Protein AF-A0AAE1YGK5-F1 (afdb_monomer)

Structure (mmCIF, N/CA/C/O backbone):
data_AF-A0AAE1YGK5-F1
#
_entry.id   AF-A0AAE1YGK5-F1
#
loop_
_atom_site.group_PDB
_atom_site.id
_atom_site.type_symbol
_atom_site.label_atom_id
_atom_site.label_alt_id
_atom_site.label_comp_id
_atom_site.label_asym_id
_atom_site.label_entity_id
_atom_site.label_seq_id
_atom_site.pdbx_PDB_ins_code
_atom_site.Cartn_x
_atom_site.Cartn_y
_atom_site.Cartn_z
_atom_site.occupancy
_atom_site.B_iso_or_equiv
_atom_site.auth_seq_id
_atom_site.auth_comp_id
_atom_site.auth_asym_id
_atom_site.auth_atom_id
_atom_site.pdbx_PDB_model_num
ATOM 1 N N . MET A 1 1 ? 71.939 -12.068 -61.937 1.00 32.03 1 MET A N 1
ATOM 2 C CA . MET A 1 1 ? 71.192 -10.983 -62.598 1.00 32.03 1 MET A CA 1
ATOM 3 C C . MET A 1 1 ? 69.756 -11.101 -62.128 1.00 32.03 1 MET A C 1
ATOM 5 O O . MET A 1 1 ? 69.139 -12.120 -62.372 1.00 32.03 1 MET A O 1
ATOM 9 N N . ALA A 1 2 ? 69.332 -10.257 -61.192 1.00 26.00 2 ALA A N 1
ATOM 10 C CA . ALA A 1 2 ? 68.962 -8.877 -61.507 1.00 26.00 2 ALA A CA 1
ATOM 11 C C . ALA A 1 2 ? 67.732 -8.889 -62.416 1.00 26.00 2 ALA A C 1
ATOM 13 O O . ALA A 1 2 ? 67.749 -9.526 -63.454 1.00 26.00 2 ALA A O 1
ATOM 14 N N . LEU A 1 3 ? 66.653 -8.189 -62.151 1.00 26.00 3 LEU A N 1
ATOM 15 C CA . LEU A 1 3 ? 66.363 -7.088 -61.244 1.00 26.00 3 LEU A CA 1
ATOM 16 C C . LEU A 1 3 ? 64.865 -6.904 -61.600 1.00 26.00 3 LEU A C 1
ATOM 18 O O . LEU A 1 3 ? 64.509 -6.873 -62.772 1.00 26.00 3 LEU A O 1
ATOM 22 N N . CYS A 1 4 ? 63.918 -6.962 -60.667 1.00 36.00 4 CYS A N 1
ATOM 23 C CA . CYS A 1 4 ? 63.610 -5.790 -59.862 1.00 36.00 4 CYS A CA 1
ATOM 24 C C . CYS A 1 4 ? 63.723 -4.523 -60.718 1.00 36.00 4 CYS A C 1
ATOM 26 O O . CYS A 1 4 ? 64.832 -4.042 -60.907 1.00 36.00 4 CYS A O 1
ATOM 28 N N . ARG A 1 5 ? 62.599 -4.022 -61.243 1.00 36.03 5 ARG A N 1
ATOM 29 C CA . ARG A 1 5 ? 62.299 -2.596 -61.485 1.00 36.03 5 ARG A CA 1
ATOM 30 C C . ARG A 1 5 ? 61.210 -2.457 -62.544 1.00 36.03 5 ARG A C 1
ATOM 32 O O . ARG A 1 5 ? 61.258 -3.099 -63.582 1.00 36.03 5 ARG A O 1
ATOM 39 N N . ILE A 1 6 ? 60.306 -1.519 -62.267 1.00 34.38 6 ILE A N 1
ATOM 40 C CA . ILE A 1 6 ? 59.286 -0.985 -63.171 1.00 34.38 6 ILE A CA 1
ATOM 41 C C . ILE A 1 6 ? 58.084 -1.920 -63.299 1.00 34.38 6 ILE A C 1
ATOM 43 O O . ILE A 1 6 ? 57.940 -2.608 -64.288 1.00 34.38 6 ILE A O 1
ATOM 47 N N . TRP A 1 7 ? 57.241 -1.969 -62.271 1.00 28.27 7 TRP A N 1
ATOM 48 C CA . TRP A 1 7 ? 55.848 -1.482 -62.343 1.00 28.27 7 TRP A CA 1
ATOM 49 C C . TRP A 1 7 ? 55.506 -0.781 -61.003 1.00 28.27 7 TRP A C 1
ATOM 51 O O . TRP A 1 7 ? 54.402 -0.817 -60.479 1.00 28.27 7 TRP A O 1
ATOM 61 N N . THR A 1 8 ? 56.523 -0.121 -60.436 1.00 38.69 8 THR A N 1
ATOM 62 C CA . THR A 1 8 ? 56.428 0.970 -59.464 1.00 38.69 8 THR A CA 1
ATOM 63 C C . THR A 1 8 ? 56.586 2.253 -60.270 1.00 38.69 8 THR A C 1
ATOM 65 O O . THR A 1 8 ? 57.676 2.457 -60.803 1.00 38.69 8 THR A O 1
ATOM 68 N N . SER A 1 9 ? 55.501 3.017 -60.434 1.00 36.03 9 SER A N 1
ATOM 69 C CA . SER A 1 9 ? 55.451 4.469 -60.727 1.00 36.03 9 SER A CA 1
ATOM 70 C C . SER A 1 9 ? 54.132 4.852 -61.416 1.00 36.03 9 SER A C 1
ATOM 72 O O . SER A 1 9 ? 54.142 5.383 -62.518 1.00 36.03 9 SER A O 1
ATOM 74 N N . LEU A 1 10 ? 52.984 4.582 -60.782 1.00 32.31 10 LEU A N 1
ATOM 75 C CA . LEU A 1 10 ? 51.771 5.393 -60.999 1.00 32.31 10 LEU A CA 1
ATOM 76 C C . LEU A 1 10 ? 50.765 5.319 -59.830 1.00 32.31 10 LEU A C 1
ATOM 78 O O . LEU A 1 10 ? 49.567 5.477 -60.023 1.00 32.31 10 LEU A O 1
ATOM 82 N N . PHE A 1 11 ? 51.252 5.073 -58.608 1.00 32.03 11 PHE A N 1
ATOM 83 C CA . PHE A 1 11 ? 50.432 5.067 -57.383 1.00 32.03 11 PHE A CA 1
ATOM 84 C C . PHE A 1 11 ? 51.167 5.711 -56.188 1.00 32.03 11 PHE A C 1
ATOM 86 O O . PHE A 1 11 ? 50.959 5.347 -55.037 1.00 32.03 11 PHE A O 1
ATOM 93 N N . LEU A 1 12 ? 52.074 6.659 -56.473 1.00 37.41 12 LEU A N 1
ATOM 94 C CA . LEU A 1 12 ? 53.009 7.255 -55.505 1.00 37.41 12 LEU A CA 1
ATOM 95 C C . LEU A 1 12 ? 53.175 8.783 -55.684 1.00 37.41 12 LEU A C 1
ATOM 97 O O . LEU A 1 12 ? 54.292 9.287 -55.683 1.00 37.41 12 LEU A O 1
ATOM 101 N N . VAL A 1 13 ? 52.072 9.533 -55.849 1.00 36.44 13 VAL A N 1
ATOM 102 C CA . VAL A 1 13 ? 52.081 11.020 -55.747 1.00 36.44 13 VAL A CA 1
ATOM 103 C C . VAL A 1 13 ? 50.923 11.601 -54.906 1.00 36.44 13 VAL A C 1
ATOM 105 O O . VAL A 1 13 ? 50.877 12.800 -54.678 1.00 36.44 13 VAL A O 1
ATOM 108 N N . VAL A 1 14 ? 50.036 10.794 -54.311 1.00 32.38 14 VAL A N 1
ATOM 109 C CA . VAL A 1 14 ? 49.053 11.311 -53.324 1.00 32.38 14 VAL A CA 1
ATOM 110 C C . VAL A 1 14 ? 49.083 10.480 -52.038 1.00 32.38 14 VAL A C 1
ATOM 112 O O . VAL A 1 14 ? 48.070 10.047 -51.511 1.00 32.38 14 VAL A O 1
ATOM 115 N N . PHE A 1 15 ? 50.298 10.241 -51.543 1.00 31.20 15 PHE A N 1
ATOM 116 C CA . PHE A 1 15 ? 50.586 9.814 -50.171 1.00 31.20 15 PHE A CA 1
ATOM 117 C C . PHE A 1 15 ? 51.480 10.893 -49.539 1.00 31.20 15 PHE A C 1
ATOM 119 O O . PHE A 1 15 ? 52.673 10.697 -49.330 1.00 31.20 15 PHE A O 1
ATOM 126 N N . ALA A 1 16 ? 50.910 12.090 -49.354 1.00 37.28 16 ALA A N 1
ATOM 127 C CA . ALA A 1 16 ? 51.524 13.192 -48.600 1.00 37.28 16 ALA A CA 1
ATOM 128 C C . ALA A 1 16 ? 50.526 14.249 -48.072 1.00 37.28 16 ALA A C 1
ATOM 130 O O . ALA A 1 16 ? 50.969 15.288 -47.604 1.00 37.28 16 ALA A O 1
ATOM 131 N N . VAL A 1 17 ? 49.208 14.009 -48.111 1.00 39.97 17 VAL A N 1
ATOM 132 C CA . VAL A 1 17 ? 48.175 14.702 -47.311 1.00 39.97 17 VAL A CA 1
ATOM 133 C C . VAL A 1 17 ? 47.012 13.708 -47.170 1.00 39.97 17 VAL A C 1
ATOM 135 O O . VAL A 1 17 ? 46.732 12.993 -48.125 1.00 39.97 17 VAL A O 1
ATOM 138 N N . ILE A 1 18 ? 46.333 13.675 -46.021 1.00 34.50 18 ILE A N 1
ATOM 139 C CA . ILE A 1 18 ? 45.324 12.680 -45.586 1.00 34.50 18 ILE A CA 1
ATOM 140 C C . ILE A 1 18 ? 45.958 11.464 -44.881 1.00 34.50 18 ILE A C 1
ATOM 142 O O . ILE A 1 18 ? 45.783 10.304 -45.246 1.00 34.50 18 ILE A O 1
ATOM 146 N N . GLY A 1 19 ? 46.707 11.762 -43.818 1.00 28.78 19 GLY A N 1
ATOM 147 C CA . GLY A 1 19 ? 46.765 10.891 -42.649 1.00 28.78 19 GLY A CA 1
ATOM 148 C C . GLY A 1 19 ? 45.575 11.189 -41.729 1.00 28.78 19 GLY A C 1
ATOM 149 O O . GLY A 1 19 ? 45.172 12.344 -41.609 1.00 28.78 19 GLY A O 1
ATOM 150 N N . SER A 1 20 ? 45.062 10.142 -41.080 1.00 25.73 20 SER A N 1
ATOM 151 C CA . SER A 1 20 ? 44.160 10.188 -39.918 1.00 25.73 20 SER A CA 1
ATOM 152 C C . SER A 1 20 ? 42.697 10.580 -40.175 1.00 25.73 20 SER A C 1
ATOM 154 O 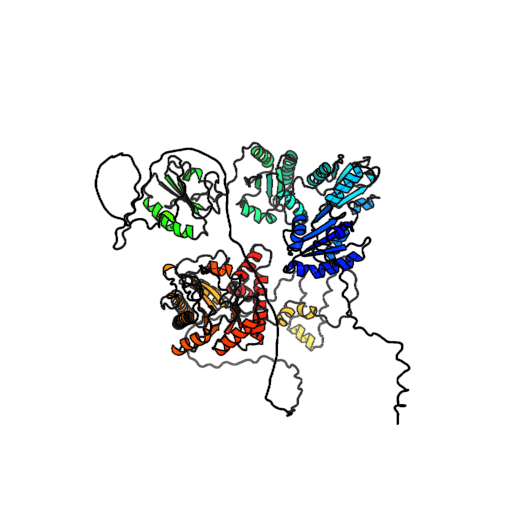O . SER A 1 20 ? 42.259 11.659 -39.795 1.00 25.73 20 SER A O 1
ATOM 156 N N . ILE A 1 21 ? 41.888 9.646 -40.689 1.00 30.45 21 ILE A N 1
ATOM 157 C CA . ILE A 1 21 ? 40.488 9.556 -40.237 1.00 30.45 21 ILE A CA 1
ATOM 158 C C . ILE A 1 21 ? 40.519 8.678 -38.986 1.00 30.45 21 ILE A C 1
ATOM 160 O O . ILE A 1 21 ? 40.498 7.451 -39.062 1.00 30.45 21 ILE A O 1
ATOM 164 N N . SER A 1 22 ? 40.691 9.335 -37.840 1.00 29.91 22 SER A N 1
ATOM 165 C CA . SER A 1 22 ? 40.343 8.761 -36.546 1.00 29.91 22 SER A CA 1
ATOM 166 C C . SER A 1 22 ? 38.824 8.639 -36.488 1.00 29.91 22 SER A C 1
ATOM 168 O O . SER A 1 22 ? 38.114 9.492 -37.020 1.00 29.91 22 SER A O 1
ATOM 170 N N . ALA A 1 23 ? 38.334 7.586 -35.843 1.00 30.28 23 ALA A N 1
ATOM 171 C CA . ALA A 1 23 ? 36.966 7.548 -35.365 1.00 30.28 23 ALA A CA 1
ATOM 172 C C . ALA A 1 23 ? 36.715 8.811 -34.523 1.00 30.28 23 ALA A C 1
ATOM 174 O O . ALA A 1 23 ? 37.420 9.046 -33.542 1.00 30.28 23 ALA A O 1
ATOM 175 N N . GLU A 1 24 ? 35.757 9.641 -34.930 1.00 28.05 24 GLU A N 1
ATOM 176 C CA . GLU A 1 24 ? 35.149 10.616 -34.032 1.00 28.05 24 GLU A CA 1
ATOM 177 C C . GLU A 1 24 ? 34.199 9.838 -33.118 1.00 28.05 24 GLU A C 1
ATOM 179 O O . GLU A 1 24 ? 33.051 9.558 -33.462 1.00 28.05 24 GLU A O 1
ATOM 184 N N . GLU A 1 25 ? 34.700 9.447 -31.948 1.00 31.98 25 GLU A N 1
ATOM 185 C CA . GLU A 1 25 ? 33.842 9.347 -30.774 1.00 31.98 25 GLU A CA 1
ATOM 186 C C . GLU A 1 25 ? 33.294 10.751 -30.508 1.00 31.98 25 GLU A C 1
ATOM 188 O O . GLU A 1 25 ? 34.039 11.686 -30.217 1.00 31.98 25 GLU A O 1
ATOM 193 N N . SER A 1 26 ? 31.982 10.927 -30.641 1.00 31.14 26 SER A N 1
ATOM 194 C CA . SER A 1 26 ? 31.321 12.122 -30.135 1.00 31.14 26 SER A CA 1
ATOM 195 C C . SER A 1 26 ? 31.376 12.081 -28.605 1.00 31.14 26 SER A C 1
ATOM 197 O O . SER A 1 26 ? 30.531 11.443 -27.973 1.00 31.14 26 SER A O 1
ATOM 199 N N . GLU A 1 27 ? 32.371 12.731 -28.003 1.00 34.53 27 GLU A N 1
ATOM 200 C CA . GLU A 1 27 ? 32.398 12.990 -26.562 1.00 34.53 27 GLU A CA 1
ATOM 201 C C . GLU A 1 27 ? 31.129 13.765 -26.167 1.00 34.53 27 GLU A C 1
ATOM 203 O O . GLU A 1 27 ? 30.924 14.924 -26.543 1.00 34.53 27 GLU A O 1
ATOM 208 N N . SER A 1 28 ? 30.241 13.129 -25.402 1.00 42.53 28 SER A N 1
ATOM 209 C CA . SER A 1 28 ? 29.151 13.823 -24.724 1.00 42.53 28 SER A CA 1
ATOM 210 C C . SER A 1 28 ? 29.752 14.719 -23.644 1.00 42.53 28 SER A C 1
ATOM 212 O O . SER A 1 28 ? 30.251 14.228 -22.634 1.00 42.53 28 SER A O 1
ATOM 214 N N . LYS A 1 29 ? 29.725 16.035 -23.857 1.00 60.34 29 LYS A N 1
ATOM 215 C CA . LYS A 1 29 ? 30.213 17.024 -22.892 1.00 60.34 29 LYS A CA 1
ATOM 216 C C . LYS A 1 29 ? 29.360 16.979 -21.614 1.00 60.34 29 LYS A C 1
ATOM 218 O O . LYS A 1 29 ? 28.217 17.428 -21.640 1.00 60.34 29 LYS A O 1
ATOM 223 N N . GLU A 1 30 ? 29.907 16.431 -20.530 1.00 78.81 30 GLU A N 1
ATOM 224 C CA . GLU A 1 30 ? 29.294 16.433 -19.193 1.00 78.81 30 GLU A CA 1
ATOM 225 C C . GLU A 1 30 ? 29.451 17.836 -18.569 1.00 78.81 30 GLU A C 1
ATOM 227 O O . GLU A 1 30 ? 30.546 18.402 -18.530 1.00 78.81 30 GLU A O 1
ATOM 232 N N . PHE A 1 31 ? 28.341 18.442 -18.154 1.00 89.88 31 PHE A N 1
ATOM 233 C CA . PHE A 1 31 ? 28.240 19.765 -17.535 1.00 89.88 31 PHE A CA 1
ATOM 234 C C . PHE A 1 31 ? 28.247 19.700 -16.002 1.00 89.88 31 PHE A C 1
ATOM 236 O O . PHE A 1 31 ? 28.553 20.711 -15.366 1.00 89.88 31 PHE A O 1
ATOM 243 N N . VAL A 1 32 ? 27.911 18.551 -15.403 1.00 94.06 32 VAL A N 1
ATOM 244 C CA . VAL A 1 32 ? 27.984 18.342 -13.948 1.00 94.06 32 VAL A CA 1
ATOM 245 C C . VAL A 1 32 ? 29.369 17.842 -13.551 1.00 94.06 32 VAL A C 1
ATOM 247 O O . VAL A 1 32 ? 29.863 16.839 -14.058 1.00 94.06 32 VAL A O 1
ATOM 250 N N . VAL A 1 33 ? 29.991 18.514 -12.584 1.00 94.38 33 VAL A N 1
ATOM 251 C CA . VAL A 1 33 ? 31.331 18.150 -12.107 1.00 94.38 33 VAL A CA 1
ATOM 252 C C . VAL A 1 33 ? 31.256 17.023 -11.077 1.00 94.38 33 VAL A C 1
ATOM 254 O O . VAL A 1 33 ? 30.498 17.104 -10.113 1.00 94.38 33 VAL A O 1
ATOM 257 N N . THR A 1 34 ? 32.070 15.981 -11.237 1.00 94.56 34 THR A N 1
ATOM 258 C CA . THR A 1 34 ? 32.160 14.892 -10.252 1.00 94.56 34 THR A CA 1
ATOM 259 C C . THR A 1 34 ? 33.226 15.198 -9.200 1.00 94.56 34 THR A C 1
ATOM 261 O O . THR A 1 34 ? 34.386 15.439 -9.535 1.00 94.56 34 THR A O 1
ATOM 264 N N . LEU A 1 35 ? 32.828 15.171 -7.928 1.00 94.81 35 LEU A N 1
ATOM 265 C CA . LEU A 1 35 ? 33.687 15.412 -6.771 1.00 94.81 35 LEU A CA 1
ATOM 266 C C . LEU A 1 35 ? 33.909 14.137 -5.954 1.00 94.81 35 LEU A C 1
ATOM 268 O O . LEU A 1 35 ? 33.071 13.232 -5.932 1.00 94.81 35 LEU A O 1
ATOM 272 N N . ASP A 1 36 ? 35.024 14.104 -5.232 1.00 92.44 36 ASP A N 1
ATOM 273 C CA . ASP A 1 36 ? 35.371 13.081 -4.253 1.00 92.44 36 ASP A CA 1
ATOM 274 C C . ASP A 1 36 ? 36.240 13.655 -3.118 1.00 92.44 36 ASP A C 1
ATOM 276 O O . ASP A 1 36 ? 36.628 14.823 -3.125 1.00 92.44 36 ASP A O 1
ATOM 280 N N . HIS A 1 37 ? 36.571 12.814 -2.137 1.00 90.31 37 HIS A N 1
ATOM 281 C CA . HIS A 1 37 ? 37.439 13.158 -1.006 1.00 90.31 37 HIS A CA 1
ATOM 282 C C . HIS A 1 37 ? 38.803 13.779 -1.352 1.00 90.31 37 HIS A C 1
ATOM 284 O O . HIS A 1 37 ? 39.411 14.386 -0.475 1.00 90.31 37 HIS A O 1
ATOM 290 N N . THR A 1 38 ? 39.309 13.632 -2.580 1.00 91.88 38 THR A N 1
ATOM 291 C CA . THR A 1 38 ? 40.608 14.189 -2.989 1.00 91.88 38 THR A CA 1
ATOM 292 C C . THR A 1 38 ? 40.505 15.596 -3.561 1.00 91.88 38 THR A C 1
ATOM 294 O O . THR A 1 38 ? 41.481 16.336 -3.497 1.00 91.88 38 THR A O 1
ATOM 297 N N . ASN A 1 39 ? 39.348 15.976 -4.116 1.00 92.88 39 ASN A N 1
ATOM 298 C CA . ASN A 1 39 ? 39.193 17.239 -4.841 1.00 92.88 39 ASN A CA 1
ATOM 299 C C . ASN A 1 39 ? 38.105 18.169 -4.280 1.00 92.88 39 ASN A C 1
ATOM 301 O O . ASN A 1 39 ? 38.047 19.327 -4.690 1.00 92.88 39 ASN A O 1
ATOM 305 N N . PHE A 1 40 ? 37.261 17.698 -3.355 1.00 92.75 40 PHE A N 1
ATOM 306 C CA . PHE A 1 40 ? 36.076 18.425 -2.896 1.00 92.75 40 PHE A CA 1
ATOM 307 C C . PHE A 1 40 ? 36.406 19.821 -2.349 1.00 92.75 40 PHE A C 1
ATOM 309 O O . PHE A 1 40 ? 35.892 20.818 -2.858 1.00 92.75 40 PHE A O 1
ATOM 316 N N . THR A 1 41 ? 37.300 19.913 -1.361 1.00 88.06 41 THR A N 1
ATOM 317 C CA . THR A 1 41 ? 37.640 21.177 -0.684 1.00 88.06 41 THR A CA 1
ATOM 318 C C . THR A 1 41 ? 38.279 22.183 -1.641 1.00 88.06 41 THR A C 1
ATOM 320 O O . THR A 1 41 ? 37.840 23.331 -1.736 1.00 88.06 41 THR A O 1
ATOM 323 N N . ASP A 1 42 ? 39.266 21.742 -2.421 1.00 88.94 42 ASP A N 1
ATOM 324 C CA . ASP A 1 42 ? 39.965 22.585 -3.397 1.00 88.94 42 ASP A CA 1
ATOM 325 C C . ASP A 1 42 ? 39.054 23.033 -4.545 1.00 88.94 42 ASP A C 1
ATOM 327 O O . ASP A 1 42 ? 39.300 24.059 -5.180 1.00 88.94 42 ASP A O 1
ATOM 331 N N . PHE A 1 43 ? 38.015 22.257 -4.862 1.00 91.88 43 PHE A N 1
ATOM 332 C CA . PHE A 1 43 ? 37.060 22.609 -5.903 1.00 91.88 43 PHE A CA 1
ATOM 333 C C . PHE A 1 43 ? 36.015 23.600 -5.396 1.00 91.88 43 PHE A C 1
ATOM 335 O O . PHE A 1 43 ? 35.819 24.645 -6.012 1.00 91.88 43 PHE A O 1
ATOM 342 N N . VAL A 1 44 ? 35.370 23.309 -4.263 1.00 89.75 44 VAL A N 1
ATOM 343 C CA . VAL A 1 44 ? 34.307 24.152 -3.696 1.00 89.75 44 VAL A CA 1
ATOM 344 C C . VAL A 1 44 ? 34.834 25.553 -3.365 1.00 89.75 44 VAL A C 1
ATOM 346 O O . VAL A 1 44 ? 34.162 26.538 -3.666 1.00 89.75 44 VAL A O 1
ATOM 349 N N . THR A 1 45 ? 36.062 25.671 -2.847 1.00 88.75 45 THR A N 1
ATOM 350 C CA . THR A 1 45 ? 36.703 26.960 -2.503 1.00 88.75 45 THR A CA 1
ATOM 351 C C . THR A 1 45 ? 36.943 27.896 -3.691 1.00 88.75 45 THR A C 1
ATOM 353 O O . THR A 1 45 ? 37.036 29.109 -3.499 1.00 88.75 45 THR A O 1
ATOM 356 N N . LYS A 1 46 ? 36.972 27.383 -4.928 1.00 89.56 46 LYS A N 1
ATOM 357 C CA . LYS A 1 46 ? 37.133 28.199 -6.148 1.00 89.56 46 LYS A CA 1
ATOM 358 C C . LYS A 1 46 ? 35.869 28.963 -6.535 1.00 89.56 46 LYS A C 1
ATOM 360 O O . LYS A 1 46 ? 35.953 29.919 -7.306 1.00 89.56 46 LYS A O 1
ATOM 365 N N . TYR A 1 47 ? 34.708 28.552 -6.028 1.00 86.62 47 TYR A N 1
ATOM 366 C CA . TYR A 1 47 ? 33.419 29.106 -6.425 1.00 86.62 47 TYR A CA 1
ATOM 367 C C . TYR A 1 47 ? 32.749 29.838 -5.263 1.00 86.62 47 TYR A C 1
ATOM 369 O O . TYR A 1 47 ? 32.609 29.329 -4.152 1.00 86.62 47 TYR A O 1
ATOM 377 N N . LYS A 1 48 ? 32.262 31.052 -5.542 1.00 85.50 48 LYS A N 1
ATOM 378 C CA . LYS A 1 48 ? 31.435 31.807 -4.588 1.00 85.50 48 LYS A CA 1
ATOM 379 C C . LYS A 1 48 ? 30.044 31.195 -4.407 1.00 85.50 48 LYS A C 1
ATOM 381 O O . LYS A 1 48 ? 29.417 31.449 -3.386 1.00 85.50 48 LYS A O 1
ATOM 386 N N . PHE A 1 49 ? 29.574 30.419 -5.383 1.00 89.94 49 PHE A N 1
ATOM 387 C CA . PHE A 1 49 ? 28.274 29.755 -5.387 1.00 89.94 49 PHE A CA 1
ATOM 388 C C . PHE A 1 49 ? 28.364 28.454 -6.198 1.00 89.94 49 PHE A C 1
ATOM 390 O O . PHE A 1 49 ? 28.723 28.489 -7.376 1.00 89.94 49 PHE A O 1
ATOM 397 N N . ILE A 1 50 ? 28.035 27.321 -5.581 1.00 93.75 50 ILE A N 1
ATOM 398 C CA . ILE A 1 50 ? 28.010 25.994 -6.214 1.00 93.75 50 ILE A CA 1
ATOM 399 C C . ILE A 1 50 ? 26.874 25.156 -5.620 1.00 93.75 50 ILE A C 1
ATOM 401 O O . ILE A 1 50 ? 26.566 25.268 -4.436 1.00 93.75 50 ILE A O 1
ATOM 405 N N . VAL A 1 51 ? 26.240 24.313 -6.434 1.00 95.56 51 VAL A N 1
ATOM 406 C CA . VAL A 1 51 ? 25.230 23.349 -5.965 1.00 95.56 51 VAL A CA 1
ATOM 407 C C . VAL A 1 51 ? 25.814 21.944 -6.042 1.00 95.56 51 VAL A C 1
ATOM 409 O O . VAL A 1 51 ? 26.354 21.566 -7.078 1.00 95.56 51 VAL A O 1
ATOM 412 N N . VAL A 1 52 ? 25.727 21.178 -4.956 1.00 96.81 52 VAL A N 1
ATOM 413 C CA . VAL A 1 52 ? 26.298 19.833 -4.837 1.00 96.81 52 VAL A CA 1
ATOM 414 C C . VAL A 1 52 ? 25.198 18.809 -4.563 1.00 96.81 52 VAL A C 1
ATOM 416 O O . VAL A 1 52 ? 24.445 18.933 -3.597 1.00 96.81 52 VAL A O 1
ATOM 419 N N . GLU A 1 53 ? 25.127 17.776 -5.401 1.00 97.62 53 GLU A N 1
ATOM 420 C CA . GLU A 1 53 ? 24.298 16.589 -5.200 1.00 97.62 53 GLU A CA 1
ATOM 421 C C . GLU A 1 53 ? 25.078 15.509 -4.443 1.00 97.62 53 GLU A C 1
ATOM 423 O O . GLU A 1 53 ? 26.065 14.972 -4.942 1.00 97.62 53 GLU A O 1
ATOM 428 N N . PHE A 1 54 ? 24.597 15.138 -3.261 1.00 97.38 54 PHE A N 1
ATOM 429 C CA . PHE A 1 54 ? 25.032 13.951 -2.537 1.00 97.38 54 PHE A CA 1
ATOM 430 C C . PHE A 1 54 ? 24.124 12.787 -2.926 1.00 97.38 54 PHE A C 1
ATOM 432 O O . PHE A 1 54 ? 22.931 12.772 -2.592 1.00 97.38 54 PHE A O 1
ATOM 439 N N . TYR A 1 55 ? 24.682 11.820 -3.648 1.00 96.50 55 TYR A N 1
ATOM 440 C CA . TYR A 1 55 ? 23.924 10.720 -4.236 1.00 96.50 55 TYR A CA 1
ATOM 441 C C . TYR A 1 55 ? 24.491 9.353 -3.850 1.00 96.50 55 TYR A C 1
ATOM 443 O O . TYR A 1 55 ? 25.594 9.243 -3.317 1.00 96.50 55 TYR A O 1
ATOM 451 N N . ALA A 1 56 ? 23.717 8.309 -4.149 1.00 92.25 56 ALA A N 1
ATOM 452 C CA . ALA A 1 56 ? 24.166 6.924 -4.106 1.00 92.25 56 ALA A CA 1
ATOM 453 C C . ALA A 1 56 ? 23.829 6.231 -5.442 1.00 92.25 56 ALA A C 1
ATOM 455 O O . ALA A 1 56 ? 22.694 6.373 -5.914 1.00 92.25 56 ALA A O 1
ATOM 456 N N . PRO A 1 57 ? 24.740 5.441 -6.046 1.00 87.69 57 PRO A N 1
ATOM 457 C CA . PRO A 1 57 ? 24.521 4.819 -7.358 1.00 87.69 57 PRO A CA 1
ATOM 458 C C . PRO A 1 57 ? 23.317 3.870 -7.419 1.00 87.69 57 PRO A C 1
ATOM 460 O O . PRO A 1 57 ? 22.744 3.644 -8.484 1.00 87.69 57 PRO A O 1
ATOM 463 N N . TRP A 1 58 ? 22.917 3.303 -6.280 1.00 85.50 58 TRP A N 1
ATOM 464 C CA . TRP A 1 58 ? 21.770 2.402 -6.160 1.00 85.50 58 TRP A CA 1
ATOM 465 C C . TRP A 1 58 ? 20.436 3.134 -5.933 1.00 85.50 58 TRP A C 1
ATOM 467 O O . TRP A 1 58 ? 19.381 2.521 -6.084 1.00 85.50 58 TRP A O 1
ATOM 477 N N . CYS A 1 59 ? 20.442 4.434 -5.616 1.00 89.38 59 CYS A N 1
ATOM 478 C CA . CYS A 1 59 ? 19.225 5.173 -5.281 1.00 89.38 59 CYS A CA 1
ATOM 479 C C . CYS A 1 59 ? 18.400 5.526 -6.530 1.00 89.38 59 CYS A C 1
ATOM 481 O O . CYS A 1 59 ? 18.853 6.242 -7.427 1.00 89.38 59 CYS A O 1
ATOM 483 N N . GLY A 1 60 ? 17.143 5.070 -6.569 1.00 74.69 60 GLY A N 1
ATOM 484 C CA . GLY A 1 60 ? 16.219 5.344 -7.675 1.00 74.69 60 GLY A CA 1
ATOM 485 C C . GLY A 1 60 ? 15.908 6.834 -7.867 1.00 74.69 60 GLY A C 1
ATOM 486 O O . GLY A 1 60 ? 15.829 7.303 -9.002 1.00 74.69 60 GLY A O 1
ATOM 487 N N . HIS A 1 61 ? 15.802 7.607 -6.780 1.00 84.31 61 HIS A N 1
ATOM 488 C CA . HIS A 1 61 ? 15.574 9.053 -6.858 1.00 84.31 61 HIS A CA 1
ATOM 489 C C . HIS A 1 61 ? 16.779 9.804 -7.447 1.00 84.31 61 HIS A C 1
ATOM 491 O O . HIS A 1 61 ? 16.573 10.730 -8.227 1.00 84.31 61 HIS A O 1
ATOM 497 N N . CYS A 1 62 ? 18.012 9.375 -7.148 1.00 91.69 62 CYS A N 1
ATOM 498 C CA . CYS A 1 62 ? 19.235 9.919 -7.754 1.00 91.69 62 CYS A CA 1
ATOM 499 C C . CYS A 1 62 ? 19.283 9.629 -9.259 1.00 91.69 62 CYS A C 1
ATOM 501 O O . CYS A 1 62 ? 19.518 10.528 -10.060 1.00 91.69 62 CYS A O 1
ATOM 503 N N . LYS A 1 63 ? 18.963 8.392 -9.668 1.00 92.19 63 LYS A N 1
ATOM 504 C CA . LYS A 1 63 ? 18.909 8.013 -11.093 1.00 92.19 63 LYS A CA 1
ATOM 505 C C . LYS A 1 63 ? 17.881 8.827 -11.878 1.00 92.19 63 LYS A C 1
ATOM 507 O O . LYS A 1 63 ? 18.129 9.175 -13.027 1.00 92.19 63 LYS A O 1
ATOM 512 N N . LYS A 1 64 ? 16.733 9.134 -11.263 1.00 89.44 64 LYS A N 1
ATOM 513 C CA . LYS A 1 64 ? 15.691 9.972 -11.874 1.00 89.44 64 LYS A CA 1
ATOM 514 C C . LYS A 1 64 ? 16.098 11.449 -11.948 1.00 89.44 64 LYS A C 1
ATOM 516 O O . LYS A 1 64 ? 15.732 12.113 -12.911 1.00 89.44 64 LYS A O 1
ATOM 521 N N . LEU A 1 65 ? 16.832 11.948 -10.952 1.00 93.75 65 LEU A N 1
ATOM 522 C CA . LEU A 1 65 ? 17.305 13.334 -10.896 1.00 93.75 65 LEU A CA 1
ATOM 523 C C . LEU A 1 65 ? 18.461 13.597 -11.871 1.00 93.75 65 LEU A C 1
ATOM 525 O O . LEU A 1 65 ? 18.485 14.656 -12.487 1.00 93.75 65 LEU A O 1
ATOM 529 N N . ALA A 1 66 ? 19.373 12.639 -12.056 1.00 93.50 66 ALA A N 1
ATOM 530 C CA . ALA A 1 66 ? 20.570 12.785 -12.886 1.00 93.50 66 ALA A CA 1
ATOM 531 C C . ALA A 1 66 ? 20.342 13.458 -14.264 1.00 93.50 66 ALA A C 1
ATOM 533 O O . ALA A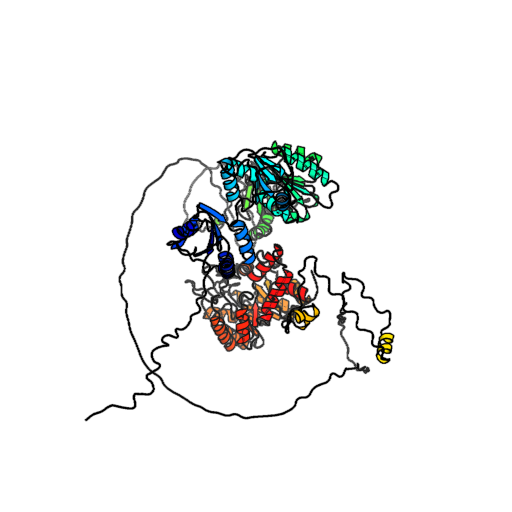 1 66 ? 21.034 14.437 -14.544 1.00 93.50 66 ALA A O 1
ATOM 534 N N . PRO A 1 67 ? 19.378 13.036 -15.117 1.00 94.31 67 PRO A N 1
ATOM 535 C CA . PRO A 1 67 ? 19.153 13.695 -16.410 1.00 94.31 67 PRO A CA 1
ATOM 536 C C . PRO A 1 67 ? 18.615 15.132 -16.287 1.00 94.31 67 PRO A C 1
ATOM 538 O O . PRO A 1 67 ? 18.963 15.990 -17.098 1.00 94.31 67 PRO A O 1
ATOM 541 N N . GLU A 1 68 ? 17.790 15.420 -15.277 1.00 95.94 68 GLU A N 1
ATOM 542 C CA . GLU A 1 68 ? 17.269 16.771 -15.022 1.00 95.94 68 GLU A CA 1
ATOM 543 C C . GLU A 1 68 ? 18.363 17.693 -14.465 1.00 95.94 68 GLU A C 1
ATOM 545 O O . GLU A 1 68 ? 18.454 18.859 -14.855 1.00 95.94 68 GLU A O 1
ATOM 550 N N . TYR A 1 69 ? 19.235 17.157 -13.609 1.00 96.56 69 TYR A N 1
ATOM 551 C CA . TYR A 1 69 ? 20.369 17.866 -13.020 1.00 96.56 69 TYR A CA 1
ATOM 552 C C . TYR A 1 69 ? 21.416 18.235 -14.077 1.00 96.56 69 TYR A C 1
ATOM 554 O O . TYR A 1 69 ? 21.875 19.376 -14.129 1.00 96.56 69 TYR A O 1
ATOM 562 N N . GLU A 1 70 ? 21.706 17.311 -14.994 1.00 95.44 70 GLU A N 1
ATOM 563 C CA . GLU A 1 70 ? 22.585 17.533 -16.146 1.00 95.44 70 GLU A CA 1
ATOM 564 C C . GLU A 1 70 ? 22.030 18.617 -17.082 1.00 95.44 70 GLU A C 1
ATOM 566 O O . GLU A 1 70 ? 22.725 19.560 -17.481 1.00 95.44 70 GLU A O 1
ATOM 571 N N . LYS A 1 71 ? 20.726 18.542 -17.380 1.00 94.06 71 LYS A N 1
ATOM 572 C CA . LYS A 1 71 ? 20.031 19.554 -18.178 1.00 94.06 71 LYS A CA 1
ATOM 573 C C . LYS A 1 71 ? 20.085 20.926 -17.500 1.00 94.06 71 LYS A C 1
ATOM 575 O O . LYS A 1 71 ? 20.398 21.912 -18.173 1.00 94.06 71 LYS A O 1
ATOM 580 N N . ALA A 1 72 ? 19.835 21.003 -16.193 1.00 94.12 72 ALA A N 1
ATOM 581 C CA . ALA A 1 72 ? 19.930 22.244 -15.427 1.00 94.12 72 ALA A CA 1
ATOM 582 C C . ALA A 1 72 ? 21.355 22.824 -15.451 1.00 94.12 72 ALA A C 1
ATOM 584 O O . ALA A 1 72 ? 21.514 24.019 -15.712 1.00 94.12 72 ALA A O 1
ATOM 585 N N . ALA A 1 73 ? 22.385 21.990 -15.272 1.00 95.00 73 ALA A N 1
ATOM 586 C CA . ALA A 1 73 ? 23.791 22.396 -15.333 1.00 95.00 73 ALA A CA 1
ATOM 587 C C . ALA A 1 73 ? 24.155 22.997 -16.700 1.00 95.00 73 ALA A C 1
ATOM 589 O O . ALA A 1 73 ? 24.775 24.060 -16.774 1.00 95.00 73 ALA A O 1
ATOM 590 N N . SER A 1 74 ? 23.680 22.388 -17.792 1.00 94.25 74 SER A N 1
ATOM 591 C CA . SER A 1 74 ? 23.911 22.904 -19.148 1.00 94.25 74 SER A CA 1
ATOM 592 C C . SER A 1 74 ? 23.338 24.313 -19.362 1.00 94.25 74 SER A C 1
ATOM 594 O O . SER A 1 74 ? 23.955 25.146 -20.032 1.00 94.25 74 SER A O 1
ATOM 596 N N . ILE A 1 75 ? 22.182 24.615 -18.760 1.00 92.00 75 ILE A N 1
ATOM 597 C CA . ILE A 1 75 ? 21.519 25.921 -18.857 1.00 92.00 75 ILE A CA 1
ATOM 598 C C . ILE A 1 75 ? 22.218 26.943 -17.952 1.00 92.00 75 ILE A C 1
ATOM 600 O O . ILE A 1 75 ? 22.459 28.076 -18.368 1.00 92.00 75 ILE A O 1
ATOM 604 N N . LEU A 1 76 ? 22.560 26.543 -16.727 1.00 91.31 76 LEU A N 1
ATOM 605 C CA . LEU A 1 76 ? 23.177 27.392 -15.704 1.00 91.31 76 LEU A CA 1
ATOM 606 C C . LEU A 1 76 ? 24.639 27.746 -16.003 1.00 91.31 76 LEU A C 1
ATOM 608 O O . LEU A 1 76 ? 25.086 28.832 -15.635 1.00 91.31 76 LEU A O 1
ATOM 612 N N . SER A 1 77 ? 25.349 26.906 -16.760 1.00 89.81 77 SER A N 1
ATOM 613 C CA . SER A 1 77 ? 26.704 27.204 -17.247 1.00 89.81 77 SER A CA 1
ATOM 614 C C . SER A 1 77 ? 26.775 28.444 -18.152 1.00 89.81 77 SER A C 1
ATOM 616 O O . SER A 1 77 ? 27.838 29.041 -18.299 1.00 89.81 77 SER A O 1
ATOM 618 N N . LYS A 1 78 ? 25.642 28.853 -18.743 1.00 88.44 78 LYS A N 1
ATOM 619 C CA . LYS A 1 78 ? 25.510 30.046 -19.598 1.00 88.44 78 LYS A CA 1
ATOM 620 C C . LYS A 1 78 ? 25.030 31.287 -18.834 1.00 88.44 78 LYS A C 1
ATOM 622 O O . LYS A 1 78 ? 24.768 32.311 -19.458 1.00 88.44 78 LYS A O 1
ATOM 627 N N . ASN A 1 79 ? 24.824 31.181 -17.519 1.00 85.62 79 ASN A N 1
ATOM 628 C CA . ASN A 1 79 ? 24.436 32.310 -16.678 1.00 85.62 79 ASN A CA 1
ATOM 629 C C . ASN A 1 79 ? 25.596 33.311 -16.539 1.00 85.62 79 ASN A C 1
ATOM 631 O O . ASN A 1 79 ? 26.750 32.937 -16.731 1.00 85.62 79 ASN A O 1
ATOM 635 N N . ASP A 1 80 ? 25.296 34.559 -16.182 1.00 77.62 80 ASP A N 1
ATOM 636 C CA . ASP A 1 80 ? 26.305 35.572 -15.863 1.00 77.62 80 ASP A CA 1
ATOM 637 C C . ASP A 1 80 ? 26.138 36.035 -14.402 1.00 77.62 80 ASP A C 1
ATOM 639 O O . ASP A 1 80 ? 25.117 36.652 -14.081 1.00 77.62 80 ASP A O 1
ATOM 643 N N . PRO A 1 81 ? 27.066 35.693 -13.484 1.00 82.19 81 PRO A N 1
ATOM 644 C CA . PRO A 1 81 ? 28.196 34.778 -13.672 1.00 82.19 81 PRO A CA 1
ATOM 645 C C . PRO A 1 81 ? 27.747 33.304 -13.834 1.00 82.19 81 PRO A C 1
ATOM 647 O O . PRO A 1 81 ? 26.652 32.943 -13.376 1.00 82.19 81 PRO A O 1
ATOM 650 N N . PRO A 1 82 ? 28.571 32.428 -14.448 1.00 86.38 82 PRO A N 1
ATOM 651 C CA . PRO A 1 82 ? 28.245 31.010 -14.619 1.00 86.38 82 PRO A CA 1
ATOM 652 C C . PRO A 1 82 ? 28.022 30.296 -13.284 1.00 86.38 82 PRO A C 1
ATOM 654 O O . PRO A 1 82 ? 28.823 30.436 -12.359 1.00 86.38 82 PRO A O 1
ATOM 657 N N . VAL A 1 83 ? 26.958 29.495 -13.195 1.00 90.69 83 VAL A N 1
ATOM 658 C CA . VAL A 1 83 ? 26.652 28.698 -11.999 1.00 90.69 83 VAL A CA 1
ATOM 659 C C . VAL A 1 83 ? 27.052 27.243 -12.229 1.00 90.69 83 VAL A C 1
ATOM 661 O O . VAL A 1 83 ? 26.634 26.629 -13.211 1.00 90.69 83 VAL A O 1
ATOM 664 N N . VAL A 1 84 ? 27.849 26.694 -11.309 1.00 93.75 84 VAL A N 1
ATOM 665 C CA . VAL A 1 84 ? 28.377 25.325 -11.384 1.00 93.75 84 VAL A CA 1
ATOM 666 C C . VAL A 1 84 ? 27.531 24.369 -10.545 1.00 93.75 84 VAL A C 1
ATOM 668 O O . VAL A 1 84 ? 27.193 24.662 -9.396 1.00 93.75 84 VAL A O 1
ATOM 671 N N . LEU A 1 85 ? 27.212 23.214 -11.131 1.00 96.50 85 LEU A N 1
ATOM 672 C CA . LEU A 1 85 ? 26.582 22.077 -10.463 1.00 96.50 85 LEU A CA 1
ATOM 673 C C . LEU A 1 85 ? 27.600 20.938 -10.363 1.00 96.50 85 LEU A C 1
ATOM 675 O O . LEU A 1 85 ? 28.316 20.644 -11.321 1.00 96.50 85 LEU A O 1
ATOM 679 N N . ALA A 1 86 ? 27.647 20.295 -9.205 1.00 96.94 86 ALA A N 1
ATOM 680 C CA . ALA A 1 86 ? 28.524 19.174 -8.916 1.00 96.94 86 ALA A CA 1
ATOM 681 C C . ALA A 1 86 ? 27.764 18.015 -8.259 1.00 96.94 86 ALA A C 1
ATOM 683 O O . ALA A 1 86 ? 26.660 18.205 -7.742 1.00 96.94 86 ALA A O 1
ATOM 684 N N . LYS A 1 87 ? 28.361 16.822 -8.270 1.00 96.81 87 LYS A N 1
ATOM 685 C CA . LYS A 1 87 ? 27.842 15.602 -7.636 1.00 96.81 87 LYS A CA 1
ATOM 686 C C . LYS A 1 87 ? 28.949 14.839 -6.911 1.00 96.81 87 LYS A C 1
ATOM 688 O O . LYS A 1 87 ? 30.083 14.809 -7.382 1.00 96.81 87 LYS A O 1
ATOM 693 N N . ILE A 1 88 ? 28.618 14.188 -5.802 1.00 96.62 88 ILE A N 1
ATOM 694 C CA . ILE A 1 88 ? 29.516 13.329 -5.023 1.00 96.62 88 ILE A CA 1
ATOM 695 C C . ILE A 1 88 ? 28.797 12.040 -4.615 1.00 96.62 88 ILE A C 1
ATOM 697 O O . ILE A 1 88 ? 27.681 12.070 -4.089 1.00 96.62 88 ILE A O 1
ATOM 701 N N . ASP A 1 89 ? 29.447 10.897 -4.853 1.00 95.25 89 ASP A N 1
ATOM 702 C CA . ASP A 1 89 ? 28.960 9.599 -4.380 1.00 95.25 89 ASP A CA 1
ATOM 703 C C . ASP A 1 89 ? 29.217 9.481 -2.874 1.00 95.25 89 ASP A C 1
ATOM 705 O O . ASP A 1 89 ? 30.320 9.143 -2.426 1.00 95.25 89 ASP A O 1
ATOM 709 N N . ALA A 1 90 ? 28.180 9.778 -2.100 1.00 91.44 90 ALA A N 1
ATOM 710 C CA . ALA A 1 90 ? 28.191 9.791 -0.646 1.00 91.44 90 ALA A CA 1
ATOM 711 C C . ALA A 1 90 ? 28.030 8.390 -0.026 1.00 91.44 90 ALA A C 1
ATOM 713 O O . ALA A 1 90 ? 28.068 8.257 1.195 1.00 91.44 90 ALA A O 1
ATOM 714 N N . ASN A 1 91 ? 27.854 7.345 -0.844 1.00 89.88 91 ASN A N 1
ATOM 715 C CA . ASN A 1 91 ? 27.752 5.959 -0.388 1.00 89.88 91 ASN A CA 1
ATOM 716 C C . ASN A 1 91 ? 29.128 5.276 -0.259 1.00 89.88 91 ASN A C 1
ATOM 718 O O . ASN A 1 91 ? 29.251 4.243 0.400 1.00 89.88 91 ASN A O 1
ATOM 722 N N . THR A 1 92 ? 30.178 5.827 -0.872 1.00 89.81 92 THR A N 1
ATOM 723 C CA . THR A 1 92 ? 31.536 5.268 -0.766 1.00 89.81 92 THR A CA 1
ATOM 724 C C . THR A 1 92 ? 32.171 5.552 0.598 1.00 89.81 92 THR A C 1
ATOM 726 O O . THR A 1 92 ? 32.093 6.667 1.109 1.00 89.81 92 THR A O 1
ATOM 729 N N . GLU A 1 93 ? 32.882 4.569 1.169 1.00 87.62 93 GLU A N 1
ATOM 730 C CA . GLU A 1 93 ? 33.572 4.718 2.469 1.00 87.62 93 GLU A CA 1
ATOM 731 C C . GLU A 1 93 ? 34.506 5.934 2.517 1.00 87.62 93 GLU A C 1
ATOM 733 O O . GLU A 1 93 ? 34.593 6.617 3.533 1.00 87.62 93 GLU A O 1
ATOM 738 N N . LYS A 1 94 ? 35.171 6.245 1.398 1.00 91.50 94 LYS A N 1
ATOM 739 C CA . LYS A 1 94 ? 36.113 7.367 1.305 1.00 91.50 94 LYS A CA 1
ATOM 740 C C . LYS A 1 94 ? 35.428 8.735 1.397 1.00 91.50 94 LYS A C 1
ATOM 742 O O . LYS A 1 94 ? 36.040 9.674 1.891 1.00 91.50 94 LYS A O 1
ATOM 747 N N . ASN A 1 95 ? 34.168 8.841 0.970 1.00 90.94 95 ASN A N 1
ATOM 748 C CA . ASN A 1 95 ? 33.411 10.095 0.969 1.00 90.94 95 ASN A CA 1
ATOM 749 C C . ASN A 1 95 ? 32.473 10.238 2.185 1.00 90.94 95 ASN A C 1
ATOM 751 O O . ASN A 1 95 ? 31.868 11.296 2.357 1.00 90.94 95 ASN A O 1
ATOM 755 N N . LYS A 1 96 ? 32.360 9.221 3.057 1.00 87.31 96 LYS A N 1
ATOM 756 C CA . LYS A 1 96 ? 31.486 9.270 4.247 1.00 87.31 96 LYS A CA 1
ATOM 757 C C . LYS A 1 96 ? 31.817 10.413 5.203 1.00 87.31 96 LYS A C 1
ATOM 759 O O . LYS A 1 96 ? 30.905 10.972 5.800 1.00 87.31 96 LYS A O 1
ATOM 764 N N . ALA A 1 97 ? 33.095 10.765 5.345 1.00 89.94 97 ALA A N 1
ATOM 765 C CA . ALA A 1 97 ? 33.505 11.888 6.188 1.00 89.94 97 ALA A CA 1
ATOM 766 C C . ALA A 1 97 ? 32.858 13.203 5.720 1.00 89.94 97 ALA A C 1
ATOM 768 O O . ALA A 1 97 ? 32.267 13.907 6.530 1.00 89.94 97 ALA A O 1
ATOM 769 N N . ILE A 1 98 ? 32.868 13.455 4.407 1.00 91.62 98 ILE A N 1
ATOM 770 C CA . ILE A 1 98 ? 32.223 14.621 3.791 1.00 91.62 98 ILE A CA 1
ATOM 771 C C . ILE A 1 98 ? 30.698 14.513 3.930 1.00 91.62 98 ILE A C 1
ATOM 773 O O . ILE A 1 98 ? 30.037 15.466 4.320 1.00 91.62 98 ILE A O 1
ATOM 777 N N . ALA A 1 99 ? 30.106 13.343 3.671 1.00 90.31 99 ALA A N 1
ATOM 778 C CA . ALA A 1 99 ? 28.661 13.161 3.832 1.00 90.31 99 ALA A CA 1
ATOM 779 C C . ALA A 1 99 ? 28.183 13.466 5.268 1.00 90.31 99 ALA A C 1
ATOM 781 O O . ALA A 1 99 ? 27.138 14.088 5.446 1.00 90.31 99 ALA A O 1
ATOM 782 N N . ASN A 1 100 ? 28.965 13.073 6.279 1.00 89.81 100 ASN A N 1
ATOM 783 C CA . ASN A 1 100 ? 28.684 13.369 7.682 1.00 89.81 100 ASN A CA 1
ATOM 784 C C . ASN A 1 100 ? 28.873 14.856 8.012 1.00 89.81 100 ASN A C 1
ATOM 786 O O . ASN A 1 100 ? 28.038 15.416 8.714 1.00 89.81 100 ASN A O 1
ATOM 790 N N . GLU A 1 101 ? 29.927 15.493 7.490 1.00 90.69 101 GLU A N 1
ATOM 791 C CA . GLU A 1 101 ? 30.187 16.932 7.651 1.00 90.69 101 GLU A CA 1
ATOM 792 C C . GLU A 1 101 ? 29.012 17.787 7.152 1.00 90.69 101 GLU A C 1
ATOM 794 O O . GLU A 1 101 ? 28.618 18.744 7.810 1.00 90.69 101 GLU A O 1
ATOM 799 N N . PHE A 1 102 ? 28.398 17.399 6.030 1.00 89.75 102 PHE A N 1
ATOM 800 C CA . PHE A 1 102 ? 27.235 18.084 5.451 1.00 89.75 102 PHE A CA 1
ATOM 801 C C . PHE A 1 102 ? 25.877 17.510 5.907 1.00 89.75 102 PHE A C 1
ATOM 803 O O . PHE A 1 102 ? 24.840 17.816 5.306 1.00 89.75 102 PHE A O 1
ATOM 810 N N . GLU A 1 103 ? 25.877 16.683 6.959 1.00 90.88 103 GLU A N 1
ATOM 811 C CA . GLU A 1 103 ? 24.696 16.081 7.594 1.00 90.88 103 GLU A CA 1
ATOM 812 C C . GLU A 1 103 ? 23.754 15.339 6.625 1.00 90.88 103 GLU A C 1
ATOM 814 O O . GLU A 1 103 ? 22.525 15.426 6.703 1.00 90.88 103 GLU A O 1
ATOM 819 N N . VAL A 1 104 ? 24.316 14.586 5.680 1.00 90.75 104 VAL A N 1
ATOM 820 C CA . VAL A 1 104 ? 23.540 13.833 4.689 1.00 90.75 104 VAL A CA 1
ATOM 821 C C . VAL A 1 104 ? 22.930 12.583 5.329 1.00 90.75 104 VAL A C 1
ATOM 823 O O . VAL A 1 104 ? 23.632 11.626 5.643 1.00 90.75 104 VAL A O 1
ATOM 826 N N . ARG A 1 105 ? 21.598 12.567 5.487 1.00 88.31 105 ARG A N 1
ATOM 827 C CA . ARG A 1 105 ? 20.840 11.444 6.089 1.00 88.31 105 ARG A CA 1
ATOM 828 C C . ARG A 1 105 ? 20.037 10.605 5.085 1.00 88.31 105 ARG A C 1
ATOM 830 O O . ARG A 1 105 ? 19.429 9.610 5.465 1.00 88.31 105 ARG A O 1
ATOM 837 N N . GLY A 1 106 ? 20.021 10.998 3.813 1.00 84.75 106 GLY A N 1
ATOM 838 C CA . GLY A 1 106 ? 19.277 10.326 2.746 1.00 84.75 106 GLY A CA 1
ATOM 839 C C . GLY A 1 106 ? 19.696 10.805 1.355 1.00 84.75 106 GLY A C 1
ATOM 840 O O . GLY A 1 106 ? 20.454 11.766 1.225 1.00 84.75 106 GLY A O 1
ATOM 841 N N . TYR A 1 107 ? 19.215 10.134 0.305 1.00 90.69 107 TYR A N 1
ATOM 842 C CA . TYR A 1 107 ? 19.638 10.398 -1.077 1.00 90.69 107 TYR A CA 1
ATOM 843 C C . TYR A 1 107 ? 18.445 10.573 -2.040 1.00 90.69 107 TYR A C 1
ATOM 845 O O . TYR A 1 107 ? 17.483 9.807 -1.946 1.00 90.69 107 TYR A O 1
ATOM 853 N N . PRO A 1 108 ? 18.512 11.496 -3.024 1.00 91.81 108 PRO A N 1
ATOM 854 C CA . PRO A 1 108 ? 19.524 12.539 -3.172 1.00 91.81 108 PRO A CA 1
ATOM 855 C C . PRO A 1 108 ? 19.307 13.659 -2.150 1.00 91.81 108 PRO A C 1
ATOM 857 O O . PRO A 1 108 ? 18.166 14.067 -1.902 1.00 91.81 108 PRO A O 1
ATOM 860 N N . THR A 1 109 ? 20.411 14.185 -1.626 1.00 95.75 109 THR A N 1
ATOM 861 C CA . THR A 1 109 ? 20.440 15.431 -0.850 1.00 95.75 109 THR A CA 1
ATOM 862 C C . THR A 1 109 ? 21.179 16.484 -1.666 1.00 95.75 109 THR A C 1
ATOM 864 O O . THR A 1 109 ? 22.314 16.268 -2.075 1.00 95.75 109 THR A O 1
ATOM 867 N N . LEU A 1 110 ? 20.538 17.621 -1.923 1.00 96.31 110 LEU A N 1
ATOM 868 C CA . LEU A 1 110 ? 21.109 18.735 -2.679 1.00 96.31 110 LEU A CA 1
ATOM 869 C C . LEU A 1 110 ? 21.462 19.863 -1.704 1.00 96.31 110 LEU A C 1
ATOM 871 O O . LEU A 1 110 ? 20.606 20.311 -0.936 1.00 96.31 110 LEU A O 1
ATOM 875 N N . LYS A 1 111 ? 22.707 20.337 -1.739 1.00 94.06 111 LYS A N 1
ATOM 876 C CA . LYS A 1 111 ? 23.178 21.460 -0.918 1.00 94.06 111 LYS A CA 1
ATOM 877 C C . LYS A 1 111 ? 23.691 22.583 -1.816 1.00 94.06 111 LYS A C 1
ATOM 879 O O . LYS A 1 111 ? 24.368 22.335 -2.807 1.00 94.06 111 LYS A O 1
ATOM 884 N N . ILE A 1 112 ? 23.374 23.820 -1.464 1.00 92.75 112 ILE A N 1
ATOM 885 C CA . ILE A 1 112 ? 23.945 25.030 -2.050 1.00 92.75 112 ILE A CA 1
ATOM 886 C C . ILE A 1 112 ? 25.074 25.478 -1.125 1.00 92.75 112 ILE A C 1
ATOM 888 O O . ILE A 1 112 ? 24.843 25.718 0.059 1.00 92.75 112 ILE A O 1
ATOM 892 N N . LEU A 1 113 ? 26.283 25.583 -1.664 1.00 91.06 113 LEU A N 1
ATOM 893 C CA . LEU A 1 113 ? 27.472 26.022 -0.945 1.00 91.06 113 LEU A CA 1
ATOM 894 C C . LEU A 1 113 ? 27.868 27.411 -1.443 1.00 91.06 113 LEU A C 1
ATOM 896 O O . LEU A 1 113 ? 27.956 27.645 -2.654 1.00 91.06 113 LEU A O 1
ATOM 900 N N . ARG A 1 114 ? 28.116 28.335 -0.514 1.00 86.38 114 ARG A N 1
ATOM 901 C CA . ARG A 1 114 ? 28.580 29.694 -0.828 1.00 86.38 114 ARG A CA 1
ATOM 902 C C . ARG A 1 114 ? 29.941 29.962 -0.210 1.00 86.38 114 ARG A C 1
ATOM 904 O O . ARG A 1 114 ? 30.293 29.355 0.798 1.00 86.38 114 ARG A O 1
ATOM 911 N N . TYR A 1 115 ? 30.691 30.870 -0.832 1.00 84.56 115 TYR A N 1
ATOM 912 C CA . TYR A 1 115 ? 31.986 31.359 -0.343 1.00 84.56 115 TYR A CA 1
ATOM 913 C C . TYR A 1 115 ? 32.948 30.229 0.061 1.00 84.56 115 TYR A C 1
ATOM 915 O O . TYR A 1 115 ? 33.556 30.261 1.127 1.00 84.56 115 TYR A O 1
ATOM 923 N N . GLY A 1 116 ? 33.055 29.199 -0.782 1.00 77.94 116 GLY A N 1
ATOM 924 C CA . GLY A 1 116 ? 33.918 28.055 -0.504 1.00 77.94 116 GLY A CA 1
ATOM 925 C C . GLY A 1 116 ? 33.404 27.069 0.543 1.00 77.94 116 GLY A C 1
ATOM 926 O O . GLY A 1 116 ? 34.196 26.288 1.056 1.00 77.94 116 GLY A O 1
ATOM 927 N N . GLY A 1 117 ? 32.099 27.068 0.830 1.00 78.56 117 GLY A N 1
ATOM 928 C CA . GLY A 1 117 ? 31.463 26.112 1.743 1.00 78.56 117 GLY A CA 1
ATOM 929 C C . GLY A 1 117 ? 31.266 26.629 3.166 1.00 78.56 117 GLY A C 1
ATOM 930 O O . GLY A 1 117 ? 30.741 25.894 3.993 1.00 78.56 117 GLY A O 1
ATOM 931 N N . SER A 1 118 ? 31.618 27.888 3.450 1.00 77.19 118 SER A N 1
ATOM 932 C CA . SER A 1 118 ? 31.392 28.508 4.765 1.00 77.19 118 SER A CA 1
ATOM 933 C C . SER A 1 118 ? 29.911 28.729 5.083 1.00 77.19 118 SER A C 1
ATOM 935 O O . SER A 1 118 ? 29.538 28.801 6.250 1.00 77.19 118 SER A O 1
ATOM 937 N N . VAL A 1 119 ? 29.059 28.804 4.055 1.00 78.62 119 VAL A N 1
ATOM 938 C CA . VAL A 1 119 ? 27.601 28.827 4.199 1.00 78.62 119 VAL A CA 1
ATOM 939 C C . VAL A 1 119 ? 27.010 27.662 3.418 1.00 78.62 119 VAL A C 1
ATOM 941 O O . VAL A 1 119 ? 27.188 27.560 2.199 1.00 78.62 119 VAL A O 1
ATOM 944 N N . VAL A 1 120 ? 26.286 26.802 4.134 1.00 85.88 120 VAL A N 1
ATOM 945 C CA . VAL A 1 120 ? 25.616 25.616 3.598 1.00 85.88 120 VAL A CA 1
ATOM 946 C C . VAL A 1 120 ? 24.112 25.818 3.697 1.00 85.88 120 VAL A C 1
ATOM 948 O O . VAL A 1 120 ? 23.570 26.026 4.778 1.00 85.88 120 VAL A O 1
ATOM 951 N N . GLN A 1 121 ? 23.426 25.724 2.565 1.00 86.44 121 GLN A N 1
ATOM 952 C CA . GLN A 1 121 ? 21.976 25.845 2.476 1.00 86.44 121 GLN A CA 1
ATOM 953 C C . GLN A 1 121 ? 21.396 24.573 1.858 1.00 86.44 121 GLN A C 1
ATOM 955 O O . GLN A 1 121 ? 21.911 24.055 0.869 1.00 86.44 121 GLN A O 1
ATOM 960 N N . GLU A 1 122 ? 20.297 24.065 2.408 1.00 85.88 122 GLU A N 1
ATOM 961 C CA . GLU A 1 122 ? 19.576 22.956 1.786 1.00 85.88 122 GLU A CA 1
ATOM 962 C C . GLU A 1 122 ? 18.755 23.434 0.585 1.00 85.88 122 GLU A C 1
ATOM 964 O O . GLU A 1 122 ? 18.087 24.470 0.622 1.00 85.88 122 GLU A O 1
ATOM 969 N N . TYR A 1 123 ? 18.809 22.675 -0.505 1.00 89.31 123 TYR A N 1
ATOM 970 C CA . TYR A 1 123 ? 18.025 22.960 -1.695 1.00 89.31 123 TYR A CA 1
ATOM 971 C C . TYR A 1 123 ? 16.556 22.567 -1.474 1.00 89.31 123 TYR A C 1
ATOM 973 O O . TYR A 1 123 ? 16.234 21.385 -1.358 1.00 89.31 123 TYR A O 1
ATOM 981 N N . LYS A 1 124 ? 15.656 23.558 -1.472 1.00 83.44 124 LYS A N 1
ATOM 982 C CA . LYS A 1 124 ? 14.204 23.365 -1.278 1.00 83.44 124 LYS A CA 1
ATOM 983 C C . LYS A 1 124 ? 13.378 23.533 -2.568 1.00 83.44 124 LYS A C 1
ATOM 985 O O . LYS A 1 124 ? 12.166 23.715 -2.504 1.00 83.44 124 LYS A O 1
ATOM 990 N N . GLY A 1 125 ? 14.025 23.556 -3.735 1.00 84.44 125 GLY A N 1
ATOM 991 C CA . GLY A 1 125 ? 13.352 23.789 -5.017 1.00 84.44 125 GLY A CA 1
ATOM 992 C C . GLY A 1 125 ? 12.781 22.519 -5.680 1.00 84.44 125 GLY A C 1
ATOM 993 O O . GLY A 1 125 ? 13.002 21.406 -5.195 1.00 84.44 125 GLY A O 1
ATOM 994 N N . PRO A 1 126 ? 12.049 22.667 -6.802 1.00 84.88 126 PRO A N 1
ATOM 995 C CA . PRO A 1 126 ? 11.555 21.543 -7.604 1.00 84.88 126 PRO A CA 1
ATOM 996 C C . PRO A 1 126 ? 12.695 20.745 -8.250 1.00 84.88 126 PRO A C 1
ATOM 998 O O . PRO A 1 126 ? 13.737 21.302 -8.567 1.00 84.88 126 PRO A O 1
ATOM 1001 N N . ARG A 1 127 ? 12.507 19.444 -8.489 1.00 90.62 127 ARG A N 1
ATOM 1002 C CA . ARG A 1 127 ? 13.572 18.550 -8.999 1.00 90.62 127 ARG A CA 1
ATOM 1003 C C . ARG A 1 127 ? 13.557 18.371 -10.523 1.00 90.62 127 ARG A C 1
ATOM 1005 O O . ARG A 1 127 ? 14.333 17.587 -11.058 1.00 90.62 127 ARG A O 1
ATOM 1012 N N . GLU A 1 128 ? 12.684 19.092 -11.215 1.00 89.56 128 GLU A N 1
ATOM 1013 C CA . GLU A 1 128 ? 12.639 19.217 -12.669 1.00 89.56 128 GLU A CA 1
ATOM 1014 C C . GLU A 1 128 ? 13.577 20.340 -13.135 1.00 89.56 128 GLU A C 1
ATOM 1016 O O . GLU A 1 128 ? 13.637 21.398 -12.505 1.00 89.56 128 GLU A O 1
ATOM 1021 N N . ALA A 1 129 ? 14.262 20.168 -14.269 1.00 89.62 129 ALA A N 1
ATOM 1022 C CA . ALA A 1 129 ? 15.322 21.076 -14.716 1.00 89.62 129 ALA A CA 1
ATOM 1023 C C . ALA A 1 129 ? 14.892 22.554 -14.771 1.00 89.62 129 ALA A C 1
ATOM 1025 O O . ALA A 1 129 ? 15.623 23.428 -14.308 1.00 89.62 129 ALA A O 1
ATOM 1026 N N . ASP A 1 130 ? 13.697 22.852 -15.289 1.00 87.31 130 ASP A N 1
ATOM 1027 C CA . ASP A 1 130 ? 13.206 24.232 -15.427 1.00 87.31 130 ASP A CA 1
ATOM 1028 C C . ASP A 1 130 ? 12.906 24.872 -14.054 1.00 87.31 130 ASP A C 1
ATOM 1030 O O . ASP A 1 130 ? 13.167 26.063 -13.834 1.00 87.31 130 ASP A O 1
ATOM 1034 N N . GLY A 1 131 ? 12.422 24.066 -13.101 1.00 85.94 131 GLY A N 1
ATOM 1035 C CA . GLY A 1 131 ? 12.221 24.470 -11.710 1.00 85.94 131 GLY A CA 1
ATOM 1036 C C . GLY A 1 131 ? 13.548 24.689 -10.984 1.00 85.94 131 GLY A C 1
ATOM 1037 O O . GLY A 1 131 ? 13.714 25.700 -10.297 1.00 85.94 131 GLY A O 1
ATOM 1038 N N . MET A 1 132 ? 14.530 23.810 -11.219 1.00 91.75 132 MET A N 1
ATOM 1039 C CA . MET A 1 132 ? 15.888 23.953 -10.692 1.00 91.75 132 MET A CA 1
ATOM 1040 C C . MET A 1 132 ? 16.563 25.224 -11.191 1.00 91.75 132 MET A C 1
ATOM 1042 O O . MET A 1 132 ? 17.071 25.994 -10.380 1.00 91.75 132 MET A O 1
ATOM 1046 N N . VAL A 1 133 ? 16.526 25.485 -12.499 1.00 90.06 133 VAL A N 1
ATOM 1047 C CA . VAL A 1 133 ? 17.116 26.691 -13.099 1.00 90.06 133 VAL A CA 1
ATOM 1048 C C . VAL A 1 133 ? 16.495 27.950 -12.499 1.00 90.06 133 VAL A C 1
ATOM 1050 O O . VAL A 1 133 ? 17.222 28.861 -12.109 1.00 90.06 133 VAL A O 1
ATOM 1053 N N . THR A 1 134 ? 15.165 27.998 -12.392 1.00 86.81 134 THR A N 1
ATOM 1054 C CA . THR A 1 134 ? 14.449 29.147 -11.820 1.00 86.81 134 THR A CA 1
ATOM 1055 C C . THR A 1 134 ? 14.854 29.391 -10.366 1.00 86.81 134 THR A C 1
ATOM 1057 O O . THR A 1 134 ? 15.217 30.510 -10.000 1.00 86.81 134 THR A O 1
ATOM 1060 N N . TYR A 1 135 ? 14.849 28.337 -9.544 1.00 87.25 135 TYR A N 1
ATOM 1061 C CA . TYR A 1 135 ? 15.222 28.427 -8.133 1.00 87.25 135 TYR A CA 1
ATOM 1062 C C . TYR A 1 135 ? 16.689 28.837 -7.958 1.00 87.25 135 TYR A C 1
ATOM 1064 O O . TYR A 1 135 ? 16.990 29.758 -7.203 1.00 87.25 135 TYR A O 1
ATOM 1072 N N . ILE A 1 136 ? 17.607 28.200 -8.688 1.00 90.25 136 ILE A N 1
ATOM 1073 C CA . ILE A 1 136 ? 19.045 28.451 -8.569 1.00 90.25 136 ILE A CA 1
ATOM 1074 C C . ILE A 1 136 ? 19.396 29.865 -9.039 1.00 90.25 136 ILE A C 1
ATOM 1076 O O . ILE A 1 136 ? 20.159 30.532 -8.351 1.00 90.25 136 ILE A O 1
ATOM 1080 N N . LYS A 1 137 ? 18.788 30.374 -10.119 1.00 86.50 137 LYS A N 1
ATOM 1081 C CA . LYS A 1 137 ? 18.977 31.772 -10.552 1.00 86.50 137 LYS A CA 1
ATOM 1082 C C . LYS A 1 137 ? 18.516 32.781 -9.499 1.00 86.50 137 LYS A C 1
ATOM 1084 O O . LYS A 1 137 ? 19.201 33.773 -9.258 1.00 86.50 137 LYS A O 1
ATOM 1089 N N . LYS A 1 138 ? 17.386 32.514 -8.833 1.00 83.50 138 LYS A N 1
ATOM 1090 C CA . LYS A 1 138 ? 16.920 33.333 -7.700 1.00 83.50 138 LYS A CA 1
ATOM 1091 C C . LYS A 1 138 ? 17.927 33.302 -6.543 1.00 83.50 138 LYS A C 1
ATOM 1093 O O . LYS A 1 138 ? 18.198 34.326 -5.920 1.00 83.50 138 LYS A O 1
ATOM 1098 N N . GLN A 1 139 ? 18.513 32.138 -6.269 1.00 84.56 139 GLN A N 1
ATOM 1099 C CA . GLN A 1 139 ? 19.487 31.955 -5.190 1.00 84.56 139 GLN A CA 1
ATOM 1100 C C . GLN A 1 139 ? 20.903 32.451 -5.533 1.00 84.56 139 GLN A C 1
ATOM 1102 O O . GLN A 1 139 ? 21.657 32.760 -4.612 1.00 84.56 139 GLN A O 1
ATOM 1107 N N . SER A 1 140 ? 21.275 32.556 -6.810 1.00 82.81 140 SER A N 1
ATOM 1108 C CA . SER A 1 140 ? 22.573 33.083 -7.252 1.00 82.81 140 SER A CA 1
ATOM 1109 C C . SER A 1 140 ? 22.591 34.608 -7.410 1.00 82.81 140 SER A C 1
ATOM 1111 O O . SER A 1 140 ? 23.666 35.191 -7.502 1.00 82.81 140 SER A O 1
ATOM 1113 N N . GLY A 1 141 ? 21.420 35.256 -7.465 1.00 78.19 141 GLY A N 1
ATOM 1114 C CA . GLY A 1 141 ? 21.291 36.718 -7.488 1.00 78.19 141 GLY A CA 1
ATOM 1115 C C . GLY A 1 141 ? 21.724 37.390 -6.174 1.00 78.19 141 GLY A C 1
ATOM 1116 O O . GLY A 1 141 ? 22.068 36.695 -5.209 1.00 78.19 141 GLY A O 1
ATOM 1117 N N . PRO A 1 142 ? 21.691 38.733 -6.091 1.00 81.88 142 PRO A N 1
ATOM 1118 C CA . PRO A 1 142 ? 22.022 39.440 -4.856 1.00 81.88 142 PRO A CA 1
ATOM 1119 C C . PRO A 1 142 ? 21.084 39.011 -3.721 1.00 81.88 142 PRO A C 1
ATOM 1121 O O . PRO A 1 142 ? 19.910 38.725 -3.954 1.00 81.88 142 PRO A O 1
ATOM 1124 N N . ALA A 1 143 ? 21.607 38.946 -2.494 1.00 83.94 143 ALA A N 1
ATOM 1125 C CA . ALA A 1 143 ? 20.820 38.564 -1.320 1.00 83.94 143 ALA A CA 1
ATOM 1126 C C . ALA A 1 143 ? 19.663 39.529 -1.048 1.00 83.94 143 ALA A C 1
ATOM 1128 O O . ALA A 1 143 ? 18.635 39.116 -0.529 1.00 83.94 143 ALA A O 1
ATOM 1129 N N . SER A 1 144 ? 19.836 40.796 -1.436 1.00 89.31 144 SER A N 1
ATOM 1130 C CA . SER A 1 144 ? 18.865 41.870 -1.287 1.00 89.31 144 SER A CA 1
ATOM 1131 C C . SER A 1 144 ? 18.804 42.722 -2.561 1.00 89.31 144 SER A C 1
ATOM 1133 O O . SER A 1 144 ? 19.841 43.048 -3.142 1.00 89.31 144 SER A O 1
ATOM 1135 N N . ILE A 1 145 ? 17.598 43.076 -3.009 1.00 90.62 145 ILE A N 1
ATOM 1136 C CA . ILE A 1 145 ? 17.355 43.871 -4.226 1.00 90.62 145 ILE A CA 1
ATOM 1137 C C . ILE A 1 145 ? 17.283 45.366 -3.880 1.00 90.62 145 ILE A C 1
ATOM 1139 O O . ILE A 1 145 ? 16.572 45.758 -2.960 1.00 90.62 145 ILE A O 1
ATOM 1143 N N . GLN A 1 146 ? 17.980 46.223 -4.628 1.00 92.06 146 GLN A N 1
ATOM 1144 C CA . GLN A 1 146 ? 17.911 47.671 -4.410 1.00 92.06 146 GLN A CA 1
ATOM 1145 C C . GLN A 1 146 ? 16.602 48.261 -4.969 1.00 92.06 146 GLN A C 1
ATOM 1147 O O . GLN A 1 146 ? 16.347 48.162 -6.168 1.00 92.06 146 GLN A O 1
ATOM 1152 N N . ILE A 1 147 ? 15.830 48.950 -4.129 1.00 91.12 147 ILE A N 1
ATOM 1153 C CA . ILE A 1 147 ? 14.659 49.753 -4.513 1.00 91.12 147 ILE A CA 1
ATOM 1154 C C . ILE A 1 147 ? 15.127 51.179 -4.817 1.00 91.12 147 ILE A C 1
ATOM 1156 O O . ILE A 1 147 ? 15.702 51.839 -3.944 1.00 91.12 147 ILE A O 1
ATOM 1160 N N . LYS A 1 148 ? 14.885 51.659 -6.043 1.00 90.12 148 LYS A N 1
ATOM 1161 C CA . LYS A 1 148 ? 15.310 52.993 -6.507 1.00 90.12 148 LYS A CA 1
ATOM 1162 C C . LYS A 1 148 ? 14.143 53.961 -6.695 1.00 90.12 148 LYS A C 1
ATOM 1164 O O . LYS A 1 148 ? 14.370 55.164 -6.782 1.00 90.12 148 LYS A O 1
ATOM 1169 N N . SER A 1 149 ? 12.923 53.439 -6.775 1.00 88.50 149 SER A N 1
ATOM 1170 C CA . SER A 1 149 ? 11.701 54.196 -7.035 1.00 88.50 149 SER A CA 1
ATOM 1171 C C . SER A 1 149 ? 10.487 53.589 -6.310 1.00 88.50 149 SER A C 1
ATOM 1173 O O . SER A 1 149 ? 10.524 52.410 -5.936 1.00 88.50 149 SER A O 1
ATOM 1175 N N . PRO A 1 150 ? 9.395 54.353 -6.112 1.00 84.75 150 PRO A N 1
ATOM 1176 C CA . PRO A 1 150 ? 8.133 53.819 -5.590 1.00 84.75 150 PRO A CA 1
ATOM 1177 C C . PRO A 1 150 ? 7.524 52.711 -6.466 1.00 84.75 150 PRO A C 1
ATOM 1179 O O . PRO A 1 150 ? 6.858 51.803 -5.960 1.00 84.75 150 PRO A O 1
ATOM 1182 N N . GLU A 1 151 ? 7.764 52.751 -7.778 1.00 83.31 151 GLU A N 1
ATOM 1183 C CA . GLU A 1 151 ? 7.329 51.720 -8.721 1.00 83.31 151 GLU A CA 1
ATOM 1184 C C . GLU A 1 151 ? 8.059 50.392 -8.469 1.00 83.31 151 GLU A C 1
ATOM 1186 O O . GLU A 1 151 ? 7.419 49.337 -8.434 1.00 83.31 151 GLU A O 1
ATOM 1191 N N . ASP A 1 152 ? 9.372 50.440 -8.202 1.00 83.81 152 ASP A N 1
ATOM 1192 C CA . ASP A 1 152 ? 10.152 49.253 -7.824 1.00 83.81 152 ASP A CA 1
ATOM 1193 C C . ASP A 1 152 ? 9.599 48.631 -6.535 1.00 83.81 152 ASP A C 1
ATOM 1195 O O . ASP A 1 152 ? 9.388 47.418 -6.466 1.00 83.81 152 ASP A O 1
ATOM 1199 N N . ALA A 1 153 ? 9.306 49.465 -5.530 1.00 82.25 153 ALA A N 1
ATOM 1200 C CA . ALA A 1 153 ? 8.744 49.019 -4.258 1.00 82.25 153 ALA A CA 1
ATOM 1201 C C . ALA A 1 153 ? 7.373 48.354 -4.441 1.00 82.25 153 ALA A C 1
ATOM 1203 O O . ALA A 1 153 ? 7.127 47.291 -3.876 1.00 82.25 153 ALA A O 1
ATOM 1204 N N . SER A 1 154 ? 6.511 48.933 -5.281 1.00 81.38 154 SER A N 1
ATOM 1205 C CA . SER A 1 154 ? 5.171 48.402 -5.568 1.00 81.38 154 SER A CA 1
ATOM 1206 C C . SER A 1 154 ? 5.207 47.052 -6.295 1.00 81.38 154 SER A C 1
ATOM 1208 O O . SER A 1 154 ? 4.290 46.251 -6.153 1.00 81.38 154 SER A O 1
ATOM 1210 N N . SER A 1 155 ? 6.267 46.774 -7.061 1.00 80.25 155 SER A N 1
ATOM 1211 C CA . SER A 1 155 ? 6.447 45.480 -7.735 1.00 80.25 155 SER A CA 1
ATOM 1212 C C . SER A 1 155 ? 6.941 44.359 -6.806 1.00 80.25 155 SER A C 1
ATOM 1214 O O . SER A 1 155 ? 6.692 43.182 -7.075 1.00 80.25 155 SER A O 1
ATOM 1216 N N . LEU A 1 156 ? 7.633 44.718 -5.717 1.00 79.94 156 LEU A N 1
ATOM 1217 C CA . LEU A 1 156 ? 8.219 43.783 -4.750 1.00 79.94 156 LEU A CA 1
ATOM 1218 C C . LEU A 1 156 ? 7.314 43.555 -3.529 1.00 79.94 156 LEU A C 1
ATOM 1220 O O . LEU A 1 156 ? 7.278 42.453 -2.983 1.00 79.94 156 LEU A O 1
ATOM 1224 N N . ILE A 1 157 ? 6.576 44.581 -3.104 1.00 78.00 157 ILE A N 1
ATOM 1225 C CA . ILE A 1 157 ? 5.670 44.540 -1.952 1.00 78.00 157 ILE A CA 1
ATOM 1226 C C . ILE A 1 157 ? 4.283 44.115 -2.444 1.00 78.00 157 ILE A C 1
ATOM 1228 O O . ILE A 1 157 ? 3.477 44.942 -2.860 1.00 78.00 157 ILE A O 1
ATOM 1232 N N . GLY A 1 158 ? 4.026 42.806 -2.428 1.00 68.50 158 GLY A N 1
ATOM 1233 C CA . GLY A 1 158 ? 2.715 42.227 -2.738 1.00 68.50 158 GLY A CA 1
ATOM 1234 C C . GLY A 1 158 ? 1.820 42.080 -1.504 1.00 68.50 158 GLY A C 1
ATOM 1235 O O . GLY A 1 158 ? 2.314 41.949 -0.385 1.00 68.50 158 GLY A O 1
ATOM 1236 N N . ASP A 1 159 ? 0.502 42.028 -1.713 1.00 67.81 159 ASP A N 1
ATOM 1237 C CA . ASP A 1 159 ? -0.499 41.843 -0.646 1.00 67.81 159 ASP A CA 1
ATOM 1238 C C . ASP A 1 159 ? -0.506 40.426 -0.032 1.00 67.81 159 ASP A C 1
ATOM 1240 O O . ASP A 1 159 ? -1.280 40.152 0.881 1.00 67.81 159 ASP A O 1
ATOM 1244 N N . ASP A 1 160 ? 0.334 39.512 -0.522 1.00 71.44 160 ASP A N 1
ATOM 1245 C CA . ASP A 1 160 ? 0.383 38.101 -0.126 1.00 71.44 160 ASP A CA 1
ATOM 1246 C C . ASP A 1 160 ? 1.778 37.612 0.310 1.00 71.44 160 ASP A C 1
ATOM 1248 O O . ASP A 1 160 ? 1.950 36.424 0.591 1.00 71.44 160 ASP A O 1
ATOM 1252 N N . LYS A 1 161 ? 2.781 38.498 0.393 1.00 80.25 161 LYS A N 1
ATOM 1253 C CA . LYS A 1 161 ? 4.184 38.129 0.660 1.00 80.25 161 LYS A CA 1
ATOM 1254 C C . LYS A 1 161 ? 4.777 38.860 1.857 1.00 80.25 161 LYS A C 1
ATOM 1256 O O . LYS A 1 161 ? 4.357 39.955 2.216 1.00 80.25 161 LYS A O 1
ATOM 1261 N N . ILE A 1 162 ? 5.797 38.241 2.449 1.00 87.69 162 ILE A N 1
ATOM 1262 C CA . ILE A 1 162 ? 6.646 38.864 3.466 1.00 87.69 162 ILE A CA 1
ATOM 1263 C C . ILE A 1 162 ? 7.921 39.364 2.788 1.00 87.69 162 ILE A C 1
ATOM 1265 O O . ILE A 1 162 ? 8.624 38.580 2.148 1.00 87.69 162 ILE A O 1
ATOM 1269 N N . LEU A 1 163 ? 8.215 40.656 2.943 1.00 91.44 163 LEU A N 1
ATOM 1270 C CA . LEU A 1 163 ? 9.403 41.308 2.386 1.00 91.44 163 LEU A CA 1
ATOM 1271 C C . LEU A 1 163 ? 10.134 42.073 3.488 1.00 91.44 163 LEU A C 1
ATOM 1273 O O . LEU A 1 163 ? 9.523 42.875 4.190 1.00 91.44 163 LEU A O 1
ATOM 1277 N N . VAL A 1 164 ? 11.442 41.871 3.612 1.00 94.00 164 VAL A N 1
ATOM 1278 C CA . VAL A 1 164 ? 12.280 42.580 4.587 1.00 94.00 164 VAL A CA 1
ATOM 1279 C C . VAL A 1 164 ? 13.098 43.653 3.871 1.00 94.00 164 VAL A C 1
ATOM 1281 O O . VAL A 1 164 ? 13.903 43.345 2.994 1.00 94.00 164 VAL A O 1
ATOM 1284 N N . VAL A 1 165 ? 12.900 44.921 4.229 1.00 94.06 165 VAL A N 1
ATOM 1285 C CA . VAL A 1 165 ? 13.517 46.070 3.560 1.00 94.06 165 VAL A CA 1
ATOM 1286 C C . VAL A 1 165 ? 14.431 46.835 4.507 1.00 94.06 165 VAL A C 1
ATOM 1288 O O . VAL A 1 165 ? 13.974 47.379 5.505 1.00 94.06 165 VAL A O 1
ATOM 1291 N N . GLY A 1 166 ? 15.717 46.932 4.187 1.00 93.38 166 GLY A N 1
ATOM 1292 C CA . GLY A 1 166 ? 16.647 47.797 4.911 1.00 93.38 166 GLY A CA 1
ATOM 1293 C C . GLY A 1 166 ? 16.682 49.213 4.327 1.00 93.38 166 GLY A C 1
ATOM 1294 O O . GLY A 1 166 ? 16.904 49.381 3.130 1.00 93.38 166 GLY A O 1
ATOM 1295 N N . VAL A 1 167 ? 16.483 50.241 5.148 1.00 93.06 167 VAL A N 1
ATOM 1296 C CA . VAL A 1 167 ? 16.621 51.649 4.748 1.00 93.06 167 VAL A CA 1
ATOM 1297 C C . VAL A 1 167 ? 17.909 52.193 5.346 1.00 93.06 167 VAL A C 1
ATOM 1299 O O . VAL A 1 167 ? 18.048 52.239 6.569 1.00 93.06 167 VAL A O 1
ATOM 1302 N N . PHE A 1 168 ? 18.839 52.621 4.496 1.00 92.38 168 PHE A N 1
ATOM 1303 C CA . PHE A 1 168 ? 20.166 53.070 4.914 1.00 92.38 168 PHE A CA 1
ATOM 1304 C C . PHE A 1 168 ? 20.546 54.394 4.256 1.00 92.38 168 PHE A C 1
ATOM 1306 O O . PHE A 1 168 ? 20.326 54.547 3.059 1.00 92.38 168 PHE A O 1
ATOM 1313 N N . PRO A 1 169 ? 21.180 55.328 4.986 1.00 87.94 169 PRO A N 1
ATOM 1314 C CA . PRO A 1 169 ? 21.679 56.568 4.389 1.00 87.94 169 PRO A CA 1
ATOM 1315 C C . PRO A 1 169 ? 22.811 56.319 3.375 1.00 87.94 169 PRO A C 1
ATOM 1317 O O . PRO A 1 169 ? 22.966 57.083 2.427 1.00 87.94 169 PRO A O 1
ATOM 1320 N N . GLU A 1 170 ? 23.571 55.235 3.545 1.00 88.44 170 GLU A N 1
ATOM 1321 C CA . GLU A 1 170 ? 24.634 54.784 2.645 1.00 88.44 170 GLU A CA 1
ATOM 1322 C C . GLU A 1 170 ? 24.677 53.245 2.589 1.00 88.44 170 GLU A C 1
ATOM 1324 O O . GLU A 1 170 ? 24.326 52.577 3.560 1.00 88.44 170 GLU A O 1
ATOM 1329 N N . PHE A 1 171 ? 25.101 52.661 1.463 1.00 89.88 171 PHE A N 1
ATOM 1330 C CA . PHE A 1 171 ? 25.239 51.201 1.295 1.00 89.88 171 PHE A CA 1
ATOM 1331 C C . PHE A 1 171 ? 26.653 50.731 1.619 1.00 89.88 171 PHE A C 1
ATOM 1333 O O . PHE A 1 171 ? 27.324 50.072 0.825 1.00 89.88 171 PHE A O 1
ATOM 1340 N N . SER A 1 172 ? 27.122 51.155 2.781 1.00 86.44 172 SER A N 1
ATOM 1341 C CA . SER A 1 172 ? 28.425 50.816 3.326 1.00 86.44 172 SER A CA 1
ATOM 1342 C C . SER A 1 172 ? 28.381 50.939 4.844 1.00 86.44 172 SER A C 1
ATOM 1344 O O . SER A 1 172 ? 27.509 51.601 5.403 1.00 86.44 172 SER A O 1
ATOM 1346 N N . GLY A 1 173 ? 29.338 50.308 5.517 1.00 89.56 173 GLY A N 1
ATOM 1347 C CA . GLY A 1 173 ? 29.447 50.348 6.971 1.00 89.56 173 GLY A CA 1
ATOM 1348 C C . GLY A 1 173 ? 28.763 49.172 7.665 1.00 89.56 173 GLY A C 1
ATOM 1349 O O . GLY A 1 173 ? 27.960 48.443 7.087 1.00 89.56 173 GLY A O 1
ATOM 1350 N N . GLU A 1 174 ? 29.108 48.993 8.938 1.00 90.88 174 GLU A N 1
ATOM 1351 C CA . GLU A 1 174 ? 28.803 47.798 9.735 1.00 90.88 174 GLU A CA 1
ATOM 1352 C C . GLU A 1 174 ? 27.315 47.413 9.727 1.00 90.88 174 GLU A C 1
ATOM 1354 O O . GLU A 1 174 ? 26.965 46.253 9.535 1.00 90.88 174 GLU A O 1
ATOM 1359 N N . LYS A 1 175 ? 26.415 48.394 9.850 1.00 92.06 175 LYS A N 1
ATOM 1360 C CA . LYS A 1 175 ? 24.965 48.149 9.884 1.00 92.06 175 LYS A CA 1
ATOM 1361 C C . LYS A 1 175 ? 24.420 47.612 8.559 1.00 92.06 175 LYS A C 1
ATOM 1363 O O . LYS A 1 175 ? 23.531 46.762 8.565 1.00 92.06 175 LYS A O 1
ATOM 1368 N N . PHE A 1 176 ? 24.944 48.103 7.436 1.00 91.81 176 PHE A N 1
ATOM 1369 C CA . PHE A 1 176 ? 24.566 47.611 6.114 1.00 91.81 176 PHE A CA 1
ATOM 1370 C C . PHE A 1 176 ? 25.106 46.194 5.890 1.00 91.81 176 PHE A C 1
ATOM 1372 O O . PHE A 1 176 ? 24.357 45.316 5.468 1.00 91.81 176 PHE A O 1
ATOM 1379 N N . GLU A 1 177 ? 26.362 45.935 6.264 1.00 91.25 177 GLU A N 1
ATOM 1380 C CA . GLU A 1 177 ? 26.975 44.603 6.161 1.00 91.25 177 GLU A CA 1
ATOM 1381 C C . GLU A 1 177 ? 26.250 43.553 7.022 1.00 91.25 177 GLU A C 1
ATOM 1383 O O . GLU A 1 177 ? 25.997 42.434 6.565 1.00 91.25 177 GLU A O 1
ATOM 1388 N N . ASN A 1 178 ? 25.822 43.915 8.236 1.00 92.69 178 ASN A N 1
ATOM 1389 C CA . ASN A 1 178 ? 25.040 43.025 9.099 1.00 92.69 178 ASN A CA 1
ATOM 1390 C C . ASN A 1 178 ? 23.661 42.706 8.497 1.00 92.69 178 ASN A C 1
ATOM 1392 O O . ASN A 1 178 ? 23.212 41.559 8.544 1.00 92.69 178 ASN A O 1
ATOM 1396 N N . PHE A 1 179 ? 23.006 43.678 7.856 1.00 93.88 179 PHE A N 1
ATOM 1397 C CA . PHE A 1 179 ? 21.762 43.434 7.120 1.00 93.88 179 PHE A CA 1
ATOM 1398 C C . PHE A 1 179 ? 21.968 42.554 5.881 1.00 93.88 179 PHE A C 1
ATOM 1400 O O . PHE A 1 179 ? 21.158 41.669 5.609 1.00 93.88 179 PHE A O 1
ATOM 1407 N N . MET A 1 180 ? 23.059 42.746 5.141 1.00 91.56 180 MET A N 1
ATOM 1408 C CA . MET A 1 180 ? 23.397 41.872 4.016 1.00 91.56 180 MET A CA 1
ATOM 1409 C C . MET A 1 180 ? 23.699 40.442 4.487 1.00 91.56 180 MET A C 1
ATOM 1411 O O . MET A 1 180 ? 23.283 39.483 3.836 1.00 91.56 180 MET A O 1
ATOM 1415 N N . THR A 1 181 ? 24.327 40.290 5.656 1.00 89.25 181 THR A N 1
ATOM 1416 C CA . THR A 1 181 ? 24.554 38.992 6.312 1.00 89.25 181 THR A CA 1
ATOM 1417 C C . THR A 1 181 ? 23.234 38.313 6.692 1.00 89.25 181 THR A C 1
ATOM 1419 O O . THR A 1 181 ? 23.042 37.132 6.398 1.00 89.25 181 THR A O 1
ATOM 1422 N N . LEU A 1 182 ? 22.288 39.058 7.277 1.00 91.19 182 LEU A N 1
ATOM 1423 C CA . LEU A 1 182 ? 20.923 38.587 7.541 1.00 91.19 182 LEU A CA 1
ATOM 1424 C C . LEU A 1 182 ? 20.235 38.111 6.254 1.00 91.19 182 LEU A C 1
ATOM 1426 O O . LEU A 1 182 ? 19.682 37.009 6.221 1.00 91.19 182 LEU A O 1
ATOM 1430 N N . ALA A 1 183 ? 20.282 38.927 5.197 1.00 90.19 183 ALA A N 1
ATOM 1431 C CA . ALA A 1 183 ? 19.671 38.603 3.915 1.00 90.19 183 ALA A CA 1
ATOM 1432 C C . ALA A 1 183 ? 20.255 37.306 3.335 1.00 90.19 183 ALA A C 1
ATOM 1434 O O . ALA A 1 183 ? 19.505 36.438 2.899 1.00 90.19 183 ALA A O 1
ATOM 1435 N N . GLU A 1 184 ? 21.575 37.108 3.394 1.00 85.38 184 GLU A N 1
ATOM 1436 C CA . GLU A 1 184 ? 22.198 35.853 2.951 1.00 85.38 184 GLU A CA 1
ATOM 1437 C C . GLU A 1 184 ? 21.787 34.646 3.799 1.00 85.38 184 GLU A C 1
ATOM 1439 O O . GLU A 1 184 ? 21.581 33.560 3.254 1.00 85.38 184 GLU A O 1
ATOM 1444 N N . ARG A 1 185 ? 21.624 34.824 5.115 1.00 85.19 185 ARG A N 1
ATOM 1445 C CA . ARG A 1 185 ? 21.210 33.752 6.032 1.00 85.19 185 ARG A CA 1
ATOM 1446 C C . ARG A 1 185 ? 19.764 33.310 5.791 1.00 85.19 185 ARG A C 1
ATOM 1448 O O . ARG A 1 185 ? 19.469 32.124 5.902 1.00 85.19 185 ARG A O 1
ATOM 1455 N N . LEU A 1 186 ? 18.873 34.243 5.447 1.00 86.19 186 LEU A N 1
ATOM 1456 C CA . LEU A 1 186 ? 17.422 34.025 5.432 1.00 86.19 186 LEU A CA 1
ATOM 1457 C C . LEU A 1 186 ? 16.759 34.081 4.037 1.00 86.19 186 LEU A C 1
ATOM 1459 O O . LEU A 1 186 ? 15.564 33.804 3.921 1.00 86.19 186 LEU A O 1
ATOM 1463 N N . ARG A 1 187 ? 17.502 34.355 2.953 1.00 84.56 187 ARG A N 1
ATOM 1464 C CA . ARG A 1 187 ? 17.003 34.402 1.550 1.00 84.56 187 ARG A CA 1
ATOM 1465 C C . ARG A 1 187 ? 16.353 33.118 1.019 1.00 84.56 187 ARG A C 1
ATOM 1467 O O . ARG A 1 187 ? 15.808 33.099 -0.090 1.00 84.56 187 ARG A O 1
ATOM 1474 N N . ALA A 1 188 ? 16.492 32.009 1.744 1.00 78.75 188 ALA A N 1
ATOM 1475 C CA . ALA A 1 188 ? 15.817 30.757 1.425 1.00 78.75 188 ALA A CA 1
ATOM 1476 C C . ALA A 1 188 ? 14.312 30.841 1.715 1.00 78.75 188 ALA A C 1
ATOM 1478 O O . ALA A 1 188 ? 13.518 30.267 0.970 1.00 78.75 188 ALA A O 1
ATOM 1479 N N . ASP A 1 189 ? 13.956 31.562 2.780 1.00 80.19 189 ASP A N 1
ATOM 1480 C CA . ASP A 1 189 ? 12.618 31.569 3.364 1.00 80.19 189 ASP A CA 1
ATOM 1481 C C . ASP A 1 189 ? 11.934 32.948 3.243 1.00 80.19 189 ASP A C 1
ATOM 1483 O O . ASP A 1 189 ? 10.705 33.012 3.270 1.00 80.19 189 ASP A O 1
ATOM 1487 N N . TYR A 1 190 ? 12.695 34.035 3.032 1.00 87.31 190 TYR A N 1
ATOM 1488 C CA . TYR A 1 190 ? 12.167 35.398 2.860 1.00 87.31 190 TYR A CA 1
ATOM 1489 C C . TYR A 1 190 ? 12.815 36.146 1.692 1.00 87.31 190 TYR A C 1
ATOM 1491 O O . TYR A 1 190 ? 13.920 35.825 1.250 1.00 87.31 190 TYR A O 1
ATOM 1499 N N . GLU A 1 191 ? 12.125 37.174 1.198 1.00 88.56 191 GLU A N 1
ATOM 1500 C CA . GLU A 1 191 ? 12.664 38.107 0.209 1.00 88.56 191 GLU A CA 1
ATOM 1501 C C . GLU A 1 191 ? 13.222 39.349 0.914 1.00 88.56 191 GLU A C 1
ATOM 1503 O O . GLU A 1 191 ? 12.635 39.847 1.878 1.00 88.56 191 GLU A O 1
ATOM 1508 N N . PHE A 1 192 ? 14.359 39.849 0.427 1.00 93.12 192 PHE A N 1
ATOM 1509 C CA . PHE A 1 192 ? 15.038 41.009 0.994 1.00 93.12 192 PHE A CA 1
ATOM 1510 C C . PHE A 1 192 ? 15.216 42.103 -0.057 1.00 93.12 192 PHE A C 1
ATOM 1512 O O . PHE A 1 192 ? 15.533 41.834 -1.220 1.00 93.12 192 PHE A O 1
ATOM 1519 N N . ALA A 1 193 ? 15.057 43.349 0.372 1.00 93.12 193 ALA A N 1
ATOM 1520 C CA . ALA A 1 193 ? 15.346 44.532 -0.422 1.00 93.12 193 ALA A CA 1
ATOM 1521 C C . ALA A 1 193 ? 16.045 45.610 0.420 1.00 93.12 193 ALA A C 1
ATOM 1523 O O . ALA A 1 193 ? 16.093 45.521 1.645 1.00 93.12 193 ALA A O 1
ATOM 1524 N N . HIS A 1 194 ? 16.633 46.617 -0.218 1.00 94.44 194 HIS A N 1
ATOM 1525 C CA . HIS A 1 194 ? 17.228 47.757 0.479 1.00 94.44 194 HIS A CA 1
ATOM 1526 C C . HIS A 1 194 ? 17.064 49.055 -0.307 1.00 94.44 194 HIS A C 1
ATOM 1528 O O . HIS A 1 194 ? 16.915 49.040 -1.528 1.00 94.44 194 HIS A O 1
ATOM 1534 N N . THR A 1 195 ? 17.076 50.194 0.383 1.00 93.44 195 THR A N 1
ATOM 1535 C CA . THR A 1 195 ? 16.895 51.506 -0.244 1.00 93.44 195 THR A CA 1
ATOM 1536 C C . THR A 1 195 ? 17.575 52.641 0.519 1.00 93.44 195 THR A C 1
ATOM 1538 O O . THR A 1 195 ? 17.907 52.492 1.693 1.00 93.44 195 THR A O 1
ATOM 1541 N N . PHE A 1 196 ? 17.782 53.773 -0.162 1.00 89.44 196 PHE A N 1
ATOM 1542 C CA . PHE A 1 196 ? 18.390 54.976 0.416 1.00 89.44 196 PHE A CA 1
ATOM 1543 C C . PHE A 1 196 ? 17.403 55.841 1.208 1.00 89.44 196 PHE A C 1
ATOM 1545 O O . PHE A 1 196 ? 17.806 56.575 2.105 1.00 89.44 196 PHE A O 1
ATOM 1552 N N . ASP A 1 197 ? 16.115 55.792 0.858 1.00 84.50 197 ASP A N 1
ATOM 1553 C CA . ASP A 1 197 ? 15.105 56.686 1.424 1.00 84.50 197 ASP A CA 1
ATOM 1554 C C . ASP A 1 197 ? 13.792 55.925 1.659 1.00 84.50 197 ASP A C 1
ATOM 1556 O O . ASP A 1 197 ? 13.272 55.244 0.770 1.00 84.50 197 ASP A O 1
ATOM 1560 N N . ALA A 1 198 ? 13.240 56.062 2.866 1.00 85.06 198 ALA A N 1
ATOM 1561 C CA . ALA A 1 198 ? 11.964 55.467 3.248 1.00 85.06 198 ALA A CA 1
ATOM 1562 C C . ALA A 1 198 ? 10.785 56.005 2.415 1.00 85.06 198 ALA A C 1
ATOM 1564 O O . ALA A 1 198 ? 9.750 55.345 2.347 1.00 85.06 198 ALA A O 1
ATOM 1565 N N . LYS A 1 199 ? 10.930 57.155 1.735 1.00 86.06 199 LYS A N 1
ATOM 1566 C CA . LYS A 1 199 ? 9.907 57.724 0.833 1.00 86.06 199 LYS A CA 1
ATOM 1567 C C . LYS A 1 199 ? 9.509 56.820 -0.326 1.00 86.06 199 LYS A C 1
ATOM 1569 O O . LYS A 1 199 ? 8.426 56.995 -0.874 1.00 86.06 199 LYS A O 1
ATOM 1574 N N . PHE A 1 200 ? 10.366 55.883 -0.725 1.00 85.56 200 PHE A N 1
ATOM 1575 C CA . PHE A 1 200 ? 10.029 54.936 -1.788 1.00 85.56 200 PHE A CA 1
ATOM 1576 C C . PHE A 1 200 ? 9.124 53.800 -1.303 1.00 85.56 200 PHE A C 1
ATOM 1578 O O . PHE A 1 200 ? 8.616 53.040 -2.120 1.00 85.56 200 PHE A O 1
ATOM 1585 N N . LEU A 1 201 ? 8.912 53.668 0.009 1.00 87.56 201 LEU A N 1
ATOM 1586 C CA . LEU A 1 201 ? 8.126 52.591 0.593 1.00 87.56 201 LEU A CA 1
ATOM 1587 C C . LEU A 1 201 ? 6.656 53.009 0.783 1.00 87.56 201 LEU A C 1
ATOM 1589 O O . LEU A 1 201 ? 6.385 54.123 1.226 1.00 87.56 201 LEU A O 1
ATOM 1593 N N . PRO A 1 202 ? 5.689 52.114 0.510 1.00 81.38 202 PRO A N 1
ATOM 1594 C CA . PRO A 1 202 ? 4.264 52.452 0.505 1.00 81.38 202 PRO A CA 1
ATOM 1595 C C . PRO A 1 202 ? 3.643 52.613 1.903 1.00 81.38 202 PRO A C 1
ATOM 1597 O O . PRO A 1 202 ? 2.544 53.153 2.017 1.00 81.38 202 PRO A O 1
ATOM 1600 N N . ARG A 1 203 ? 4.285 52.102 2.966 1.00 82.12 203 ARG A N 1
ATOM 1601 C CA . ARG A 1 203 ? 3.771 52.129 4.351 1.00 82.12 203 ARG A CA 1
ATOM 1602 C C . ARG A 1 203 ? 4.895 52.435 5.350 1.00 82.12 203 ARG A C 1
ATOM 1604 O O . ARG A 1 203 ? 6.059 52.116 5.088 1.00 82.12 203 ARG A O 1
ATOM 1611 N N . GLY A 1 204 ? 4.517 53.006 6.496 1.00 78.50 204 GLY A N 1
ATOM 1612 C CA . GLY A 1 204 ? 5.406 53.464 7.571 1.00 78.50 204 GLY A CA 1
ATOM 1613 C C . GLY A 1 204 ? 5.857 54.918 7.415 1.00 78.50 204 GLY A C 1
ATOM 1614 O O . GLY A 1 204 ? 5.505 55.576 6.439 1.00 78.50 204 GLY A O 1
ATOM 1615 N N . ASP A 1 205 ? 6.610 55.438 8.388 1.00 79.25 205 ASP A N 1
ATOM 1616 C CA . ASP A 1 205 ? 7.044 56.840 8.369 1.00 79.25 205 ASP A CA 1
ATOM 1617 C C . ASP A 1 205 ? 7.994 57.096 7.187 1.00 79.25 205 ASP A C 1
ATOM 1619 O O . ASP A 1 205 ? 9.092 56.535 7.120 1.00 79.25 205 ASP A O 1
ATOM 1623 N N . SER A 1 206 ? 7.547 57.924 6.239 1.00 76.00 206 SER A N 1
ATOM 1624 C CA . SER A 1 206 ? 8.303 58.325 5.046 1.00 76.00 206 SER A CA 1
ATOM 1625 C C . SER A 1 206 ? 9.401 59.349 5.352 1.00 76.00 206 SER A C 1
ATOM 1627 O O . SER A 1 206 ? 10.202 59.659 4.476 1.00 76.00 206 SER A O 1
ATOM 1629 N N . SER A 1 207 ? 9.435 59.902 6.569 1.00 73.19 207 SER A N 1
ATOM 1630 C CA . SER A 1 207 ? 10.457 60.848 7.030 1.00 73.19 207 SER A CA 1
ATOM 1631 C C . SER A 1 207 ? 11.585 60.193 7.836 1.00 73.19 207 SER A C 1
ATOM 1633 O O . SER A 1 207 ? 12.544 60.872 8.207 1.00 73.19 207 SER A O 1
ATOM 1635 N N . ALA A 1 208 ? 11.513 58.877 8.063 1.00 75.25 208 ALA A N 1
ATOM 1636 C CA . ALA A 1 208 ? 12.520 58.131 8.803 1.00 75.25 208 ALA A CA 1
ATOM 1637 C C . ALA A 1 208 ? 13.863 58.098 8.047 1.00 75.25 208 ALA A C 1
ATOM 1639 O O . ALA A 1 208 ? 14.051 57.340 7.093 1.00 75.25 208 ALA A O 1
ATOM 1640 N N . ALA A 1 209 ? 14.816 58.918 8.496 1.00 66.38 209 ALA A N 1
ATOM 1641 C CA . ALA A 1 209 ? 16.210 58.818 8.093 1.00 66.38 209 ALA A CA 1
ATOM 1642 C C . ALA A 1 209 ? 16.804 57.582 8.785 1.00 66.38 209 ALA A C 1
ATOM 1644 O O . ALA A 1 209 ? 16.916 57.563 10.009 1.00 66.38 209 ALA A O 1
ATOM 1645 N N . GLY A 1 210 ? 17.101 56.526 8.021 1.00 75.00 210 GLY A N 1
ATOM 1646 C CA . GLY A 1 210 ? 17.678 55.280 8.538 1.00 75.00 210 GLY A CA 1
ATOM 1647 C C . GLY A 1 210 ? 18.976 55.483 9.348 1.00 75.00 210 GLY A C 1
ATOM 1648 O O . GLY A 1 210 ? 19.480 56.599 9.476 1.00 75.00 210 GLY A O 1
ATOM 1649 N N . PRO A 1 211 ? 19.589 54.413 9.875 1.00 88.88 211 PRO A N 1
ATOM 1650 C CA . PRO A 1 211 ? 19.392 53.021 9.484 1.00 88.88 211 PRO A CA 1
ATOM 1651 C C . PRO A 1 211 ? 18.213 52.360 10.215 1.00 88.88 211 PRO A C 1
ATOM 1653 O O . PRO A 1 211 ? 18.133 52.424 11.439 1.00 88.88 211 PRO A O 1
ATOM 1656 N N . LEU A 1 212 ? 17.316 51.709 9.468 1.00 92.56 212 LEU A N 1
ATOM 1657 C CA . LEU A 1 212 ? 16.223 50.880 10.007 1.00 92.56 212 LEU A CA 1
ATOM 1658 C C . LEU A 1 212 ? 15.946 49.675 9.096 1.00 92.56 212 LEU A C 1
ATOM 1660 O O . LEU A 1 212 ? 16.212 49.727 7.896 1.00 92.56 212 LEU A O 1
ATOM 1664 N N . VAL A 1 213 ? 15.383 48.605 9.652 1.00 93.38 213 VAL A N 1
ATOM 1665 C CA . VAL A 1 213 ? 14.854 47.455 8.908 1.00 93.38 213 VAL A CA 1
ATOM 1666 C C . VAL A 1 213 ? 13.337 47.443 9.047 1.00 93.38 213 VAL A C 1
ATOM 1668 O O . VAL A 1 213 ? 12.820 47.419 10.158 1.00 93.38 213 VAL A O 1
ATOM 1671 N N . ARG A 1 214 ? 12.626 47.452 7.919 1.00 92.88 214 ARG A N 1
ATOM 1672 C CA . ARG A 1 214 ? 11.165 47.406 7.829 1.00 92.88 214 ARG A CA 1
ATOM 1673 C C . ARG A 1 214 ? 10.724 46.075 7.234 1.00 92.88 214 ARG A C 1
ATOM 1675 O O . ARG A 1 214 ? 11.027 45.782 6.080 1.00 92.88 214 ARG A O 1
ATOM 1682 N N . LEU A 1 215 ? 9.991 45.273 7.995 1.00 93.06 215 LEU A N 1
ATOM 1683 C CA . LEU A 1 215 ? 9.376 44.036 7.511 1.00 93.06 215 LEU A CA 1
ATOM 1684 C C . LEU A 1 215 ? 7.940 44.323 7.080 1.00 93.06 215 LEU A C 1
ATOM 1686 O O . LEU A 1 215 ? 7.156 44.789 7.896 1.00 93.06 215 LEU A O 1
ATOM 1690 N N . PHE A 1 216 ? 7.586 44.017 5.835 1.00 91.19 216 PHE A N 1
ATOM 1691 C CA . PHE A 1 216 ? 6.215 44.039 5.323 1.00 91.19 216 PHE A CA 1
ATOM 1692 C C . PHE A 1 216 ? 5.586 42.657 5.436 1.00 91.19 216 PHE A C 1
ATOM 1694 O O . PHE A 1 216 ? 6.242 41.650 5.164 1.00 91.19 216 PHE A O 1
ATOM 1701 N N . LYS A 1 217 ? 4.308 42.613 5.814 1.00 89.62 217 LYS A N 1
ATOM 1702 C CA . LYS A 1 217 ? 3.541 41.378 5.983 1.00 89.62 217 LYS A CA 1
ATOM 1703 C C . LYS A 1 217 ? 2.068 41.574 5.602 1.00 89.62 217 LYS A C 1
ATOM 1705 O O . LYS A 1 217 ? 1.552 42.683 5.725 1.00 89.62 217 LYS A O 1
ATOM 1710 N N . PRO A 1 218 ? 1.364 40.514 5.173 1.00 84.56 218 PRO A N 1
ATOM 1711 C CA . PRO A 1 218 ? -0.027 40.616 4.730 1.00 84.56 218 PRO A CA 1
ATOM 1712 C C . PRO A 1 218 ? -1.056 40.539 5.875 1.00 84.56 218 PRO A C 1
ATOM 1714 O O . PRO A 1 218 ? -2.257 40.469 5.629 1.00 84.56 218 PRO A O 1
ATOM 1717 N N . PHE A 1 219 ? -0.604 40.522 7.131 1.00 85.56 219 PHE A N 1
ATOM 1718 C CA . PHE A 1 219 ? -1.433 40.339 8.324 1.00 85.56 219 PHE A CA 1
ATOM 1719 C C . PHE A 1 219 ? -1.005 41.275 9.462 1.00 85.56 219 PHE A C 1
ATOM 1721 O O . PHE A 1 219 ? 0.060 41.895 9.415 1.00 85.56 219 PHE A O 1
ATOM 1728 N N . ASP A 1 220 ? -1.838 41.344 10.499 1.00 86.56 220 ASP A N 1
ATOM 1729 C CA . ASP A 1 220 ? -1.654 42.182 11.687 1.00 86.56 220 ASP A CA 1
ATOM 1730 C C . ASP A 1 220 ? -1.357 43.662 11.328 1.00 86.56 220 ASP A C 1
ATOM 1732 O O . ASP A 1 220 ? -2.086 44.265 10.543 1.00 86.56 220 ASP A O 1
ATOM 1736 N N . GLU A 1 221 ? -0.291 44.259 11.872 1.00 85.69 221 GLU A N 1
ATOM 1737 C CA . GLU A 1 221 ? 0.112 45.661 11.680 1.00 85.69 221 GLU A CA 1
ATOM 1738 C C . GLU A 1 221 ? 0.655 46.007 10.276 1.00 85.69 221 GLU A C 1
ATOM 1740 O O . GLU A 1 221 ? 1.022 47.154 10.023 1.00 85.69 221 GLU A O 1
ATOM 1745 N N . LEU A 1 222 ? 0.678 45.040 9.348 1.00 87.81 222 LEU A N 1
ATOM 1746 C CA . LEU A 1 222 ? 1.114 45.143 7.944 1.00 87.81 222 LEU A CA 1
ATOM 1747 C C . LEU A 1 222 ? 2.587 45.514 7.705 1.00 87.81 222 LEU A C 1
ATOM 1749 O O . LEU A 1 222 ? 3.144 45.169 6.659 1.00 87.81 222 LEU A O 1
ATOM 1753 N N . PHE A 1 223 ? 3.230 46.204 8.642 1.00 90.25 223 PHE A N 1
ATOM 1754 C CA . PHE A 1 223 ? 4.665 46.431 8.662 1.00 90.25 223 PHE A CA 1
ATOM 1755 C C . PHE A 1 223 ? 5.197 46.556 10.095 1.00 90.25 223 PHE A C 1
ATOM 1757 O O . PHE A 1 223 ? 4.463 46.947 11.000 1.00 90.25 223 PHE A O 1
ATOM 1764 N N . VAL A 1 224 ? 6.479 46.250 10.296 1.00 90.38 224 VAL A N 1
ATOM 1765 C CA . VAL A 1 224 ? 7.176 46.423 11.581 1.00 90.38 224 VAL A CA 1
ATOM 1766 C C . VAL A 1 224 ? 8.559 47.009 11.334 1.00 90.38 224 VAL A C 1
ATOM 1768 O O . VAL A 1 224 ? 9.291 46.493 10.490 1.00 90.38 224 VAL A O 1
ATOM 1771 N N . ASP A 1 225 ? 8.912 48.053 12.083 1.00 91.62 225 ASP A N 1
ATOM 1772 C CA . ASP A 1 225 ? 10.240 48.666 12.049 1.00 91.62 225 ASP A CA 1
ATOM 1773 C C . ASP A 1 225 ? 11.120 48.153 13.189 1.00 91.62 225 ASP A C 1
ATOM 1775 O O . ASP A 1 225 ? 10.662 47.966 14.317 1.00 91.62 225 ASP A O 1
ATOM 1779 N N . PHE A 1 226 ? 12.404 47.977 12.894 1.00 93.06 226 PHE A N 1
ATOM 1780 C CA . PHE A 1 226 ? 13.426 47.539 13.834 1.00 93.06 226 PHE A CA 1
ATOM 1781 C C . PHE A 1 226 ? 14.730 48.309 13.595 1.00 93.06 226 PHE A C 1
ATOM 1783 O O . PHE A 1 226 ? 15.084 48.606 12.453 1.00 93.06 226 PHE A O 1
ATOM 1790 N N . GLN A 1 227 ? 15.432 48.685 14.666 1.00 91.56 227 GLN A N 1
ATOM 1791 C CA . GLN A 1 227 ? 16.591 49.594 14.602 1.00 91.56 227 GLN A CA 1
ATOM 1792 C C . GLN A 1 227 ? 17.876 49.011 15.210 1.00 91.56 227 GLN A C 1
ATOM 1794 O O . GLN A 1 227 ? 18.907 49.686 15.233 1.00 91.56 227 GLN A O 1
ATOM 1799 N N . GLU A 1 228 ? 17.843 47.767 15.686 1.00 91.19 228 GLU A N 1
ATOM 1800 C CA . GLU A 1 228 ? 19.024 47.065 16.184 1.00 91.19 228 GLU A CA 1
ATOM 1801 C C . GLU A 1 228 ? 19.641 46.234 15.053 1.00 91.19 228 GLU A C 1
ATOM 1803 O O . GLU A 1 228 ? 18.952 45.487 14.364 1.00 91.19 228 GLU A O 1
ATOM 1808 N N . PHE A 1 229 ? 20.943 46.414 14.825 1.00 91.25 229 PHE A N 1
ATOM 1809 C CA . PHE A 1 229 ? 21.665 45.852 13.675 1.00 91.25 229 PHE A CA 1
ATOM 1810 C C . PHE A 1 229 ? 22.660 44.761 14.072 1.00 91.25 229 PHE A C 1
ATOM 1812 O O . PHE A 1 229 ? 23.613 44.501 13.343 1.00 91.25 229 PHE A O 1
ATOM 1819 N N . ASP A 1 230 ? 22.447 44.125 15.220 1.00 93.12 230 ASP A N 1
ATOM 1820 C CA . ASP A 1 230 ? 23.084 42.849 15.529 1.00 93.12 230 ASP A CA 1
ATOM 1821 C C . ASP A 1 230 ? 22.438 41.731 14.690 1.00 93.12 230 ASP A C 1
ATOM 1823 O O . ASP A 1 230 ? 21.221 41.714 14.498 1.00 93.12 230 ASP A O 1
ATOM 1827 N N . VAL A 1 231 ? 23.241 40.812 14.149 1.00 89.31 231 VAL A N 1
ATOM 1828 C CA . VAL A 1 231 ? 22.750 39.793 13.205 1.00 89.31 231 VAL A CA 1
ATOM 1829 C C . VAL A 1 231 ? 21.773 38.827 13.876 1.00 89.31 231 VAL A C 1
ATOM 1831 O O . VAL A 1 231 ? 20.763 38.477 13.266 1.00 89.31 231 VAL A O 1
ATOM 1834 N N . ASP A 1 232 ? 22.032 38.404 15.112 1.00 88.75 232 ASP A N 1
ATOM 1835 C CA . ASP A 1 232 ? 21.157 37.458 15.806 1.00 88.75 232 ASP A CA 1
ATOM 1836 C C . ASP A 1 232 ? 19.875 38.148 16.292 1.00 88.75 232 ASP A C 1
ATOM 1838 O O . ASP A 1 232 ? 18.788 37.573 16.175 1.00 88.75 232 ASP A O 1
ATOM 1842 N N . ALA A 1 233 ? 19.966 39.409 16.729 1.00 90.19 233 ALA A N 1
ATOM 1843 C CA . ALA A 1 233 ? 18.793 40.237 17.013 1.00 90.19 233 ALA A CA 1
ATOM 1844 C C . ALA A 1 233 ? 17.911 40.427 15.766 1.00 90.19 233 ALA A C 1
ATOM 1846 O O . ALA A 1 233 ? 16.689 40.290 15.841 1.00 90.19 233 ALA A O 1
ATOM 1847 N N . LEU A 1 234 ? 18.524 40.673 14.604 1.00 92.94 234 LEU A N 1
ATOM 1848 C CA . LEU A 1 234 ? 17.829 40.799 13.323 1.00 92.94 234 LEU A CA 1
ATOM 1849 C C . LEU A 1 234 ? 17.157 39.493 12.882 1.00 92.94 234 LEU A C 1
ATOM 1851 O O . LEU A 1 234 ? 16.019 39.524 12.411 1.00 92.94 234 LEU A O 1
ATOM 1855 N N . VAL A 1 235 ? 17.832 38.348 13.030 1.00 89.44 235 VAL A N 1
ATOM 1856 C CA . VAL A 1 235 ? 17.251 37.028 12.722 1.00 89.44 235 VAL A CA 1
ATOM 1857 C C . VAL A 1 235 ? 16.024 36.788 13.591 1.00 89.44 235 VAL A C 1
ATOM 1859 O O . VAL A 1 235 ? 14.949 36.500 13.063 1.00 89.44 235 VAL A O 1
ATOM 1862 N N . LYS A 1 236 ? 16.165 36.987 14.905 1.00 88.50 236 LYS A N 1
ATOM 1863 C CA . LYS A 1 236 ? 15.071 36.831 15.861 1.00 88.50 236 LYS A CA 1
ATOM 1864 C C . LYS A 1 236 ? 13.898 37.755 15.528 1.00 88.50 236 LYS A C 1
ATOM 1866 O O . LYS A 1 236 ? 12.757 37.302 15.490 1.00 88.50 236 LYS A O 1
ATOM 1871 N N . PHE A 1 237 ? 14.178 39.018 15.206 1.00 92.06 237 PHE A N 1
ATOM 1872 C CA . PHE A 1 237 ? 13.168 39.975 14.760 1.00 92.06 237 PHE A CA 1
ATOM 1873 C C . PHE A 1 237 ? 12.401 39.474 13.527 1.00 92.06 237 PHE A C 1
ATOM 1875 O O . PHE A 1 237 ? 11.170 39.477 13.539 1.00 92.06 237 PHE A O 1
ATOM 1882 N N . VAL A 1 238 ? 13.093 39.019 12.474 1.00 90.38 238 VAL A N 1
ATOM 1883 C CA . VAL A 1 238 ? 12.437 38.534 11.247 1.00 90.38 238 VAL A CA 1
ATOM 1884 C C . VAL A 1 238 ? 11.585 37.295 11.532 1.00 90.38 238 VAL A C 1
ATOM 1886 O O . VAL A 1 238 ? 10.454 37.205 11.053 1.00 90.38 238 VAL A O 1
ATOM 1889 N N . GLU A 1 239 ? 12.078 36.345 12.323 1.00 86.31 239 GLU A N 1
ATOM 1890 C CA . GLU A 1 239 ? 11.333 35.132 12.683 1.00 86.31 239 GLU A CA 1
ATOM 1891 C C . GLU A 1 239 ? 10.063 35.443 13.491 1.00 86.31 239 GLU A C 1
ATOM 1893 O O . GLU A 1 239 ? 8.983 34.931 13.171 1.00 86.31 239 GLU A O 1
ATOM 1898 N N . GLU A 1 240 ? 10.161 36.336 14.477 1.00 84.62 240 GLU A N 1
ATOM 1899 C CA . GLU A 1 240 ? 9.035 36.747 15.318 1.00 84.62 240 GLU A CA 1
ATOM 1900 C C . GLU A 1 240 ? 8.015 37.593 14.543 1.00 84.62 240 GLU A C 1
ATOM 1902 O O . GLU A 1 240 ? 6.814 37.319 14.584 1.00 84.62 240 GLU A O 1
ATOM 1907 N N . ALA A 1 241 ? 8.471 38.597 13.789 1.00 87.75 241 ALA A N 1
ATOM 1908 C CA . ALA A 1 241 ? 7.592 39.517 13.071 1.00 87.75 241 ALA A CA 1
ATOM 1909 C C . ALA A 1 241 ? 6.930 38.884 11.833 1.00 87.75 241 ALA A C 1
ATOM 1911 O O . ALA A 1 241 ? 5.856 39.331 11.424 1.00 87.75 241 ALA A O 1
ATOM 1912 N N . SER A 1 242 ? 7.529 37.832 11.261 1.00 88.25 242 SER A N 1
ATOM 1913 C CA . SER A 1 242 ? 6.993 37.078 10.115 1.00 88.25 242 SER A CA 1
ATOM 1914 C C . SER A 1 242 ? 5.953 36.012 10.477 1.00 88.25 242 SER A C 1
ATOM 1916 O O . SER A 1 242 ? 5.486 35.283 9.594 1.00 88.25 242 SER A O 1
ATOM 1918 N N . THR A 1 243 ? 5.601 35.891 11.756 1.00 85.75 243 THR A N 1
ATOM 1919 C CA . THR A 1 243 ? 4.606 34.935 12.243 1.00 85.75 243 THR A CA 1
ATOM 1920 C C . THR A 1 243 ? 3.312 35.678 12.595 1.00 85.75 243 THR A C 1
ATOM 1922 O O . THR A 1 243 ? 3.368 36.651 13.349 1.00 85.75 243 THR A O 1
ATOM 1925 N N . PRO A 1 244 ? 2.145 35.263 12.064 1.00 89.81 244 PRO A N 1
ATOM 1926 C CA . PRO A 1 244 ? 0.869 35.878 12.414 1.00 89.81 244 PRO A CA 1
ATOM 1927 C C . PRO A 1 244 ? 0.570 35.763 13.905 1.00 89.81 244 PRO A C 1
ATOM 1929 O O . PRO A 1 244 ? 0.821 34.724 14.517 1.00 89.81 244 PRO A O 1
ATOM 1932 N N . THR A 1 245 ? -0.056 36.796 14.468 1.00 90.88 245 THR A N 1
ATOM 1933 C CA . THR A 1 245 ? -0.530 36.774 15.860 1.00 90.88 245 THR A CA 1
ATOM 1934 C C . THR A 1 245 ? -1.553 35.653 16.081 1.00 90.88 245 THR A C 1
ATOM 1936 O O . THR A 1 245 ? -1.520 34.979 17.109 1.00 90.88 245 THR A O 1
ATOM 1939 N N . VAL A 1 246 ? -2.414 35.402 15.087 1.00 93.19 246 VAL A N 1
ATOM 1940 C CA . VAL A 1 246 ? -3.281 34.217 15.011 1.00 93.19 246 VAL A CA 1
ATOM 1941 C C . VAL A 1 246 ? -3.065 33.542 13.660 1.00 93.19 246 VAL A C 1
ATOM 1943 O O . VAL A 1 246 ? -3.324 34.132 12.613 1.00 93.19 246 VAL A O 1
ATOM 1946 N N . THR A 1 247 ? -2.595 32.296 13.674 1.00 92.31 247 THR A N 1
ATOM 1947 C CA . THR A 1 247 ? -2.399 31.503 12.453 1.00 92.31 247 THR A CA 1
ATOM 1948 C C . THR A 1 247 ? -3.732 30.938 11.972 1.00 92.31 247 THR A C 1
ATOM 1950 O O . THR A 1 247 ? -4.453 30.333 12.755 1.00 92.31 247 THR A O 1
ATOM 1953 N N . ILE A 1 248 ? -4.069 31.096 10.692 1.00 91.56 248 ILE A N 1
ATOM 1954 C CA . ILE A 1 248 ? -5.292 30.517 10.117 1.00 91.56 248 ILE A CA 1
ATOM 1955 C C . ILE A 1 248 ? -4.991 29.129 9.552 1.00 91.56 248 ILE A C 1
ATOM 1957 O O . ILE A 1 248 ? -4.018 28.956 8.825 1.00 91.56 248 ILE A O 1
ATOM 1961 N N . PHE A 1 249 ? -5.834 28.145 9.850 1.00 90.50 249 PHE A N 1
ATOM 1962 C CA . PHE A 1 249 ? -5.762 26.806 9.274 1.00 90.50 249 PHE A CA 1
ATOM 1963 C C . PHE A 1 249 ? -7.045 26.491 8.506 1.00 90.50 249 PHE A C 1
ATOM 1965 O O . PHE A 1 249 ? -8.113 26.319 9.083 1.00 90.50 249 PHE A O 1
ATOM 1972 N N . ASN A 1 250 ? -6.941 26.451 7.181 1.00 88.00 250 ASN A N 1
ATOM 1973 C CA . ASN A 1 250 ? -8.038 26.153 6.267 1.00 88.00 250 ASN A CA 1
ATOM 1974 C C . ASN A 1 250 ? -7.486 25.484 4.992 1.00 88.00 250 ASN A C 1
ATOM 1976 O O . ASN A 1 250 ? -6.308 25.140 4.923 1.00 88.00 250 ASN A O 1
ATOM 1980 N N . LYS A 1 251 ? -8.327 25.307 3.966 1.00 83.19 251 LYS A N 1
ATOM 1981 C CA . LYS A 1 251 ? -7.935 24.687 2.685 1.00 83.19 251 LYS A CA 1
ATOM 1982 C C . LYS A 1 251 ? -7.077 25.583 1.775 1.00 83.19 251 LYS A C 1
ATOM 1984 O O . LYS A 1 251 ? -6.713 25.141 0.688 1.00 83.19 251 LYS A O 1
ATOM 1989 N N . ASP A 1 252 ? -6.786 26.826 2.163 1.00 79.94 252 ASP A N 1
ATOM 1990 C CA . ASP A 1 252 ? -5.982 27.745 1.355 1.00 79.94 252 ASP A CA 1
ATOM 1991 C C . ASP A 1 252 ? -4.479 27.453 1.535 1.00 79.94 252 ASP A C 1
ATOM 1993 O O . ASP A 1 252 ? -3.936 27.667 2.626 1.00 79.94 252 ASP A O 1
ATOM 1997 N N . PRO A 1 253 ? -3.763 27.029 0.474 1.00 77.06 253 PRO A N 1
ATOM 1998 C CA . PRO A 1 253 ? -2.343 26.697 0.564 1.00 77.06 253 PRO A CA 1
ATOM 1999 C C . PRO A 1 253 ? -1.454 27.853 1.032 1.00 77.06 253 PRO A C 1
ATOM 2001 O O . PRO A 1 253 ? -0.357 27.606 1.535 1.00 77.06 253 PRO A O 1
ATOM 2004 N N . ARG A 1 254 ? -1.907 29.110 0.898 1.00 79.25 254 ARG A N 1
ATOM 2005 C CA . ARG A 1 254 ? -1.164 30.299 1.349 1.00 79.25 254 ARG A CA 1
ATOM 2006 C C . ARG A 1 254 ? -0.952 30.322 2.860 1.00 79.25 254 ARG A C 1
ATOM 2008 O O . ARG A 1 254 ? 0.011 30.925 3.324 1.00 79.25 254 ARG A O 1
ATOM 2015 N N . HIS A 1 255 ? -1.809 29.646 3.625 1.00 83.31 255 HIS A N 1
ATOM 2016 C CA . HIS A 1 255 ? -1.677 29.585 5.077 1.00 83.31 255 HIS A CA 1
ATOM 2017 C C . HIS A 1 255 ? -0.777 28.442 5.571 1.00 83.31 255 HIS A C 1
ATOM 2019 O O . HIS A 1 255 ? -0.266 28.505 6.690 1.00 83.31 255 HIS A O 1
ATOM 2025 N N . HIS A 1 256 ? -0.521 27.422 4.742 1.00 80.19 256 HIS A N 1
ATOM 2026 C CA . HIS A 1 256 ? 0.255 26.239 5.135 1.00 80.19 256 HIS A CA 1
ATOM 2027 C C . HIS A 1 256 ? 1.649 26.553 5.714 1.00 80.19 256 HIS A C 1
ATOM 2029 O O . HIS A 1 256 ? 2.003 25.937 6.722 1.00 80.19 256 HIS A O 1
ATOM 2035 N N . PRO A 1 257 ? 2.443 27.502 5.169 1.00 81.50 257 PRO A N 1
ATOM 2036 C CA . PRO A 1 257 ? 3.752 27.822 5.741 1.00 81.50 257 PRO A CA 1
ATOM 2037 C C . PRO A 1 257 ? 3.670 28.301 7.197 1.00 81.50 257 PRO A C 1
ATOM 2039 O O . PRO A 1 257 ? 4.521 27.951 8.014 1.00 81.50 257 PRO A O 1
ATOM 2042 N N . PHE A 1 258 ? 2.628 29.061 7.545 1.00 85.75 258 PHE A N 1
ATOM 2043 C CA . PHE A 1 258 ? 2.422 29.571 8.902 1.00 85.75 258 PHE A CA 1
ATOM 2044 C C . PHE A 1 258 ? 1.952 28.474 9.856 1.00 85.75 258 PHE A C 1
ATOM 2046 O O . PHE A 1 258 ? 2.381 28.442 11.004 1.00 85.75 258 PHE A O 1
ATOM 2053 N N . VAL A 1 259 ? 1.147 27.527 9.368 1.00 84.88 259 VAL A N 1
ATOM 2054 C CA . VAL A 1 259 ? 0.729 26.347 10.139 1.00 84.88 259 VAL A CA 1
ATOM 2055 C C . VAL A 1 259 ? 1.935 25.468 10.488 1.00 84.88 259 VAL A C 1
ATOM 2057 O O . VAL A 1 259 ? 2.076 25.041 11.631 1.00 84.88 259 VAL A O 1
ATOM 2060 N N . ILE A 1 260 ? 2.858 25.258 9.544 1.00 78.81 260 ILE A N 1
ATOM 2061 C CA . ILE A 1 260 ? 4.102 24.513 9.800 1.00 78.81 260 ILE A CA 1
ATOM 2062 C C . ILE A 1 260 ? 4.944 25.220 10.871 1.00 78.81 260 ILE A C 1
ATOM 2064 O O . ILE A 1 260 ? 5.386 24.576 11.823 1.00 78.81 260 ILE A O 1
ATOM 2068 N N . LYS A 1 261 ? 5.125 26.544 10.763 1.00 83.06 261 LYS A N 1
ATOM 2069 C CA . LYS A 1 261 ? 5.830 27.342 11.783 1.00 83.06 261 LYS A CA 1
ATOM 2070 C C . LYS A 1 261 ? 5.155 27.264 13.152 1.00 83.06 261 LYS A C 1
ATOM 2072 O O . LYS A 1 261 ? 5.837 27.108 14.161 1.00 83.06 261 LYS A O 1
ATOM 2077 N N . TYR A 1 262 ? 3.826 27.343 13.187 1.00 88.12 262 TYR A N 1
ATOM 2078 C CA . TYR A 1 262 ? 3.038 27.247 14.411 1.00 88.12 262 TYR A CA 1
ATOM 2079 C C . TYR A 1 262 ? 3.305 25.933 15.154 1.00 88.12 262 TYR A C 1
ATOM 2081 O O . TYR A 1 262 ? 3.610 25.953 16.347 1.00 88.12 262 TYR A O 1
ATOM 2089 N N . PHE A 1 263 ? 3.245 24.797 14.451 1.00 82.94 263 PHE A N 1
ATOM 2090 C CA . PHE A 1 263 ? 3.508 23.489 15.056 1.00 82.94 263 PHE A CA 1
ATOM 2091 C C . PHE A 1 263 ? 4.991 23.255 15.365 1.00 82.94 263 PHE A C 1
ATOM 2093 O O . PHE A 1 263 ? 5.296 22.529 16.306 1.00 82.94 263 PHE A O 1
ATOM 2100 N N . GLY A 1 264 ? 5.901 23.902 14.632 1.00 78.44 264 GLY A N 1
ATOM 2101 C CA . GLY A 1 264 ? 7.342 23.842 14.879 1.00 78.44 264 GLY A CA 1
ATOM 2102 C C . GLY A 1 264 ? 7.838 24.688 16.058 1.00 78.44 264 GLY A C 1
ATOM 2103 O O . GLY A 1 264 ? 8.972 24.496 16.489 1.00 78.44 264 GLY A O 1
ATOM 2104 N N . SER A 1 265 ? 7.034 25.618 16.592 1.00 81.81 265 SER A N 1
ATOM 2105 C CA . SER A 1 265 ? 7.454 26.444 17.733 1.00 81.81 265 SER A CA 1
ATOM 2106 C C . SER A 1 265 ? 7.491 25.640 19.042 1.00 81.81 265 SER A C 1
ATOM 2108 O O . SER A 1 265 ? 6.800 24.633 19.186 1.00 81.81 265 SER A O 1
ATOM 2110 N N . SER A 1 266 ? 8.257 26.083 20.037 1.00 81.69 266 SER A N 1
ATOM 2111 C CA . SER A 1 266 ? 8.316 25.442 21.364 1.00 81.69 266 SER A CA 1
ATOM 2112 C C . SER A 1 266 ? 7.174 25.851 22.308 1.00 81.69 266 SER A C 1
ATOM 2114 O O . SER A 1 266 ? 6.979 25.221 23.345 1.00 81.69 266 SER A O 1
ATOM 2116 N N . ASN A 1 267 ? 6.409 26.889 21.956 1.00 87.31 267 ASN A N 1
ATOM 2117 C CA . ASN A 1 267 ? 5.316 27.425 22.772 1.00 87.31 267 ASN A CA 1
ATOM 2118 C C . ASN A 1 267 ? 4.147 26.438 22.903 1.00 87.31 267 ASN A C 1
ATOM 2120 O O . ASN A 1 267 ? 3.919 25.615 22.012 1.00 87.31 267 ASN A O 1
ATOM 2124 N N . ALA A 1 268 ? 3.332 26.587 23.948 1.00 90.06 268 ALA A N 1
ATOM 2125 C CA . ALA A 1 268 ? 2.057 25.884 24.035 1.00 90.06 268 ALA A CA 1
ATOM 2126 C C . ALA A 1 268 ? 1.108 26.323 22.899 1.00 90.06 268 ALA A C 1
ATOM 2128 O O . ALA A 1 268 ? 1.114 27.476 22.460 1.00 90.06 268 ALA A O 1
ATOM 2129 N N . LYS A 1 269 ? 0.306 25.384 22.399 1.00 94.19 269 LYS A N 1
ATOM 2130 C CA . LYS A 1 269 ? -0.546 25.517 21.215 1.00 94.19 269 LYS A CA 1
ATOM 2131 C C . LYS A 1 269 ? -1.985 25.787 21.625 1.00 94.19 269 LYS A C 1
ATOM 2133 O O . LYS A 1 269 ? -2.691 24.857 21.994 1.00 94.19 269 LYS A O 1
ATOM 2138 N N . ALA A 1 270 ? -2.422 27.041 21.564 1.00 95.06 270 ALA A N 1
ATOM 2139 C CA . ALA A 1 270 ? -3.834 27.393 21.654 1.00 95.06 270 ALA A CA 1
ATOM 2140 C C . ALA A 1 270 ? -4.469 27.296 20.260 1.00 95.06 270 ALA A C 1
ATOM 2142 O O . ALA A 1 270 ? -4.014 27.959 19.328 1.00 95.06 270 ALA A O 1
ATOM 2143 N N . MET A 1 271 ? -5.500 26.468 20.115 1.00 95.06 271 MET A N 1
ATOM 2144 C CA . MET A 1 271 ? -6.206 26.202 18.863 1.00 95.06 271 MET A CA 1
ATOM 2145 C C . MET A 1 271 ? -7.703 26.424 19.072 1.00 95.06 271 MET A C 1
ATOM 2147 O O . MET A 1 271 ? -8.307 25.770 19.919 1.00 95.06 271 MET A O 1
ATOM 2151 N N . LEU A 1 272 ? -8.302 27.337 18.313 1.00 95.38 272 LEU A N 1
ATOM 2152 C CA . LEU A 1 272 ? -9.746 27.557 18.265 1.00 95.38 272 LEU A CA 1
ATOM 2153 C C . LEU A 1 272 ? -10.295 26.978 16.959 1.00 95.38 272 LEU A C 1
ATOM 2155 O O . LEU A 1 272 ? -9.899 27.418 15.884 1.00 95.38 272 LEU A O 1
ATOM 2159 N N . PHE A 1 273 ? -11.209 26.019 17.045 1.00 93.62 273 PHE A N 1
ATOM 2160 C CA . PHE A 1 273 ? -11.898 25.446 15.892 1.00 93.62 273 PHE A CA 1
ATOM 2161 C C . PHE A 1 273 ? -13.318 26.002 15.797 1.00 93.62 273 PHE A C 1
ATOM 2163 O O . PHE A 1 273 ? -14.036 26.040 16.798 1.00 93.62 273 PHE A O 1
ATOM 2170 N N . LEU A 1 274 ? -13.712 26.436 14.599 1.00 91.06 274 LEU A N 1
ATOM 2171 C CA . LEU A 1 274 ? -15.048 26.951 14.291 1.00 91.06 274 LEU A CA 1
ATOM 2172 C C . LEU A 1 274 ? -15.374 26.781 12.801 1.00 91.06 274 LEU A C 1
ATOM 2174 O O . LEU A 1 274 ? -14.474 26.579 11.986 1.00 91.06 274 LEU A O 1
ATOM 2178 N N . ASN A 1 275 ? -16.654 26.866 12.434 1.00 87.06 275 ASN A N 1
ATOM 2179 C CA . ASN A 1 275 ? -17.073 26.828 11.032 1.00 87.06 275 ASN A CA 1
ATOM 2180 C C . ASN A 1 275 ? -16.933 28.217 10.405 1.00 87.06 275 ASN A C 1
ATOM 2182 O O . ASN A 1 275 ? -17.686 29.122 10.755 1.00 87.06 275 ASN A O 1
ATOM 2186 N N . PHE A 1 276 ? -16.016 28.405 9.455 1.00 84.44 276 PHE A N 1
ATOM 2187 C CA . PHE A 1 276 ? -15.788 29.741 8.891 1.00 84.44 276 PHE A CA 1
ATOM 2188 C C . PHE A 1 276 ? -16.954 30.235 8.023 1.00 84.44 276 PHE A C 1
ATOM 2190 O O . PHE A 1 276 ? -17.058 31.430 7.764 1.00 84.44 276 PHE A O 1
ATOM 2197 N N . THR A 1 277 ? -17.812 29.327 7.551 1.00 75.94 277 THR A N 1
ATOM 2198 C CA . THR A 1 277 ? -18.889 29.635 6.596 1.00 75.94 277 THR A CA 1
ATOM 2199 C C . THR A 1 277 ? -20.284 29.643 7.209 1.00 75.94 277 THR A C 1
ATOM 2201 O O . THR A 1 277 ? -21.152 30.347 6.700 1.00 75.94 277 THR A O 1
ATOM 2204 N N . ALA A 1 278 ? -20.507 28.881 8.283 1.00 69.19 278 ALA A N 1
ATOM 2205 C CA . ALA A 1 278 ? -21.826 28.718 8.898 1.00 69.19 278 ALA A CA 1
ATOM 2206 C C . ALA A 1 278 ? -21.991 29.447 10.243 1.00 69.19 278 ALA A C 1
ATOM 2208 O O . ALA A 1 278 ? -23.107 29.526 10.747 1.00 69.19 278 ALA A O 1
ATOM 2209 N N . GLU A 1 279 ? -20.912 29.961 10.842 1.00 70.31 279 GLU A N 1
ATOM 2210 C CA . GLU A 1 279 ? -20.968 30.586 12.166 1.00 70.31 279 GLU A CA 1
ATOM 2211 C C . GLU A 1 279 ? -21.377 32.065 12.072 1.00 70.31 279 GLU A C 1
ATOM 2213 O O . GLU A 1 279 ? -20.581 32.918 11.676 1.00 70.31 279 GLU A O 1
ATOM 2218 N N . GLU A 1 280 ? -22.603 32.399 12.493 1.00 72.75 280 GLU A N 1
ATOM 2219 C CA . GLU A 1 280 ? -23.110 33.785 12.504 1.00 72.75 280 GLU A CA 1
ATOM 2220 C C . GLU A 1 280 ? -22.241 34.724 13.361 1.00 72.75 280 GLU A C 1
ATOM 2222 O O . GLU A 1 280 ? -22.157 35.925 13.100 1.00 72.75 280 GLU A O 1
ATOM 2227 N N . LYS A 1 281 ? -21.554 34.176 14.372 1.00 79.81 281 LYS A N 1
ATOM 2228 C CA . LYS A 1 281 ? -20.670 34.910 15.289 1.00 79.81 281 LYS A CA 1
ATOM 2229 C C . LYS A 1 281 ? -19.189 34.881 14.884 1.00 79.81 281 LYS A C 1
ATOM 2231 O O . LYS A 1 281 ? -18.346 35.268 15.696 1.00 79.81 281 LYS A O 1
ATOM 2236 N N . PHE A 1 282 ? -18.841 34.446 13.668 1.00 85.75 282 PHE A N 1
ATOM 2237 C CA . PHE A 1 282 ? -17.448 34.291 13.220 1.00 85.75 282 PHE A CA 1
ATOM 2238 C C . PHE A 1 282 ? -16.574 35.526 13.508 1.00 85.75 282 PHE A C 1
ATOM 2240 O O . PHE A 1 282 ? -15.497 35.404 14.096 1.00 85.75 282 PHE A O 1
ATOM 2247 N N . ASP A 1 283 ? -17.054 36.727 13.175 1.00 85.94 283 ASP A N 1
ATOM 2248 C CA . ASP A 1 283 ? -16.303 37.971 13.393 1.00 85.94 283 ASP A CA 1
ATOM 2249 C C . ASP A 1 283 ? -16.086 38.285 14.882 1.00 85.94 283 ASP A C 1
ATOM 2251 O O . ASP A 1 283 ? -15.026 38.787 15.265 1.00 85.94 283 ASP A O 1
ATOM 2255 N N . ALA A 1 284 ? -17.047 37.933 15.743 1.00 88.38 284 ALA A N 1
ATOM 2256 C CA . ALA A 1 284 ? -16.917 38.094 17.189 1.00 88.38 284 ALA A CA 1
ATOM 2257 C C . ALA A 1 284 ? -15.858 37.140 17.765 1.00 88.38 284 ALA A C 1
ATOM 2259 O O . ALA A 1 284 ? -15.006 37.575 18.545 1.00 88.38 284 ALA A O 1
ATOM 2260 N N . PHE A 1 285 ? -15.853 35.871 17.335 1.00 92.19 285 PHE A N 1
ATOM 2261 C CA . PHE A 1 285 ? -14.802 34.907 17.680 1.00 92.19 285 PHE A CA 1
ATOM 2262 C C . PHE A 1 285 ? -13.433 35.379 17.206 1.00 92.19 285 PHE A C 1
ATOM 2264 O O . PHE A 1 285 ? -12.480 35.393 17.982 1.00 92.19 285 PHE A O 1
ATOM 2271 N N . LYS A 1 286 ? -13.339 35.814 15.947 1.00 90.19 286 LYS A N 1
ATOM 2272 C CA . LYS A 1 286 ? -12.101 36.318 15.356 1.00 90.19 286 LYS A CA 1
ATOM 2273 C C . LYS A 1 286 ? -11.544 37.507 16.134 1.00 90.19 286 LYS A C 1
ATOM 2275 O O . LYS A 1 286 ? -10.369 37.484 16.496 1.00 90.19 286 LYS A O 1
ATOM 2280 N N . SER A 1 287 ? -12.379 38.505 16.436 1.00 90.62 287 SER A N 1
ATOM 2281 C CA . SER A 1 287 ? -11.968 39.688 17.200 1.00 90.62 287 SER A CA 1
ATOM 2282 C C . SER A 1 287 ? -11.510 39.312 18.607 1.00 90.62 287 SER A C 1
ATOM 2284 O O . SER A 1 287 ? -10.390 39.643 18.995 1.00 90.62 287 SER A O 1
ATOM 2286 N N . LYS A 1 288 ? -12.323 38.558 19.366 1.00 92.81 288 LYS A N 1
ATOM 2287 C CA . LYS A 1 288 ? -11.962 38.212 20.748 1.00 92.81 288 LYS A CA 1
ATOM 2288 C C . LYS A 1 288 ? -10.765 37.293 20.855 1.00 92.81 288 LYS A C 1
ATOM 2290 O O . LYS A 1 288 ? -9.922 37.503 21.725 1.00 92.81 288 LYS A O 1
ATOM 2295 N N . TYR A 1 289 ? -10.658 36.306 19.975 1.00 94.62 289 TYR A N 1
ATOM 2296 C CA . TYR A 1 289 ? -9.509 35.414 19.971 1.00 94.62 289 TYR A CA 1
ATOM 2297 C C . TYR A 1 289 ? -8.218 36.165 19.634 1.00 94.62 289 TYR A C 1
ATOM 2299 O O . TYR A 1 289 ? -7.190 35.930 20.265 1.00 94.62 289 TYR A O 1
ATOM 2307 N N . HIS A 1 290 ? -8.283 37.129 18.711 1.00 92.56 290 HIS A N 1
ATOM 2308 C CA . HIS A 1 290 ? -7.150 37.991 18.392 1.00 92.56 290 HIS A CA 1
ATOM 2309 C C . HIS A 1 290 ? -6.760 38.910 19.562 1.00 92.56 290 HIS A C 1
ATOM 2311 O O . HIS A 1 290 ? -5.579 39.000 19.887 1.00 92.56 290 HIS A O 1
ATOM 2317 N N . GLU A 1 291 ? -7.719 39.531 20.257 1.00 92.69 291 GLU A N 1
ATOM 2318 C CA . GLU A 1 291 ? -7.441 40.333 21.463 1.00 92.69 291 GLU A CA 1
ATOM 2319 C C . GLU A 1 291 ? -6.716 39.520 22.548 1.00 92.69 291 GLU A C 1
ATOM 2321 O O . GLU A 1 291 ? -5.752 39.994 23.154 1.00 92.69 291 GLU A O 1
ATOM 2326 N N . VAL A 1 292 ? -7.143 38.271 22.769 1.00 93.38 292 VAL A N 1
ATOM 2327 C CA . VAL A 1 292 ? -6.474 37.350 23.699 1.00 93.38 292 VAL A CA 1
ATOM 2328 C C . VAL A 1 292 ? -5.074 36.995 23.195 1.00 93.38 292 VAL A C 1
ATOM 2330 O O . VAL A 1 292 ? -4.118 37.046 23.968 1.00 93.38 292 VAL A O 1
ATOM 2333 N N . ALA A 1 293 ? -4.920 36.697 21.906 1.00 92.50 293 ALA A N 1
ATOM 2334 C CA . ALA A 1 293 ? -3.619 36.392 21.320 1.00 92.50 293 ALA A CA 1
ATOM 2335 C C . ALA A 1 293 ? -2.620 37.552 21.476 1.00 92.50 293 ALA A C 1
ATOM 2337 O O . ALA A 1 293 ? -1.463 37.321 21.823 1.00 92.50 293 ALA A O 1
ATOM 2338 N N . VAL A 1 294 ? -3.071 38.803 21.320 1.00 90.56 294 VAL A N 1
ATOM 2339 C CA . VAL A 1 294 ? -2.257 40.005 21.571 1.00 90.56 294 VAL A CA 1
ATOM 2340 C C . VAL A 1 294 ? -1.846 40.103 23.044 1.00 90.56 294 VAL A C 1
ATOM 2342 O O . VAL A 1 294 ? -0.675 40.347 23.337 1.00 90.56 294 VAL A O 1
ATOM 2345 N N . LEU A 1 295 ? -2.766 39.859 23.984 1.00 91.00 295 LEU A N 1
ATOM 2346 C CA . LEU A 1 295 ? -2.489 39.913 25.428 1.00 91.00 295 LEU A CA 1
ATOM 2347 C C . LEU A 1 295 ? -1.423 38.893 25.880 1.00 91.00 295 LEU A C 1
ATOM 2349 O O . LEU A 1 295 ? -0.679 39.144 26.841 1.00 91.00 295 LEU A O 1
ATOM 2353 N N . TYR A 1 296 ? -1.363 37.745 25.202 1.00 89.06 296 TYR A N 1
ATOM 2354 C CA . TYR A 1 296 ? -0.444 36.641 25.490 1.00 89.06 296 TYR A CA 1
ATOM 2355 C C . TYR A 1 296 ? 0.713 36.510 24.489 1.00 89.06 296 TYR A C 1
ATOM 2357 O O . TYR A 1 296 ? 1.484 35.549 24.570 1.00 89.06 296 TYR A O 1
ATOM 2365 N N . LYS A 1 297 ? 0.895 37.487 23.594 1.00 84.00 297 LYS A N 1
ATOM 2366 C CA . LYS A 1 297 ? 2.027 37.532 22.664 1.00 84.00 297 LYS A CA 1
ATOM 2367 C C . LYS A 1 297 ? 3.343 37.515 23.449 1.00 84.00 297 LYS A C 1
ATOM 2369 O O . LYS A 1 297 ? 3.538 38.312 24.365 1.00 84.00 297 LYS A O 1
ATOM 2374 N N . GLY A 1 298 ? 4.223 36.567 23.123 1.00 76.25 298 GLY A N 1
ATOM 2375 C CA . GLY A 1 298 ? 5.505 36.375 23.815 1.00 76.25 298 GLY A CA 1
ATOM 2376 C C . GLY A 1 298 ? 5.418 35.742 25.214 1.00 76.25 298 GLY A C 1
ATOM 2377 O O . GLY A 1 298 ? 6.418 35.731 25.919 1.00 76.25 298 GLY A O 1
ATOM 2378 N N . LYS A 1 299 ? 4.255 35.216 25.634 1.00 83.69 299 LYS A N 1
ATOM 2379 C CA . LYS A 1 299 ? 4.055 34.550 26.942 1.00 83.69 299 LYS A CA 1
ATOM 2380 C C . LYS A 1 299 ? 3.877 33.030 26.807 1.00 83.69 299 LYS A C 1
ATOM 2382 O O . LYS A 1 299 ? 2.934 32.462 27.366 1.00 83.69 299 LYS A O 1
ATOM 2387 N N . ASP A 1 300 ? 4.734 32.376 26.024 1.00 84.88 300 ASP A N 1
ATOM 2388 C CA . ASP A 1 300 ? 4.759 30.916 25.799 1.00 84.88 300 ASP A CA 1
ATOM 2389 C C . ASP A 1 300 ? 3.457 30.302 25.246 1.00 84.88 300 ASP A C 1
ATOM 2391 O O . ASP A 1 300 ? 3.194 29.113 25.427 1.00 84.88 300 ASP A O 1
ATOM 2395 N N . LEU A 1 301 ? 2.617 31.099 24.579 1.00 90.81 301 LEU A N 1
ATOM 2396 C CA . LEU A 1 301 ? 1.419 30.637 23.873 1.00 90.81 301 LEU A CA 1
ATOM 2397 C C . LEU A 1 301 ? 1.458 31.097 22.417 1.00 90.81 301 LEU A C 1
ATOM 2399 O O . LEU A 1 301 ? 1.700 32.268 22.126 1.00 90.81 301 LEU A O 1
ATOM 2403 N N . SER A 1 302 ? 1.174 30.171 21.511 1.00 92.25 302 SER A N 1
ATOM 2404 C CA . SER A 1 302 ? 0.931 30.440 20.098 1.00 92.25 302 SER A CA 1
ATOM 2405 C C . SER A 1 302 ? -0.533 30.158 19.782 1.00 92.25 302 SER A C 1
ATOM 2407 O O . SER A 1 302 ? -1.083 29.161 20.249 1.00 92.25 302 SER A O 1
ATOM 2409 N N . PHE A 1 303 ? -1.154 31.000 18.954 1.00 95.06 303 PHE A N 1
ATOM 2410 C CA . PHE A 1 303 ? -2.589 30.943 18.661 1.00 95.06 303 PHE A CA 1
ATOM 2411 C C . PHE A 1 303 ? -2.861 30.529 17.210 1.00 95.06 303 PHE A C 1
ATOM 2413 O O . PHE A 1 303 ? -2.246 31.050 16.277 1.00 95.06 303 PHE A O 1
ATOM 2420 N N . LEU A 1 304 ? -3.793 29.594 17.028 1.00 95.31 304 LEU A N 1
ATOM 2421 C CA . LEU A 1 304 ? -4.257 29.104 15.734 1.00 95.31 304 LEU A CA 1
ATOM 2422 C C . LEU A 1 304 ? -5.783 29.070 15.705 1.00 95.31 304 LEU A C 1
ATOM 2424 O O . LEU A 1 304 ? -6.424 28.706 16.685 1.00 95.31 304 LEU A O 1
ATOM 2428 N N . MET A 1 305 ? -6.357 29.434 14.567 1.00 94.88 305 MET A N 1
ATOM 2429 C CA . MET A 1 305 ? -7.784 29.362 14.294 1.00 94.88 305 MET A CA 1
ATOM 2430 C C . MET A 1 305 ? -8.022 28.423 13.111 1.00 94.88 305 MET A C 1
ATOM 2432 O O . MET A 1 305 ? -7.557 28.697 12.005 1.00 94.88 305 MET A O 1
ATOM 2436 N N . GLY A 1 306 ? -8.704 27.307 13.351 1.00 92.25 306 GLY A N 1
ATOM 2437 C CA . GLY A 1 306 ? -8.923 26.245 12.375 1.00 92.25 306 GLY A CA 1
ATOM 2438 C C . GLY A 1 306 ? -10.361 26.170 11.878 1.00 92.25 306 GLY A C 1
ATOM 2439 O O . GLY A 1 306 ? -11.302 26.240 12.666 1.00 92.25 306 GLY A O 1
ATOM 2440 N N . ASP A 1 307 ? -10.513 25.976 10.573 1.00 90.75 307 ASP A N 1
ATOM 2441 C CA . ASP A 1 307 ? -11.794 25.657 9.950 1.00 90.75 307 ASP A CA 1
ATOM 2442 C C . ASP A 1 307 ? -12.126 24.167 10.117 1.00 90.75 307 ASP A C 1
ATOM 2444 O O . ASP A 1 307 ? -11.246 23.309 9.986 1.00 90.75 307 ASP A O 1
ATOM 2448 N N . ILE A 1 308 ? -13.396 23.848 10.373 1.00 86.19 308 ILE A N 1
ATOM 2449 C CA . ILE A 1 308 ? -13.873 22.470 10.589 1.00 86.19 308 ILE A CA 1
ATOM 2450 C C . ILE A 1 308 ? -13.519 21.562 9.409 1.00 86.19 308 ILE A C 1
ATOM 2452 O O . ILE A 1 308 ? -13.003 20.460 9.608 1.00 86.19 308 ILE A O 1
ATOM 2456 N N . GLU A 1 309 ? -13.737 22.014 8.172 1.00 82.88 309 GLU A N 1
ATOM 2457 C CA . GLU A 1 309 ? -13.552 21.159 6.999 1.00 82.88 309 GLU A CA 1
ATOM 2458 C C . GLU A 1 309 ? -12.083 20.785 6.777 1.00 82.88 309 GLU A C 1
ATOM 2460 O O . GLU A 1 309 ? -11.783 19.729 6.215 1.00 82.88 309 GLU A O 1
ATOM 2465 N N . ALA A 1 310 ? -11.161 21.653 7.199 1.00 83.06 310 ALA A N 1
ATOM 2466 C CA . ALA A 1 310 ? -9.723 21.416 7.118 1.00 83.06 310 ALA A CA 1
ATOM 2467 C C . ALA A 1 310 ? -9.170 20.629 8.323 1.00 83.06 310 ALA A C 1
ATOM 2469 O O . ALA A 1 310 ? -8.063 20.097 8.241 1.00 83.06 310 ALA A O 1
ATOM 2470 N N . SER A 1 311 ? -9.935 20.518 9.417 1.00 82.00 311 SER A N 1
ATOM 2471 C CA . SER A 1 311 ? -9.438 20.094 10.739 1.00 82.00 311 SER A CA 1
ATOM 2472 C C . SER A 1 311 ? -9.871 18.698 11.200 1.00 82.00 311 SER A C 1
ATOM 2474 O O . SER A 1 311 ? -9.578 18.306 12.328 1.00 82.00 311 SER A O 1
ATOM 2476 N N . GLN A 1 312 ? -10.472 17.894 10.322 1.00 76.81 312 GLN A N 1
ATOM 2477 C CA . GLN A 1 312 ? -10.956 16.539 10.643 1.00 76.81 312 GLN A CA 1
ATOM 2478 C C . GLN A 1 312 ? -9.884 15.620 11.263 1.00 76.81 312 GLN A C 1
ATOM 2480 O O . GLN A 1 312 ? -10.155 14.881 12.207 1.00 76.81 312 GLN A O 1
ATOM 2485 N N . GLY A 1 313 ? -8.633 15.706 10.793 1.00 72.81 313 GLY A N 1
ATOM 2486 C CA . GLY A 1 313 ? -7.521 14.945 11.378 1.00 72.81 313 GLY A CA 1
ATOM 2487 C C . GLY A 1 313 ? -7.196 15.349 12.824 1.00 72.81 313 GLY A C 1
ATOM 2488 O O . GLY A 1 313 ? -6.852 14.495 13.640 1.00 72.81 313 GLY A O 1
ATOM 2489 N N . ALA A 1 314 ? -7.354 16.633 13.167 1.00 75.00 314 ALA A N 1
ATOM 2490 C CA . ALA A 1 314 ? -7.189 17.108 14.537 1.00 75.00 314 ALA A CA 1
ATOM 2491 C C . ALA A 1 314 ? -8.310 16.571 15.438 1.00 75.00 314 ALA A C 1
ATOM 2493 O O . ALA A 1 314 ? -8.035 16.133 16.553 1.00 75.00 314 ALA A O 1
ATOM 2494 N N . PHE A 1 315 ? -9.552 16.516 14.949 1.00 80.88 315 PHE A N 1
ATOM 2495 C CA . PHE A 1 315 ? -10.677 15.999 15.735 1.00 80.88 315 PHE A CA 1
ATOM 2496 C C . PHE A 1 315 ? -10.492 14.536 16.115 1.00 80.88 315 PHE A C 1
ATOM 2498 O O . PHE A 1 315 ? -10.679 14.178 17.276 1.00 80.88 315 PHE A O 1
ATOM 2505 N N . GLN A 1 316 ? -10.002 13.713 15.187 1.00 72.69 316 GLN A N 1
ATOM 2506 C CA . GLN A 1 316 ? -9.660 12.327 15.491 1.00 72.69 316 GLN A CA 1
ATOM 2507 C C . GLN A 1 316 ? -8.541 12.220 16.541 1.00 72.69 316 GLN A C 1
ATOM 2509 O O . GLN A 1 316 ? -8.631 11.406 17.461 1.00 72.69 316 GLN A O 1
ATOM 2514 N N . TYR A 1 317 ? -7.495 13.044 16.427 1.00 73.75 317 TYR A N 1
ATOM 2515 C CA . TYR A 1 317 ? -6.362 13.037 17.359 1.00 73.75 317 TYR A CA 1
ATOM 2516 C C . TYR A 1 317 ? -6.752 13.466 18.784 1.00 73.75 317 TYR A C 1
ATOM 2518 O O . TYR A 1 317 ? -6.266 12.901 19.768 1.00 73.75 317 TYR A O 1
ATOM 2526 N N . PHE A 1 318 ? -7.631 14.460 18.902 1.00 75.94 318 PHE A N 1
ATOM 2527 C CA . PHE A 1 318 ? -8.089 14.993 20.185 1.00 75.94 318 PHE A CA 1
ATOM 2528 C C . PHE A 1 318 ? -9.360 14.312 20.717 1.00 75.94 318 PHE A C 1
ATOM 2530 O O . PHE A 1 318 ? -9.741 14.596 21.845 1.00 75.94 318 PHE A O 1
ATOM 2537 N N . GLY A 1 319 ? -9.995 13.409 19.960 1.00 74.38 319 GLY A N 1
ATOM 2538 C CA . GLY A 1 319 ? -11.233 12.734 20.378 1.00 74.38 319 GLY A CA 1
ATOM 2539 C C . GLY A 1 319 ? -12.459 13.653 20.400 1.00 74.38 319 GLY A C 1
ATOM 2540 O O . GLY A 1 319 ? -13.342 13.482 21.235 1.00 74.38 319 GLY A O 1
ATOM 2541 N N . ILE A 1 320 ? -12.497 14.641 19.507 1.00 80.25 320 ILE A N 1
ATOM 2542 C CA . ILE A 1 320 ? -13.529 15.683 19.448 1.00 80.25 320 ILE A CA 1
ATOM 2543 C C . ILE A 1 320 ? -14.652 15.260 18.512 1.00 80.25 320 ILE A C 1
ATOM 2545 O O . ILE A 1 320 ? -14.394 14.699 17.446 1.00 80.25 320 ILE A O 1
ATOM 2549 N N . LYS A 1 321 ? -15.886 15.605 18.875 1.00 82.19 321 LYS A N 1
ATOM 2550 C CA . LYS A 1 321 ? -17.054 15.494 17.998 1.00 82.19 321 LYS A CA 1
ATOM 2551 C C . LYS A 1 321 ? -17.474 16.863 17.459 1.00 82.19 321 LYS A C 1
ATOM 2553 O O . LYS A 1 321 ? -17.252 17.882 18.114 1.00 82.19 321 LYS A O 1
ATOM 2558 N N . GLU A 1 322 ? -18.087 16.894 16.277 1.00 80.75 322 GLU A N 1
ATOM 2559 C CA . GLU A 1 322 ? -18.476 18.151 15.620 1.00 80.75 322 GLU A CA 1
ATOM 2560 C C . GLU A 1 322 ? -19.489 18.962 16.443 1.00 80.75 322 GLU A C 1
ATOM 2562 O O . GLU A 1 322 ? -19.468 20.188 16.387 1.00 80.75 322 GLU A O 1
ATOM 2567 N N . GLU A 1 323 ? -20.302 18.316 17.288 1.00 83.62 323 GLU A N 1
ATOM 2568 C CA . GLU A 1 323 ? -21.290 18.997 18.139 1.00 83.62 323 GLU A CA 1
ATOM 2569 C C . GLU A 1 323 ? -20.662 19.784 19.302 1.00 83.62 323 GLU A C 1
ATOM 2571 O O . GLU A 1 323 ? -21.370 20.479 20.025 1.00 83.62 323 GLU A O 1
ATOM 2576 N N . GLN A 1 324 ? -19.350 19.651 19.522 1.00 85.00 324 GLN A N 1
ATOM 2577 C CA . GLN A 1 324 ? -18.603 20.379 20.554 1.00 85.00 324 GLN A CA 1
ATOM 2578 C C . GLN A 1 324 ? -18.033 21.714 20.052 1.00 85.00 324 GLN A C 1
ATOM 2580 O O . GLN A 1 324 ? -17.367 22.419 20.816 1.00 85.00 324 GLN A O 1
ATOM 2585 N N . ILE A 1 325 ? -18.225 22.019 18.767 1.00 87.81 325 ILE A N 1
ATOM 2586 C CA . ILE A 1 325 ? -17.701 23.202 18.086 1.00 87.81 325 ILE A CA 1
ATOM 2587 C C . ILE A 1 325 ? -18.764 24.316 18.147 1.00 87.81 325 ILE A C 1
ATOM 2589 O O . ILE A 1 325 ? -19.926 24.022 17.869 1.00 87.81 325 ILE A O 1
ATOM 2593 N N . PRO A 1 326 ? -18.411 25.584 18.460 1.00 92.00 326 PRO A N 1
ATOM 2594 C CA . PRO A 1 326 ? -17.063 26.155 18.621 1.00 92.00 326 PRO A CA 1
ATOM 2595 C C . PRO A 1 326 ? -16.268 25.619 19.816 1.00 92.00 326 PRO A C 1
ATOM 2597 O O . PRO A 1 326 ? -16.787 25.482 20.920 1.00 92.00 326 PRO A O 1
ATOM 2600 N N . LEU A 1 327 ? -14.978 25.345 19.606 1.00 92.75 327 LEU A N 1
ATOM 2601 C CA . LEU A 1 327 ? -14.123 24.643 20.568 1.00 92.75 327 LEU A CA 1
ATOM 2602 C C . LEU A 1 327 ? -12.758 25.311 20.688 1.00 92.75 327 LEU A C 1
ATOM 2604 O O . LEU A 1 327 ? -12.110 25.560 19.673 1.00 92.75 327 LEU A O 1
ATOM 2608 N N . ILE A 1 328 ? -12.259 25.484 21.914 1.00 94.56 328 ILE A N 1
ATOM 2609 C CA . ILE A 1 328 ? -10.861 25.859 22.160 1.00 94.56 328 ILE A CA 1
ATOM 2610 C C . ILE A 1 328 ? -10.086 24.725 22.841 1.00 94.56 328 ILE A C 1
ATOM 2612 O O . ILE A 1 328 ? -10.565 24.093 23.784 1.00 94.56 328 ILE A O 1
ATOM 2616 N N . ILE A 1 329 ? -8.868 24.488 22.357 1.00 93.44 329 ILE A N 1
ATOM 2617 C CA . ILE A 1 329 ? -7.915 23.508 22.877 1.00 93.44 329 ILE A CA 1
ATOM 2618 C C . ILE A 1 329 ? -6.608 24.222 23.195 1.00 93.44 329 ILE A C 1
ATOM 2620 O O . ILE A 1 329 ? -6.143 25.039 22.403 1.00 93.44 329 ILE A O 1
ATOM 2624 N N . ILE A 1 330 ? -5.982 23.885 24.317 1.00 94.12 330 ILE A N 1
ATOM 2625 C CA . ILE A 1 330 ? -4.586 24.221 24.581 1.00 94.12 330 ILE A CA 1
ATOM 2626 C C . ILE A 1 330 ? -3.798 22.927 24.753 1.00 94.12 330 ILE A C 1
ATOM 2628 O O . ILE A 1 330 ? -4.158 22.088 25.573 1.00 94.12 330 ILE A O 1
ATOM 2632 N N . GLN A 1 331 ? -2.728 22.767 23.979 1.00 91.06 331 GLN A N 1
ATOM 2633 C CA . GLN A 1 331 ? -1.761 21.687 24.146 1.00 91.06 331 GLN A CA 1
ATOM 2634 C C . GLN A 1 331 ? -0.424 22.262 24.615 1.00 91.06 331 GLN A C 1
ATOM 2636 O O . GLN A 1 331 ? 0.167 23.104 23.941 1.00 91.06 331 GLN A O 1
ATOM 2641 N N . THR A 1 332 ? 0.056 21.834 25.774 1.00 89.25 332 THR A N 1
ATOM 2642 C CA . THR A 1 332 ? 1.353 22.246 26.324 1.00 89.25 332 THR A CA 1
ATOM 2643 C C . THR A 1 332 ? 2.507 21.479 25.675 1.00 89.25 332 THR A C 1
ATOM 2645 O O . THR A 1 332 ? 2.311 20.489 24.968 1.00 89.25 332 THR A O 1
ATOM 2648 N N . SER A 1 333 ? 3.736 21.957 25.878 1.00 81.25 333 SER A N 1
ATOM 2649 C CA . SER A 1 333 ? 4.951 21.386 25.276 1.00 81.25 333 SER A CA 1
ATOM 2650 C C . SER A 1 333 ? 5.295 19.975 25.773 1.00 81.25 333 SER A C 1
ATOM 2652 O O . SER A 1 333 ? 5.967 19.231 25.066 1.00 81.25 333 SER A O 1
ATOM 2654 N N . ASP A 1 334 ? 4.804 19.587 26.949 1.00 79.38 334 ASP A N 1
ATOM 2655 C CA . ASP A 1 334 ? 4.870 18.228 27.506 1.00 79.38 334 ASP A CA 1
ATOM 2656 C C . ASP A 1 334 ? 3.762 17.296 26.972 1.00 79.38 334 ASP A C 1
ATOM 2658 O O . ASP A 1 334 ? 3.700 16.123 27.335 1.00 79.38 334 ASP A O 1
ATOM 2662 N N . GLY A 1 335 ? 2.902 17.798 26.081 1.00 77.44 335 GLY A N 1
ATOM 2663 C CA . GLY A 1 335 ? 1.837 17.036 25.438 1.00 77.44 335 GLY A CA 1
ATOM 2664 C C . GLY A 1 335 ? 0.512 17.017 26.200 1.00 77.44 335 GLY A C 1
ATOM 2665 O O . GLY A 1 335 ? -0.445 16.439 25.677 1.00 77.44 335 GLY A O 1
ATOM 2666 N N . GLN A 1 336 ? 0.414 17.663 27.370 1.00 83.75 336 GLN A N 1
ATOM 2667 C CA . GLN A 1 336 ? -0.843 17.762 28.113 1.00 83.75 336 GLN A CA 1
ATOM 2668 C C . GLN A 1 336 ? -1.869 18.600 27.335 1.00 83.75 336 GLN A C 1
ATOM 2670 O O . GLN A 1 336 ? -1.552 19.616 26.716 1.00 83.75 336 GLN A O 1
ATOM 2675 N N . LYS A 1 337 ? -3.123 18.148 27.340 1.00 87.81 337 LYS A N 1
ATOM 2676 C CA . LYS A 1 337 ? -4.226 18.753 26.585 1.00 87.81 337 LYS A CA 1
ATOM 2677 C C . LYS A 1 337 ? -5.217 19.388 27.550 1.00 87.81 337 LYS A C 1
ATOM 2679 O O . LYS A 1 337 ? -5.451 18.852 28.625 1.00 87.81 337 LYS A O 1
ATOM 2684 N N . TYR A 1 338 ? -5.824 20.496 27.153 1.00 91.88 338 TYR A N 1
ATOM 2685 C CA . TYR A 1 338 ? -6.867 21.216 27.882 1.00 91.88 338 TYR A CA 1
ATOM 2686 C C . TYR A 1 338 ? -7.923 21.633 26.872 1.00 91.88 338 TYR A C 1
ATOM 2688 O O . TYR A 1 338 ? -7.576 22.116 25.797 1.00 91.88 338 TYR A O 1
ATOM 2696 N N . LEU A 1 339 ? -9.199 21.437 27.184 1.00 90.44 339 LEU A N 1
ATOM 2697 C CA . LEU A 1 339 ? -10.265 21.554 26.194 1.00 90.44 339 LEU A CA 1
ATOM 2698 C C . LEU A 1 339 ? -11.497 22.225 26.808 1.00 90.44 339 LEU A C 1
ATOM 2700 O O . LEU A 1 339 ? -11.900 21.881 27.918 1.00 90.44 339 LEU A O 1
ATOM 2704 N N . LYS A 1 340 ? -12.098 23.178 26.087 1.00 92.81 340 LYS A N 1
ATOM 2705 C CA . LYS A 1 340 ? -13.385 23.796 26.437 1.00 92.81 340 LYS A CA 1
ATOM 2706 C C . LYS A 1 340 ? -14.330 23.751 25.231 1.00 92.81 340 LYS A C 1
ATOM 2708 O O . LYS A 1 340 ? -14.140 24.545 24.303 1.00 92.81 340 LYS A O 1
ATOM 2713 N N . PRO A 1 341 ? -15.320 22.838 25.235 1.00 91.25 341 PRO A N 1
ATOM 2714 C CA . PRO A 1 341 ? -16.299 22.720 24.162 1.00 91.25 341 PRO A CA 1
ATOM 2715 C C . PRO A 1 341 ? -17.361 23.813 24.265 1.00 91.25 341 PRO A C 1
ATOM 2717 O O . PRO A 1 341 ? -17.553 24.383 25.343 1.00 91.25 341 PRO A O 1
ATOM 2720 N N . ASN A 1 342 ? -18.057 24.070 23.158 1.00 90.75 342 ASN A N 1
ATOM 2721 C CA . ASN A 1 342 ? -19.149 25.043 23.056 1.00 90.75 342 ASN A CA 1
ATOM 2722 C C . ASN A 1 342 ? -18.771 26.410 23.652 1.00 90.75 342 ASN A C 1
ATOM 2724 O O . ASN A 1 342 ? -19.517 26.997 24.438 1.00 90.75 342 ASN A O 1
ATOM 2728 N N . VAL A 1 343 ? -17.555 26.875 23.352 1.00 93.31 343 VAL A N 1
ATOM 2729 C CA . VAL A 1 343 ? -17.023 28.126 23.897 1.00 93.31 343 VAL A CA 1
ATOM 2730 C C . VAL A 1 343 ? -17.710 29.314 23.236 1.00 93.31 343 VAL A C 1
ATOM 2732 O O . VAL A 1 343 ? -17.771 29.393 22.017 1.00 93.31 343 VAL A O 1
ATOM 2735 N N . GLU A 1 344 ? -18.180 30.267 24.036 1.00 92.94 344 GLU A N 1
ATOM 2736 C CA . GLU A 1 344 ? -18.689 31.550 23.537 1.00 92.94 344 GLU A CA 1
ATOM 2737 C C . GLU A 1 344 ? -17.567 32.611 23.491 1.00 92.94 344 GLU A C 1
ATOM 2739 O O . GLU A 1 344 ? -16.608 32.523 24.270 1.00 92.94 344 GLU A O 1
ATOM 2744 N N . PRO A 1 345 ? -17.641 33.630 22.608 1.00 91.62 345 PRO A N 1
ATOM 2745 C CA . PRO A 1 345 ? -16.548 34.589 22.400 1.00 91.62 345 PRO A CA 1
ATOM 2746 C C . PRO A 1 345 ? -16.075 35.322 23.667 1.00 91.62 345 PRO A C 1
ATOM 2748 O O . PRO A 1 345 ? -14.881 35.574 23.840 1.00 91.62 345 PRO A O 1
ATOM 2751 N N . ASP A 1 346 ? -16.995 35.658 24.569 1.00 91.69 346 ASP A N 1
ATOM 2752 C CA . ASP A 1 346 ? -16.734 36.348 25.836 1.00 91.69 346 ASP A CA 1
ATOM 2753 C C . ASP A 1 346 ? -16.035 35.459 26.879 1.00 91.69 346 ASP A C 1
ATOM 2755 O O . ASP A 1 346 ? -15.334 35.965 27.756 1.00 91.69 346 ASP A O 1
ATOM 2759 N N . GLN A 1 347 ? -16.145 34.136 26.743 1.00 93.19 347 GLN A N 1
ATOM 2760 C CA . GLN A 1 347 ? -15.545 33.161 27.656 1.00 93.19 347 GLN A CA 1
ATOM 2761 C C . GLN A 1 347 ? -14.081 32.831 27.337 1.00 93.19 347 GLN A C 1
ATOM 2763 O O . GLN A 1 347 ? -13.389 32.237 28.167 1.00 93.19 347 GLN A O 1
ATOM 2768 N N . ILE A 1 348 ? -13.593 33.176 26.140 1.00 94.12 348 ILE A N 1
ATOM 2769 C CA . ILE A 1 348 ? -12.240 32.813 25.689 1.00 94.12 348 ILE A CA 1
ATOM 2770 C C . ILE A 1 348 ? -11.186 33.442 26.607 1.00 94.12 348 ILE A C 1
ATOM 2772 O O . ILE A 1 348 ? -10.285 32.755 27.085 1.00 94.12 348 ILE A O 1
ATOM 2776 N N . ALA A 1 349 ? -11.307 34.743 26.884 1.00 92.94 349 ALA A N 1
ATOM 2777 C CA . ALA A 1 349 ? -10.313 35.476 27.664 1.00 92.94 349 ALA A CA 1
ATOM 2778 C C . ALA A 1 349 ? -10.198 34.953 29.102 1.00 92.94 349 ALA A C 1
ATOM 2780 O O . ALA A 1 349 ? -9.086 34.752 29.593 1.00 92.94 349 ALA A O 1
ATOM 2781 N N . SER A 1 350 ? -11.333 34.704 29.764 1.00 93.44 350 SER A N 1
ATOM 2782 C CA . SER A 1 350 ? -11.339 34.164 31.125 1.00 93.44 350 SER A CA 1
ATOM 2783 C C . SER A 1 350 ? -10.770 32.750 31.160 1.00 93.44 350 SER A C 1
ATOM 2785 O O . SER A 1 350 ? -9.942 32.455 32.010 1.00 93.44 350 SER A O 1
ATOM 2787 N N . TRP A 1 351 ? -11.123 31.896 30.197 1.00 94.12 351 TRP A N 1
ATOM 2788 C CA . TRP A 1 351 ? -10.655 30.512 30.198 1.00 94.12 351 TRP A CA 1
ATOM 2789 C C . TRP A 1 351 ? -9.155 30.375 29.906 1.00 94.12 351 TRP A C 1
ATOM 2791 O O . TRP A 1 351 ? -8.472 29.590 30.559 1.00 94.12 351 TRP A O 1
ATOM 2801 N N . VAL A 1 352 ? -8.608 31.164 28.972 1.00 93.75 352 VAL A N 1
ATOM 2802 C CA . VAL A 1 352 ? -7.152 31.186 28.725 1.00 93.75 352 VAL A CA 1
ATOM 2803 C C . VAL A 1 352 ? -6.397 31.692 29.959 1.00 93.75 352 VAL A C 1
ATOM 2805 O O . VAL A 1 352 ? -5.314 31.188 30.267 1.00 93.75 352 VAL A O 1
ATOM 2808 N N . LYS A 1 353 ? -6.978 32.648 30.694 1.00 93.06 353 LYS A N 1
ATOM 2809 C CA . LYS A 1 353 ? -6.434 33.103 31.975 1.00 93.06 353 LYS A CA 1
ATOM 2810 C C . LYS A 1 353 ? -6.455 31.987 33.019 1.00 93.06 353 LYS A C 1
ATOM 2812 O O . LYS A 1 353 ? -5.405 31.698 33.580 1.00 93.06 353 LYS A O 1
ATOM 2817 N N . ASP A 1 354 ? -7.587 31.314 33.206 1.00 93.00 354 ASP A N 1
ATOM 2818 C CA . ASP A 1 354 ? -7.713 30.202 34.155 1.00 93.00 354 ASP A CA 1
ATOM 2819 C C . ASP A 1 354 ? -6.717 29.074 33.839 1.00 93.00 354 ASP A C 1
ATOM 2821 O O . ASP A 1 354 ? -6.145 28.464 34.742 1.00 93.00 354 ASP A O 1
ATOM 2825 N N . PHE A 1 355 ? -6.472 28.802 32.553 1.00 93.44 355 PHE A N 1
ATOM 2826 C CA . PHE A 1 355 ? -5.455 27.842 32.127 1.00 93.44 355 PHE A CA 1
ATOM 2827 C C . PHE A 1 355 ? -4.050 28.292 32.553 1.00 93.44 355 PHE A C 1
ATOM 2829 O O . PHE A 1 355 ? -3.301 27.507 33.132 1.00 93.44 355 PHE A O 1
ATOM 2836 N N . LYS A 1 356 ? -3.695 29.559 32.308 1.00 90.94 356 LYS A N 1
ATOM 2837 C CA . LYS A 1 356 ? -2.390 30.115 32.701 1.00 90.94 356 LYS A CA 1
ATOM 2838 C C . LYS A 1 356 ? -2.196 30.180 34.215 1.00 90.94 356 LYS A C 1
ATOM 2840 O O . LYS A 1 356 ? -1.070 30.007 34.671 1.00 90.94 356 LYS A O 1
ATOM 2845 N N . ASP A 1 357 ? -3.276 30.368 34.964 1.00 91.00 357 ASP A N 1
ATOM 2846 C CA . ASP A 1 357 ? -3.281 30.351 36.427 1.00 91.00 357 ASP A CA 1
ATOM 2847 C C . ASP A 1 357 ? -3.253 28.908 36.995 1.00 91.00 357 ASP A C 1
ATOM 2849 O O . ASP A 1 357 ? -3.223 28.722 38.210 1.00 91.00 357 ASP A O 1
ATOM 2853 N N . GLY A 1 358 ? -3.241 27.875 36.136 1.00 86.81 358 GLY A N 1
ATOM 2854 C CA . GLY A 1 358 ? -3.182 26.461 36.532 1.00 86.81 358 GLY A CA 1
ATOM 2855 C C . GLY A 1 358 ? -4.493 25.913 37.105 1.00 86.81 358 GLY A C 1
ATOM 2856 O O . GLY A 1 358 ? -4.495 24.866 37.749 1.00 86.81 358 GLY A O 1
ATOM 2857 N N . ILE A 1 359 ? -5.606 26.621 36.894 1.00 89.88 359 ILE A N 1
ATOM 2858 C CA . ILE A 1 359 ? -6.932 26.286 37.433 1.00 89.88 359 ILE A CA 1
ATOM 2859 C C . ILE A 1 359 ? -7.630 25.238 36.556 1.00 89.88 359 ILE A C 1
ATOM 2861 O O . ILE A 1 359 ? -8.376 24.392 37.056 1.00 89.88 359 ILE A O 1
ATOM 2865 N N . VAL A 1 360 ? -7.407 25.283 35.239 1.00 88.94 360 VAL A N 1
ATOM 2866 C CA . VAL A 1 360 ? -8.061 24.371 34.289 1.00 88.94 360 VAL A CA 1
ATOM 2867 C C . VAL A 1 360 ? -7.473 22.973 34.432 1.00 88.94 360 VAL A C 1
ATOM 2869 O O . VAL A 1 360 ? -6.260 22.783 34.373 1.00 88.94 360 VAL A O 1
ATOM 2872 N N . LYS A 1 361 ? -8.345 21.976 34.594 1.00 84.19 361 LYS A N 1
ATOM 2873 C CA . LYS A 1 361 ? -7.932 20.574 34.655 1.00 84.19 361 LYS A CA 1
ATOM 2874 C C . LYS A 1 361 ? -7.539 20.064 33.266 1.00 84.19 361 LYS A C 1
ATOM 2876 O O . LYS A 1 361 ? -8.196 20.430 32.288 1.00 84.19 361 LYS A O 1
ATOM 2881 N N . PRO A 1 362 ? -6.515 19.204 33.168 1.00 84.56 362 PRO A N 1
ATOM 2882 C CA . PRO A 1 362 ? -6.186 18.568 31.910 1.00 84.56 362 PRO A CA 1
ATOM 2883 C C . PRO A 1 362 ? -7.346 17.745 31.350 1.00 84.56 362 PRO A C 1
ATOM 2885 O O . PRO A 1 362 ? -8.020 17.020 32.078 1.00 84.56 362 PRO A O 1
ATOM 2888 N N . TYR A 1 363 ? -7.550 17.854 30.044 1.00 82.62 363 TYR A N 1
ATOM 2889 C CA . TYR A 1 363 ? -8.421 16.983 29.278 1.00 82.62 363 TYR A CA 1
ATOM 2890 C C . TYR A 1 363 ? -7.755 15.616 29.124 1.00 82.62 363 TYR A C 1
ATOM 2892 O O . TYR A 1 363 ? -6.625 15.519 28.637 1.00 82.62 363 TYR A O 1
ATOM 2900 N N . MET A 1 364 ? -8.479 14.578 29.525 1.00 78.50 364 MET A N 1
ATOM 2901 C CA . MET A 1 364 ? -8.166 13.194 29.209 1.00 78.50 364 MET A CA 1
ATOM 2902 C C . MET A 1 364 ? -9.192 12.717 28.193 1.00 78.50 364 MET A C 1
ATOM 2904 O O . MET A 1 364 ? -10.394 12.890 28.389 1.00 78.50 364 MET A O 1
ATOM 2908 N N . LYS A 1 365 ? -8.719 12.139 27.091 1.00 78.31 365 LYS A N 1
ATOM 2909 C CA . LYS A 1 365 ? -9.595 11.457 26.146 1.00 78.31 365 LYS A CA 1
ATOM 2910 C C . LYS A 1 365 ? -10.298 10.322 26.894 1.00 78.31 365 LYS A C 1
ATOM 2912 O O . LYS A 1 365 ? -9.631 9.445 27.431 1.00 78.31 365 LYS A O 1
ATOM 2917 N N . SER A 1 366 ? -11.621 10.337 26.925 1.00 82.12 366 SER A N 1
ATOM 2918 C CA . SER A 1 366 ? -12.429 9.276 27.523 1.00 82.12 366 SER A CA 1
ATOM 2919 C C . SER A 1 366 ? -13.522 8.871 26.554 1.00 82.12 366 SER A C 1
ATOM 2921 O O . SER A 1 366 ? -14.090 9.706 25.845 1.00 82.12 366 SER A O 1
ATOM 2923 N N . GLU A 1 367 ? -13.856 7.592 26.555 1.00 82.88 367 GLU A N 1
ATOM 2924 C CA . GLU A 1 367 ? -15.156 7.155 26.072 1.00 82.88 367 GLU A CA 1
ATOM 2925 C C . GLU A 1 367 ? -16.263 7.624 27.028 1.00 82.88 367 GLU A C 1
ATOM 2927 O O . GLU A 1 367 ? -15.995 7.868 28.211 1.00 82.88 367 GLU A O 1
ATOM 2932 N N . PRO A 1 368 ? -17.509 7.773 26.539 1.00 81.06 368 PRO A N 1
ATOM 2933 C CA . PRO A 1 368 ? -18.634 8.060 27.413 1.00 81.06 368 PRO A CA 1
ATOM 2934 C C . PRO A 1 368 ? -18.799 6.937 28.438 1.00 81.06 368 PRO A C 1
ATOM 2936 O O . PRO A 1 368 ? -18.686 5.756 28.103 1.00 81.06 368 PRO A O 1
ATOM 2939 N N . ILE A 1 369 ? -19.102 7.312 29.681 1.00 85.12 369 ILE A N 1
ATOM 2940 C CA . ILE A 1 369 ? -19.457 6.347 30.722 1.00 85.12 369 ILE A CA 1
ATOM 2941 C C . ILE A 1 369 ? -20.669 5.541 30.219 1.00 85.12 369 ILE A C 1
ATOM 2943 O O . ILE A 1 369 ? -21.668 6.153 29.833 1.00 85.12 369 ILE A O 1
ATOM 2947 N N . PRO A 1 370 ? -20.602 4.198 30.192 1.00 84.50 370 PRO A N 1
ATOM 2948 C CA . PRO A 1 370 ? -21.715 3.368 29.740 1.00 84.50 370 PRO A CA 1
ATOM 2949 C C . PRO A 1 370 ? -22.994 3.655 30.537 1.00 84.50 370 PRO A C 1
ATOM 2951 O O . PRO A 1 370 ? -22.947 3.709 31.765 1.00 84.50 370 PRO A O 1
ATOM 2954 N N . GLU A 1 371 ? -24.138 3.799 29.856 1.00 81.88 371 GLU A N 1
ATOM 2955 C CA . GLU A 1 371 ? -25.441 4.036 30.511 1.00 81.88 371 GLU A CA 1
ATOM 2956 C C . GLU A 1 371 ? -25.849 2.874 31.431 1.00 81.88 371 GLU A C 1
ATOM 2958 O O . GLU A 1 371 ? -26.517 3.079 32.443 1.00 81.88 371 GLU A O 1
ATOM 2963 N N . VAL A 1 372 ? -25.416 1.659 31.086 1.00 82.06 372 VAL A N 1
ATOM 2964 C CA . VAL A 1 372 ? -25.625 0.425 31.847 1.00 82.06 372 VAL A CA 1
ATOM 2965 C C . VAL A 1 372 ? -24.274 -0.277 31.991 1.00 82.06 372 VAL A C 1
ATOM 2967 O O . VAL A 1 372 ? -23.578 -0.488 30.998 1.00 82.06 372 VAL A O 1
ATOM 2970 N N . ASN A 1 373 ? -23.889 -0.629 33.221 1.00 87.38 373 ASN A N 1
ATOM 2971 C CA . ASN A 1 373 ? -22.613 -1.289 33.539 1.00 87.38 373 ASN A CA 1
ATOM 2972 C C . ASN A 1 373 ? -22.845 -2.509 34.448 1.00 87.38 373 ASN A C 1
ATOM 2974 O O . ASN A 1 373 ? -22.197 -2.692 35.484 1.00 87.38 373 ASN A O 1
ATOM 2978 N N . ASP A 1 374 ? -23.835 -3.319 34.079 1.00 84.12 374 ASP A N 1
ATOM 2979 C CA . ASP A 1 374 ? -24.346 -4.416 34.907 1.00 84.12 374 ASP A CA 1
ATOM 2980 C C . ASP A 1 374 ? -23.616 -5.742 34.664 1.00 84.12 374 ASP A C 1
ATOM 2982 O O . ASP A 1 374 ? -23.678 -6.626 35.512 1.00 84.12 374 ASP A O 1
ATOM 2986 N N . GLU A 1 375 ? -22.819 -5.834 33.599 1.00 85.94 375 GLU A N 1
ATOM 2987 C CA . GLU A 1 375 ? -22.034 -7.025 33.255 1.00 85.94 375 GLU A CA 1
ATOM 2988 C C . GLU A 1 375 ? -21.046 -7.437 34.369 1.00 85.94 375 GLU A C 1
ATOM 2990 O O . GLU A 1 375 ? -20.577 -6.569 35.120 1.00 85.94 375 GLU A O 1
ATOM 2995 N N . PRO A 1 376 ? -20.689 -8.734 34.482 1.00 84.75 376 PRO A N 1
ATOM 2996 C CA . PRO A 1 376 ? -19.755 -9.222 35.500 1.00 84.75 376 PRO A CA 1
ATOM 2997 C C . PRO A 1 376 ? -18.402 -8.498 35.461 1.00 84.75 376 PRO A C 1
ATOM 2999 O O . PRO A 1 376 ? -17.895 -8.070 36.500 1.00 84.75 376 PRO A O 1
ATOM 3002 N N . VAL A 1 377 ? -17.837 -8.302 34.263 1.00 93.19 377 VAL A N 1
ATOM 3003 C CA . VAL A 1 377 ? -16.645 -7.467 34.064 1.00 93.19 377 VAL A CA 1
ATOM 3004 C C . VAL A 1 377 ? -17.077 -6.028 33.824 1.00 93.19 377 VAL A C 1
ATOM 3006 O O . VAL A 1 377 ? -17.611 -5.685 32.767 1.00 93.19 377 VAL A O 1
ATOM 3009 N N . LYS A 1 378 ? -16.791 -5.161 34.793 1.00 93.88 378 LYS A N 1
ATOM 3010 C CA . LYS A 1 378 ? -17.177 -3.754 34.743 1.00 93.88 378 LYS A CA 1
ATOM 3011 C C . LYS A 1 378 ? -16.363 -2.976 33.715 1.00 93.88 378 LYS A C 1
ATOM 3013 O O . LYS A 1 378 ? -15.137 -3.060 33.668 1.00 93.88 378 LYS A O 1
ATOM 3018 N N . VAL A 1 379 ? -17.044 -2.178 32.903 1.00 93.25 379 VAL A N 1
ATOM 3019 C CA . VAL A 1 379 ? -16.394 -1.293 31.935 1.00 93.25 379 VAL A CA 1
ATOM 3020 C C . VAL A 1 379 ? -15.939 -0.024 32.644 1.00 93.25 379 VAL A C 1
ATOM 3022 O O . VAL A 1 379 ? -16.725 0.655 33.308 1.00 93.25 379 VAL A O 1
ATOM 3025 N N . VAL A 1 380 ? -14.657 0.280 32.491 1.00 92.81 380 VAL A N 1
ATOM 3026 C CA . VAL A 1 380 ? -14.007 1.482 33.000 1.00 92.81 380 VAL A CA 1
ATOM 3027 C C . VAL A 1 380 ? -13.546 2.312 31.808 1.00 92.81 380 VAL A C 1
ATOM 3029 O O . VAL A 1 380 ? -12.979 1.788 30.853 1.00 92.81 380 VAL A O 1
ATOM 3032 N N . VAL A 1 381 ? -13.798 3.609 31.875 1.00 91.56 381 VAL A N 1
ATOM 3033 C CA . VAL A 1 381 ? -13.352 4.642 30.935 1.00 91.56 381 VAL A CA 1
ATOM 3034 C C . VAL A 1 381 ? -12.509 5.656 31.711 1.00 91.56 381 VAL A C 1
ATOM 3036 O O . VAL A 1 381 ? -12.494 5.621 32.944 1.00 91.56 381 VAL A O 1
ATOM 3039 N N . ALA A 1 382 ? -11.789 6.558 31.041 1.00 85.88 382 ALA A N 1
ATOM 3040 C CA . ALA A 1 382 ? -10.933 7.507 31.764 1.00 85.88 382 ALA A CA 1
ATOM 3041 C C . ALA A 1 382 ? -11.730 8.369 32.770 1.00 85.88 382 ALA A C 1
ATOM 3043 O O . ALA A 1 382 ? -11.246 8.614 33.874 1.00 85.88 382 ALA A O 1
ATOM 3044 N N . ASP A 1 383 ? -12.974 8.732 32.441 1.00 85.31 383 ASP A N 1
ATOM 3045 C CA . ASP A 1 383 ? -13.839 9.577 33.279 1.00 85.31 383 ASP A CA 1
ATOM 3046 C C . ASP A 1 383 ? -14.333 8.913 34.579 1.00 85.31 383 ASP A C 1
ATOM 3048 O O . ASP A 1 383 ? -14.623 9.621 35.540 1.00 85.31 383 ASP A O 1
ATOM 3052 N N . ASN A 1 384 ? -14.431 7.577 34.646 1.00 88.94 384 ASN A N 1
ATOM 3053 C CA . ASN A 1 384 ? -14.863 6.854 35.858 1.00 88.94 384 ASN A CA 1
ATOM 3054 C C . ASN A 1 384 ? -13.749 6.000 36.492 1.00 88.94 384 ASN A C 1
ATOM 3056 O O . ASN A 1 384 ? -13.989 5.294 37.476 1.00 88.94 384 ASN A O 1
ATOM 3060 N N . LEU A 1 385 ? -12.529 6.075 35.948 1.00 89.31 385 LEU A N 1
ATOM 3061 C CA . LEU A 1 385 ? -11.356 5.344 36.420 1.00 89.31 385 LEU A CA 1
ATOM 3062 C C . LEU A 1 385 ? -11.074 5.630 37.900 1.00 89.31 385 LEU A C 1
ATOM 3064 O O . LEU A 1 385 ? -10.833 4.701 38.673 1.00 89.31 385 LEU A O 1
ATOM 3068 N N . ASP A 1 386 ? -11.157 6.896 38.311 1.00 85.50 386 ASP A N 1
ATOM 3069 C CA . ASP A 1 386 ? -10.950 7.291 39.705 1.00 85.50 386 ASP A CA 1
ATOM 3070 C C . ASP A 1 386 ? -11.982 6.667 40.638 1.00 85.50 386 ASP A C 1
ATOM 3072 O O . ASP A 1 386 ? -11.608 6.066 41.642 1.00 85.50 386 ASP A O 1
ATOM 3076 N N . ASP A 1 387 ? -13.262 6.712 40.291 1.00 87.25 387 ASP A N 1
ATOM 3077 C CA . ASP A 1 387 ? -14.325 6.196 41.154 1.00 87.25 387 ASP A CA 1
ATOM 3078 C C . ASP A 1 387 ? -14.314 4.666 41.237 1.00 87.25 387 ASP A C 1
ATOM 3080 O O . ASP A 1 387 ? -14.444 4.091 42.320 1.00 87.25 387 ASP A O 1
ATOM 3084 N N . MET A 1 388 ? -14.107 3.986 40.107 1.00 88.75 388 MET A N 1
ATOM 3085 C CA . MET A 1 388 ? -14.189 2.525 40.033 1.00 88.75 388 MET A CA 1
ATOM 3086 C C . MET A 1 388 ? -12.904 1.823 40.464 1.00 88.75 388 MET A C 1
ATOM 3088 O O . MET A 1 388 ? -12.956 0.715 41.004 1.00 88.75 388 MET A O 1
ATOM 3092 N N . VAL A 1 389 ? -11.750 2.456 40.244 1.00 88.94 389 VAL A N 1
ATOM 3093 C CA . VAL A 1 389 ? -10.445 1.843 40.500 1.00 88.94 389 VAL A CA 1
ATOM 3094 C C . VAL A 1 389 ? -9.767 2.486 41.693 1.00 88.94 389 VAL A C 1
ATOM 3096 O O . VAL A 1 389 ? -9.326 1.756 42.580 1.00 88.94 389 VAL A O 1
ATOM 3099 N N . PHE A 1 390 ? -9.689 3.820 41.759 1.00 84.44 390 PHE A N 1
ATOM 3100 C CA . PHE A 1 390 ? -8.912 4.516 42.789 1.00 84.44 390 PHE A CA 1
ATOM 3101 C C . PHE A 1 390 ? -9.663 4.761 44.115 1.00 84.44 390 PHE A C 1
ATOM 3103 O O . PHE A 1 390 ? -9.079 4.640 45.196 1.00 84.44 390 PHE A O 1
ATOM 3110 N N . ASN A 1 391 ? -10.961 5.020 44.068 1.00 86.25 391 ASN A N 1
ATOM 3111 C CA . ASN A 1 391 ? -11.754 5.448 45.222 1.00 86.25 391 ASN A CA 1
ATOM 3112 C C . ASN A 1 391 ? -12.848 4.445 45.601 1.00 86.25 391 ASN A C 1
ATOM 3114 O O . ASN A 1 391 ? -13.614 4.696 46.527 1.00 86.25 391 ASN A O 1
ATOM 3118 N N . SER A 1 392 ? -12.889 3.285 44.944 1.00 86.06 392 SER A N 1
ATOM 3119 C CA . SER A 1 392 ? -13.933 2.279 45.159 1.00 86.06 392 SER A CA 1
ATOM 3120 C C . SER A 1 392 ? -13.928 1.658 46.558 1.00 86.06 392 SER A C 1
ATOM 3122 O O . SER A 1 392 ? -14.937 1.098 46.977 1.00 86.06 392 SER A O 1
ATOM 3124 N N . GLY A 1 393 ? -12.799 1.714 47.278 1.00 84.56 393 GLY A N 1
ATOM 3125 C CA . GLY A 1 393 ? -12.620 1.036 48.568 1.00 84.56 393 GLY A CA 1
ATOM 3126 C C . GLY A 1 393 ? -12.590 -0.495 48.466 1.00 84.56 393 GLY A C 1
ATOM 3127 O O . GLY A 1 393 ? -12.612 -1.169 49.492 1.00 84.56 393 GLY A O 1
ATOM 3128 N N . LYS A 1 394 ? -12.528 -1.041 47.244 1.00 89.69 394 LYS A N 1
ATOM 3129 C CA . LYS A 1 394 ? -12.571 -2.476 46.935 1.00 89.69 394 LYS A CA 1
ATOM 3130 C C . LYS A 1 394 ? -11.248 -2.964 46.346 1.00 89.69 394 LYS A C 1
ATOM 3132 O O . LYS A 1 394 ? -10.386 -2.172 45.969 1.00 89.69 394 LYS A O 1
ATOM 3137 N N . ASN A 1 395 ? -11.083 -4.280 46.262 1.00 90.81 395 ASN A N 1
ATOM 3138 C CA . ASN A 1 395 ? -9.987 -4.903 45.530 1.00 90.81 395 ASN A CA 1
ATOM 3139 C C . ASN A 1 395 ? -10.334 -4.940 44.040 1.00 90.81 395 ASN A C 1
ATOM 3141 O O . ASN A 1 395 ? -11.327 -5.551 43.659 1.00 90.81 395 ASN A O 1
ATOM 3145 N N . VAL A 1 396 ? -9.530 -4.294 43.201 1.00 93.19 396 VAL A N 1
ATOM 3146 C CA . VAL A 1 396 ? -9.830 -4.117 41.778 1.00 93.19 396 VAL A CA 1
ATOM 3147 C C . VAL A 1 396 ? -8.785 -4.821 40.924 1.00 93.19 396 VAL A C 1
ATOM 3149 O O . VAL A 1 396 ? -7.596 -4.508 41.018 1.00 93.19 396 VAL A O 1
ATOM 3152 N N . LEU A 1 397 ? -9.225 -5.748 40.074 1.00 94.00 397 LEU A N 1
ATOM 3153 C CA . LEU A 1 397 ? -8.430 -6.296 38.976 1.00 94.00 397 LEU A CA 1
ATOM 3154 C C . LEU A 1 397 ? -8.841 -5.580 37.686 1.00 94.00 397 LEU A C 1
ATOM 3156 O O . LEU A 1 397 ? -9.964 -5.752 37.221 1.00 94.00 397 LEU A O 1
ATOM 3160 N N . LEU A 1 398 ? -7.939 -4.772 37.132 1.00 94.56 398 LEU A N 1
ATOM 3161 C CA . LEU A 1 398 ? -8.175 -3.954 35.945 1.00 94.56 398 LEU A CA 1
ATOM 3162 C C . LEU A 1 398 ? -7.366 -4.473 34.752 1.00 94.56 398 LEU A C 1
ATOM 3164 O O . LEU A 1 398 ? -6.137 -4.568 34.823 1.00 94.56 398 LEU A O 1
ATOM 3168 N N . GLU A 1 399 ? -8.046 -4.748 33.643 1.00 94.94 399 GLU A N 1
ATOM 3169 C CA . GLU A 1 399 ? -7.443 -5.041 32.342 1.00 94.94 399 GLU A CA 1
ATOM 3170 C C . GLU A 1 399 ? -7.365 -3.784 31.468 1.00 94.94 399 GLU A C 1
ATOM 3172 O O . GLU A 1 399 ? -8.384 -3.199 31.116 1.00 94.94 399 GLU A O 1
ATOM 3177 N N . PHE A 1 400 ? -6.157 -3.415 31.043 1.00 93.75 400 PHE A N 1
ATOM 3178 C CA . PHE A 1 400 ? -5.945 -2.504 29.920 1.00 93.75 400 PHE A CA 1
ATOM 3179 C C . PHE A 1 400 ? -5.881 -3.315 28.633 1.00 93.75 400 PHE A C 1
ATOM 3181 O O . PHE A 1 400 ? -4.948 -4.107 28.440 1.00 93.75 400 PHE A O 1
ATOM 3188 N N . TYR A 1 401 ? -6.847 -3.103 27.747 1.00 88.25 401 TYR A N 1
ATOM 3189 C CA . TYR A 1 401 ? -6.965 -3.857 26.507 1.00 88.25 401 TYR A CA 1
ATOM 3190 C C . TYR A 1 401 ? -7.007 -2.951 25.279 1.00 88.25 401 TYR A C 1
ATOM 3192 O O . TYR A 1 401 ? -7.151 -1.736 25.375 1.00 88.25 401 TYR A O 1
ATOM 3200 N N . ALA A 1 402 ? -6.856 -3.573 24.114 1.00 73.31 402 ALA A N 1
ATOM 3201 C CA . ALA A 1 402 ? -7.123 -2.956 22.825 1.00 73.31 402 ALA A CA 1
ATOM 3202 C C . ALA A 1 402 ? -8.119 -3.845 22.062 1.00 73.31 402 ALA A C 1
ATOM 3204 O O . ALA A 1 402 ? -7.881 -5.058 21.993 1.00 73.31 402 ALA A O 1
ATOM 3205 N N . PRO A 1 403 ? -9.186 -3.305 21.441 1.00 69.38 403 PRO A N 1
ATOM 3206 C CA . PRO A 1 403 ? -10.214 -4.109 20.770 1.00 69.38 403 PRO A CA 1
ATOM 3207 C C . PRO A 1 403 ? -9.664 -4.982 19.643 1.00 69.38 403 PRO A C 1
ATOM 3209 O O . PRO A 1 403 ? -10.203 -6.044 19.333 1.00 69.38 403 PRO A O 1
ATOM 3212 N N . TRP A 1 404 ? -8.569 -4.544 19.020 1.00 67.31 404 TRP A N 1
ATOM 3213 C CA . TRP A 1 404 ? -7.879 -5.262 17.950 1.00 67.31 404 TRP A CA 1
ATOM 3214 C C . TRP A 1 404 ? -6.838 -6.275 18.456 1.00 67.31 404 TRP A C 1
ATOM 3216 O O . TRP A 1 404 ? -6.349 -7.080 17.665 1.00 67.31 404 TRP A O 1
ATOM 3226 N N . CYS A 1 405 ? -6.495 -6.287 19.750 1.00 71.31 405 CYS A N 1
ATOM 3227 C CA . CYS A 1 405 ? -5.472 -7.183 20.282 1.00 71.31 405 CYS A CA 1
ATOM 3228 C C . CYS A 1 405 ? -6.010 -8.609 20.480 1.00 71.31 405 CYS A C 1
ATOM 3230 O O . CYS A 1 405 ? -6.915 -8.863 21.276 1.00 71.31 405 CYS A O 1
ATOM 3232 N N . GLY A 1 406 ? -5.393 -9.574 19.794 1.00 56.31 406 GLY A N 1
ATOM 3233 C CA . GLY A 1 406 ? -5.769 -10.986 19.891 1.00 56.31 406 GLY A CA 1
ATOM 3234 C C . GLY A 1 406 ? -5.558 -11.598 21.282 1.00 56.31 406 GLY A C 1
ATOM 3235 O O . GLY A 1 406 ? -6.328 -12.469 21.679 1.00 56.31 406 GLY A O 1
ATOM 3236 N N . HIS A 1 407 ? -4.560 -11.141 22.046 1.00 70.12 407 HIS A N 1
ATOM 3237 C CA . HIS A 1 407 ? -4.335 -11.617 23.416 1.00 70.12 407 HIS A CA 1
ATOM 3238 C C . HIS A 1 407 ? -5.430 -11.137 24.380 1.00 70.12 407 HIS A C 1
ATOM 3240 O O . HIS A 1 407 ? -5.868 -11.920 25.216 1.00 70.12 407 HIS A O 1
ATOM 3246 N N . CYS A 1 408 ? -5.928 -9.907 24.214 1.00 78.75 408 CYS A N 1
ATOM 3247 C CA . CYS A 1 408 ? -7.059 -9.377 24.982 1.00 78.75 408 CYS A CA 1
ATOM 3248 C C . CYS A 1 408 ? -8.336 -10.174 24.715 1.00 78.75 408 CYS A C 1
ATOM 3250 O O . CYS A 1 408 ? -9.007 -10.607 25.641 1.00 78.75 408 CYS A O 1
ATOM 3252 N N . LYS A 1 409 ? -8.628 -10.467 23.439 1.00 77.56 409 LYS A N 1
ATOM 3253 C CA . LYS A 1 409 ? -9.798 -11.282 23.068 1.00 77.56 409 LYS A CA 1
ATOM 3254 C C . LYS A 1 409 ? -9.758 -12.689 23.667 1.00 77.56 409 LYS A C 1
ATOM 3256 O O . LYS A 1 409 ? -10.799 -13.221 24.022 1.00 77.56 409 LYS A O 1
ATOM 3261 N N . LYS A 1 410 ? -8.567 -13.293 23.783 1.00 78.56 410 LYS A N 1
ATOM 3262 C CA . LYS A 1 410 ? -8.387 -14.597 24.448 1.00 78.56 410 LYS A CA 1
ATOM 3263 C C . LYS A 1 410 ? -8.549 -14.511 25.967 1.00 78.56 410 LYS A C 1
ATOM 3265 O O . LYS A 1 410 ? -8.993 -15.480 26.570 1.00 78.56 410 LYS A O 1
ATOM 3270 N N . LEU A 1 411 ? -8.167 -13.387 26.572 1.00 83.06 411 LEU A N 1
ATOM 3271 C CA . LEU A 1 411 ? -8.296 -13.155 28.008 1.00 83.06 411 LEU A CA 1
ATOM 3272 C C . LEU A 1 411 ? -9.734 -12.810 28.412 1.00 83.06 411 LEU A C 1
ATOM 3274 O O . LEU A 1 411 ? -10.149 -13.222 29.485 1.00 83.06 411 LEU A O 1
ATOM 3278 N N . ALA A 1 412 ? -10.499 -12.129 27.555 1.00 85.44 412 ALA A N 1
ATOM 3279 C CA . ALA A 1 412 ? -11.867 -11.690 27.831 1.00 85.44 412 ALA A CA 1
ATOM 3280 C C . ALA A 1 412 ? -12.788 -12.784 28.419 1.00 85.44 412 ALA A C 1
ATOM 3282 O O . ALA A 1 412 ? -13.269 -12.570 29.528 1.00 85.44 412 ALA A O 1
ATOM 3283 N N . PRO A 1 413 ? -12.972 -13.973 27.800 1.00 83.31 413 PRO A N 1
ATOM 3284 C CA . PRO A 1 413 ? -13.840 -15.005 28.379 1.00 83.31 413 PRO A CA 1
ATOM 3285 C C . PRO A 1 413 ? -13.305 -15.559 29.708 1.00 83.31 413 PRO A C 1
ATOM 3287 O O . PRO A 1 413 ? -14.079 -15.913 30.588 1.00 83.31 413 PRO A O 1
ATOM 3290 N N . ILE A 1 414 ? -11.979 -15.597 29.888 1.00 88.12 414 ILE A N 1
ATOM 3291 C CA . ILE A 1 414 ? -11.355 -16.008 31.156 1.00 88.12 414 ILE A CA 1
ATOM 3292 C C . ILE A 1 414 ? -11.639 -14.956 32.233 1.00 88.12 414 ILE A C 1
ATOM 3294 O O . ILE A 1 414 ? -11.918 -15.294 33.379 1.00 88.12 414 ILE A O 1
ATOM 3298 N N . LEU A 1 415 ? -11.568 -13.675 31.874 1.00 87.56 415 LEU A N 1
ATOM 3299 C CA . LEU A 1 415 ? -11.857 -12.574 32.780 1.00 87.56 415 LEU A CA 1
ATOM 3300 C C . LEU A 1 415 ? -13.347 -12.533 33.150 1.00 87.56 415 LEU A C 1
ATOM 3302 O O . LEU A 1 415 ? -13.655 -12.254 34.305 1.00 87.56 415 LEU A O 1
ATOM 3306 N N . ASP A 1 416 ? -14.241 -12.888 32.221 1.00 84.88 416 ASP A N 1
ATOM 3307 C CA . ASP A 1 416 ? -15.674 -13.069 32.482 1.00 84.88 416 ASP A CA 1
ATOM 3308 C C . ASP A 1 416 ? -15.925 -14.226 33.464 1.00 84.88 416 ASP A C 1
ATOM 3310 O O . ASP A 1 416 ? -16.649 -14.052 34.443 1.00 84.88 416 ASP A O 1
ATOM 3314 N N . GLU A 1 417 ? -15.274 -15.382 33.286 1.00 86.62 417 GLU A N 1
ATOM 3315 C CA . GLU A 1 417 ? -15.349 -16.500 34.243 1.00 86.62 417 GLU A CA 1
ATOM 3316 C C . GLU A 1 417 ? -14.829 -16.108 35.635 1.00 86.62 417 GLU A C 1
ATOM 3318 O O . GLU A 1 417 ? -15.440 -16.438 36.656 1.00 86.62 417 GLU A O 1
ATOM 3323 N N . VAL A 1 418 ? -13.712 -15.373 35.687 1.00 85.75 418 VAL A N 1
ATOM 3324 C CA . VAL A 1 418 ? -13.173 -14.833 36.940 1.00 85.75 418 VAL A CA 1
ATOM 3325 C C . VAL A 1 418 ? -14.187 -13.885 37.573 1.00 85.75 418 VAL A C 1
ATOM 3327 O O . VAL A 1 418 ? -14.488 -14.035 38.754 1.00 85.75 418 VAL A O 1
ATOM 3330 N N . ALA A 1 419 ? -14.766 -12.959 36.813 1.00 89.44 419 ALA A N 1
ATOM 3331 C CA . ALA A 1 419 ? -15.766 -12.028 37.319 1.00 89.44 419 ALA A CA 1
ATOM 3332 C C . ALA A 1 419 ? -17.010 -12.733 37.867 1.00 89.44 419 ALA A C 1
ATOM 3334 O O . ALA A 1 419 ? -17.433 -12.421 38.978 1.00 89.44 419 ALA A O 1
ATOM 3335 N N . LEU A 1 420 ? -17.527 -13.743 37.163 1.00 89.12 420 LEU A N 1
ATOM 3336 C CA . LEU A 1 420 ? -18.642 -14.570 37.634 1.00 89.12 420 LEU A CA 1
ATOM 3337 C C . LEU A 1 420 ? -18.310 -15.294 38.947 1.00 89.12 420 LEU A C 1
ATOM 3339 O O . LEU A 1 420 ? -19.151 -15.394 39.838 1.00 89.12 420 LEU A O 1
ATOM 3343 N N . SER A 1 421 ? -17.067 -15.756 39.122 1.00 88.69 421 SER A N 1
ATOM 3344 C CA . SER A 1 421 ? -16.644 -16.399 40.375 1.00 88.69 421 SER A CA 1
ATOM 3345 C C . SER A 1 421 ? -16.623 -15.449 41.585 1.00 88.69 421 SER A C 1
ATOM 3347 O O . SER A 1 421 ? -16.738 -15.913 42.721 1.00 88.69 421 SER A O 1
ATOM 3349 N N . PHE A 1 422 ? -16.534 -14.136 41.345 1.00 88.69 422 PHE A N 1
ATOM 3350 C CA . PHE A 1 422 ? -16.546 -13.076 42.360 1.00 88.69 422 PHE A CA 1
ATOM 3351 C C . PHE A 1 422 ? -17.841 -12.252 42.369 1.00 88.69 422 PHE A C 1
ATOM 3353 O O . PHE A 1 422 ? -17.929 -11.284 43.115 1.00 88.69 422 PHE A O 1
ATOM 3360 N N . GLU A 1 423 ? -18.870 -12.630 41.605 1.00 84.00 423 GLU A N 1
ATOM 3361 C CA . GLU A 1 423 ? -20.094 -11.828 41.438 1.00 84.00 423 GLU A CA 1
ATOM 3362 C C . GLU A 1 423 ? -20.836 -11.569 42.765 1.00 84.00 423 GLU A C 1
ATOM 3364 O O . GLU A 1 423 ? -21.463 -10.528 42.949 1.00 84.00 423 GLU A O 1
ATOM 3369 N N . ASN A 1 424 ? -20.710 -12.491 43.726 1.00 85.69 424 ASN A N 1
ATOM 3370 C CA . ASN A 1 424 ? -21.298 -12.369 45.064 1.00 85.69 424 ASN A CA 1
ATOM 3371 C C . ASN A 1 424 ? -20.337 -11.785 46.120 1.00 85.69 424 ASN A C 1
ATOM 3373 O O . ASN A 1 424 ? -20.717 -11.665 47.287 1.00 85.69 424 ASN A O 1
ATOM 3377 N N . ASP A 1 425 ? -19.098 -11.450 45.749 1.00 87.56 425 ASP A N 1
ATOM 3378 C CA . ASP A 1 425 ? -18.117 -10.845 46.649 1.00 87.56 425 ASP A CA 1
ATOM 3379 C C . ASP A 1 425 ? -18.224 -9.316 46.584 1.00 87.56 425 ASP A C 1
ATOM 3381 O O . ASP A 1 425 ? -17.838 -8.668 45.610 1.00 87.56 425 ASP A O 1
ATOM 3385 N N . ALA A 1 426 ? -18.764 -8.719 47.648 1.00 86.31 426 ALA A N 1
ATOM 3386 C CA . ALA A 1 426 ? -18.988 -7.280 47.706 1.00 86.31 426 ALA A CA 1
ATOM 3387 C C . ALA A 1 426 ? -17.685 -6.457 47.685 1.00 86.31 426 ALA A C 1
ATOM 3389 O O . ALA A 1 426 ? -17.747 -5.270 47.349 1.00 86.31 426 ALA A O 1
ATOM 3390 N N . ASP A 1 427 ? -16.535 -7.066 47.996 1.00 89.88 427 ASP A N 1
ATOM 3391 C CA . ASP A 1 427 ? -15.242 -6.398 48.170 1.00 89.88 427 ASP A CA 1
ATOM 3392 C C . ASP A 1 427 ? -14.319 -6.518 46.941 1.00 89.88 427 ASP A C 1
ATOM 3394 O O . ASP A 1 427 ? -13.186 -6.022 46.979 1.00 89.88 427 ASP A O 1
ATOM 3398 N N . VAL A 1 428 ? -14.773 -7.143 45.845 1.00 90.62 428 VAL A N 1
ATOM 3399 C CA . VAL A 1 428 ? -13.985 -7.362 44.619 1.00 90.62 428 VAL A CA 1
ATOM 3400 C C . VAL A 1 428 ? -14.658 -6.720 43.401 1.00 90.62 428 VAL A C 1
ATOM 3402 O O . VAL A 1 428 ? -15.870 -6.790 43.225 1.00 90.62 428 VAL A O 1
ATOM 3405 N N . ILE A 1 429 ? -13.864 -6.076 42.543 1.00 92.62 429 ILE A N 1
ATOM 3406 C CA . ILE A 1 429 ? -14.279 -5.591 41.222 1.00 92.62 429 ILE A CA 1
ATOM 3407 C C . ILE A 1 429 ? -13.332 -6.178 40.177 1.00 92.62 429 ILE A C 1
ATOM 3409 O O . ILE A 1 429 ? -12.116 -5.997 40.259 1.00 92.62 429 ILE A O 1
ATOM 3413 N N . ILE A 1 430 ? -13.898 -6.820 39.159 1.00 94.88 430 ILE A N 1
ATOM 3414 C CA . ILE A 1 430 ? -13.183 -7.173 37.932 1.00 94.88 430 ILE A CA 1
ATOM 3415 C C . ILE A 1 430 ? -13.597 -6.174 36.857 1.00 94.88 430 ILE A C 1
ATOM 3417 O O . ILE A 1 430 ? -14.789 -5.959 36.642 1.00 94.88 430 ILE A O 1
ATOM 3421 N N . ALA A 1 431 ? -12.625 -5.524 36.224 1.00 95.31 431 ALA A N 1
ATOM 3422 C CA . ALA A 1 431 ? -12.874 -4.415 35.317 1.00 95.31 431 ALA A CA 1
ATOM 3423 C C . ALA A 1 431 ? -11.959 -4.425 34.087 1.00 95.31 431 ALA A C 1
ATOM 3425 O O . ALA A 1 431 ? -10.859 -4.977 34.120 1.00 95.31 431 ALA A O 1
ATOM 3426 N N . LYS A 1 432 ? -12.393 -3.750 33.019 1.00 94.88 432 LYS A N 1
ATOM 3427 C CA . LYS A 1 432 ? -11.627 -3.562 31.778 1.00 94.88 432 LYS A CA 1
ATOM 3428 C C . LYS A 1 432 ? -11.736 -2.132 31.250 1.00 94.88 432 LYS A C 1
ATOM 3430 O O . LYS A 1 432 ? -12.799 -1.526 31.349 1.00 94.88 432 LYS A O 1
ATOM 3435 N N . ILE A 1 433 ? -10.661 -1.626 30.652 1.00 94.12 433 ILE A N 1
ATOM 3436 C CA . ILE A 1 433 ? -10.577 -0.313 29.997 1.00 94.12 433 ILE A CA 1
ATOM 3437 C C . ILE A 1 433 ? -9.912 -0.437 28.622 1.00 94.12 433 ILE A C 1
ATOM 3439 O O . ILE A 1 433 ? -8.835 -1.028 28.492 1.00 94.12 433 ILE A O 1
ATOM 3443 N N . ASP A 1 434 ? -10.550 0.129 27.592 1.00 90.50 434 ASP A N 1
ATOM 3444 C CA . ASP A 1 434 ? -9.959 0.234 26.256 1.00 90.50 434 ASP A CA 1
ATOM 3445 C C . ASP A 1 434 ? -8.922 1.359 26.257 1.00 90.50 434 ASP A C 1
ATOM 3447 O O . ASP A 1 434 ? -9.229 2.551 26.230 1.00 90.50 434 ASP A O 1
ATOM 3451 N N . ALA A 1 435 ? -7.658 0.965 26.287 1.00 86.94 435 ALA A N 1
ATOM 3452 C CA . ALA A 1 435 ? -6.527 1.873 26.365 1.00 86.94 435 ALA A CA 1
ATOM 3453 C C . ALA A 1 435 ? -6.126 2.476 25.003 1.00 86.94 435 ALA A C 1
ATOM 3455 O O . ALA A 1 435 ? -5.082 3.120 24.905 1.00 86.94 435 ALA A O 1
ATOM 3456 N N . THR A 1 436 ? -6.908 2.249 23.940 1.00 75.44 436 THR A N 1
ATOM 3457 C CA . THR A 1 436 ? -6.728 2.872 22.612 1.00 75.44 436 THR A CA 1
ATOM 3458 C C . THR A 1 436 ? -7.644 4.080 22.408 1.00 75.44 436 THR A C 1
ATOM 3460 O O . THR A 1 436 ? -7.336 5.019 21.662 1.00 75.44 436 THR A O 1
ATOM 3463 N N . THR A 1 437 ? -8.777 4.074 23.099 1.00 80.19 437 THR A N 1
ATOM 3464 C CA . THR A 1 437 ? -9.820 5.099 23.047 1.00 80.19 437 THR A CA 1
ATOM 3465 C C . THR A 1 437 ? -9.831 5.978 24.295 1.00 80.19 437 THR A C 1
ATOM 3467 O O . THR A 1 437 ? -10.318 7.102 24.200 1.00 80.19 437 THR A O 1
ATOM 3470 N N . ASN A 1 438 ? -9.222 5.531 25.399 1.00 83.31 438 ASN A N 1
ATOM 3471 C CA . ASN A 1 438 ? -9.091 6.269 26.655 1.00 83.31 438 ASN A CA 1
ATOM 3472 C C . ASN A 1 438 ? -7.622 6.635 26.941 1.00 83.31 438 ASN A C 1
ATOM 3474 O O . ASN A 1 438 ? -6.732 5.789 26.831 1.00 83.31 438 ASN A O 1
ATOM 3478 N N . ASP A 1 439 ? -7.362 7.884 27.333 1.00 82.50 439 ASP A N 1
ATOM 3479 C CA . ASP A 1 439 ? -6.057 8.327 27.823 1.00 82.50 439 ASP A CA 1
ATOM 3480 C C . ASP A 1 439 ? -5.787 7.695 29.197 1.00 82.50 439 ASP A C 1
ATOM 3482 O O . ASP A 1 439 ? -6.629 7.718 30.095 1.00 82.50 439 ASP A O 1
ATOM 3486 N N . ILE A 1 440 ? -4.590 7.130 29.367 1.00 83.38 440 ILE A N 1
ATOM 3487 C CA . ILE A 1 440 ? -4.198 6.424 30.590 1.00 83.38 440 ILE A CA 1
ATOM 3488 C C . ILE A 1 440 ? -3.244 7.302 31.415 1.00 83.38 440 ILE A C 1
ATOM 3490 O O . ILE A 1 440 ? -2.229 7.758 30.875 1.00 83.38 440 ILE A O 1
ATOM 3494 N N . PRO A 1 441 ? -3.492 7.515 32.724 1.00 78.69 441 PRO A N 1
ATOM 3495 C CA . PRO A 1 441 ? -2.599 8.302 33.568 1.00 78.69 441 PRO A CA 1
ATOM 3496 C C . PRO A 1 441 ? -1.264 7.568 33.766 1.00 78.69 441 PRO A C 1
ATOM 3498 O O . PRO A 1 441 ? -1.133 6.685 34.617 1.00 78.69 441 PRO A O 1
ATOM 3501 N N . GLN A 1 442 ? -0.246 7.956 32.988 1.00 67.25 442 GLN A N 1
ATOM 3502 C CA . GLN A 1 442 ? 1.078 7.309 32.972 1.00 67.25 442 GLN A CA 1
ATOM 3503 C C . GLN A 1 442 ? 1.809 7.347 34.323 1.00 67.25 442 GLN A C 1
ATOM 3505 O O . GLN A 1 442 ? 2.698 6.540 34.578 1.00 67.25 442 GLN A O 1
ATOM 3510 N N . GLN A 1 443 ? 1.427 8.268 35.213 1.00 67.56 443 GLN A N 1
ATOM 3511 C CA . GLN A 1 443 ? 1.957 8.334 36.579 1.00 67.56 443 GLN A CA 1
ATOM 3512 C C . GLN A 1 443 ? 1.488 7.155 37.447 1.00 67.56 443 GLN A C 1
ATOM 3514 O O . GLN A 1 443 ? 2.132 6.830 38.442 1.00 67.56 443 GLN A O 1
ATOM 3519 N N . SER A 1 444 ? 0.372 6.519 37.082 1.00 73.75 444 SER A N 1
ATOM 3520 C CA . SER A 1 444 ? -0.242 5.425 37.838 1.00 73.75 444 SER A CA 1
ATOM 3521 C C . SER A 1 444 ? -0.134 4.073 37.135 1.00 73.75 444 SER A C 1
ATOM 3523 O O . SER A 1 444 ? -0.058 3.051 37.816 1.00 73.75 444 SER A O 1
ATOM 3525 N N . PHE A 1 445 ? -0.084 4.051 35.798 1.00 81.00 445 PHE A N 1
ATOM 3526 C CA . PHE A 1 445 ? -0.029 2.821 35.005 1.00 81.00 445 PHE A CA 1
ATOM 3527 C C . PHE A 1 445 ? 1.039 2.899 33.902 1.00 81.00 445 PHE A C 1
ATOM 3529 O O . PHE A 1 445 ? 1.070 3.851 33.128 1.00 81.00 445 PHE A O 1
ATOM 3536 N N . ASP A 1 446 ? 1.882 1.867 33.788 1.00 80.69 446 ASP A N 1
ATOM 3537 C CA . ASP A 1 446 ? 2.923 1.732 32.753 1.00 80.69 446 ASP A CA 1
ATOM 3538 C C . ASP A 1 446 ? 2.482 0.704 31.695 1.00 80.69 446 ASP A C 1
ATOM 3540 O O . ASP A 1 446 ? 2.953 -0.437 31.650 1.00 80.69 446 ASP A O 1
ATOM 3544 N N . VAL A 1 447 ? 1.508 1.090 30.868 1.00 79.19 447 VAL A N 1
ATOM 3545 C CA . VAL A 1 447 ? 0.918 0.217 29.841 1.00 79.19 447 VAL A CA 1
ATOM 3546 C C . VAL A 1 447 ? 1.796 0.224 28.587 1.00 79.19 447 VAL A C 1
ATOM 3548 O O . VAL A 1 447 ? 1.701 1.108 27.741 1.00 79.19 447 VAL A O 1
ATOM 3551 N N . LYS A 1 448 ? 2.670 -0.781 28.464 1.00 77.62 448 LYS A N 1
ATOM 3552 C CA . LYS A 1 448 ? 3.612 -0.944 27.334 1.00 77.62 448 LYS A CA 1
ATOM 3553 C C . LYS A 1 448 ? 3.125 -1.888 26.231 1.00 77.62 448 LYS A C 1
ATOM 3555 O O . LYS A 1 448 ? 3.797 -2.044 25.215 1.00 77.62 448 LYS A O 1
ATOM 3560 N N . GLY A 1 449 ? 1.990 -2.547 26.444 1.00 67.88 449 GLY A N 1
ATOM 3561 C CA . GLY A 1 449 ? 1.410 -3.524 25.529 1.00 67.88 449 GLY A CA 1
ATOM 3562 C C . GLY A 1 449 ? 0.053 -4.020 26.023 1.00 67.88 449 GLY A C 1
ATOM 3563 O O . GLY A 1 449 ? -0.392 -3.649 27.109 1.00 67.88 449 GLY A O 1
ATOM 3564 N N . TYR A 1 450 ? -0.602 -4.863 25.229 1.00 82.62 450 TYR A N 1
ATOM 3565 C CA . TYR A 1 450 ? -1.961 -5.330 25.505 1.00 82.62 450 TYR A CA 1
ATOM 3566 C C . TYR A 1 450 ? -2.048 -6.866 25.452 1.00 82.62 450 TYR A C 1
ATOM 3568 O O . TYR A 1 450 ? -1.490 -7.454 24.521 1.00 82.62 450 TYR A O 1
ATOM 3576 N N . PRO A 1 451 ? -2.779 -7.523 26.376 1.00 84.69 451 PRO A N 1
ATOM 3577 C CA . PRO A 1 451 ? -3.387 -6.950 27.575 1.00 84.69 451 PRO A CA 1
ATOM 3578 C C . PRO A 1 451 ? -2.326 -6.631 28.634 1.00 84.69 451 PRO A C 1
ATOM 3580 O O . PRO A 1 451 ? -1.311 -7.320 28.739 1.00 84.69 451 PRO A O 1
ATOM 3583 N N . THR A 1 452 ? -2.584 -5.616 29.452 1.00 88.81 452 THR A N 1
ATOM 3584 C CA . THR A 1 452 ? -1.834 -5.373 30.691 1.00 88.81 452 THR A CA 1
ATOM 3585 C C . THR A 1 452 ? -2.804 -5.446 31.865 1.00 88.81 452 THR A C 1
ATOM 3587 O O . THR A 1 452 ? -3.804 -4.738 31.874 1.00 88.81 452 THR A O 1
ATOM 3590 N N . LEU A 1 453 ? -2.517 -6.290 32.859 1.00 91.19 453 LEU A N 1
ATOM 3591 C CA . LEU A 1 453 ? -3.348 -6.452 34.055 1.00 91.19 453 LEU A CA 1
ATOM 3592 C C . LEU A 1 453 ? -2.721 -5.751 35.259 1.00 91.19 453 LEU A C 1
ATOM 3594 O O . LEU A 1 453 ? -1.534 -5.931 35.541 1.00 91.19 453 LEU A O 1
ATOM 3598 N N . TYR A 1 454 ? -3.544 -5.019 36.003 1.00 89.19 454 TYR A N 1
ATOM 3599 C CA . TYR A 1 454 ? -3.179 -4.404 37.273 1.00 89.19 454 TYR A CA 1
ATOM 3600 C C . TYR A 1 454 ? -4.114 -4.860 38.384 1.00 89.19 454 TYR A C 1
ATOM 3602 O O . TYR A 1 454 ? -5.326 -4.912 38.204 1.00 89.19 454 TYR A O 1
ATOM 3610 N N . PHE A 1 455 ? -3.544 -5.138 39.555 1.00 88.06 455 PHE A N 1
ATOM 3611 C CA . PHE A 1 455 ? -4.310 -5.380 40.770 1.00 88.06 455 PHE A CA 1
ATOM 3612 C C . PHE A 1 455 ? -4.076 -4.253 41.770 1.00 88.06 455 PHE A C 1
ATOM 3614 O O . PHE A 1 455 ? -2.930 -3.905 42.085 1.00 88.06 455 PHE A O 1
ATOM 3621 N N . ARG A 1 456 ? -5.174 -3.712 42.293 1.00 85.25 456 ARG A N 1
ATOM 3622 C CA . ARG A 1 456 ? -5.182 -2.684 43.327 1.00 85.25 456 ARG A CA 1
ATOM 3623 C C . ARG A 1 456 ? -5.950 -3.188 44.538 1.00 85.25 456 ARG A C 1
ATOM 3625 O O . ARG A 1 456 ? -7.107 -3.572 44.419 1.00 85.25 456 ARG A O 1
ATOM 3632 N N . SER A 1 457 ? -5.314 -3.179 45.707 1.00 84.56 457 SER A N 1
ATOM 3633 C CA . SER A 1 457 ? -5.992 -3.546 46.953 1.00 84.56 457 SER A CA 1
ATOM 3634 C C . SER A 1 457 ? -6.922 -2.434 47.444 1.00 84.56 457 SER A C 1
ATOM 3636 O O . SER A 1 457 ? -6.674 -1.254 47.186 1.00 84.56 457 SER A O 1
ATOM 3638 N N . ALA A 1 458 ? -7.904 -2.793 48.275 1.00 82.81 458 ALA A N 1
ATOM 3639 C CA . ALA A 1 458 ? -8.763 -1.839 48.990 1.00 82.81 458 ALA A CA 1
ATOM 3640 C C . ALA A 1 458 ? -7.975 -0.812 49.840 1.00 82.81 458 ALA A C 1
ATOM 3642 O O . ALA A 1 458 ? -8.447 0.289 50.107 1.00 82.81 458 ALA A O 1
ATOM 3643 N N . THR A 1 459 ? -6.743 -1.149 50.239 1.00 74.69 459 THR A N 1
ATOM 3644 C CA . THR A 1 459 ? -5.817 -0.274 50.984 1.00 74.69 459 THR A CA 1
ATOM 3645 C C . THR A 1 459 ? -4.993 0.672 50.097 1.00 74.69 459 THR A C 1
ATOM 3647 O O . THR A 1 459 ? -4.170 1.426 50.613 1.00 74.69 459 THR A O 1
ATOM 3650 N N . GLY A 1 460 ? -5.188 0.639 48.773 1.00 66.06 460 GLY A N 1
ATOM 3651 C CA . GLY A 1 460 ? -4.601 1.577 47.811 1.00 66.06 460 GLY A CA 1
ATOM 3652 C C . GLY A 1 460 ? -3.204 1.223 47.286 1.00 66.06 460 GLY A C 1
ATOM 3653 O O . GLY A 1 460 ? -2.594 2.048 46.606 1.00 66.06 460 GLY A O 1
ATOM 3654 N N . LYS A 1 461 ? -2.673 0.022 47.567 1.00 62.00 461 LYS A N 1
ATOM 3655 C CA . LYS A 1 461 ? -1.331 -0.399 47.122 1.00 62.00 461 LYS A CA 1
ATOM 3656 C C . LYS A 1 461 ? -1.413 -1.201 45.814 1.00 62.00 461 LYS A C 1
ATOM 3658 O O . LYS A 1 461 ? -2.161 -2.173 45.732 1.00 62.00 461 LYS A O 1
ATOM 3663 N N . PHE A 1 462 ? -0.616 -0.825 44.811 1.00 58.91 462 PHE A N 1
ATOM 3664 C CA . PHE A 1 462 ? -0.454 -1.596 43.570 1.00 58.91 462 PHE A CA 1
ATOM 3665 C C . PHE A 1 462 ? 0.530 -2.757 43.762 1.00 58.91 462 PHE A C 1
ATOM 3667 O O . PHE A 1 462 ? 1.600 -2.581 44.352 1.00 58.91 462 PHE A O 1
ATOM 3674 N N . LEU A 1 463 ? 0.191 -3.936 43.237 1.00 54.28 463 LEU A N 1
ATOM 3675 C CA . LEU A 1 463 ? 1.120 -5.063 43.100 1.00 54.28 463 LEU A CA 1
ATOM 3676 C C . LEU A 1 463 ? 1.552 -5.165 41.628 1.00 54.28 463 LEU A C 1
ATOM 3678 O O . LEU A 1 463 ? 0.717 -5.357 40.747 1.00 54.28 463 LEU A O 1
ATOM 3682 N N . ASN A 1 464 ? 2.850 -4.996 41.351 1.00 40.62 464 ASN A N 1
ATOM 3683 C CA . ASN A 1 464 ? 3.383 -4.989 39.984 1.00 40.62 464 ASN A CA 1
ATOM 3684 C C . ASN A 1 464 ? 3.565 -6.408 39.410 1.00 40.62 464 ASN A C 1
ATOM 3686 O O . ASN A 1 464 ? 4.195 -7.252 40.041 1.00 40.62 464 ASN A O 1
ATOM 3690 N N . ARG A 1 465 ? 3.110 -6.574 38.154 1.00 44.03 465 ARG A N 1
ATOM 3691 C CA . ARG A 1 465 ? 3.360 -7.658 37.175 1.00 44.03 465 ARG A CA 1
ATOM 3692 C C . ARG A 1 465 ? 3.027 -9.098 37.601 1.00 44.03 465 ARG A C 1
ATOM 3694 O O . ARG A 1 465 ? 3.830 -9.776 38.232 1.00 44.03 465 ARG A O 1
ATOM 3701 N N . ILE A 1 466 ? 1.935 -9.635 37.050 1.00 42.34 466 ILE A N 1
ATOM 3702 C CA . ILE A 1 466 ? 1.768 -11.084 36.845 1.00 42.34 466 ILE A CA 1
ATOM 3703 C C . ILE A 1 466 ? 2.490 -11.442 35.530 1.00 42.34 466 ILE A C 1
ATOM 3705 O O . ILE A 1 466 ? 2.003 -11.120 34.449 1.00 42.34 466 ILE A O 1
ATOM 3709 N N . HIS A 1 467 ? 3.690 -12.035 35.598 1.00 32.97 467 HIS A N 1
ATOM 3710 C CA . HIS A 1 467 ? 4.432 -12.482 34.405 1.00 32.97 467 HIS A CA 1
ATOM 3711 C C . HIS A 1 467 ? 3.878 -13.837 33.902 1.00 32.97 467 HIS A C 1
ATOM 3713 O O . HIS A 1 467 ? 3.735 -14.754 34.713 1.00 32.97 467 HIS A O 1
ATOM 3719 N N . PRO A 1 468 ? 3.652 -14.032 32.585 1.00 34.44 468 PRO A N 1
ATOM 3720 C CA . PRO A 1 468 ? 3.162 -15.302 32.024 1.00 34.44 468 PRO A CA 1
ATOM 3721 C C . PRO A 1 468 ? 4.084 -16.515 32.260 1.00 34.44 468 PRO A C 1
ATOM 3723 O O . PRO A 1 468 ? 3.651 -17.661 32.162 1.00 34.44 468 PRO A O 1
ATOM 3726 N N . GLU A 1 469 ? 5.356 -16.290 32.598 1.00 29.41 469 GLU A N 1
ATOM 3727 C CA . GLU A 1 469 ? 6.353 -17.349 32.821 1.00 29.41 469 GLU A CA 1
ATOM 3728 C C . GLU A 1 469 ? 6.138 -18.145 34.120 1.00 29.41 469 GLU A C 1
ATOM 3730 O O . GLU A 1 469 ? 6.652 -19.257 34.249 1.00 29.41 469 GLU A O 1
ATOM 3735 N N . MET A 1 470 ? 5.322 -17.650 35.060 1.00 30.17 470 MET A N 1
ATOM 3736 C CA . MET A 1 470 ? 4.968 -18.411 36.268 1.00 30.17 470 MET A CA 1
ATOM 3737 C C . MET A 1 470 ? 3.991 -19.567 36.008 1.00 30.17 470 MET A C 1
ATOM 3739 O O . MET A 1 470 ? 3.794 -20.394 36.894 1.00 30.17 470 MET A O 1
ATOM 3743 N N . MET A 1 471 ? 3.427 -19.683 34.801 1.00 32.62 471 MET A N 1
ATOM 3744 C CA . MET A 1 471 ? 2.571 -20.815 34.431 1.00 32.62 471 MET A CA 1
ATOM 3745 C C . MET A 1 471 ? 3.327 -22.007 33.817 1.00 32.62 471 MET A C 1
ATOM 3747 O O . MET A 1 471 ? 2.686 -23.004 33.497 1.00 32.62 471 MET A O 1
ATOM 3751 N N . ASN A 1 472 ? 4.660 -21.951 33.635 1.00 30.69 472 ASN A N 1
ATOM 3752 C CA . ASN A 1 472 ? 5.344 -22.928 32.769 1.00 30.69 472 ASN A CA 1
ATOM 3753 C C . ASN A 1 472 ? 6.751 -23.417 33.188 1.00 30.69 472 ASN A C 1
ATOM 3755 O O . ASN A 1 472 ? 7.509 -23.878 32.332 1.00 30.69 472 ASN A O 1
ATOM 3759 N N . SER A 1 473 ? 7.143 -23.383 34.469 1.00 27.12 473 SER A N 1
ATOM 3760 C CA . SER A 1 473 ? 8.469 -23.895 34.868 1.00 27.12 473 SER A CA 1
ATOM 3761 C C . SER A 1 473 ? 8.459 -25.368 35.323 1.00 27.12 473 SER A C 1
ATOM 3763 O O . SER A 1 473 ? 7.840 -25.777 36.305 1.00 27.12 473 SER A O 1
ATOM 3765 N N . LYS A 1 474 ? 9.210 -26.198 34.584 1.00 29.41 474 LYS A N 1
ATOM 3766 C CA . LYS A 1 474 ? 9.602 -27.570 34.944 1.00 29.41 474 LYS A CA 1
ATOM 3767 C C . LYS A 1 474 ? 10.593 -27.535 36.116 1.00 29.41 474 LYS A C 1
ATOM 3769 O O . LYS A 1 474 ? 11.798 -27.574 35.895 1.00 29.41 474 LYS A O 1
ATOM 3774 N N . ALA A 1 475 ? 10.113 -27.482 37.355 1.00 27.42 475 ALA A N 1
ATOM 3775 C CA . ALA A 1 475 ? 10.992 -27.575 38.525 1.00 27.42 475 ALA A CA 1
ATOM 3776 C C . ALA A 1 475 ? 10.328 -28.265 39.727 1.00 27.42 475 ALA A C 1
ATOM 3778 O O . ALA A 1 475 ? 10.318 -27.709 40.813 1.00 27.42 475 ALA A O 1
ATOM 3779 N N . CYS A 1 476 ? 9.783 -29.478 39.565 1.00 25.47 476 CYS A N 1
ATOM 3780 C CA . CYS A 1 476 ? 9.449 -30.360 40.698 1.00 25.47 476 CYS A CA 1
ATOM 3781 C C . CYS A 1 476 ? 9.492 -31.848 40.311 1.00 25.47 476 CYS A C 1
ATOM 3783 O O . CYS A 1 476 ? 8.468 -32.474 40.049 1.00 25.47 476 CYS A O 1
ATOM 3785 N N . ARG A 1 477 ? 10.696 -32.433 40.303 1.00 26.81 477 ARG A N 1
ATOM 3786 C CA . ARG A 1 477 ? 10.920 -33.853 40.631 1.00 26.81 477 ARG A CA 1
ATOM 3787 C C . ARG A 1 477 ? 12.271 -33.997 41.332 1.00 26.81 477 ARG A C 1
ATOM 3789 O O . ARG A 1 477 ? 13.283 -34.162 40.665 1.00 26.81 477 ARG A O 1
ATOM 3796 N N . ALA A 1 478 ? 12.267 -33.960 42.662 1.00 24.81 478 ALA A N 1
ATOM 3797 C CA . ALA A 1 478 ? 13.292 -34.598 43.489 1.00 24.81 478 ALA A CA 1
ATOM 3798 C C . ALA A 1 478 ? 12.765 -34.830 44.920 1.00 24.81 478 ALA A C 1
ATOM 3800 O O . ALA A 1 478 ? 12.547 -33.891 45.674 1.00 24.81 478 ALA A O 1
ATOM 3801 N N . SER A 1 479 ? 12.525 -36.113 45.213 1.00 24.22 479 SER A N 1
ATOM 3802 C CA . SER A 1 479 ? 12.696 -36.841 46.486 1.00 24.22 479 SER A CA 1
ATOM 3803 C C . SER A 1 479 ? 12.287 -36.216 47.835 1.00 24.22 479 SER A C 1
ATOM 3805 O O . SER A 1 479 ? 13.000 -35.412 48.425 1.00 24.22 479 SER A O 1
ATOM 3807 N N . SER A 1 480 ? 11.191 -36.764 48.367 1.00 27.67 480 SER A N 1
ATOM 3808 C CA . SER A 1 480 ? 11.009 -37.331 49.720 1.00 27.67 480 SER A CA 1
ATOM 3809 C C . SER A 1 480 ? 12.159 -37.235 50.745 1.00 27.67 480 SER A C 1
ATOM 3811 O O . SER A 1 480 ? 13.195 -37.856 50.523 1.00 27.67 480 SER A O 1
ATOM 3813 N N . SER A 1 481 ? 11.901 -36.647 51.927 1.00 22.69 481 SER A N 1
ATOM 3814 C CA . SER A 1 481 ? 11.869 -37.329 53.251 1.00 22.69 481 SER A CA 1
ATOM 3815 C C . SER A 1 481 ? 11.961 -36.356 54.453 1.00 22.69 481 SER A C 1
ATOM 3817 O O . SER A 1 481 ? 12.654 -35.350 54.369 1.00 22.69 481 SER A O 1
ATOM 3819 N N . SER A 1 482 ? 11.324 -36.762 55.568 1.00 21.72 482 SER A N 1
ATOM 3820 C CA . SER A 1 482 ? 11.462 -36.365 56.998 1.00 21.72 482 SER A CA 1
ATOM 3821 C C . SER A 1 482 ? 10.883 -35.034 57.544 1.00 21.72 482 SER A C 1
ATOM 3823 O O . SER A 1 482 ? 11.316 -33.959 57.155 1.00 21.72 482 SER A O 1
ATOM 3825 N N . PHE A 1 483 ? 9.917 -35.190 58.481 1.00 21.05 483 PHE A N 1
ATOM 3826 C CA . PHE A 1 483 ? 9.729 -34.577 59.831 1.00 21.05 483 PHE A CA 1
ATOM 3827 C C . PHE A 1 483 ? 10.581 -33.331 60.188 1.00 21.05 483 PHE A C 1
ATOM 3829 O O . PHE A 1 483 ? 11.759 -33.312 59.871 1.00 21.05 483 PHE A O 1
ATOM 3836 N N . SER A 1 484 ? 10.132 -32.295 60.917 1.00 19.95 484 SER A N 1
ATOM 3837 C CA . SER A 1 484 ? 9.158 -32.155 62.026 1.00 19.95 484 SER A CA 1
ATOM 3838 C C . SER A 1 484 ? 8.914 -30.657 62.345 1.00 19.95 484 SER A C 1
ATOM 3840 O O . SER A 1 484 ? 9.844 -29.890 62.141 1.00 19.95 484 SER A O 1
ATOM 3842 N N . GLU A 1 485 ? 7.731 -30.308 62.898 1.00 22.47 485 GLU A N 1
ATOM 3843 C CA . GLU A 1 485 ? 7.404 -29.198 63.853 1.00 22.47 485 GLU A CA 1
ATOM 3844 C C . GLU A 1 485 ? 7.947 -27.765 63.590 1.00 22.47 485 GLU A C 1
ATOM 3846 O O . GLU A 1 485 ? 9.107 -27.564 63.285 1.00 22.47 485 GLU A O 1
ATOM 3851 N N . SER A 1 486 ? 7.280 -26.627 63.796 1.00 22.09 486 SER A N 1
ATOM 3852 C CA . SER A 1 486 ? 5.951 -26.161 64.221 1.00 22.09 486 SER A CA 1
ATOM 3853 C C . SER A 1 486 ? 6.070 -24.621 64.235 1.00 22.09 486 SER A C 1
ATOM 3855 O O . SER A 1 486 ? 7.080 -24.153 64.741 1.00 22.09 486 SER A O 1
ATOM 3857 N N . PHE A 1 487 ? 5.109 -23.835 63.732 1.00 20.62 487 PHE A N 1
ATOM 3858 C CA . PHE A 1 487 ? 4.697 -22.528 64.299 1.00 20.62 487 PHE A CA 1
ATOM 3859 C C . PHE A 1 487 ? 3.557 -21.933 63.457 1.00 20.62 487 PHE A C 1
ATOM 3861 O O . PHE A 1 487 ? 3.716 -21.582 62.292 1.00 20.62 487 PHE A O 1
ATOM 3868 N N . THR A 1 488 ? 2.379 -21.841 64.067 1.00 25.62 488 THR A N 1
ATOM 3869 C CA . THR A 1 488 ? 1.196 -21.142 63.556 1.00 25.62 488 THR A CA 1
ATOM 3870 C C . THR A 1 488 ? 1.320 -19.633 63.740 1.00 25.62 488 THR A C 1
ATOM 3872 O O . THR A 1 488 ? 1.626 -19.185 64.844 1.00 25.62 488 THR A O 1
ATOM 3875 N N . LEU A 1 489 ? 0.924 -18.858 62.727 1.00 22.53 489 LEU A N 1
ATOM 3876 C CA . LEU A 1 489 ? 0.407 -17.500 62.904 1.00 22.53 489 LEU A CA 1
ATOM 3877 C C . LEU A 1 489 ? -0.801 -17.300 61.982 1.00 22.53 489 LEU A C 1
ATOM 3879 O O . LEU A 1 489 ? -0.702 -17.326 60.758 1.00 22.53 489 LEU A O 1
ATOM 3883 N N . LYS A 1 490 ? -1.961 -17.179 62.631 1.00 25.81 490 LYS A N 1
ATOM 3884 C CA . LYS A 1 490 ? -3.224 -16.716 62.062 1.00 25.81 490 LYS A CA 1
ATOM 3885 C C . LYS A 1 490 ? -3.050 -15.250 61.660 1.00 25.81 490 LYS A C 1
ATOM 3887 O O . LYS A 1 490 ? -2.646 -14.459 62.500 1.00 25.81 490 LYS A O 1
ATOM 3892 N N . ASP A 1 491 ? -3.341 -14.906 60.410 1.00 25.86 491 ASP A N 1
ATOM 3893 C CA . ASP A 1 491 ? -4.503 -14.072 60.078 1.00 25.86 491 ASP A CA 1
ATOM 3894 C C . ASP A 1 491 ? -4.585 -13.795 58.563 1.00 25.86 491 ASP A C 1
ATOM 3896 O O . ASP A 1 491 ? -3.702 -13.199 57.957 1.00 25.86 491 ASP A O 1
ATOM 3900 N N . LYS A 1 492 ? -5.691 -14.285 57.983 1.00 30.08 492 LYS A N 1
ATOM 3901 C CA . LYS A 1 492 ? -6.368 -13.900 56.729 1.00 30.08 492 LYS A CA 1
ATOM 3902 C C . LYS A 1 492 ? -5.497 -13.607 55.489 1.00 30.08 492 LYS A C 1
ATOM 3904 O O . LYS A 1 492 ? -5.284 -12.456 55.123 1.00 30.08 492 LYS A O 1
ATOM 3909 N N . GLY A 1 493 ? -5.146 -14.667 54.757 1.00 24.81 493 GLY A N 1
ATOM 3910 C CA . GLY A 1 493 ? -4.857 -14.621 53.318 1.00 24.81 493 GLY A CA 1
ATOM 3911 C C . GLY A 1 493 ? -5.992 -15.287 52.534 1.00 24.81 493 GLY A C 1
ATOM 3912 O O . GLY A 1 493 ? -6.422 -16.382 52.895 1.00 24.81 493 GLY A O 1
ATOM 3913 N N . ILE A 1 494 ? -6.504 -14.612 51.504 1.00 29.72 494 ILE A N 1
ATOM 3914 C CA . ILE A 1 494 ? -7.561 -15.112 50.613 1.00 29.72 494 ILE A CA 1
ATOM 3915 C C . ILE A 1 494 ? -6.997 -16.276 49.785 1.00 29.72 494 ILE A C 1
ATOM 3917 O O . ILE A 1 494 ? -6.042 -16.104 49.031 1.00 29.72 494 ILE A O 1
ATOM 3921 N N . MET A 1 495 ? -7.585 -17.462 49.941 1.00 25.17 495 MET A N 1
ATOM 3922 C CA . MET A 1 495 ? -7.348 -18.638 49.100 1.00 25.17 495 MET A CA 1
ATOM 3923 C C . MET A 1 495 ? -8.399 -18.652 47.989 1.00 25.17 495 MET A C 1
ATOM 3925 O O . MET A 1 495 ? -9.578 -18.837 48.276 1.00 25.17 495 MET A O 1
ATOM 3929 N N . ILE A 1 496 ? -7.987 -18.484 46.732 1.00 29.47 496 ILE A N 1
ATOM 3930 C CA . ILE A 1 496 ? -8.865 -18.703 45.576 1.00 29.47 496 ILE A CA 1
ATOM 3931 C C . ILE A 1 496 ? -8.676 -20.156 45.137 1.00 29.47 496 ILE A C 1
ATOM 3933 O O . ILE A 1 496 ? -7.642 -20.502 44.570 1.00 29.47 496 ILE A O 1
ATOM 3937 N N . SER A 1 497 ? -9.660 -21.015 45.410 1.00 24.02 497 SER A N 1
ATOM 3938 C CA . SER A 1 497 ? -9.749 -22.345 44.800 1.00 24.02 497 SER A CA 1
ATOM 3939 C C . SER A 1 497 ? -10.973 -22.398 43.888 1.00 24.02 497 SER A C 1
ATOM 3941 O O . SER A 1 497 ? -12.098 -22.485 44.376 1.00 24.02 497 SER A O 1
ATOM 3943 N N . ALA A 1 498 ? -10.767 -22.365 42.572 1.00 26.94 498 ALA A N 1
ATOM 3944 C CA . ALA A 1 498 ? -11.814 -22.666 41.600 1.00 26.94 498 ALA A CA 1
ATOM 3945 C C . ALA A 1 498 ? -11.734 -24.156 41.228 1.00 26.94 498 ALA A C 1
ATOM 3947 O O . ALA A 1 498 ? -10.723 -24.628 40.710 1.00 26.94 498 ALA A O 1
ATOM 3948 N N . LEU A 1 499 ? -12.791 -24.911 41.535 1.00 23.73 499 LEU A N 1
ATOM 3949 C CA . LEU A 1 499 ? -12.956 -26.319 41.164 1.00 23.73 499 LEU A CA 1
ATOM 3950 C C . LEU A 1 499 ? -13.818 -26.400 39.898 1.00 23.73 499 LEU A C 1
ATOM 3952 O O . LEU A 1 499 ? -15.044 -26.393 39.985 1.00 23.73 499 LEU A O 1
ATOM 3956 N N . ALA A 1 500 ? -13.192 -26.521 38.728 1.00 25.08 500 ALA A N 1
ATOM 3957 C CA . ALA A 1 500 ? -13.888 -26.889 37.497 1.00 25.08 500 ALA A CA 1
ATOM 3958 C C . ALA A 1 500 ? -13.832 -28.415 37.317 1.00 25.08 500 ALA A C 1
ATOM 3960 O O . ALA A 1 500 ? -12.762 -28.999 37.140 1.00 25.08 500 ALA A O 1
ATOM 3961 N N . ARG A 1 501 ? -14.988 -29.090 37.387 1.00 25.89 501 ARG A N 1
ATOM 3962 C CA . ARG A 1 501 ? -15.099 -30.520 37.062 1.00 25.89 501 ARG A CA 1
ATOM 3963 C C . ARG A 1 501 ? -15.308 -30.685 35.563 1.00 25.89 501 ARG A C 1
ATOM 3965 O O . ARG A 1 501 ? -16.395 -30.414 35.070 1.00 25.89 501 ARG A O 1
ATOM 3972 N N . ASN A 1 502 ? -14.316 -31.242 34.875 1.00 26.34 502 ASN A N 1
ATOM 3973 C CA . ASN A 1 502 ? -14.553 -31.969 33.634 1.00 26.34 502 ASN A CA 1
ATOM 3974 C C . ASN A 1 502 ? -13.645 -33.207 33.569 1.00 26.34 502 ASN A C 1
ATOM 3976 O O . ASN A 1 502 ? -12.438 -33.122 33.764 1.00 26.34 502 ASN A O 1
ATOM 3980 N N . HIS A 1 503 ? -14.280 -34.367 33.401 1.00 33.16 503 HIS A N 1
ATOM 3981 C CA . HIS A 1 503 ? -13.735 -35.715 33.208 1.00 33.16 503 HIS A CA 1
ATOM 3982 C C . HIS A 1 503 ? -12.257 -35.992 33.587 1.00 33.16 503 HIS A C 1
ATOM 3984 O O . HIS A 1 503 ? -11.360 -36.000 32.750 1.00 33.16 503 HIS A O 1
ATOM 3990 N N . GLY A 1 504 ? -12.046 -36.433 34.836 1.00 31.53 504 GLY A N 1
ATOM 3991 C CA . GLY A 1 504 ? -11.154 -37.573 35.104 1.00 31.53 504 GLY A CA 1
ATOM 3992 C C . GLY A 1 504 ? -9.744 -37.334 35.655 1.00 31.53 504 GLY A C 1
ATOM 3993 O O . GLY A 1 504 ? -9.037 -38.324 35.838 1.00 31.53 504 GLY A O 1
ATOM 3994 N N . ARG A 1 505 ? -9.312 -36.106 35.975 1.00 28.66 505 ARG A N 1
ATOM 3995 C CA . ARG A 1 505 ? -8.088 -35.868 36.777 1.00 28.66 505 ARG A CA 1
ATOM 3996 C C . ARG A 1 505 ? -8.247 -34.653 37.691 1.00 28.66 505 ARG A C 1
ATOM 3998 O O . ARG A 1 505 ? -8.552 -33.568 37.215 1.00 28.66 505 ARG A O 1
ATOM 4005 N N . GLU A 1 506 ? -8.018 -34.836 38.991 1.00 25.47 506 GLU A N 1
ATOM 4006 C CA . GLU A 1 506 ? -7.946 -33.744 39.970 1.00 25.47 506 GLU A CA 1
ATOM 4007 C C . GLU A 1 506 ? -6.602 -33.009 39.835 1.00 25.47 506 GLU A C 1
ATOM 4009 O O . GLU A 1 506 ? -5.539 -33.619 39.958 1.00 25.47 506 GLU A O 1
ATOM 4014 N N . GLN A 1 507 ? -6.636 -31.697 39.589 1.00 26.83 507 GLN A N 1
ATOM 4015 C CA . GLN A 1 507 ? -5.495 -30.805 39.793 1.00 26.83 507 GLN A CA 1
ATOM 4016 C C . GLN A 1 507 ? -5.928 -29.645 40.689 1.00 26.83 507 GLN A C 1
ATOM 4018 O O . GLN A 1 507 ? -6.812 -28.869 40.338 1.00 26.83 507 GLN A O 1
ATOM 4023 N N . THR A 1 508 ? -5.292 -29.541 41.854 1.00 26.72 508 THR A N 1
ATOM 4024 C CA . THR A 1 508 ? -5.455 -28.434 42.801 1.00 26.72 508 THR A CA 1
ATOM 4025 C C . THR A 1 508 ? -4.353 -27.410 42.540 1.00 26.72 508 THR A C 1
ATOM 4027 O O . THR A 1 508 ? -3.173 -27.746 42.641 1.00 26.72 508 THR A O 1
ATOM 4030 N N . ILE A 1 509 ? -4.714 -26.170 42.207 1.00 28.50 509 ILE A N 1
ATOM 4031 C CA . ILE A 1 509 ? -3.767 -25.055 42.051 1.00 28.50 509 ILE A CA 1
ATOM 4032 C C . ILE A 1 509 ? -3.553 -24.413 43.428 1.00 28.50 509 ILE A C 1
ATOM 4034 O O . ILE A 1 509 ? -4.513 -23.994 44.071 1.00 28.50 509 ILE A O 1
ATOM 4038 N N . LEU A 1 510 ? -2.301 -24.351 43.890 1.00 25.36 510 LEU A N 1
ATOM 4039 C CA . LEU A 1 510 ? -1.905 -23.727 45.156 1.00 25.36 510 LEU A CA 1
ATOM 4040 C C . LEU A 1 510 ? -0.964 -22.549 44.858 1.00 25.36 510 LEU A C 1
ATOM 4042 O O . LEU A 1 510 ? 0.068 -22.740 44.219 1.00 25.36 510 LEU A O 1
ATOM 4046 N N . VAL A 1 511 ? -1.298 -21.346 45.329 1.00 28.42 511 VAL A N 1
ATOM 4047 C CA . VAL A 1 511 ? -0.463 -20.140 45.180 1.00 28.42 511 VAL A CA 1
ATOM 4048 C C . VAL A 1 511 ? 0.084 -19.751 46.556 1.00 28.42 511 VAL A C 1
ATOM 4050 O O . VAL A 1 511 ? -0.688 -19.501 47.477 1.00 28.42 511 VAL A O 1
ATOM 4053 N N . LEU A 1 512 ? 1.412 -19.714 46.712 1.00 24.80 512 LEU A N 1
ATOM 4054 C CA . LEU A 1 512 ? 2.103 -19.288 47.940 1.00 24.80 512 LEU A CA 1
ATOM 4055 C C . LEU A 1 512 ? 2.797 -17.933 47.724 1.00 24.80 512 LEU A C 1
ATOM 4057 O O . LEU A 1 512 ? 3.466 -17.735 46.712 1.00 24.80 512 LEU A O 1
ATOM 4061 N N . LEU A 1 513 ? 2.671 -17.022 48.695 1.00 27.23 513 LEU A N 1
ATOM 4062 C CA . LEU A 1 513 ? 3.335 -15.709 48.725 1.00 27.23 513 LEU A CA 1
ATOM 4063 C C . LEU A 1 513 ? 4.531 -15.724 49.706 1.00 27.23 513 LEU A C 1
ATOM 4065 O O . LEU A 1 513 ? 4.388 -16.282 50.796 1.00 27.23 513 LEU A O 1
ATOM 4069 N N . PRO A 1 514 ? 5.688 -15.103 49.387 1.00 25.78 514 PRO A N 1
ATOM 4070 C CA . PRO A 1 514 ? 6.816 -14.995 50.318 1.00 25.78 514 PRO A CA 1
ATOM 4071 C C . PRO A 1 514 ? 6.701 -13.763 51.251 1.00 25.78 514 PRO A C 1
ATOM 4073 O O . PRO A 1 514 ? 6.091 -12.763 50.861 1.00 25.78 514 PRO A O 1
ATOM 4076 N N . PRO A 1 515 ? 7.300 -13.788 52.465 1.00 25.05 515 PRO A N 1
ATOM 4077 C CA . PRO A 1 515 ? 7.294 -12.659 53.402 1.00 25.05 515 PRO A CA 1
ATOM 4078 C C . PRO A 1 515 ? 8.472 -11.679 53.167 1.00 25.05 515 PRO A C 1
ATOM 4080 O O . PRO A 1 515 ? 9.422 -12.026 52.462 1.00 25.05 515 PRO A O 1
ATOM 4083 N N . PRO A 1 516 ? 8.448 -10.455 53.744 1.00 32.75 516 PRO A N 1
ATOM 4084 C CA . PRO A 1 516 ? 9.345 -9.361 53.355 1.00 32.75 516 PRO A CA 1
ATOM 4085 C C . PRO A 1 516 ? 10.499 -9.106 54.344 1.00 32.75 516 PRO A C 1
ATOM 4087 O O . PRO A 1 516 ? 10.260 -9.131 55.546 1.00 32.75 516 PRO A O 1
ATOM 4090 N N . THR A 1 517 ? 11.684 -8.703 53.853 1.00 26.53 517 THR A N 1
ATOM 4091 C CA . THR A 1 517 ? 12.638 -7.807 54.562 1.00 26.53 517 THR A CA 1
ATOM 4092 C C . THR A 1 517 ? 13.654 -7.107 53.621 1.00 26.53 517 THR A C 1
ATOM 4094 O O . THR A 1 517 ? 14.013 -7.616 52.565 1.00 26.53 517 THR A O 1
ATOM 4097 N N . LEU A 1 518 ? 14.059 -5.895 54.040 1.00 24.27 518 LEU A N 1
ATOM 4098 C CA . LEU A 1 518 ? 14.969 -4.852 53.488 1.00 24.27 518 LEU A CA 1
ATOM 4099 C C . LEU A 1 518 ? 16.464 -5.058 53.928 1.00 24.27 518 LEU A C 1
ATOM 4101 O O . LEU A 1 518 ? 16.700 -6.016 54.660 1.00 24.27 518 LEU A O 1
ATOM 4105 N N . PRO A 1 519 ? 17.428 -4.096 53.789 1.00 35.97 519 PRO A N 1
ATOM 4106 C CA . PRO A 1 519 ? 18.000 -3.386 52.614 1.00 35.97 519 PRO A CA 1
ATOM 4107 C C . PRO A 1 519 ? 19.576 -3.326 52.588 1.00 35.97 519 PRO A C 1
ATOM 4109 O O . PRO A 1 519 ? 20.231 -3.793 53.514 1.00 35.97 519 PRO A O 1
ATOM 4112 N N . CYS A 1 520 ? 20.152 -2.632 51.576 1.00 21.42 520 CYS A N 1
ATOM 4113 C CA . CYS A 1 520 ? 21.402 -1.809 51.567 1.00 21.42 520 CYS A CA 1
ATOM 4114 C C . CYS A 1 520 ? 22.685 -2.210 50.768 1.00 21.42 520 CYS A C 1
ATOM 4116 O O . CYS A 1 520 ? 23.166 -3.335 50.812 1.00 21.42 520 CYS A O 1
ATOM 4118 N N . PHE A 1 521 ? 23.285 -1.133 50.214 1.00 22.20 521 PHE A N 1
ATOM 4119 C CA . PHE A 1 521 ? 24.692 -0.794 49.880 1.00 22.20 521 PHE A CA 1
ATOM 4120 C C . PHE A 1 521 ? 25.260 -0.864 48.440 1.00 22.20 521 PHE A C 1
ATOM 4122 O O . PHE A 1 521 ? 25.147 -1.842 47.712 1.00 22.20 521 PHE A O 1
ATOM 4129 N N . SER A 1 522 ? 25.916 0.256 48.088 1.00 24.56 522 SER A N 1
ATOM 4130 C CA . SER A 1 522 ? 26.665 0.614 46.871 1.00 24.56 522 SER A CA 1
ATOM 4131 C C . SER A 1 522 ? 28.106 0.086 46.849 1.00 24.56 522 SER A C 1
ATOM 4133 O O . SER A 1 522 ? 28.687 -0.004 47.928 1.00 24.56 522 SER A O 1
ATOM 4135 N N . LEU A 1 523 ? 28.738 -0.046 45.666 1.00 22.78 523 LEU A N 1
ATOM 4136 C CA . LEU A 1 523 ? 30.078 0.505 45.343 1.00 22.78 523 LEU A CA 1
ATOM 4137 C C . LEU A 1 523 ? 30.561 0.167 43.910 1.00 22.78 523 LEU A C 1
ATOM 4139 O O . LEU A 1 523 ? 30.012 -0.671 43.205 1.00 22.78 523 LEU A O 1
ATOM 4143 N N . SER A 1 524 ? 31.584 0.924 43.527 1.00 21.14 524 SER A N 1
ATOM 4144 C CA . SER A 1 524 ? 32.243 1.258 42.256 1.00 21.14 524 SER A CA 1
ATOM 4145 C C . SER A 1 524 ? 33.156 0.214 41.566 1.00 21.14 524 SER A C 1
ATOM 4147 O O . SER A 1 524 ? 33.896 -0.493 42.234 1.00 21.14 524 SER A O 1
ATOM 4149 N N . THR A 1 525 ? 33.162 0.267 40.222 1.00 22.41 525 THR A N 1
ATOM 4150 C CA . THR A 1 525 ? 34.271 0.397 39.225 1.00 22.41 525 THR A CA 1
ATOM 4151 C C . THR A 1 525 ? 35.567 -0.479 39.200 1.00 22.41 525 THR A C 1
ATOM 4153 O O . THR A 1 525 ? 36.267 -0.624 40.190 1.00 22.41 525 THR A O 1
ATOM 4156 N N . VAL A 1 526 ? 35.959 -0.825 37.947 1.00 22.72 526 VAL A N 1
ATOM 4157 C CA . VAL A 1 526 ? 37.285 -1.110 37.294 1.00 22.72 526 VAL A CA 1
ATOM 4158 C C . VAL A 1 526 ? 38.053 -2.436 37.539 1.00 22.72 526 VAL A C 1
ATOM 4160 O O . VAL A 1 526 ? 38.529 -2.683 38.635 1.00 22.72 526 VAL A O 1
ATOM 4163 N N . PHE A 1 527 ? 38.297 -3.217 36.464 1.00 21.33 527 PHE A N 1
ATOM 4164 C CA . PHE A 1 527 ? 39.601 -3.481 35.776 1.00 21.33 527 PHE A CA 1
ATOM 4165 C C . PHE A 1 527 ? 39.589 -4.796 34.950 1.00 21.33 527 PHE A C 1
ATOM 4167 O O . PHE A 1 527 ? 39.583 -5.899 35.476 1.00 21.33 527 PHE A O 1
ATOM 4174 N N . SER A 1 528 ? 39.615 -4.621 33.621 1.00 22.84 528 SER A N 1
ATOM 4175 C CA . SER A 1 528 ? 40.638 -5.103 32.671 1.00 22.84 528 SER A CA 1
ATOM 4176 C C . SER A 1 528 ? 41.015 -6.593 32.487 1.00 22.84 528 SER A C 1
ATOM 4178 O O . SER A 1 528 ? 41.668 -7.204 33.326 1.00 22.84 528 SER A O 1
ATOM 4180 N N . ASN A 1 529 ? 40.874 -6.987 31.216 1.00 23.67 529 ASN A N 1
ATOM 4181 C CA . ASN A 1 529 ? 41.940 -7.367 30.271 1.00 23.67 529 ASN A CA 1
ATOM 4182 C C . ASN A 1 529 ? 42.512 -8.803 30.162 1.00 23.67 529 ASN A C 1
ATOM 4184 O O . ASN A 1 529 ? 42.782 -9.502 31.128 1.00 23.67 529 ASN A O 1
ATOM 4188 N N . PHE A 1 530 ? 42.905 -9.033 28.896 1.00 22.30 530 PHE A N 1
ATOM 4189 C CA . PHE A 1 530 ? 44.038 -9.798 28.346 1.00 22.30 530 PHE A CA 1
ATOM 4190 C C . PHE A 1 530 ? 43.736 -11.182 27.713 1.00 22.30 530 PHE A C 1
ATOM 4192 O O . PHE A 1 530 ? 43.881 -12.227 28.326 1.00 22.30 530 PHE A O 1
ATOM 4199 N N . ASN A 1 531 ? 43.449 -11.122 26.399 1.00 23.69 531 ASN A N 1
ATOM 4200 C CA . ASN A 1 531 ? 44.394 -11.385 25.290 1.00 23.69 531 ASN A CA 1
ATOM 4201 C C . ASN A 1 531 ? 44.504 -12.747 24.563 1.00 23.69 531 ASN A C 1
ATOM 4203 O O . ASN A 1 531 ? 44.843 -13.769 25.138 1.00 23.69 531 ASN A O 1
ATOM 4207 N N . TYR A 1 532 ? 44.472 -12.584 23.225 1.00 23.38 532 TYR A N 1
ATOM 4208 C CA . TYR A 1 532 ? 45.331 -13.138 22.156 1.00 23.38 532 TYR A CA 1
ATOM 4209 C C . TYR A 1 532 ? 45.313 -14.644 21.838 1.00 23.38 532 TYR A C 1
ATOM 4211 O O . TYR A 1 532 ? 45.794 -15.461 22.608 1.00 23.38 532 TYR A O 1
ATOM 4219 N N . CYS A 1 533 ? 45.047 -14.961 20.561 1.00 22.39 533 CYS A N 1
ATOM 4220 C CA . CYS A 1 533 ? 46.149 -15.227 19.625 1.00 22.39 533 CYS A CA 1
ATOM 4221 C C . CYS A 1 533 ? 45.750 -15.058 18.145 1.00 22.39 533 CYS A C 1
ATOM 4223 O O . CYS A 1 533 ? 44.600 -15.230 17.757 1.00 22.39 533 CYS A O 1
ATOM 4225 N N . ARG A 1 534 ? 46.746 -14.641 17.355 1.00 23.23 534 ARG A N 1
ATOM 4226 C CA . ARG A 1 534 ? 46.740 -14.166 15.960 1.00 23.23 534 ARG A CA 1
ATOM 4227 C C . ARG A 1 534 ? 47.289 -15.230 14.987 1.00 23.23 534 ARG A C 1
ATOM 4229 O O . ARG A 1 534 ? 48.047 -16.093 15.412 1.00 23.23 534 ARG A O 1
ATOM 4236 N N . ALA A 1 535 ? 47.105 -14.919 13.692 1.00 23.92 535 ALA A N 1
ATOM 4237 C CA . ALA A 1 535 ? 48.017 -15.151 12.546 1.00 23.92 535 ALA A CA 1
ATOM 4238 C C . ALA A 1 535 ? 47.915 -16.533 11.853 1.00 23.92 535 ALA A C 1
ATOM 4240 O O . ALA A 1 535 ? 47.616 -17.521 12.500 1.00 23.92 535 ALA A O 1
ATOM 4241 N N . SER A 1 536 ? 48.135 -16.709 10.540 1.00 22.58 536 SER A N 1
ATOM 4242 C CA . SER A 1 536 ? 48.703 -15.843 9.487 1.00 22.58 536 SER A CA 1
ATOM 4243 C C . SER A 1 536 ? 48.438 -16.434 8.085 1.00 22.58 536 SER A C 1
ATOM 4245 O O . SER A 1 536 ? 48.171 -17.619 7.927 1.00 22.58 536 SER A O 1
ATOM 4247 N N . SER A 1 537 ? 48.565 -15.562 7.088 1.00 23.03 537 SER A N 1
ATOM 4248 C CA . SER A 1 537 ? 48.524 -15.693 5.623 1.00 23.03 537 SER A CA 1
ATOM 4249 C C . SER A 1 537 ? 49.672 -16.509 4.980 1.00 23.03 537 SER A C 1
ATOM 4251 O O . SER A 1 537 ? 50.705 -16.676 5.617 1.00 23.03 537 SER A O 1
ATOM 4253 N N . ILE A 1 538 ? 49.523 -16.933 3.699 1.00 22.86 538 ILE A N 1
ATOM 4254 C CA . ILE A 1 538 ? 50.488 -16.771 2.562 1.00 22.86 538 ILE A CA 1
ATOM 4255 C C . ILE A 1 538 ? 49.999 -17.438 1.233 1.00 22.86 538 ILE A C 1
ATOM 4257 O O . ILE A 1 538 ? 49.337 -18.466 1.224 1.00 22.86 538 ILE A O 1
ATOM 4261 N N . HIS A 1 539 ? 50.363 -16.765 0.129 1.00 21.97 539 HIS A N 1
ATOM 4262 C CA . HIS A 1 539 ? 50.202 -16.870 -1.344 1.00 21.97 539 HIS A CA 1
ATOM 4263 C C . HIS A 1 539 ? 50.107 -18.210 -2.131 1.00 21.97 539 HIS A C 1
ATOM 4265 O O . HIS A 1 539 ? 50.840 -19.145 -1.831 1.00 21.97 539 HIS A O 1
ATOM 4271 N N . ARG A 1 540 ? 49.444 -18.186 -3.320 1.00 22.42 540 ARG A N 1
ATOM 4272 C CA . ARG A 1 540 ? 50.041 -18.121 -4.703 1.00 22.42 540 ARG A CA 1
ATOM 4273 C C . ARG A 1 540 ? 49.020 -18.394 -5.850 1.00 22.42 540 ARG A C 1
ATOM 4275 O O . ARG A 1 540 ? 48.287 -19.369 -5.805 1.00 22.42 540 ARG A O 1
ATOM 4282 N N . TYR A 1 541 ? 49.050 -17.568 -6.907 1.00 23.58 541 TYR A N 1
ATOM 4283 C CA . TYR A 1 541 ? 48.677 -17.860 -8.325 1.00 23.58 541 TYR A CA 1
ATOM 4284 C C . TYR A 1 541 ? 49.958 -18.359 -9.084 1.00 23.58 541 TYR A C 1
ATOM 4286 O O . TYR A 1 541 ? 51.008 -18.269 -8.434 1.00 23.58 541 TYR A O 1
ATOM 4294 N N . PRO A 1 542 ? 50.022 -18.780 -10.392 1.00 33.38 542 PRO A N 1
ATOM 4295 C CA . PRO A 1 542 ? 49.053 -18.677 -11.518 1.00 33.38 542 PRO A CA 1
ATOM 4296 C C . PRO A 1 542 ? 49.006 -19.840 -12.592 1.00 33.38 542 PRO A C 1
ATOM 4298 O O . PRO A 1 542 ? 49.849 -20.727 -12.603 1.00 33.38 542 PRO A O 1
ATOM 4301 N N . ARG A 1 543 ? 48.114 -19.670 -13.602 1.00 22.84 543 ARG A N 1
ATOM 4302 C CA . ARG A 1 543 ? 48.241 -19.924 -15.082 1.00 22.84 543 ARG A CA 1
ATOM 4303 C C . ARG A 1 543 ? 47.959 -21.290 -15.774 1.00 22.84 543 ARG A C 1
ATOM 4305 O O . ARG A 1 543 ? 48.594 -22.287 -15.471 1.00 22.84 543 ARG A O 1
ATOM 4312 N N . CYS A 1 544 ? 47.207 -21.143 -16.893 1.00 20.98 544 CYS A N 1
ATOM 4313 C CA . CYS A 1 544 ? 47.299 -21.784 -18.238 1.00 20.98 544 CYS A CA 1
ATOM 4314 C C . CYS A 1 544 ? 46.915 -23.275 -18.386 1.00 20.98 544 CYS A C 1
ATOM 4316 O O . CYS A 1 544 ? 47.172 -24.054 -17.488 1.00 20.98 544 CYS A O 1
ATOM 4318 N N . SER A 1 545 ? 46.375 -23.800 -19.496 1.00 22.14 545 SER A N 1
ATOM 4319 C CA . SER A 1 545 ? 45.857 -23.301 -20.787 1.00 22.14 545 SER A CA 1
ATOM 4320 C C . SER A 1 545 ? 45.377 -24.518 -21.615 1.00 22.14 545 SER A C 1
ATOM 4322 O O . SER A 1 545 ? 45.971 -25.583 -21.501 1.00 22.14 545 SER A O 1
ATOM 4324 N N . ASP A 1 546 ? 44.417 -24.292 -22.518 1.00 22.17 546 ASP A N 1
ATOM 4325 C CA . ASP A 1 546 ? 44.319 -24.867 -23.876 1.00 22.17 546 ASP A CA 1
ATOM 4326 C C . ASP A 1 546 ? 43.923 -26.339 -24.179 1.00 22.17 546 ASP A C 1
ATOM 4328 O O . ASP A 1 546 ? 44.638 -27.292 -23.894 1.00 22.17 546 ASP A O 1
ATOM 4332 N N . HIS A 1 547 ? 42.859 -26.430 -25.003 1.00 22.81 547 HIS A N 1
ATOM 4333 C CA . HIS A 1 547 ? 42.813 -26.987 -26.377 1.00 22.81 547 HIS A CA 1
ATOM 4334 C C . HIS A 1 547 ? 41.961 -28.242 -26.706 1.00 22.81 547 HIS A C 1
ATOM 4336 O O . HIS A 1 547 ? 42.227 -29.341 -26.241 1.00 22.81 547 HIS A O 1
ATOM 4342 N N . CYS A 1 548 ? 41.105 -28.038 -27.735 1.00 20.64 548 CYS A N 1
ATOM 4343 C CA . CYS A 1 548 ? 40.705 -28.954 -28.832 1.00 20.64 548 CYS A CA 1
ATOM 4344 C C . CYS A 1 548 ? 39.757 -30.139 -28.524 1.00 20.64 548 CYS A C 1
ATOM 4346 O O . CYS A 1 548 ? 39.898 -30.796 -27.512 1.00 20.64 548 CYS A O 1
ATOM 4348 N N . ARG A 1 549 ? 38.815 -30.572 -29.383 1.00 22.61 549 ARG A N 1
ATOM 4349 C CA . ARG A 1 549 ? 38.351 -30.203 -30.742 1.00 22.61 549 ARG A CA 1
ATOM 4350 C C . ARG A 1 549 ? 37.069 -31.024 -31.046 1.00 22.61 549 ARG A C 1
ATOM 4352 O O . ARG A 1 549 ? 37.108 -32.232 -30.898 1.00 22.61 549 ARG A O 1
ATOM 4359 N N . SER A 1 550 ? 36.047 -30.355 -31.594 1.00 22.09 550 SER A N 1
ATOM 4360 C CA . SER A 1 550 ? 35.384 -30.597 -32.905 1.00 22.09 550 SER A CA 1
ATOM 4361 C C . SER A 1 550 ? 34.604 -31.887 -33.267 1.00 22.09 550 SER A C 1
ATOM 4363 O O . SER A 1 550 ? 34.894 -32.981 -32.807 1.00 22.09 550 SER A O 1
ATOM 4365 N N . VAL A 1 551 ? 33.774 -31.668 -34.314 1.00 22.36 551 VAL A N 1
ATOM 4366 C CA . VAL A 1 551 ? 33.189 -32.548 -35.366 1.00 22.36 551 VAL A CA 1
ATOM 4367 C C . VAL A 1 551 ? 31.827 -33.197 -34.988 1.00 22.36 551 VAL A C 1
ATOM 4369 O O . VAL A 1 551 ? 31.701 -33.709 -33.890 1.00 22.36 551 VAL A O 1
ATOM 4372 N N . VAL A 1 552 ? 30.730 -33.189 -35.778 1.00 21.50 552 VAL A N 1
ATOM 4373 C CA . VAL A 1 552 ? 30.515 -33.274 -37.247 1.00 21.50 552 VAL A CA 1
ATOM 4374 C C . VAL A 1 552 ? 29.108 -32.762 -37.667 1.00 21.50 552 VAL A C 1
ATOM 4376 O O . VAL A 1 552 ? 28.134 -33.147 -37.038 1.00 21.50 552 VAL A O 1
ATOM 4379 N N . MET A 1 553 ? 29.081 -31.963 -38.758 1.00 21.02 553 MET A N 1
ATOM 4380 C CA . MET A 1 553 ? 28.166 -31.822 -39.940 1.00 21.02 553 MET A CA 1
ATOM 4381 C C . MET A 1 553 ? 26.629 -32.093 -39.855 1.00 21.02 553 MET A C 1
ATOM 4383 O O . MET A 1 553 ? 26.173 -32.823 -38.998 1.00 21.02 553 MET A O 1
ATOM 4387 N N . ALA A 1 554 ? 25.733 -31.617 -40.743 1.00 21.69 554 ALA A N 1
ATOM 4388 C CA . ALA A 1 554 ? 25.831 -31.242 -42.163 1.00 21.69 554 ALA A CA 1
ATOM 4389 C C . ALA A 1 554 ? 24.580 -30.479 -42.682 1.00 21.69 554 ALA A C 1
ATOM 4391 O O . ALA A 1 554 ? 23.491 -30.688 -42.164 1.00 21.69 554 ALA A O 1
ATOM 4392 N N . SER A 1 555 ? 24.776 -29.776 -43.814 1.00 21.36 555 SER A N 1
ATOM 4393 C CA . SER A 1 555 ? 23.882 -29.609 -44.992 1.00 21.36 555 SER A CA 1
ATOM 4394 C C . SER A 1 555 ? 22.554 -28.837 -44.861 1.00 21.36 555 SER A C 1
ATOM 4396 O O . SER A 1 555 ? 21.787 -29.069 -43.946 1.00 21.36 555 SER A O 1
ATOM 4398 N N . MET A 1 556 ? 22.204 -27.834 -45.684 1.00 20.61 556 MET A N 1
ATOM 4399 C CA . MET A 1 556 ? 22.203 -27.577 -47.150 1.00 20.61 556 MET A CA 1
ATOM 4400 C C . MET A 1 556 ? 20.775 -27.630 -47.741 1.00 20.61 556 MET A C 1
ATOM 4402 O O . MET A 1 556 ? 20.090 -28.634 -47.622 1.00 20.61 556 MET A O 1
ATOM 4406 N N . MET A 1 557 ? 20.457 -26.573 -48.503 1.00 21.28 557 MET A N 1
ATOM 4407 C CA . MET A 1 557 ? 19.566 -26.487 -49.680 1.00 21.28 557 MET A CA 1
ATOM 4408 C C . MET A 1 557 ? 18.025 -26.402 -49.552 1.00 21.28 557 MET A C 1
ATOM 4410 O O . MET A 1 557 ? 17.343 -27.329 -49.146 1.00 21.28 557 MET A O 1
ATOM 4414 N N . LEU A 1 558 ? 17.520 -25.264 -50.066 1.00 22.92 558 LEU A N 1
ATOM 4415 C CA . LEU A 1 558 ? 16.490 -25.092 -51.115 1.00 22.92 558 LEU A CA 1
ATOM 4416 C C . LEU A 1 558 ? 15.253 -26.017 -51.105 1.00 22.92 558 LEU A C 1
ATOM 4418 O O . LEU A 1 558 ? 15.346 -27.177 -51.487 1.00 22.92 558 LEU A O 1
ATOM 4422 N N . ASN A 1 559 ? 14.058 -25.431 -50.943 1.00 22.83 559 ASN A N 1
ATOM 4423 C CA . ASN A 1 559 ? 13.149 -25.250 -52.087 1.00 22.83 559 ASN A CA 1
ATOM 4424 C C . ASN A 1 559 ? 11.919 -24.388 -51.768 1.00 22.83 559 ASN A C 1
ATOM 4426 O O . ASN A 1 559 ? 11.176 -24.606 -50.817 1.00 22.83 559 ASN A O 1
ATOM 4430 N N . SER A 1 560 ? 11.700 -23.432 -52.662 1.00 22.23 560 SER A N 1
ATOM 4431 C CA . SER A 1 560 ? 10.456 -22.722 -52.921 1.00 22.23 560 SER A CA 1
ATOM 4432 C C . SER A 1 560 ? 9.376 -23.658 -53.471 1.00 22.23 560 SER A C 1
ATOM 4434 O O . SER A 1 560 ? 9.634 -24.359 -54.449 1.00 22.23 560 SER A O 1
ATOM 4436 N N . VAL A 1 561 ? 8.144 -23.558 -52.963 1.00 24.53 561 VAL A N 1
ATOM 4437 C CA . VAL A 1 561 ? 6.936 -23.880 -53.738 1.00 24.53 561 VAL A CA 1
ATOM 4438 C C . VAL A 1 561 ? 5.910 -22.768 -53.542 1.00 24.53 561 VAL A C 1
ATOM 4440 O O . VAL A 1 561 ? 5.418 -22.515 -52.446 1.00 24.53 561 VAL A O 1
ATOM 4443 N N . ASN A 1 562 ? 5.629 -22.095 -54.655 1.00 23.11 562 ASN A N 1
ATOM 4444 C CA . ASN A 1 562 ? 4.522 -21.176 -54.866 1.00 23.11 562 ASN A CA 1
ATOM 4445 C C . ASN A 1 562 ? 3.174 -21.890 -54.712 1.00 23.11 562 ASN A C 1
ATOM 4447 O O . ASN A 1 562 ? 2.964 -22.928 -55.333 1.00 23.11 562 ASN A O 1
ATOM 4451 N N . CYS A 1 563 ? 2.214 -21.228 -54.070 1.00 22.77 563 CYS A N 1
ATOM 4452 C CA . CYS A 1 563 ? 0.812 -21.324 -54.468 1.00 22.77 563 CYS A CA 1
ATOM 4453 C C . CYS A 1 563 ? 0.188 -19.925 -54.463 1.00 22.77 563 CYS A C 1
ATOM 4455 O O . CYS A 1 563 ? -0.186 -19.364 -53.438 1.00 22.77 563 CYS A O 1
ATOM 4457 N N . SER A 1 564 ? 0.127 -19.346 -55.659 1.00 24.14 564 SER A N 1
ATOM 4458 C CA . SER A 1 564 ? -0.610 -18.136 -56.006 1.00 24.14 564 SER A CA 1
ATOM 4459 C C . SER A 1 564 ? -2.110 -18.427 -56.129 1.00 24.14 564 SER A C 1
ATOM 4461 O O . SER A 1 564 ? -2.487 -19.346 -56.855 1.00 24.14 564 SER A O 1
ATOM 4463 N N . GLY A 1 565 ? -2.969 -17.593 -55.534 1.00 24.55 565 GLY A N 1
ATOM 4464 C CA . GLY A 1 565 ? -4.427 -17.707 -55.666 1.00 24.55 565 GLY A CA 1
ATOM 4465 C C . GLY A 1 565 ? -5.180 -16.420 -55.319 1.00 24.55 565 GLY A C 1
ATOM 4466 O O . GLY A 1 565 ? -5.565 -16.194 -54.184 1.00 24.55 565 GLY A O 1
ATOM 4467 N N . ARG A 1 566 ? -5.365 -15.575 -56.336 1.00 24.25 566 ARG A N 1
ATOM 4468 C CA . ARG A 1 566 ? -6.130 -14.311 -56.418 1.00 24.25 566 ARG A CA 1
ATOM 4469 C C . ARG A 1 566 ? -7.442 -14.257 -55.598 1.00 24.25 566 ARG A C 1
ATOM 4471 O O . ARG A 1 566 ? -8.288 -15.122 -55.781 1.00 24.25 566 ARG A O 1
ATOM 4478 N N . ARG A 1 567 ? -7.736 -13.114 -54.956 1.00 24.88 567 ARG A N 1
ATOM 4479 C CA . ARG A 1 567 ? -8.673 -12.056 -55.435 1.00 24.88 567 ARG A CA 1
ATOM 4480 C C . ARG A 1 567 ? -8.957 -11.027 -54.335 1.00 24.88 567 ARG A C 1
ATOM 4482 O O . ARG A 1 567 ? -9.399 -11.369 -53.247 1.00 24.88 567 ARG A O 1
ATOM 4489 N N . ALA A 1 568 ? -8.781 -9.755 -54.682 1.00 26.06 568 ALA A N 1
ATOM 4490 C CA . ALA A 1 568 ? -9.398 -8.638 -53.984 1.00 26.06 568 ALA A CA 1
ATOM 4491 C C . ALA A 1 568 ? -10.917 -8.664 -54.217 1.00 26.06 568 ALA A C 1
ATOM 4493 O O . ALA A 1 568 ? -11.352 -8.773 -55.365 1.00 26.06 568 ALA A O 1
ATOM 4494 N N . VAL A 1 569 ? -11.706 -8.519 -53.153 1.00 25.09 569 VAL A N 1
ATOM 4495 C CA . VAL A 1 569 ? -13.128 -8.170 -53.240 1.00 25.09 569 VAL A CA 1
ATOM 4496 C C . VAL A 1 569 ? -13.410 -7.096 -52.190 1.00 25.09 569 VAL A C 1
ATOM 4498 O O . VAL A 1 569 ? -13.318 -7.339 -50.990 1.00 25.09 569 VAL A O 1
ATOM 4501 N N . LYS A 1 570 ? -13.698 -5.883 -52.678 1.00 24.08 570 LYS A N 1
ATOM 4502 C CA . LYS A 1 570 ? -14.392 -4.826 -51.935 1.00 24.08 570 LYS A CA 1
ATOM 4503 C C . LYS A 1 570 ? -15.760 -5.361 -51.521 1.00 24.08 570 LYS A C 1
ATOM 4505 O O . LYS A 1 570 ? -16.477 -5.856 -52.386 1.00 24.08 570 LYS A O 1
ATOM 4510 N N . PHE A 1 571 ? -16.141 -5.191 -50.261 1.00 23.91 571 PHE A N 1
ATOM 4511 C CA . PHE A 1 571 ? -17.535 -5.330 -49.855 1.00 23.91 571 PHE A CA 1
ATOM 4512 C C . PHE A 1 571 ? -18.063 -3.985 -49.373 1.00 23.91 571 PHE A C 1
ATOM 4514 O O . PHE A 1 571 ? -17.641 -3.455 -48.346 1.00 23.91 571 PHE A O 1
ATOM 4521 N N . ASP A 1 572 ? -18.957 -3.445 -50.196 1.00 24.72 572 ASP A N 1
ATOM 4522 C CA . ASP A 1 572 ? -19.851 -2.343 -49.890 1.00 24.72 572 ASP A CA 1
ATOM 4523 C C . ASP A 1 572 ? -20.856 -2.775 -48.812 1.00 24.72 572 ASP A C 1
ATOM 4525 O O . ASP A 1 572 ? -21.399 -3.881 -48.835 1.00 24.72 572 ASP A O 1
ATOM 4529 N N . TYR A 1 573 ? -21.094 -1.878 -47.860 1.00 22.47 573 TYR A N 1
ATOM 4530 C CA . TYR A 1 573 ? -22.101 -2.018 -46.814 1.00 22.47 573 TYR A CA 1
ATOM 4531 C C . TYR A 1 573 ? -23.508 -1.904 -47.421 1.00 22.47 573 TYR A C 1
ATOM 4533 O O . TYR A 1 573 ? -23.854 -0.872 -47.994 1.00 22.47 573 TYR A O 1
ATOM 4541 N N . VAL A 1 574 ? -24.345 -2.928 -47.232 1.00 28.20 574 VAL A N 1
ATOM 4542 C CA . VAL A 1 574 ? -25.795 -2.872 -47.480 1.00 28.20 574 VAL A CA 1
ATOM 4543 C C . VAL A 1 574 ? -26.519 -3.277 -46.198 1.00 28.20 574 VAL A C 1
ATOM 4545 O O . VAL A 1 574 ? -26.228 -4.312 -45.602 1.00 28.20 574 VAL A O 1
ATOM 4548 N N . GLY A 1 575 ? -27.422 -2.402 -45.753 1.00 25.00 575 GLY A N 1
ATOM 4549 C CA . GLY A 1 575 ? -28.130 -2.481 -44.480 1.00 25.00 575 GLY A CA 1
ATOM 4550 C C . GLY A 1 575 ? -29.136 -3.629 -44.377 1.00 25.00 575 GLY A C 1
ATOM 4551 O O . GLY A 1 575 ? -29.763 -4.036 -45.353 1.00 25.00 575 GLY A O 1
ATOM 4552 N N . LEU A 1 576 ? -29.317 -4.111 -43.147 1.00 26.73 576 LEU A N 1
ATOM 4553 C CA . LEU A 1 576 ? -30.321 -5.104 -42.780 1.00 26.73 576 LEU A CA 1
ATOM 4554 C C . LEU A 1 576 ? -31.586 -4.417 -42.243 1.00 26.73 576 LEU A C 1
ATOM 4556 O O . LEU A 1 576 ? -31.533 -3.654 -41.280 1.00 26.73 576 LEU A O 1
ATOM 4560 N N . LYS A 1 577 ? -32.726 -4.732 -42.870 1.00 25.88 577 LYS A N 1
ATOM 4561 C CA . LYS A 1 577 ? -34.088 -4.556 -42.335 1.00 25.88 577 LYS A CA 1
ATOM 4562 C C . LYS A 1 577 ? -34.444 -5.732 -41.401 1.00 25.88 577 LYS A C 1
ATOM 4564 O O . LYS A 1 577 ? -33.955 -6.837 -41.635 1.00 25.88 577 LYS A O 1
ATOM 4569 N N . PRO A 1 578 ? -35.328 -5.546 -40.403 1.00 28.00 578 PRO A N 1
ATOM 4570 C CA . PRO A 1 578 ? -35.720 -6.604 -39.473 1.00 28.00 578 PRO A CA 1
ATOM 4571 C C . PRO A 1 578 ? -36.792 -7.538 -40.064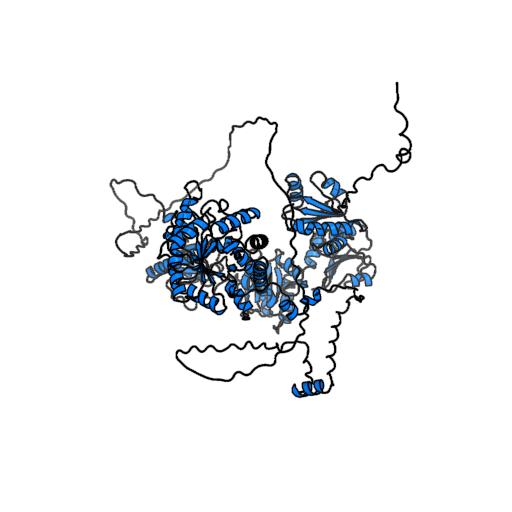 1.00 28.00 578 PRO A C 1
ATOM 4573 O O . PRO A 1 578 ? -37.760 -7.086 -40.678 1.00 28.00 578 PRO A O 1
ATOM 4576 N N . LEU A 1 579 ? -36.634 -8.846 -39.840 1.00 25.44 579 LEU A N 1
ATOM 4577 C CA . LEU A 1 579 ? -37.594 -9.898 -40.192 1.00 25.44 579 LEU A CA 1
ATOM 4578 C C . LEU A 1 579 ? -38.465 -10.260 -38.976 1.00 25.44 579 LEU A C 1
ATOM 4580 O O . LEU A 1 579 ? -37.952 -10.556 -37.900 1.00 25.44 579 LEU A O 1
ATOM 4584 N N . LYS A 1 580 ? -39.789 -10.240 -39.176 1.00 26.66 580 LYS A N 1
ATOM 4585 C CA . LYS A 1 580 ? -40.813 -10.767 -38.258 1.00 26.66 580 LYS A CA 1
ATOM 4586 C C . LYS A 1 580 ? -40.796 -12.298 -38.283 1.00 26.66 580 LYS A C 1
ATOM 4588 O O . LYS A 1 580 ? -40.760 -12.875 -39.367 1.00 26.66 580 LYS A O 1
ATOM 4593 N N . VAL A 1 581 ? -40.911 -12.941 -37.122 1.00 27.38 581 VAL A N 1
ATOM 4594 C CA . VAL A 1 581 ? -41.100 -14.397 -37.012 1.00 27.38 581 VAL A CA 1
ATOM 4595 C C . VAL A 1 581 ? -42.495 -14.685 -36.457 1.00 27.38 581 VAL A C 1
ATOM 4597 O O . VAL A 1 581 ? -42.902 -14.106 -35.454 1.00 27.38 581 VAL A O 1
ATOM 4600 N N . HIS A 1 582 ? -43.221 -15.547 -37.172 1.00 27.52 582 HIS A N 1
ATOM 4601 C CA . HIS A 1 582 ? -44.538 -16.086 -36.836 1.00 27.52 582 HIS A CA 1
ATOM 4602 C C . HIS A 1 582 ? -44.436 -17.233 -35.818 1.00 27.52 582 HIS A C 1
ATOM 4604 O O . HIS A 1 582 ? -43.518 -18.049 -35.880 1.00 27.52 582 HIS A O 1
ATOM 4610 N N . GLU A 1 583 ? -45.426 -17.306 -34.929 1.00 30.08 583 GLU A N 1
ATOM 4611 C CA . GLU A 1 583 ? -45.680 -18.399 -33.989 1.00 30.08 583 GLU A CA 1
ATOM 4612 C C . GLU A 1 583 ? -46.070 -19.705 -34.704 1.00 30.08 583 GLU A C 1
ATOM 4614 O O . GLU A 1 583 ? -46.877 -19.686 -35.633 1.00 30.08 583 GLU A O 1
ATOM 4619 N N . ASN A 1 584 ? -45.566 -20.844 -34.215 1.00 27.20 584 ASN A N 1
ATOM 4620 C CA . ASN A 1 584 ? -46.395 -22.027 -33.975 1.00 27.20 584 ASN A CA 1
ATOM 4621 C C . ASN A 1 584 ? -45.737 -23.003 -32.985 1.00 27.20 584 ASN A C 1
ATOM 4623 O O . ASN A 1 584 ? -44.528 -23.214 -32.966 1.00 27.20 584 ASN A O 1
ATOM 4627 N N . VAL A 1 585 ? -46.606 -23.536 -32.136 1.00 26.03 585 VAL A N 1
ATOM 4628 C CA . VAL A 1 585 ? -46.407 -24.179 -30.834 1.00 26.03 585 VAL A CA 1
ATOM 4629 C C . VAL A 1 585 ? -46.302 -25.703 -30.966 1.00 26.03 585 VAL A C 1
ATOM 4631 O O . VAL A 1 585 ? -47.002 -26.270 -31.798 1.00 26.03 585 VAL A O 1
ATOM 4634 N N . LEU A 1 586 ? -45.535 -26.371 -30.089 1.00 25.72 586 LEU A N 1
ATOM 4635 C CA . LEU A 1 586 ? -45.939 -27.624 -29.417 1.00 25.72 586 LEU A CA 1
ATOM 4636 C C . LEU A 1 586 ? -45.068 -27.913 -28.176 1.00 25.72 586 LEU A C 1
ATOM 4638 O O . LEU A 1 586 ? -43.900 -27.556 -28.096 1.00 25.72 586 LEU A O 1
ATOM 4642 N N . SER A 1 587 ? -45.721 -28.488 -27.171 1.00 24.77 587 SER A N 1
ATOM 4643 C CA . SER A 1 587 ? -45.552 -28.294 -25.726 1.00 24.77 587 SER A CA 1
ATOM 4644 C C . SER A 1 587 ? -44.890 -29.455 -24.976 1.00 24.77 587 SER A C 1
ATOM 4646 O O . SER A 1 587 ? -45.274 -30.585 -25.252 1.00 24.77 587 SER A O 1
ATOM 4648 N N . VAL A 1 588 ? -44.129 -29.171 -23.902 1.00 24.31 588 VAL A N 1
ATOM 4649 C CA . VAL A 1 588 ? -44.217 -29.850 -22.578 1.00 24.31 588 VAL A CA 1
ATOM 4650 C C . VAL A 1 588 ? -43.763 -28.864 -21.465 1.00 24.31 588 VAL A C 1
ATOM 4652 O O . VAL A 1 588 ? -42.727 -28.223 -21.599 1.00 24.31 588 VAL A O 1
ATOM 4655 N N . ARG A 1 589 ? -44.554 -28.697 -20.387 1.00 24.52 589 ARG A N 1
ATOM 4656 C CA . ARG A 1 589 ? -44.249 -27.946 -19.127 1.00 24.52 589 ARG A CA 1
ATOM 4657 C C . ARG A 1 589 ? -43.800 -28.941 -18.018 1.00 24.52 589 ARG A C 1
ATOM 4659 O O . ARG A 1 589 ? -44.002 -30.126 -18.271 1.00 24.52 589 ARG A O 1
ATOM 4666 N N . PRO A 1 590 ? -43.380 -28.573 -16.772 1.00 37.38 590 PRO A N 1
ATOM 4667 C CA . PRO A 1 590 ? -43.185 -27.248 -16.132 1.00 37.38 590 PRO A CA 1
ATOM 4668 C C . PRO A 1 590 ? -41.875 -27.097 -15.298 1.00 37.38 590 PRO A C 1
ATOM 4670 O O . PRO A 1 590 ? -41.342 -28.076 -14.798 1.00 37.38 590 PRO A O 1
ATOM 4673 N N . HIS A 1 591 ? -41.425 -25.866 -15.024 1.00 25.22 591 HIS A N 1
ATOM 4674 C CA . HIS A 1 591 ? -41.284 -25.275 -13.672 1.00 25.22 591 HIS A CA 1
ATOM 4675 C C . HIS A 1 591 ? -40.755 -23.838 -13.803 1.00 25.22 591 HIS A C 1
ATOM 4677 O O . HIS A 1 591 ? -39.883 -23.531 -14.609 1.00 25.22 591 HIS A O 1
ATOM 4683 N N . SER A 1 592 ? -41.387 -22.932 -13.069 1.00 28.66 592 SER A N 1
ATOM 4684 C CA . SER A 1 592 ? -41.266 -21.484 -13.191 1.00 28.66 592 SER A CA 1
ATOM 4685 C C . SER A 1 592 ? -39.978 -20.940 -12.574 1.00 28.66 592 SER A C 1
ATOM 4687 O O . SER A 1 592 ? -39.844 -20.945 -11.353 1.00 28.66 592 SER A O 1
ATOM 4689 N N . VAL A 1 593 ? -39.114 -20.340 -13.394 1.00 24.23 593 VAL A N 1
ATOM 4690 C CA . VAL A 1 593 ? -38.162 -19.316 -12.942 1.00 24.23 593 VAL A CA 1
ATOM 4691 C C . VAL A 1 593 ? -38.451 -18.049 -13.740 1.00 24.23 593 VAL A C 1
ATOM 4693 O O . VAL A 1 593 ? -38.294 -18.011 -14.959 1.00 24.23 593 VAL A O 1
ATOM 4696 N N . LYS A 1 594 ? -38.949 -17.014 -13.055 1.00 25.20 594 LYS A N 1
ATOM 4697 C CA . LYS A 1 594 ? -39.065 -15.665 -13.616 1.00 25.20 594 LYS A CA 1
ATOM 4698 C C . LYS A 1 594 ? -37.652 -15.112 -13.793 1.00 25.20 594 LYS A C 1
ATOM 4700 O O . LYS A 1 594 ? -37.055 -14.660 -12.824 1.00 25.20 594 LYS A O 1
ATOM 4705 N N . VAL A 1 595 ? -37.147 -15.111 -15.020 1.00 24.59 595 VAL A N 1
ATOM 4706 C CA . VAL A 1 595 ? -36.002 -14.277 -15.395 1.00 24.59 595 VAL A CA 1
ATOM 4707 C C . VAL A 1 595 ? -36.570 -13.041 -16.085 1.00 24.59 595 VAL A C 1
ATOM 4709 O O . VAL A 1 595 ? -37.052 -13.118 -17.214 1.00 24.59 595 VAL A O 1
ATOM 4712 N N . SER A 1 596 ? -36.580 -11.907 -15.383 1.00 24.56 596 SER A N 1
ATOM 4713 C CA . SER A 1 596 ? -36.810 -10.606 -16.016 1.00 24.56 596 SER A CA 1
ATOM 4714 C C . SER A 1 596 ? -35.642 -10.321 -16.964 1.00 24.56 596 SER A C 1
ATOM 4716 O O . SER A 1 596 ? -34.498 -10.338 -16.510 1.00 24.56 596 SER A O 1
ATOM 4718 N N . PRO A 1 597 ? -35.873 -10.031 -18.256 1.00 25.89 597 PRO A N 1
ATOM 4719 C CA . PRO A 1 597 ? -34.808 -9.555 -19.120 1.00 25.89 597 PRO A CA 1
ATOM 4720 C C . PRO A 1 597 ? -34.449 -8.137 -18.671 1.00 25.89 597 PRO A C 1
ATOM 4722 O O . PRO A 1 597 ? -35.233 -7.202 -18.843 1.00 25.89 597 PRO A O 1
ATOM 4725 N N . CYS A 1 598 ? -33.274 -7.980 -18.059 1.00 24.00 598 CYS A N 1
ATOM 4726 C CA . CYS A 1 598 ? -32.712 -6.669 -17.770 1.00 24.00 598 CYS A CA 1
ATOM 4727 C C . CYS A 1 598 ? -32.363 -6.017 -19.113 1.00 24.00 598 CYS A C 1
ATOM 4729 O O . CYS A 1 598 ? -31.321 -6.271 -19.717 1.00 24.00 598 CYS A O 1
ATOM 4731 N N . MET A 1 599 ? -33.318 -5.254 -19.637 1.00 23.81 599 MET A N 1
ATOM 4732 C CA . MET A 1 599 ? -33.167 -4.461 -20.842 1.00 23.81 599 MET A CA 1
ATOM 4733 C C . MET A 1 599 ? -32.114 -3.397 -20.531 1.00 23.81 599 MET A C 1
ATOM 4735 O O . MET A 1 599 ? -32.369 -2.470 -19.757 1.00 23.81 599 MET A O 1
ATOM 4739 N N . LEU A 1 600 ? -30.915 -3.568 -21.091 1.00 23.59 600 LEU A N 1
ATOM 4740 C CA . LEU A 1 600 ? -29.796 -2.643 -20.951 1.00 23.59 600 LEU A CA 1
ATOM 4741 C C . LEU A 1 600 ? -30.179 -1.330 -21.642 1.00 23.59 600 LEU A C 1
ATOM 4743 O O . LEU A 1 600 ? -29.926 -1.096 -22.821 1.00 23.59 600 LEU A O 1
ATOM 4747 N N . THR A 1 601 ? -30.903 -0.500 -20.901 1.00 22.92 601 THR A N 1
ATOM 4748 C CA . THR A 1 601 ? -31.366 0.800 -21.352 1.00 22.92 601 THR A CA 1
ATOM 4749 C C . THR A 1 601 ? -30.173 1.726 -21.216 1.00 22.92 601 THR A C 1
ATOM 4751 O O . THR A 1 601 ? -29.866 2.198 -20.123 1.00 22.92 601 THR A O 1
ATOM 4754 N N . VAL A 1 602 ? -29.469 1.977 -22.319 1.00 24.03 602 VAL A N 1
ATOM 4755 C CA . VAL A 1 602 ? -28.488 3.062 -22.382 1.00 24.03 602 VAL A CA 1
ATOM 4756 C C . VAL A 1 602 ? -29.269 4.370 -22.249 1.00 24.03 602 VAL A C 1
ATOM 4758 O O . VAL A 1 602 ? -29.712 4.956 -23.234 1.00 24.03 602 VAL A O 1
ATOM 4761 N N . ARG A 1 603 ? -29.489 4.824 -21.011 1.00 24.75 603 ARG A N 1
ATOM 4762 C CA . ARG A 1 603 ? -29.922 6.195 -20.751 1.00 24.75 603 ARG A CA 1
ATOM 4763 C C . ARG A 1 603 ? -28.756 7.094 -21.139 1.00 24.75 603 ARG A C 1
ATOM 4765 O O . ARG A 1 603 ? -27.724 7.106 -20.473 1.00 24.75 603 ARG A O 1
ATOM 4772 N N . ALA A 1 604 ? -28.907 7.829 -22.238 1.00 25.39 604 ALA A N 1
ATOM 4773 C CA . ALA A 1 604 ? -28.059 8.980 -22.503 1.00 25.39 604 ALA A CA 1
ATOM 4774 C C . ALA A 1 604 ? -28.190 9.917 -21.293 1.00 25.39 604 ALA A C 1
ATOM 4776 O O . ALA A 1 604 ? -29.272 10.434 -21.035 1.00 25.39 604 ALA A O 1
ATOM 4777 N N . GLY A 1 605 ? -27.123 10.046 -20.503 1.00 27.33 605 GLY A N 1
ATOM 4778 C CA . GLY A 1 605 ? -27.142 10.831 -19.274 1.00 27.33 605 GLY A CA 1
ATOM 4779 C C . GLY A 1 605 ? -27.574 12.272 -19.538 1.00 27.33 605 GLY A C 1
ATOM 4780 O O . GLY A 1 605 ? -26.904 13.006 -20.268 1.00 27.33 605 GLY A O 1
ATOM 4781 N N . GLU A 1 606 ? -28.676 12.677 -18.914 1.00 31.89 606 GLU A N 1
ATOM 4782 C CA . GLU A 1 606 ? -29.081 14.072 -18.757 1.00 31.89 606 GLU A CA 1
ATOM 4783 C C . GLU A 1 606 ? -28.272 14.717 -17.627 1.00 31.89 606 GLU A C 1
ATOM 4785 O O . GLU A 1 606 ? -28.801 15.075 -16.586 1.00 31.89 606 GLU A O 1
ATOM 4790 N N . THR A 1 607 ? -26.964 14.864 -17.816 1.00 32.25 607 THR A N 1
ATOM 4791 C CA . THR A 1 607 ? -26.160 15.819 -17.042 1.00 32.25 607 THR A CA 1
ATOM 4792 C C . THR A 1 607 ? -25.073 16.385 -17.948 1.00 32.25 607 THR A C 1
ATOM 4794 O O . THR A 1 607 ? -23.947 15.898 -18.040 1.00 32.25 607 THR A O 1
ATOM 4797 N N . ARG A 1 608 ? -25.428 17.440 -18.684 1.00 33.66 608 ARG A N 1
ATOM 4798 C CA . ARG A 1 608 ? -24.454 18.369 -19.261 1.00 33.66 608 ARG A CA 1
ATOM 4799 C C . ARG A 1 608 ? -24.693 19.733 -18.634 1.00 33.66 608 ARG A C 1
ATOM 4801 O O . ARG A 1 608 ? -25.712 20.351 -18.909 1.00 33.66 608 ARG A O 1
ATOM 4808 N N . GLU A 1 609 ? -23.711 20.236 -17.893 1.00 34.69 609 GLU A N 1
ATOM 4809 C CA . GLU A 1 609 ? -23.621 21.631 -17.422 1.00 34.69 609 GLU A CA 1
ATOM 4810 C C . GLU A 1 609 ? -23.425 22.657 -18.562 1.00 34.69 609 GLU A C 1
ATOM 4812 O O . GLU A 1 609 ? -22.955 23.763 -18.345 1.00 34.69 609 GLU A O 1
ATOM 4817 N N . ASN A 1 610 ? -23.785 22.330 -19.805 1.00 35.94 610 ASN A N 1
ATOM 4818 C CA . ASN A 1 610 ? -23.658 23.237 -20.943 1.00 35.94 610 ASN A CA 1
ATOM 4819 C C . ASN A 1 610 ? -24.929 23.204 -21.792 1.00 35.94 610 ASN A C 1
ATOM 4821 O O . ASN A 1 610 ? -24.926 22.578 -22.848 1.00 35.94 610 ASN A O 1
ATOM 4825 N N . GLY A 1 611 ? -25.974 23.888 -21.310 1.00 34.47 611 GLY A N 1
ATOM 4826 C CA . GLY A 1 611 ? -27.161 24.336 -22.055 1.00 34.47 611 GLY A CA 1
ATOM 4827 C C . GLY A 1 611 ? -28.029 23.256 -22.735 1.00 34.47 611 GLY A C 1
ATOM 4828 O O . GLY A 1 611 ? -27.555 22.184 -23.109 1.00 34.47 611 GLY A O 1
ATOM 4829 N N . PRO A 1 612 ? -29.331 23.514 -22.958 1.00 32.91 612 PRO A N 1
ATOM 4830 C CA . PRO A 1 612 ? -30.164 22.580 -23.700 1.00 32.91 612 PRO A CA 1
ATOM 4831 C C . PRO A 1 612 ? -29.733 22.570 -25.172 1.00 32.91 612 PRO A C 1
ATOM 4833 O O . PRO A 1 612 ? -29.715 23.605 -25.843 1.00 32.91 612 PRO A O 1
ATOM 4836 N N . ILE A 1 613 ? -29.407 21.388 -25.700 1.00 40.38 613 ILE A N 1
ATOM 4837 C CA . ILE A 1 613 ? -29.306 21.184 -27.147 1.00 40.38 613 ILE A CA 1
ATOM 4838 C C . ILE A 1 613 ? -30.704 21.450 -27.712 1.00 40.38 613 ILE A C 1
ATOM 4840 O O . ILE A 1 613 ? -31.642 20.709 -27.419 1.00 40.38 613 ILE A O 1
ATOM 4844 N N . LYS A 1 614 ? -30.855 22.523 -28.497 1.00 38.72 614 LYS A N 1
ATOM 4845 C CA . LYS A 1 614 ? -32.092 22.833 -29.225 1.00 38.72 614 LYS A CA 1
ATOM 4846 C C . LYS A 1 614 ? -32.433 21.635 -30.118 1.00 38.72 614 LYS A C 1
ATOM 4848 O O . LYS A 1 614 ? -31.804 21.445 -31.156 1.00 38.72 614 LYS A O 1
ATOM 4853 N N . LYS A 1 615 ? -33.414 20.818 -29.723 1.00 42.97 615 LYS A N 1
ATOM 4854 C CA . LYS A 1 615 ? -34.063 19.891 -30.655 1.00 42.97 615 LYS A CA 1
ATOM 4855 C C . LYS A 1 615 ? -34.716 20.748 -31.741 1.00 42.97 615 LYS A C 1
ATOM 4857 O O . LYS A 1 615 ? -35.485 21.653 -31.417 1.00 42.97 615 LYS A O 1
ATOM 4862 N N . MET A 1 616 ? -34.398 20.500 -33.012 1.00 52.81 616 MET A N 1
ATOM 4863 C CA . MET A 1 616 ? -35.275 20.952 -34.094 1.00 52.81 616 MET A CA 1
ATOM 4864 C C . MET A 1 616 ? -36.631 20.305 -33.816 1.00 52.81 616 MET A C 1
ATOM 4866 O O . MET A 1 616 ? -36.697 19.089 -33.682 1.00 52.81 616 MET A O 1
ATOM 4870 N N . GLY A 1 617 ? -37.674 21.108 -33.611 1.00 51.12 617 GLY A N 1
ATOM 4871 C CA . GLY A 1 617 ? -39.009 20.656 -33.201 1.00 51.12 617 GLY A CA 1
ATOM 4872 C C . GLY A 1 617 ? -39.778 19.908 -34.294 1.00 51.12 617 GLY A C 1
ATOM 4873 O O . GLY A 1 617 ? -40.962 20.161 -34.463 1.00 51.12 617 GLY A O 1
ATOM 4874 N N . MET A 1 618 ? -39.098 19.047 -35.051 1.00 59.81 618 MET A N 1
ATOM 4875 C CA . MET A 1 618 ? -39.655 18.186 -36.088 1.00 59.81 618 MET A CA 1
ATOM 4876 C C . MET A 1 618 ? -39.706 16.755 -35.552 1.00 59.81 618 MET A C 1
ATOM 4878 O O . MET A 1 618 ? -38.798 16.311 -34.847 1.00 59.81 618 MET A O 1
ATOM 4882 N N . SER A 1 619 ? -40.777 16.041 -35.868 1.00 69.00 619 SER A N 1
ATOM 4883 C CA . SER A 1 619 ? -40.907 14.610 -35.600 1.00 69.00 619 SER A CA 1
ATOM 4884 C C . SER A 1 619 ? -39.972 13.791 -36.500 1.00 69.00 619 SER A C 1
ATOM 4886 O O . SER A 1 619 ? -39.577 14.238 -37.579 1.00 69.00 619 SER A O 1
ATOM 4888 N N . ASP A 1 620 ? -39.638 12.566 -36.085 1.00 65.75 620 ASP A N 1
ATOM 4889 C CA . ASP A 1 620 ? -38.753 11.675 -36.855 1.00 65.75 620 ASP A CA 1
ATOM 4890 C C . ASP A 1 620 ? -39.277 11.441 -38.289 1.00 65.75 620 ASP A C 1
ATOM 4892 O O . ASP A 1 620 ? -38.500 11.427 -39.243 1.00 65.75 620 ASP A O 1
ATOM 4896 N N . ALA A 1 621 ? -40.604 11.386 -38.462 1.00 69.00 621 ALA A N 1
ATOM 4897 C CA . ALA A 1 621 ? -41.261 11.246 -39.763 1.00 69.00 621 ALA A CA 1
ATOM 4898 C C . ALA A 1 621 ? -41.096 12.482 -40.670 1.00 69.00 621 ALA A C 1
ATOM 4900 O O . ALA A 1 621 ? -40.972 12.351 -41.888 1.00 69.00 621 ALA A O 1
ATOM 4901 N N . GLU A 1 622 ? -41.070 13.688 -40.097 1.00 67.56 622 GLU A N 1
ATOM 4902 C CA . GLU A 1 622 ? -40.862 14.934 -40.846 1.00 67.56 622 GLU A CA 1
ATOM 4903 C C . GLU A 1 622 ? -39.396 15.101 -41.268 1.00 67.56 622 GLU A C 1
ATOM 4905 O O . GLU A 1 622 ? -39.122 15.577 -42.371 1.00 67.56 622 GLU A O 1
ATOM 4910 N N . CYS A 1 623 ? -38.453 14.654 -40.432 1.00 64.06 623 CYS A N 1
ATOM 4911 C CA . CYS A 1 623 ? -37.034 14.587 -40.786 1.00 64.06 623 CYS A CA 1
ATOM 4912 C C . CYS A 1 623 ? -36.783 13.592 -41.929 1.00 64.06 623 CYS A C 1
ATOM 4914 O O . CYS A 1 623 ? -36.070 13.917 -42.880 1.00 64.06 623 CYS A O 1
ATOM 4916 N N . GLU A 1 624 ? -37.395 12.405 -41.879 1.00 69.44 624 GLU A N 1
ATOM 4917 C CA . GLU A 1 624 ? -37.294 11.416 -42.958 1.00 69.44 624 GLU A CA 1
ATOM 4918 C C . GLU A 1 624 ? -37.901 11.936 -44.269 1.00 69.44 624 GLU A C 1
ATOM 4920 O O . GLU A 1 624 ? -37.267 11.839 -45.322 1.00 69.44 624 GLU A O 1
ATOM 4925 N N . ALA A 1 625 ? -39.082 12.563 -44.217 1.00 71.31 625 ALA A N 1
ATOM 4926 C CA . ALA A 1 625 ? -39.726 13.144 -45.395 1.00 71.31 625 ALA A CA 1
ATOM 4927 C C . ALA A 1 625 ? -38.901 14.284 -46.027 1.00 71.31 625 ALA A C 1
ATOM 4929 O O . ALA A 1 625 ? -38.805 14.365 -47.253 1.00 71.31 625 ALA A O 1
ATOM 4930 N N . ALA A 1 626 ? -38.262 15.135 -45.216 1.00 67.25 626 ALA A N 1
ATOM 4931 C CA . ALA A 1 626 ? -37.401 16.217 -45.695 1.00 67.25 626 ALA A CA 1
ATOM 4932 C C . ALA A 1 626 ? -36.133 15.695 -46.393 1.00 67.25 626 ALA A C 1
ATOM 4934 O O . ALA A 1 626 ? -35.776 16.184 -47.468 1.00 67.25 626 ALA A O 1
ATOM 4935 N N . VAL A 1 627 ? -35.496 14.659 -45.836 1.00 68.56 627 VAL A N 1
ATOM 4936 C CA . VAL A 1 627 ? -34.320 14.013 -46.442 1.00 68.56 627 VAL A CA 1
ATOM 4937 C C . VAL A 1 627 ? -34.687 13.332 -47.764 1.00 68.56 627 VAL A C 1
ATOM 4939 O O . VAL A 1 627 ? -33.957 13.474 -48.745 1.00 68.56 627 VAL A O 1
ATOM 4942 N N . VAL A 1 628 ? -35.837 12.652 -47.831 1.00 73.62 628 VAL A N 1
ATOM 4943 C CA . VAL A 1 628 ? -36.339 12.020 -49.067 1.00 73.62 628 VAL A CA 1
ATOM 4944 C C . VAL A 1 628 ? -36.693 13.059 -50.140 1.00 73.62 628 VAL A C 1
ATOM 4946 O O . VAL A 1 628 ? -36.476 12.811 -51.325 1.00 73.62 628 VAL A O 1
ATOM 4949 N N . ALA A 1 629 ? -37.169 14.243 -49.747 1.00 76.75 629 ALA A N 1
ATOM 4950 C CA . ALA A 1 629 ? -37.455 15.360 -50.649 1.00 76.75 629 ALA A CA 1
ATOM 4951 C C . ALA A 1 629 ? -36.203 16.141 -51.113 1.00 76.75 629 ALA A C 1
ATOM 4953 O O . ALA A 1 629 ? -36.337 17.135 -51.824 1.00 76.75 629 ALA A O 1
ATOM 4954 N N . GLY A 1 630 ? -34.991 15.722 -50.721 1.00 65.81 630 GLY A N 1
ATOM 4955 C CA . GLY A 1 630 ? -33.732 16.391 -51.076 1.00 65.81 630 GLY A CA 1
ATOM 4956 C C . GLY A 1 630 ? -33.398 17.623 -50.227 1.00 65.81 630 GLY A C 1
ATOM 4957 O O . GLY A 1 630 ? -32.377 18.268 -50.459 1.00 65.81 630 GLY A O 1
ATOM 4958 N N . ASN A 1 631 ? -34.208 17.926 -49.210 1.00 73.25 631 ASN A N 1
ATOM 4959 C CA . ASN A 1 631 ? -33.968 19.002 -48.252 1.00 73.25 631 ASN A CA 1
ATOM 4960 C C . ASN A 1 631 ? -33.118 18.467 -47.095 1.00 73.25 631 ASN A C 1
ATOM 4962 O O . ASN A 1 631 ? -33.612 18.237 -45.991 1.00 73.25 631 ASN A O 1
ATOM 4966 N N . ILE A 1 632 ? -31.835 18.219 -47.369 1.00 63.38 632 ILE A N 1
ATOM 4967 C CA . ILE A 1 632 ? -30.877 17.753 -46.361 1.00 63.38 632 ILE A CA 1
ATOM 4968 C C . ILE A 1 632 ? -30.728 18.859 -45.300 1.00 63.38 632 ILE A C 1
ATOM 4970 O O . ILE A 1 632 ? -30.325 19.968 -45.657 1.00 63.38 632 ILE A O 1
ATOM 4974 N N . PRO A 1 633 ? -31.029 18.594 -44.014 1.00 61.19 633 PRO A N 1
ATOM 4975 C CA . PRO A 1 633 ? -30.801 19.565 -42.951 1.00 61.19 633 PRO A CA 1
ATOM 4976 C C . PRO A 1 633 ? -29.327 19.976 -42.929 1.00 61.19 633 PRO A C 1
ATOM 4978 O O . PRO A 1 633 ? -28.445 19.115 -42.996 1.00 61.19 633 PRO A O 1
ATOM 4981 N N . GLU A 1 634 ? -29.048 21.279 -42.835 1.00 58.66 634 GLU A N 1
ATOM 4982 C CA . GLU A 1 634 ? -27.676 21.758 -42.667 1.00 58.66 634 GLU A CA 1
ATOM 4983 C C . GLU A 1 634 ? -27.028 21.063 -41.468 1.00 58.66 634 GLU A C 1
ATOM 4985 O O . GLU A 1 634 ? -27.642 20.904 -40.406 1.00 58.66 634 GLU A O 1
ATOM 4990 N N . ALA A 1 635 ? -25.777 20.628 -41.648 1.00 59.19 635 ALA A N 1
ATOM 4991 C CA . ALA A 1 635 ? -25.020 20.036 -40.560 1.00 59.19 635 ALA A CA 1
ATOM 4992 C C . ALA A 1 635 ? -25.043 21.004 -39.367 1.00 59.19 635 ALA A C 1
ATOM 4994 O O . ALA A 1 635 ? -24.821 22.204 -39.563 1.00 59.19 635 ALA A O 1
ATOM 4995 N N . PRO A 1 636 ? -25.305 20.514 -38.141 1.00 61.66 636 PRO A N 1
ATOM 4996 C CA . PRO A 1 636 ? -25.375 21.384 -36.982 1.00 61.66 636 PRO A CA 1
ATOM 4997 C C . PRO A 1 636 ? -24.089 22.219 -36.902 1.00 61.66 636 PRO A C 1
ATOM 4999 O O . PRO A 1 636 ? -22.998 21.668 -37.105 1.00 61.66 636 PRO A O 1
ATOM 5002 N N . PRO A 1 637 ? -24.199 23.535 -36.642 1.00 61.03 637 PRO A N 1
ATOM 5003 C CA . PRO A 1 637 ? -23.051 24.425 -36.643 1.00 61.03 637 PRO A CA 1
ATOM 5004 C C . PRO A 1 637 ? -21.992 23.870 -35.697 1.00 61.03 637 PRO A C 1
ATOM 5006 O O . PRO A 1 637 ? -22.297 23.478 -34.566 1.00 61.03 637 PRO A O 1
ATOM 5009 N N . VAL A 1 638 ? -20.745 23.799 -36.176 1.00 61.06 638 VAL A N 1
ATOM 5010 C CA . VAL A 1 638 ? -19.622 23.342 -35.353 1.00 61.06 638 VAL A CA 1
ATOM 5011 C C . VAL A 1 638 ? -19.611 24.225 -34.107 1.00 61.06 638 VAL A C 1
ATOM 5013 O O . VAL A 1 638 ? -19.488 25.444 -34.258 1.00 61.06 638 VAL A O 1
ATOM 5016 N N . PRO A 1 639 ? -19.771 23.659 -32.894 1.00 62.44 639 PRO A N 1
ATOM 5017 C CA . PRO A 1 639 ? -19.819 24.469 -31.691 1.00 62.44 639 PRO A CA 1
ATOM 5018 C C . PRO A 1 639 ? -18.560 25.340 -31.645 1.00 62.44 639 PRO A C 1
ATOM 5020 O O . PRO A 1 639 ? -17.467 24.829 -31.936 1.00 62.44 639 PRO A O 1
ATOM 5023 N N . PRO A 1 640 ? -18.700 26.645 -31.343 1.00 62.44 640 PRO A N 1
ATOM 5024 C CA . PRO A 1 640 ? -17.570 27.554 -31.342 1.00 62.44 640 PRO A CA 1
ATOM 5025 C C . PRO A 1 640 ? -16.491 26.969 -30.440 1.00 62.44 640 PRO A C 1
ATOM 5027 O O . PRO A 1 640 ? -16.768 26.513 -29.327 1.00 62.44 640 PRO A O 1
ATOM 5030 N N . LYS A 1 641 ? -15.257 26.917 -30.956 1.00 62.44 641 LYS A N 1
ATOM 5031 C CA . LYS A 1 641 ? -14.111 26.451 -30.178 1.00 62.44 641 LYS A CA 1
ATOM 5032 C C . LYS A 1 641 ? -14.111 27.254 -28.871 1.00 62.44 641 LYS A C 1
ATOM 5034 O O . LYS A 1 641 ? -14.089 28.482 -28.968 1.00 62.44 641 LYS A O 1
ATOM 5039 N N . PRO A 1 642 ? -14.135 26.603 -27.691 1.00 69.00 642 PRO A N 1
ATOM 5040 C CA . PRO A 1 642 ? -14.059 27.319 -26.428 1.00 69.00 642 PRO A CA 1
ATOM 5041 C C . PRO A 1 642 ? -12.890 28.298 -26.483 1.00 69.00 642 PRO A C 1
ATOM 5043 O O . PRO A 1 642 ? -11.795 27.921 -26.929 1.00 69.00 642 PRO A O 1
ATOM 5046 N N . ALA A 1 643 ? -13.145 29.554 -26.113 1.00 72.69 643 ALA A N 1
ATOM 5047 C CA . ALA A 1 643 ? -12.097 30.558 -26.068 1.00 72.69 643 ALA A CA 1
ATOM 5048 C C . ALA A 1 643 ? -10.977 30.039 -25.161 1.00 72.69 643 ALA A C 1
ATOM 5050 O O . ALA A 1 643 ? -11.234 29.457 -24.105 1.00 72.69 643 ALA A O 1
ATOM 5051 N N . ALA A 1 644 ? -9.732 30.189 -25.607 1.00 78.19 644 ALA A N 1
ATOM 5052 C CA . ALA A 1 644 ? -8.611 29.880 -24.738 1.00 78.19 644 ALA A CA 1
ATOM 5053 C C . ALA A 1 644 ? -8.642 30.841 -23.531 1.00 78.19 644 ALA A C 1
ATOM 5055 O O . ALA A 1 644 ? -9.094 31.978 -23.696 1.00 78.19 644 ALA A O 1
ATOM 5056 N N . PRO A 1 645 ? -8.177 30.418 -22.342 1.00 85.88 645 PRO A N 1
ATOM 5057 C CA . PRO A 1 645 ? -8.079 31.306 -21.188 1.00 85.88 645 PRO A CA 1
ATOM 5058 C C . PRO A 1 645 ? -7.342 32.608 -21.532 1.00 85.88 645 PRO A C 1
ATOM 5060 O O . PRO A 1 645 ? -6.415 32.603 -22.353 1.00 85.88 645 PRO A O 1
ATOM 5063 N N . ALA A 1 646 ? -7.734 33.720 -20.908 1.00 83.25 646 ALA A N 1
ATOM 5064 C CA . ALA A 1 646 ? -7.058 35.003 -21.087 1.00 83.25 646 ALA A CA 1
ATOM 5065 C C . ALA A 1 646 ? -5.550 34.869 -20.791 1.00 83.25 646 ALA A C 1
ATOM 5067 O O . ALA A 1 646 ? -5.156 34.166 -19.863 1.00 83.25 646 ALA A O 1
ATOM 5068 N N . GLY A 1 647 ? -4.707 35.495 -21.617 1.00 81.25 647 GLY A N 1
ATOM 5069 C CA . GLY A 1 647 ? -3.247 35.351 -21.534 1.00 81.25 647 GLY A CA 1
ATOM 5070 C C . GLY A 1 647 ? -2.672 34.121 -22.250 1.00 81.25 647 GLY A C 1
ATOM 5071 O O . GLY A 1 647 ? -1.454 33.953 -22.269 1.00 81.25 647 GLY A O 1
ATOM 5072 N N . THR A 1 648 ? -3.500 33.277 -22.887 1.00 80.44 648 THR A N 1
ATOM 5073 C CA . THR A 1 648 ? -2.984 32.185 -23.731 1.00 80.44 648 THR A CA 1
ATOM 5074 C C . THR A 1 648 ? -2.215 32.761 -24.931 1.00 80.44 648 THR A C 1
ATOM 5076 O O . THR A 1 648 ? -2.789 33.554 -25.683 1.00 80.44 648 THR A O 1
ATOM 5079 N N . PRO A 1 649 ? -0.957 32.344 -25.177 1.00 80.12 649 PRO A N 1
ATOM 5080 C CA . PRO A 1 649 ? -0.184 32.810 -26.323 1.00 80.12 649 PRO A CA 1
ATOM 5081 C C . PRO A 1 649 ? -0.902 32.539 -27.648 1.00 80.12 649 PRO A C 1
ATOM 5083 O O . PRO A 1 649 ? -1.347 31.419 -27.919 1.00 80.12 649 PRO A O 1
ATOM 5086 N N . VAL A 1 650 ? -0.988 33.561 -28.500 1.00 80.12 650 VAL A N 1
ATOM 5087 C CA . VAL A 1 650 ? -1.539 33.418 -29.850 1.00 80.12 650 VAL A CA 1
ATOM 5088 C C . VAL A 1 650 ? -0.477 32.765 -30.734 1.00 80.12 650 VAL A C 1
ATOM 5090 O O . VAL A 1 650 ? 0.461 33.411 -31.189 1.00 80.12 650 VAL A O 1
ATOM 5093 N N . GLY A 1 651 ? -0.609 31.456 -30.944 1.00 75.12 651 GLY A N 1
ATOM 5094 C CA . GLY A 1 651 ? 0.248 30.672 -31.834 1.00 75.12 651 GLY A CA 1
ATOM 5095 C C . GLY A 1 651 ? -0.458 30.283 -33.134 1.00 75.12 651 GLY A C 1
ATOM 5096 O O . GLY A 1 651 ? -1.669 30.044 -33.151 1.00 75.12 651 GLY A O 1
ATOM 5097 N N . SER A 1 652 ? 0.301 30.169 -34.226 1.00 80.50 652 SER A N 1
ATOM 5098 C CA . SER A 1 652 ? -0.197 29.604 -35.483 1.00 80.50 652 SER A CA 1
ATOM 5099 C C . SER A 1 652 ? -0.437 28.093 -35.357 1.00 80.50 652 SER A C 1
ATOM 5101 O O . SER A 1 652 ? 0.135 27.398 -34.511 1.00 80.50 652 SER A O 1
ATOM 5103 N N . SER A 1 653 ? -1.325 27.545 -36.191 1.00 81.88 653 SER A N 1
ATOM 5104 C CA . SER A 1 653 ? -1.578 26.105 -36.197 1.00 81.88 653 SER A CA 1
ATOM 5105 C C . SER A 1 653 ? -0.342 25.337 -36.669 1.00 81.88 653 SER A C 1
ATOM 5107 O O . SER A 1 653 ? 0.111 25.531 -37.795 1.00 81.88 653 SER A O 1
ATOM 5109 N N . LEU A 1 654 ? 0.151 24.405 -35.852 1.00 87.12 654 LEU A N 1
ATOM 5110 C CA . LEU A 1 654 ? 1.283 23.555 -36.230 1.00 87.12 654 LEU A CA 1
ATOM 5111 C C . LEU A 1 654 ? 0.944 22.672 -37.455 1.00 87.12 654 LEU A C 1
ATOM 5113 O O . LEU A 1 654 ? -0.115 22.018 -37.436 1.00 87.12 654 LEU A O 1
ATOM 5117 N N . PRO A 1 655 ? 1.834 22.568 -38.467 1.00 89.12 655 PRO A N 1
ATOM 5118 C CA . PRO A 1 655 ? 1.634 21.758 -39.673 1.00 89.12 655 PRO A CA 1
ATOM 5119 C C . PRO A 1 655 ? 1.896 20.263 -39.407 1.00 89.12 655 PRO A C 1
ATOM 5121 O O . PRO A 1 655 ? 2.846 19.666 -39.900 1.00 89.12 655 PRO A O 1
ATOM 5124 N N . LEU A 1 656 ? 1.053 19.639 -38.579 1.00 91.00 656 LEU A N 1
ATOM 5125 C CA . LEU A 1 656 ? 1.196 18.235 -38.175 1.00 91.00 656 LEU A CA 1
ATOM 5126 C C . LEU A 1 656 ? 0.307 17.304 -39.009 1.00 91.00 656 LEU A C 1
ATOM 5128 O O . LEU A 1 656 ? -0.922 17.440 -38.980 1.00 91.00 656 LEU A O 1
ATOM 5132 N N . SER A 1 657 ? 0.920 16.302 -39.649 1.00 91.56 657 SER A N 1
ATOM 5133 C CA . SER A 1 657 ? 0.231 15.209 -40.358 1.00 91.56 657 SER A CA 1
ATOM 5134 C C . SER A 1 657 ? -0.324 14.135 -39.409 1.00 91.56 657 SER A C 1
ATOM 5136 O O . SER A 1 657 ? -1.388 13.571 -39.661 1.00 91.56 657 SER A O 1
ATOM 5138 N N . ARG A 1 658 ? 0.337 13.890 -38.268 1.00 93.62 658 ARG A N 1
ATOM 5139 C CA . ARG A 1 658 ? -0.082 12.918 -37.241 1.00 93.62 658 ARG A CA 1
ATOM 5140 C C . ARG A 1 658 ? -0.561 13.631 -35.979 1.00 93.62 658 ARG A C 1
ATOM 5142 O O . ARG A 1 658 ? 0.129 14.489 -35.435 1.00 93.62 658 ARG A O 1
ATOM 5149 N N . ARG A 1 659 ? -1.753 13.273 -35.486 1.00 90.88 659 ARG A N 1
ATOM 5150 C CA . ARG A 1 659 ? -2.353 13.867 -34.272 1.00 90.88 659 ARG A CA 1
ATOM 5151 C C . ARG A 1 659 ? -2.916 12.785 -33.342 1.00 90.88 659 ARG A C 1
ATOM 5153 O O . ARG A 1 659 ? -4.135 12.608 -33.304 1.00 90.88 659 ARG A O 1
ATOM 5160 N N . PRO A 1 660 ? -2.065 12.102 -32.554 1.00 90.19 660 PRO A N 1
ATOM 5161 C CA . PRO A 1 660 ? -2.466 10.950 -31.733 1.00 90.19 660 PRO A CA 1
ATOM 5162 C C . PRO A 1 660 ? -3.610 11.234 -30.746 1.00 90.19 660 PRO A C 1
ATOM 5164 O O . PRO A 1 660 ? -4.419 10.361 -30.450 1.00 90.19 660 PRO A O 1
ATOM 5167 N N . ARG A 1 661 ? -3.751 12.486 -30.280 1.00 92.81 661 ARG A N 1
ATOM 5168 C CA . ARG A 1 661 ? -4.833 12.897 -29.365 1.00 92.81 661 ARG A CA 1
ATOM 5169 C C . ARG A 1 661 ? -6.248 12.685 -29.928 1.00 92.81 661 ARG A C 1
ATOM 5171 O O . ARG A 1 661 ? -7.183 12.614 -29.138 1.00 92.81 661 ARG A O 1
ATOM 5178 N N . ARG A 1 662 ? -6.418 12.575 -31.255 1.00 91.81 662 ARG A N 1
ATOM 5179 C CA . ARG A 1 662 ? -7.729 12.370 -31.904 1.00 91.81 662 ARG A CA 1
ATOM 5180 C C . ARG A 1 662 ? -8.430 11.108 -31.394 1.00 91.81 662 ARG A C 1
ATOM 5182 O O . ARG A 1 662 ? -9.613 11.180 -31.081 1.00 91.81 662 ARG A O 1
ATOM 5189 N N . ASN A 1 663 ? -7.679 10.026 -31.200 1.00 92.25 663 ASN A N 1
ATOM 5190 C CA . ASN A 1 663 ? -8.216 8.731 -30.774 1.00 92.25 663 ASN A CA 1
ATOM 5191 C C . ASN A 1 663 ? -8.590 8.688 -29.283 1.00 92.25 663 ASN A C 1
ATOM 5193 O O . ASN A 1 663 ? -9.350 7.828 -28.870 1.00 92.25 663 ASN A O 1
ATOM 5197 N N . ARG A 1 664 ? -8.127 9.643 -28.464 1.00 93.38 664 ARG A N 1
ATOM 5198 C CA . ARG A 1 664 ? -8.442 9.698 -27.022 1.00 93.38 664 ARG A CA 1
ATOM 5199 C C . ARG A 1 664 ? -9.268 10.912 -26.598 1.00 93.38 664 ARG A C 1
ATOM 5201 O O . ARG A 1 664 ? -9.399 11.186 -25.405 1.00 93.38 664 ARG A O 1
ATOM 5208 N N . ARG A 1 665 ? -9.826 11.642 -27.574 1.00 92.12 665 ARG A N 1
ATOM 5209 C CA . ARG A 1 665 ? 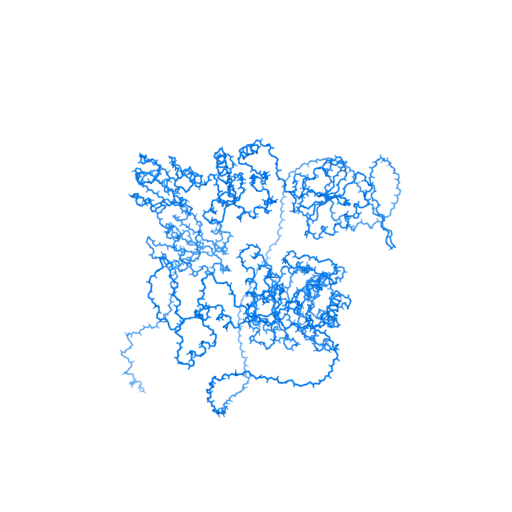-10.531 12.918 -27.367 1.00 92.12 665 ARG A CA 1
ATOM 5210 C C . ARG A 1 665 ? -11.802 12.770 -26.535 1.00 92.12 665 ARG A C 1
ATOM 5212 O O . ARG A 1 665 ? -12.061 13.614 -25.687 1.00 92.12 665 ARG A O 1
ATOM 5219 N N . THR A 1 666 ? -12.598 11.736 -26.787 1.00 91.88 666 THR A N 1
ATOM 5220 C CA . THR A 1 666 ? -13.881 11.519 -26.103 1.00 91.88 666 THR A CA 1
ATOM 5221 C C . THR A 1 666 ? -13.858 10.200 -25.332 1.00 91.88 666 THR A C 1
ATOM 5223 O O . THR A 1 666 ? -13.111 9.298 -25.718 1.00 91.88 666 THR A O 1
ATOM 5226 N N . PRO A 1 667 ? -14.673 10.055 -24.270 1.00 90.44 667 PRO A N 1
ATOM 5227 C CA . PRO A 1 667 ? -14.832 8.778 -23.575 1.00 90.44 667 PRO A CA 1
ATOM 5228 C C . PRO A 1 667 ? -15.200 7.630 -24.526 1.00 90.44 667 PRO A C 1
ATOM 5230 O O . PRO A 1 667 ? -14.574 6.581 -24.466 1.00 90.44 667 PRO A O 1
ATOM 5233 N N . ALA A 1 668 ? -16.120 7.867 -25.469 1.00 93.00 668 ALA A N 1
ATOM 5234 C CA . ALA A 1 668 ? -16.534 6.868 -26.457 1.00 93.00 668 ALA A CA 1
ATOM 5235 C C . ALA A 1 668 ? -15.380 6.396 -27.360 1.00 93.00 668 ALA A C 1
ATOM 5237 O O . ALA A 1 668 ? -15.247 5.204 -27.602 1.00 93.00 668 ALA A O 1
ATOM 5238 N N . LEU A 1 669 ? -14.511 7.307 -27.821 1.00 94.88 669 LEU A N 1
ATOM 5239 C CA . LEU A 1 669 ? -13.347 6.926 -28.630 1.00 94.88 669 LEU A CA 1
ATOM 5240 C C . LEU A 1 669 ? -12.300 6.169 -27.805 1.00 94.88 669 LEU A C 1
ATOM 5242 O O . LEU A 1 669 ? -11.728 5.205 -28.298 1.00 94.88 669 LEU A O 1
ATOM 5246 N N . ARG A 1 670 ? -12.074 6.570 -26.545 1.00 92.94 670 ARG A N 1
ATOM 5247 C CA . ARG A 1 670 ? -11.170 5.835 -25.645 1.00 92.94 670 ARG A CA 1
ATOM 5248 C C . ARG A 1 670 ? -11.664 4.413 -25.398 1.00 92.94 670 ARG A C 1
ATOM 5250 O O . ARG A 1 670 ? -10.865 3.496 -25.491 1.00 92.94 670 ARG A O 1
ATOM 5257 N N . ALA A 1 671 ? -12.962 4.245 -25.148 1.00 90.50 671 ALA A N 1
ATOM 5258 C CA . ALA A 1 671 ? -13.568 2.932 -24.957 1.00 90.50 671 ALA A CA 1
ATOM 5259 C C . ALA A 1 671 ? -13.519 2.077 -26.235 1.00 90.50 671 ALA A C 1
ATOM 5261 O O . ALA A 1 671 ? -13.208 0.897 -26.160 1.00 90.50 671 ALA A O 1
ATOM 5262 N N . ALA A 1 672 ? -13.773 2.662 -27.412 1.00 93.94 672 ALA A N 1
ATOM 5263 C CA . ALA A 1 672 ? -13.746 1.931 -28.682 1.00 93.94 672 ALA A CA 1
ATOM 5264 C C . ALA A 1 672 ? -12.339 1.478 -29.108 1.00 93.94 672 ALA A C 1
ATOM 5266 O O . ALA A 1 672 ? -12.210 0.498 -29.834 1.00 93.94 672 ALA A O 1
ATOM 5267 N N . PHE A 1 673 ? -11.293 2.203 -28.702 1.00 94.38 673 PHE A N 1
ATOM 5268 C CA . PHE A 1 673 ? -9.911 1.935 -29.115 1.00 94.38 673 PHE A CA 1
ATOM 5269 C C . PHE A 1 673 ? -9.034 1.334 -28.015 1.00 94.38 673 PHE A C 1
ATOM 5271 O O . PHE A 1 673 ? -7.833 1.184 -28.227 1.00 94.38 673 PHE A O 1
ATOM 5278 N N . GLN A 1 674 ? -9.587 1.025 -26.842 1.00 93.19 674 GLN A N 1
ATOM 5279 C CA . GLN A 1 674 ? -8.830 0.312 -25.818 1.00 93.19 674 GLN A CA 1
ATOM 5280 C C . GLN A 1 674 ? -8.557 -1.125 -26.281 1.00 93.19 674 GLN A C 1
ATOM 5282 O O . GLN A 1 674 ? -9.447 -1.810 -26.776 1.00 93.19 674 GLN A O 1
ATOM 5287 N N . GLU A 1 675 ? -7.322 -1.582 -26.110 1.00 94.62 675 GLU A N 1
ATOM 5288 C CA . GLU A 1 675 ? -6.888 -2.919 -26.541 1.00 94.62 675 GLU A CA 1
ATOM 5289 C C . GLU A 1 675 ? -7.163 -3.989 -25.477 1.00 94.62 675 GLU A C 1
ATOM 5291 O O . GLU A 1 675 ? -7.218 -5.180 -25.768 1.00 94.62 675 GLU A O 1
ATOM 5296 N N . THR A 1 676 ? -7.338 -3.565 -24.226 1.00 96.06 676 THR A N 1
ATOM 5297 C CA . THR A 1 676 ? -7.479 -4.448 -23.072 1.00 96.06 676 THR A CA 1
ATOM 5298 C C . THR A 1 676 ? -8.787 -4.151 -22.357 1.00 96.06 676 THR A C 1
ATOM 5300 O O . THR A 1 676 ? -9.127 -2.994 -22.109 1.00 96.06 676 THR A O 1
ATOM 5303 N N . THR A 1 677 ? -9.522 -5.210 -22.029 1.00 93.44 677 THR A N 1
ATOM 5304 C CA . THR A 1 677 ? -10.755 -5.155 -21.244 1.00 93.44 677 THR A CA 1
ATOM 5305 C C . THR A 1 677 ? -10.628 -6.073 -20.038 1.00 93.44 677 THR A C 1
ATOM 5307 O O . THR A 1 677 ? -9.978 -7.117 -20.106 1.00 93.44 677 THR A O 1
ATOM 5310 N N . LEU A 1 678 ? -11.236 -5.653 -18.931 1.00 95.25 678 LEU A N 1
ATOM 5311 C CA . LEU A 1 678 ? -11.319 -6.420 -17.696 1.00 95.25 678 LEU A CA 1
ATOM 5312 C C . LEU A 1 678 ? -12.782 -6.798 -17.462 1.00 95.25 678 LEU A C 1
ATOM 5314 O O . LEU A 1 678 ? -13.671 -5.967 -17.652 1.00 95.25 678 LEU A O 1
ATOM 5318 N N . SER A 1 679 ? -13.015 -8.039 -17.057 1.00 95.69 679 SER A N 1
ATOM 5319 C CA . SER A 1 679 ? -14.327 -8.579 -16.705 1.00 95.69 679 SER A CA 1
ATOM 5320 C C . SER A 1 679 ? -14.263 -9.208 -15.310 1.00 95.69 679 SER A C 1
ATOM 5322 O O . SER A 1 679 ? -13.205 -9.734 -14.954 1.00 95.69 679 SER A O 1
ATOM 5324 N N . PRO A 1 680 ? -15.363 -9.229 -14.530 1.00 97.00 680 PRO A N 1
ATOM 5325 C CA . PRO A 1 680 ? -15.424 -9.999 -13.285 1.00 97.00 680 PRO A CA 1
ATOM 5326 C C . PRO A 1 680 ? -15.019 -11.472 -13.456 1.00 97.00 680 PRO A C 1
ATOM 5328 O O . PRO A 1 680 ? -14.400 -12.039 -12.564 1.00 97.00 680 PRO A O 1
ATOM 5331 N N . ALA A 1 681 ? -15.260 -12.060 -14.634 1.00 96.12 681 ALA A N 1
ATOM 5332 C CA . ALA A 1 681 ? -14.856 -13.430 -14.965 1.00 96.12 681 ALA A CA 1
ATOM 5333 C C . ALA A 1 681 ? -13.330 -13.652 -15.013 1.00 96.12 681 ALA A C 1
ATOM 5335 O O . ALA A 1 681 ? -12.880 -14.791 -15.025 1.00 96.12 681 ALA A O 1
ATOM 5336 N N . ASN A 1 682 ? -12.524 -12.585 -15.062 1.00 97.44 682 ASN A N 1
ATOM 5337 C CA . ASN A 1 682 ? -11.066 -12.689 -14.967 1.00 97.44 682 ASN A CA 1
ATOM 5338 C C . ASN A 1 682 ? -10.572 -12.768 -13.516 1.00 97.44 682 ASN A C 1
ATOM 5340 O O . ASN A 1 682 ? -9.375 -12.944 -13.307 1.00 97.44 682 ASN A O 1
ATOM 5344 N N . LEU A 1 683 ? -11.443 -12.564 -12.523 1.00 98.69 683 LEU A N 1
ATOM 5345 C CA . LEU A 1 683 ? -11.054 -12.391 -11.128 1.00 98.69 683 LEU A CA 1
ATOM 5346 C C . LEU A 1 683 ? -11.265 -13.685 -10.337 1.00 98.69 683 LEU A C 1
ATOM 5348 O O . LEU A 1 683 ? -12.340 -14.277 -10.371 1.00 98.69 683 LEU A O 1
ATOM 5352 N N . VAL A 1 684 ? -10.248 -14.070 -9.571 1.00 98.81 684 VAL A N 1
ATOM 5353 C CA . VAL A 1 684 ? -10.331 -15.102 -8.532 1.00 98.81 684 VAL A CA 1
ATOM 5354 C C . VAL A 1 684 ? -10.216 -14.396 -7.190 1.00 98.81 684 VAL A C 1
ATOM 5356 O O . VAL A 1 684 ? -9.284 -13.613 -6.999 1.00 98.81 684 VAL A O 1
ATOM 5359 N N . TYR A 1 685 ? -11.153 -14.641 -6.274 1.00 98.62 685 TYR A N 1
ATOM 5360 C CA . TYR A 1 685 ? -11.211 -13.950 -4.987 1.00 98.62 685 TYR A CA 1
ATOM 5361 C C . TYR A 1 685 ? -10.507 -14.745 -3.871 1.00 98.62 685 TYR A C 1
ATOM 5363 O O . TYR A 1 685 ? -10.993 -15.810 -3.483 1.00 98.62 685 TYR A O 1
ATOM 5371 N N . PRO A 1 686 ? -9.375 -14.255 -3.331 1.00 98.31 686 PRO A N 1
ATOM 5372 C CA . PRO A 1 686 ? -8.717 -14.852 -2.177 1.00 98.31 686 PRO A CA 1
ATOM 5373 C C . PRO A 1 686 ? -9.502 -14.652 -0.885 1.00 98.31 686 PRO A C 1
ATOM 5375 O O . PRO A 1 686 ? -9.786 -13.515 -0.506 1.00 98.31 686 PRO A O 1
ATOM 5378 N N . LEU A 1 687 ? -9.781 -15.746 -0.178 1.00 97.88 687 LEU A N 1
ATOM 5379 C CA . LEU A 1 687 ? -10.549 -15.748 1.065 1.00 97.88 687 LEU A CA 1
ATOM 5380 C C . LEU A 1 687 ? -9.796 -16.500 2.161 1.00 97.88 687 LEU A C 1
ATOM 5382 O O . LEU A 1 687 ? -9.382 -17.646 1.980 1.00 97.88 687 LEU A O 1
ATOM 5386 N N . PHE A 1 688 ? -9.629 -15.850 3.311 1.00 97.44 688 PHE A N 1
ATOM 5387 C CA . PHE A 1 688 ? -9.033 -16.469 4.489 1.00 97.44 688 PHE A CA 1
ATOM 5388 C C . PHE A 1 688 ? -10.119 -17.137 5.324 1.00 97.44 688 PHE A C 1
ATOM 5390 O O . PHE A 1 688 ? -11.143 -16.515 5.589 1.00 97.44 688 PHE A O 1
ATOM 5397 N N . ILE A 1 689 ? -9.890 -18.368 5.773 1.00 97.25 689 ILE A N 1
ATOM 5398 C CA . ILE A 1 689 ? -10.882 -19.149 6.526 1.00 97.25 689 ILE A CA 1
ATOM 5399 C C . ILE A 1 689 ? -10.306 -19.676 7.838 1.00 97.25 689 ILE A C 1
ATOM 5401 O O . ILE A 1 689 ? -9.111 -19.954 7.928 1.00 97.25 689 ILE A O 1
ATOM 5405 N N . HIS A 1 690 ? -11.145 -19.843 8.857 1.00 95.31 690 HIS A N 1
ATOM 5406 C CA . HIS A 1 690 ? -10.773 -20.481 10.124 1.00 95.31 690 HIS A CA 1
ATOM 5407 C C . HIS A 1 690 ? -11.943 -21.274 10.724 1.00 95.31 690 HIS A C 1
ATOM 5409 O O . HIS A 1 690 ? -13.075 -21.186 10.257 1.00 95.31 690 HIS A O 1
ATOM 5415 N N . GLU A 1 691 ? -11.655 -22.050 11.773 1.00 91.94 691 GLU A N 1
ATOM 5416 C CA . GLU A 1 691 ? -12.618 -22.912 12.488 1.00 91.94 691 GLU A CA 1
ATOM 5417 C C . GLU A 1 691 ? -13.635 -22.161 13.365 1.00 91.94 691 GLU A C 1
ATOM 5419 O O . GLU A 1 691 ? -14.583 -22.769 13.852 1.00 91.94 691 GLU A O 1
ATOM 5424 N N . GLY A 1 692 ? -13.422 -20.868 13.613 1.00 86.56 692 GLY A N 1
ATOM 5425 C CA . GLY A 1 692 ? -14.289 -20.081 14.493 1.00 86.56 692 GLY A CA 1
ATOM 5426 C C . GLY A 1 692 ? -15.606 -19.702 13.819 1.00 86.56 692 GLY A C 1
ATOM 5427 O O . GLY A 1 692 ? -15.719 -19.749 12.596 1.00 86.56 692 GLY A O 1
ATOM 5428 N N . GLU A 1 693 ? -16.595 -19.322 14.625 1.00 82.25 693 GLU A N 1
ATOM 5429 C CA . GLU A 1 693 ? -17.899 -18.867 14.122 1.00 82.25 693 GLU A CA 1
ATOM 5430 C C . GLU A 1 693 ? -17.870 -17.399 13.680 1.00 82.25 693 GLU A C 1
ATOM 5432 O O . GLU A 1 693 ? -18.509 -17.048 12.691 1.00 82.25 693 GLU A O 1
ATOM 5437 N N . GLU A 1 694 ? -17.083 -16.577 14.377 1.00 89.31 694 GLU A N 1
ATOM 5438 C CA . GLU A 1 694 ? -17.006 -15.128 14.181 1.00 89.31 694 GLU A CA 1
ATOM 5439 C C . GLU A 1 694 ? -15.921 -14.719 13.186 1.00 89.31 694 GLU A C 1
ATOM 5441 O O . GLU A 1 694 ? -14.759 -15.125 13.307 1.00 89.31 694 GLU A O 1
ATOM 5446 N N . ASP A 1 695 ? -16.269 -13.812 12.276 1.00 93.75 695 ASP A N 1
ATOM 5447 C CA . ASP A 1 695 ? -15.318 -13.228 11.337 1.00 93.75 695 ASP A CA 1
ATOM 5448 C C . ASP A 1 695 ? -14.327 -12.306 12.060 1.00 93.75 695 ASP A C 1
ATOM 5450 O O . ASP A 1 695 ? -14.685 -11.387 12.800 1.00 93.75 695 ASP A O 1
ATOM 5454 N N . THR A 1 696 ? -13.034 -12.517 11.823 1.00 92.44 696 THR A N 1
ATOM 5455 C CA . THR A 1 696 ? -11.964 -11.752 12.470 1.00 92.44 696 THR A CA 1
ATOM 5456 C C . THR A 1 696 ? -11.266 -10.836 11.462 1.00 92.44 696 THR A C 1
ATOM 5458 O O . THR A 1 696 ? -10.663 -11.343 10.515 1.00 92.44 696 THR A O 1
ATOM 5461 N N . PRO A 1 697 ? -11.246 -9.502 11.654 1.00 92.69 697 PRO A N 1
ATOM 5462 C CA . PRO A 1 697 ? -10.554 -8.591 10.743 1.00 92.69 697 PRO A CA 1
ATOM 5463 C C . PRO A 1 697 ? -9.045 -8.857 10.707 1.00 92.69 697 PRO A C 1
ATOM 5465 O O . PRO A 1 697 ? -8.434 -9.241 11.710 1.00 92.69 697 PRO A O 1
ATOM 5468 N N . ILE A 1 698 ? -8.432 -8.614 9.549 1.00 89.25 698 ILE A N 1
ATOM 5469 C CA . ILE A 1 698 ? -6.985 -8.725 9.346 1.00 89.25 698 ILE A CA 1
ATOM 5470 C C . ILE A 1 698 ? -6.388 -7.315 9.358 1.00 89.25 698 ILE A C 1
ATOM 5472 O O . ILE A 1 698 ? -6.567 -6.553 8.411 1.00 89.25 698 ILE A O 1
ATOM 5476 N N . GLY A 1 699 ? -5.672 -6.964 10.431 1.00 84.25 699 GLY A N 1
ATOM 5477 C CA . GLY A 1 699 ? -5.161 -5.606 10.667 1.00 84.25 699 GLY A CA 1
ATOM 5478 C C . GLY A 1 699 ? -4.297 -5.069 9.524 1.00 84.25 699 GLY A C 1
ATOM 5479 O O . GLY A 1 699 ? -4.584 -4.002 8.982 1.00 84.25 699 GLY A O 1
ATOM 5480 N N . ALA A 1 700 ? -3.297 -5.838 9.086 1.00 83.81 700 ALA A N 1
ATOM 5481 C CA . ALA A 1 700 ? -2.441 -5.442 7.966 1.00 83.81 700 ALA A CA 1
ATOM 5482 C C . ALA A 1 700 ? -3.134 -5.421 6.591 1.00 83.81 700 ALA A C 1
ATOM 5484 O O . ALA A 1 700 ? -2.525 -4.982 5.612 1.00 83.81 700 ALA A O 1
ATOM 5485 N N . MET A 1 701 ? -4.387 -5.877 6.485 1.00 91.88 701 MET A N 1
ATOM 5486 C CA . MET A 1 701 ? -5.162 -5.908 5.243 1.00 91.88 701 MET A CA 1
ATOM 5487 C C . MET A 1 701 ? -6.560 -5.309 5.456 1.00 91.88 701 MET A C 1
ATOM 5489 O O . MET A 1 701 ? -7.546 -6.046 5.526 1.00 91.88 701 MET A O 1
ATOM 5493 N N . PRO A 1 702 ? -6.680 -3.970 5.528 1.00 89.50 702 PRO A N 1
ATOM 5494 C CA . PRO A 1 702 ? -7.953 -3.307 5.792 1.00 89.50 702 PRO A CA 1
ATOM 5495 C C . PRO A 1 702 ? -9.062 -3.761 4.836 1.00 89.50 702 PRO A C 1
ATOM 5497 O O . PRO A 1 702 ? -8.880 -3.759 3.617 1.00 89.50 702 PRO A O 1
ATOM 5500 N N . GLY A 1 703 ? -10.213 -4.148 5.389 1.00 90.00 703 GLY A N 1
ATOM 5501 C CA . GLY A 1 703 ? -11.356 -4.673 4.634 1.00 90.00 703 GLY A CA 1
ATOM 5502 C C . GLY A 1 703 ? -11.290 -6.169 4.302 1.00 90.00 703 GLY A C 1
ATOM 5503 O O . GLY A 1 703 ? -12.231 -6.677 3.704 1.00 90.00 703 GLY A O 1
ATOM 5504 N N . CYS A 1 704 ? -10.221 -6.875 4.682 1.00 94.88 704 CYS A N 1
ATOM 5505 C CA . CYS A 1 704 ? -10.144 -8.335 4.617 1.00 94.88 704 CYS A CA 1
ATOM 5506 C C . CYS A 1 704 ? -10.359 -8.957 6.003 1.00 94.88 704 CYS A C 1
ATOM 5508 O O . CYS A 1 704 ? -9.947 -8.402 7.026 1.00 94.88 704 CYS A O 1
ATOM 5510 N N . TYR A 1 705 ? -10.956 -10.146 6.022 1.00 95.50 705 TYR A N 1
ATOM 5511 C CA . TYR A 1 705 ? -11.301 -10.882 7.235 1.00 95.50 705 TYR A CA 1
ATOM 5512 C C . TYR A 1 705 ? -10.828 -12.333 7.116 1.00 95.50 705 TYR A C 1
ATOM 5514 O O . TYR A 1 705 ? -10.799 -12.900 6.024 1.00 95.50 705 TYR A O 1
ATOM 5522 N N . ARG A 1 706 ? -10.456 -12.931 8.249 1.00 95.50 706 ARG A N 1
ATOM 5523 C CA . ARG A 1 706 ? -10.486 -14.380 8.437 1.00 95.50 706 ARG A CA 1
ATOM 5524 C C . ARG A 1 706 ? -11.936 -14.741 8.706 1.00 95.50 706 ARG A C 1
ATOM 5526 O O . ARG A 1 706 ? -12.484 -14.285 9.702 1.00 95.50 706 ARG A O 1
ATOM 5533 N N . LEU A 1 707 ? -12.527 -15.504 7.802 1.00 97.06 707 LEU A N 1
ATOM 5534 C CA . LEU A 1 707 ? -13.947 -15.801 7.798 1.00 97.06 707 LEU A CA 1
ATOM 5535 C C . LEU A 1 707 ? -14.232 -17.122 8.505 1.00 97.06 707 LEU A C 1
ATOM 5537 O O . LEU A 1 707 ? -13.531 -18.120 8.282 1.00 97.06 707 LEU A O 1
ATOM 5541 N N . GLY A 1 708 ? -15.299 -17.147 9.296 1.00 96.75 708 GLY A N 1
ATOM 5542 C CA . GLY A 1 708 ? -15.853 -18.389 9.807 1.00 96.75 708 GLY A CA 1
ATOM 5543 C C . GLY A 1 708 ? -16.384 -19.225 8.644 1.00 96.75 708 GLY A C 1
ATOM 5544 O O . GLY A 1 708 ? -17.246 -18.781 7.878 1.00 96.75 708 GLY A O 1
ATOM 5545 N N . TRP A 1 709 ? -15.869 -20.447 8.476 1.00 94.62 709 TRP A N 1
ATOM 5546 C CA . TRP A 1 709 ? -16.110 -21.233 7.256 1.00 94.62 709 TRP A CA 1
ATOM 5547 C C . TRP A 1 709 ? -17.584 -21.600 7.013 1.00 94.62 709 TRP A C 1
ATOM 5549 O O . TRP A 1 709 ? -17.971 -21.841 5.872 1.00 94.62 709 TRP A O 1
ATOM 5559 N N . ARG A 1 710 ? -18.415 -21.629 8.067 1.00 90.94 710 ARG A N 1
ATOM 5560 C CA . ARG A 1 710 ? -19.848 -21.973 7.986 1.00 90.94 710 ARG A CA 1
ATOM 5561 C C . ARG A 1 710 ? -20.756 -20.799 7.621 1.00 90.94 710 ARG A C 1
ATOM 5563 O O . ARG A 1 710 ? -21.775 -21.021 6.969 1.00 90.94 710 ARG A O 1
ATOM 5570 N N . HIS A 1 711 ? -20.418 -19.587 8.062 1.00 88.56 711 HIS A N 1
ATOM 5571 C CA . HIS A 1 711 ? -21.312 -18.426 8.005 1.00 88.56 711 HIS A CA 1
ATOM 5572 C C . HIS A 1 711 ? -20.708 -17.293 7.178 1.00 88.56 711 HIS A C 1
ATOM 5574 O O . HIS A 1 711 ? -21.111 -17.123 6.025 1.00 88.56 711 HIS A O 1
ATOM 5580 N N . GLY A 1 712 ? -19.711 -16.582 7.714 1.00 94.12 712 GLY A N 1
ATOM 5581 C CA . GLY A 1 712 ? -19.112 -15.422 7.051 1.00 94.12 712 GLY A CA 1
ATOM 5582 C C . GLY A 1 712 ? -18.567 -15.734 5.661 1.00 94.12 712 GLY A C 1
ATOM 5583 O O . GLY A 1 712 ? -18.825 -15.005 4.705 1.00 94.12 712 GLY A O 1
ATOM 5584 N N . LEU A 1 713 ? -17.924 -16.896 5.492 1.00 97.31 713 LEU A N 1
ATOM 5585 C CA . LEU A 1 713 ? -17.440 -17.334 4.181 1.00 97.31 713 LEU A CA 1
ATOM 5586 C C . LEU A 1 713 ? -18.568 -17.468 3.154 1.00 97.31 713 LEU A C 1
ATOM 5588 O O . LEU A 1 713 ? -18.443 -17.032 2.012 1.00 97.31 713 LEU A O 1
ATOM 5592 N N . VAL A 1 714 ? -19.665 -18.106 3.548 1.00 96.00 714 VAL A N 1
ATOM 5593 C CA . VAL A 1 714 ? -20.782 -18.411 2.654 1.00 96.00 714 VAL A CA 1
ATOM 5594 C C . VAL A 1 714 ? -21.494 -17.132 2.203 1.00 96.00 714 VAL A C 1
ATOM 5596 O O . VAL A 1 714 ? -21.951 -17.053 1.056 1.00 96.00 714 VAL A O 1
ATOM 5599 N N . GLU A 1 715 ? -21.594 -16.147 3.096 1.00 95.81 715 GLU A N 1
ATOM 5600 C CA . GLU A 1 715 ? -22.115 -14.816 2.790 1.00 95.81 715 GLU A CA 1
ATOM 5601 C C . GLU A 1 715 ? -21.183 -14.063 1.834 1.00 95.81 715 GLU A C 1
ATOM 5603 O O . GLU A 1 715 ? -21.635 -13.529 0.820 1.00 95.81 715 GLU A O 1
ATOM 5608 N N . GLU A 1 716 ? -19.879 -14.071 2.105 1.00 97.06 716 GLU A N 1
ATOM 5609 C CA . GLU A 1 716 ? -18.901 -13.347 1.294 1.00 97.06 716 GLU A CA 1
ATOM 5610 C C . GLU A 1 716 ? -18.793 -13.916 -0.128 1.00 97.06 716 GLU A C 1
ATOM 5612 O O . GLU A 1 716 ? -18.756 -13.167 -1.107 1.00 97.06 716 GLU A O 1
ATOM 5617 N N . VAL A 1 717 ? -18.864 -15.245 -0.268 1.00 97.88 717 VAL A N 1
ATOM 5618 C CA . VAL A 1 717 ? -18.972 -15.910 -1.574 1.00 97.88 717 VAL A CA 1
ATOM 5619 C C . VAL A 1 717 ? -20.261 -15.506 -2.292 1.00 97.88 717 VAL A C 1
ATOM 5621 O O . VAL A 1 717 ? -20.222 -15.248 -3.493 1.00 97.88 717 VAL A O 1
ATOM 5624 N N . SER A 1 718 ? -21.394 -15.395 -1.587 1.00 97.12 718 SER A N 1
ATOM 5625 C CA . SER A 1 718 ? -22.650 -14.928 -2.194 1.00 97.12 718 SER A CA 1
ATOM 5626 C C . SER A 1 718 ? -22.490 -13.531 -2.796 1.00 97.12 718 SER A C 1
ATOM 5628 O O . SER A 1 718 ? -22.797 -13.333 -3.969 1.00 97.12 718 SER A O 1
ATOM 5630 N N . LYS A 1 719 ? -21.922 -12.589 -2.031 1.00 96.00 719 LYS A N 1
ATOM 5631 C CA . LYS A 1 719 ? -21.683 -11.210 -2.489 1.00 96.00 719 LYS A CA 1
ATOM 5632 C C . LYS A 1 719 ? -20.784 -11.159 -3.724 1.00 96.00 719 LYS A C 1
ATOM 5634 O O . LYS A 1 719 ? -21.012 -10.343 -4.613 1.00 96.00 719 LYS A O 1
ATOM 5639 N N . ALA A 1 720 ? -19.750 -12.002 -3.775 1.00 96.75 720 ALA A N 1
ATOM 5640 C CA . ALA A 1 720 ? -18.849 -12.088 -4.923 1.00 96.75 720 ALA A CA 1
ATOM 5641 C C . ALA A 1 720 ? -19.580 -12.576 -6.181 1.00 96.75 720 ALA A C 1
ATOM 5643 O O . ALA A 1 720 ? -19.428 -11.993 -7.260 1.00 96.75 720 ALA A O 1
ATOM 5644 N N . ARG A 1 721 ? -20.435 -13.591 -6.033 1.00 96.19 721 ARG A N 1
ATOM 5645 C CA . ARG A 1 721 ? -21.230 -14.133 -7.137 1.00 96.19 721 ARG A CA 1
ATOM 5646 C C . ARG A 1 721 ? -22.259 -13.145 -7.674 1.00 96.19 721 ARG A C 1
ATOM 5648 O O . ARG A 1 721 ? -22.411 -13.067 -8.892 1.00 96.19 721 ARG A O 1
ATOM 5655 N N . ASP A 1 722 ? -22.893 -12.355 -6.806 1.00 95.25 722 ASP A N 1
ATOM 5656 C CA . ASP A 1 722 ? -23.889 -11.344 -7.202 1.00 95.25 722 ASP A CA 1
ATOM 5657 C C . ASP A 1 722 ? -23.327 -10.325 -8.209 1.00 95.25 722 ASP A C 1
ATOM 5659 O O . ASP A 1 722 ? -24.055 -9.807 -9.055 1.00 95.25 722 ASP A O 1
ATOM 5663 N N . VAL A 1 723 ? -22.012 -10.086 -8.175 1.00 95.69 723 VAL A N 1
ATOM 5664 C CA . VAL A 1 723 ? -21.307 -9.174 -9.091 1.00 95.69 723 VAL A CA 1
ATOM 5665 C C . VAL A 1 723 ? -20.494 -9.898 -10.172 1.00 95.69 723 VAL A C 1
ATOM 5667 O O . VAL A 1 723 ? -19.683 -9.284 -10.864 1.00 95.69 723 VAL A O 1
ATOM 5670 N N . GLY A 1 724 ? -20.716 -11.204 -10.346 1.00 95.25 724 GLY A N 1
ATOM 5671 C CA . GLY A 1 724 ? -20.139 -12.012 -11.422 1.00 95.25 724 GLY A CA 1
ATOM 5672 C C . GLY A 1 724 ? -18.767 -12.630 -11.135 1.00 95.25 724 GLY A C 1
ATOM 5673 O O . GLY A 1 724 ? -18.172 -13.201 -12.051 1.00 95.25 724 GLY A O 1
ATOM 5674 N N . VAL A 1 725 ? -18.259 -12.552 -9.900 1.00 97.69 725 VAL A N 1
ATOM 5675 C CA . VAL A 1 725 ? -17.022 -13.236 -9.486 1.00 97.69 725 VAL A CA 1
ATOM 5676 C C . VAL A 1 725 ? -17.375 -14.648 -9.016 1.00 97.69 725 VAL A C 1
ATOM 5678 O O . VAL A 1 725 ? -17.791 -14.859 -7.881 1.00 97.69 725 VAL A O 1
ATOM 5681 N N . ASN A 1 726 ? -17.222 -15.624 -9.914 1.00 97.50 726 ASN A N 1
ATOM 5682 C CA . ASN A 1 726 ? -17.578 -17.032 -9.680 1.00 97.50 726 ASN A CA 1
ATOM 5683 C C . ASN A 1 726 ? -16.359 -17.934 -9.423 1.00 97.50 726 ASN A C 1
ATOM 5685 O O . ASN A 1 726 ? -16.443 -19.154 -9.568 1.00 97.50 726 ASN A O 1
ATOM 5689 N N . SER A 1 727 ? -15.224 -17.343 -9.054 1.00 98.56 727 SER A N 1
ATOM 5690 C CA . SER A 1 727 ? -13.994 -18.073 -8.759 1.00 98.56 727 SER A CA 1
ATOM 5691 C C . SER A 1 727 ? -13.374 -17.578 -7.459 1.00 98.56 727 SER A C 1
ATOM 5693 O O . SER A 1 727 ? -13.229 -16.370 -7.260 1.00 98.56 727 SER A O 1
ATOM 5695 N N . ILE A 1 728 ? -12.992 -18.500 -6.577 1.00 98.69 728 ILE A N 1
ATOM 5696 C CA . ILE A 1 728 ? -12.377 -18.189 -5.279 1.00 98.69 728 ILE A CA 1
ATOM 5697 C C . ILE A 1 728 ? -11.126 -19.029 -5.044 1.00 98.69 728 ILE A C 1
ATOM 5699 O O . ILE A 1 728 ? -10.992 -20.106 -5.617 1.00 98.69 728 ILE A O 1
ATOM 5703 N N . VAL A 1 729 ? -10.244 -18.565 -4.159 1.00 98.62 729 VAL A N 1
ATOM 5704 C CA . VAL A 1 729 ? -9.139 -19.369 -3.622 1.00 98.62 729 VAL A CA 1
ATOM 5705 C C . VAL A 1 729 ? -9.150 -19.327 -2.097 1.00 98.62 729 VAL A C 1
ATOM 5707 O O . VAL A 1 729 ? -9.298 -18.257 -1.503 1.00 98.62 729 VAL A O 1
ATOM 5710 N N . LEU A 1 730 ? -9.028 -20.494 -1.463 1.00 97.88 730 LEU A N 1
ATOM 5711 C CA . LEU A 1 730 ? -9.124 -20.642 -0.008 1.00 97.88 730 LEU A CA 1
ATOM 5712 C C . LEU A 1 730 ? -7.742 -20.659 0.655 1.00 97.88 730 LEU A C 1
ATOM 5714 O O . LEU A 1 730 ? -6.881 -21.450 0.276 1.00 97.88 730 LEU A O 1
ATOM 5718 N N . PHE A 1 731 ? -7.576 -19.846 1.701 1.00 97.19 731 PHE A N 1
ATOM 5719 C CA . PHE A 1 731 ? -6.377 -19.794 2.540 1.00 97.19 731 PHE A CA 1
ATOM 5720 C C . PHE A 1 731 ? -6.719 -20.115 4.006 1.00 97.19 731 PHE A C 1
ATOM 5722 O O . PHE A 1 731 ? -7.353 -19.300 4.683 1.00 97.19 731 PHE A O 1
ATOM 5729 N N . PRO A 1 732 ? -6.333 -21.290 4.529 1.00 95.81 732 PRO A N 1
ATOM 5730 C CA . PRO A 1 732 ? -6.737 -21.717 5.865 1.00 95.81 732 PRO A CA 1
ATOM 5731 C C . PRO A 1 732 ? -5.830 -21.179 6.976 1.00 95.81 732 PRO A C 1
ATOM 5733 O O . PRO A 1 732 ? -4.612 -21.292 6.912 1.00 95.81 732 PRO A O 1
ATOM 5736 N N . LYS A 1 733 ? -6.424 -20.697 8.072 1.00 93.94 733 LYS A N 1
ATOM 5737 C CA . LYS A 1 733 ? -5.760 -20.549 9.374 1.00 93.94 733 LYS A CA 1
ATOM 5738 C C . LYS A 1 733 ? -6.112 -21.753 10.244 1.00 93.94 733 LYS A C 1
ATOM 5740 O O . LYS A 1 733 ? -7.110 -21.750 10.964 1.00 93.94 733 LYS A O 1
ATOM 5745 N N . VAL A 1 734 ? -5.283 -22.790 10.159 1.00 93.19 734 VAL A N 1
ATOM 5746 C CA . VAL A 1 734 ? -5.441 -24.019 10.947 1.00 93.19 734 VAL A CA 1
ATOM 5747 C C . VAL A 1 734 ? -5.062 -23.760 12.415 1.00 93.19 734 VAL A C 1
ATOM 5749 O O . VAL A 1 734 ? -4.073 -23.058 12.665 1.00 93.19 734 VAL A O 1
ATOM 5752 N N . PRO A 1 735 ? -5.817 -24.301 13.395 1.00 92.31 735 PRO A N 1
ATOM 5753 C CA . PRO A 1 735 ? -5.446 -24.244 14.807 1.00 92.31 735 PRO A CA 1
ATOM 5754 C C . PRO A 1 735 ? -4.041 -24.800 15.061 1.00 92.31 735 PRO A C 1
ATOM 5756 O O . PRO A 1 735 ? -3.704 -25.880 14.584 1.00 92.31 735 PRO A O 1
ATOM 5759 N N . ASP A 1 736 ? -3.236 -24.110 15.874 1.00 90.69 736 ASP A N 1
ATOM 5760 C CA . ASP A 1 736 ? -1.831 -24.495 16.083 1.00 90.69 736 ASP A CA 1
ATOM 5761 C C . ASP A 1 736 ? -1.663 -25.892 16.701 1.00 90.69 736 ASP A C 1
ATOM 5763 O O . ASP A 1 736 ? -0.659 -26.550 16.456 1.00 90.69 736 ASP A O 1
ATOM 5767 N N . ALA A 1 737 ? -2.658 -26.370 17.456 1.00 93.88 737 ALA A N 1
ATOM 5768 C CA . ALA A 1 737 ? -2.663 -27.710 18.043 1.00 93.88 737 ALA A CA 1
ATOM 5769 C C . ALA A 1 737 ? -2.769 -28.845 17.007 1.00 93.88 737 ALA A C 1
ATOM 5771 O O . ALA A 1 737 ? -2.472 -29.989 17.339 1.00 93.88 737 ALA A O 1
ATOM 5772 N N . LEU A 1 738 ? -3.202 -28.539 15.781 1.00 94.88 738 LEU A N 1
ATOM 5773 C CA . LEU A 1 738 ? -3.287 -29.497 14.675 1.00 94.88 738 LEU A CA 1
ATOM 5774 C C . LEU A 1 738 ? -2.065 -29.430 13.751 1.00 94.88 738 LEU A C 1
ATOM 5776 O O . LEU A 1 738 ? -1.946 -30.239 12.835 1.00 94.88 738 LEU A O 1
ATOM 5780 N N . LYS A 1 739 ? -1.154 -28.476 13.971 1.00 94.50 739 LYS A N 1
ATOM 5781 C CA . LYS A 1 739 ? 0.055 -28.354 13.161 1.00 94.50 739 LYS A CA 1
ATOM 5782 C C . LYS A 1 739 ? 1.093 -29.390 13.588 1.00 94.50 739 LYS A C 1
ATOM 5784 O O . LYS A 1 739 ? 1.344 -29.562 14.781 1.00 94.50 739 LYS A O 1
ATOM 5789 N N . SER A 1 740 ? 1.739 -30.032 12.619 1.00 95.50 740 SER A N 1
ATOM 5790 C CA . SER A 1 740 ? 2.835 -30.989 12.837 1.00 95.50 740 SER A CA 1
ATOM 5791 C C . SER A 1 740 ? 4.046 -30.613 11.987 1.00 95.50 740 SER A C 1
ATOM 5793 O O . SER A 1 740 ? 3.912 -29.862 11.023 1.00 95.50 740 SER A O 1
ATOM 5795 N N . SER A 1 741 ? 5.237 -31.124 12.306 1.00 93.12 741 SER A N 1
ATOM 5796 C CA . SER A 1 741 ? 6.448 -30.843 11.511 1.00 93.12 741 SER A CA 1
ATOM 5797 C C . SER A 1 741 ? 6.355 -31.376 10.075 1.00 93.12 741 SER A C 1
ATOM 5799 O O . SER A 1 741 ? 7.034 -30.891 9.175 1.00 93.12 741 SER A O 1
ATOM 5801 N N . THR A 1 742 ? 5.480 -32.356 9.853 1.00 93.75 742 THR A N 1
ATOM 5802 C CA . THR A 1 742 ? 5.208 -33.002 8.566 1.00 93.75 742 THR A CA 1
ATOM 5803 C C . THR A 1 742 ? 3.923 -32.516 7.891 1.00 93.75 742 THR A C 1
ATOM 5805 O O . THR A 1 742 ? 3.611 -32.988 6.799 1.00 93.75 742 THR A O 1
ATOM 5808 N N . GLY A 1 743 ? 3.185 -31.584 8.510 1.00 95.38 743 GLY A N 1
ATOM 5809 C CA . GLY A 1 743 ? 1.990 -30.960 7.934 1.00 95.38 743 GLY A CA 1
ATOM 5810 C C . GLY A 1 743 ? 0.795 -31.900 7.754 1.00 95.38 743 GLY A C 1
ATOM 5811 O O . GLY A 1 743 ? 0.056 -31.762 6.786 1.00 95.38 743 GLY A O 1
ATOM 5812 N N . ASP A 1 744 ? 0.585 -32.863 8.654 1.00 95.56 744 ASP A N 1
ATOM 5813 C CA . ASP A 1 744 ? -0.361 -33.974 8.435 1.00 95.56 744 ASP A CA 1
ATOM 5814 C C . ASP A 1 744 ? -1.829 -33.551 8.305 1.00 95.56 744 ASP A C 1
ATOM 5816 O O . ASP A 1 744 ? -2.614 -34.195 7.609 1.00 95.56 744 ASP A O 1
ATOM 5820 N N . GLU A 1 745 ? -2.196 -32.427 8.917 1.00 96.81 745 GLU A N 1
ATOM 5821 C CA . GLU A 1 745 ? -3.540 -31.861 8.799 1.00 96.81 745 GLU A CA 1
ATOM 5822 C C . GLU A 1 745 ? -3.860 -31.395 7.360 1.00 96.81 745 GLU A C 1
ATOM 5824 O O . GLU A 1 745 ? -5.029 -31.239 7.009 1.00 96.81 745 GLU A O 1
ATOM 5829 N N . ALA A 1 746 ? -2.851 -31.240 6.490 1.00 96.81 746 ALA A N 1
ATOM 5830 C CA . ALA A 1 746 ? -3.020 -30.817 5.096 1.00 96.81 746 ALA A CA 1
ATOM 5831 C C . ALA A 1 746 ? -3.869 -31.783 4.257 1.00 96.81 746 ALA A C 1
ATOM 5833 O O . ALA A 1 746 ? -4.557 -31.356 3.329 1.00 96.81 746 ALA A O 1
ATOM 5834 N N . TYR A 1 747 ? -3.842 -33.076 4.586 1.00 96.50 747 TYR A N 1
ATOM 5835 C CA . TYR A 1 747 ? -4.566 -34.130 3.870 1.00 96.50 747 TYR A CA 1
ATOM 5836 C C . TYR A 1 747 ? -5.631 -34.819 4.734 1.00 96.50 747 TYR A C 1
ATOM 5838 O O . TYR A 1 747 ? -6.142 -35.880 4.373 1.00 96.50 747 TYR A O 1
ATOM 5846 N N . ASN A 1 748 ? -6.004 -34.219 5.867 1.00 97.44 748 ASN A N 1
ATOM 5847 C CA . ASN A 1 748 ? -7.130 -34.687 6.663 1.00 97.44 748 ASN A CA 1
ATOM 5848 C C . ASN A 1 748 ? -8.438 -34.473 5.883 1.00 97.44 748 ASN A C 1
ATOM 5850 O O . ASN A 1 748 ? -8.857 -33.339 5.655 1.00 97.44 748 ASN A O 1
ATOM 5854 N N . GLU A 1 749 ? -9.129 -35.553 5.508 1.00 96.25 749 GLU A N 1
ATOM 5855 C CA . GLU A 1 749 ? -10.379 -35.476 4.737 1.00 96.25 749 GLU A CA 1
ATOM 5856 C C . GLU A 1 749 ? -11.508 -34.733 5.473 1.00 96.25 749 GLU A C 1
ATOM 5858 O O . GLU A 1 749 ? -12.438 -34.239 4.829 1.00 96.25 749 GLU A O 1
ATOM 5863 N N . ASN A 1 750 ? -11.411 -34.622 6.802 1.00 95.75 750 ASN A N 1
ATOM 5864 C CA . ASN A 1 750 ? -12.312 -33.858 7.665 1.00 95.75 750 ASN A CA 1
ATOM 5865 C C . ASN A 1 750 ? -11.707 -32.526 8.137 1.00 95.75 750 ASN A C 1
ATOM 5867 O O . ASN A 1 750 ? -12.301 -31.853 8.980 1.00 95.75 750 ASN A O 1
ATOM 5871 N N . GLY A 1 751 ? -10.553 -32.137 7.597 1.00 96.00 751 GLY A N 1
ATOM 5872 C CA . GLY A 1 751 ? -9.895 -30.875 7.902 1.00 96.00 751 GLY A CA 1
ATOM 5873 C C . GLY A 1 751 ? -10.680 -29.664 7.396 1.00 96.00 751 GLY A C 1
ATOM 5874 O O . GLY A 1 751 ? -11.677 -29.775 6.670 1.00 96.00 751 GLY A O 1
ATOM 5875 N N . LEU A 1 752 ? -10.219 -28.475 7.785 1.00 97.12 752 LEU A N 1
ATOM 5876 C CA . LEU A 1 752 ? -10.887 -27.204 7.488 1.00 97.12 752 LEU A CA 1
ATOM 5877 C C . LEU A 1 752 ? -11.156 -27.008 5.986 1.00 97.12 752 LEU A C 1
ATOM 5879 O O . LEU A 1 752 ? -12.290 -26.730 5.596 1.00 97.12 752 LEU A O 1
ATOM 5883 N N . VAL A 1 753 ? -10.138 -27.186 5.136 1.00 97.75 753 VAL A N 1
ATOM 5884 C CA . VAL A 1 753 ? -10.254 -26.950 3.686 1.00 97.75 753 VAL A CA 1
ATOM 5885 C C . VAL A 1 753 ? -11.214 -27.951 3.025 1.00 97.75 753 VAL A C 1
ATOM 5887 O O . VAL A 1 753 ? -12.194 -27.492 2.438 1.00 97.75 753 VAL A O 1
ATOM 5890 N N . PRO A 1 754 ? -11.058 -29.286 3.162 1.00 98.12 754 PRO A N 1
ATOM 5891 C CA . PRO A 1 754 ? -12.007 -30.239 2.579 1.00 98.12 754 PRO A CA 1
ATOM 5892 C C . PRO A 1 754 ? -13.461 -30.057 3.029 1.00 98.12 754 PRO A C 1
ATOM 5894 O O . PRO A 1 754 ? -14.378 -30.191 2.220 1.00 98.12 754 PRO A O 1
ATOM 5897 N N . ARG A 1 755 ? -13.717 -29.739 4.306 1.00 97.62 755 ARG A N 1
ATOM 5898 C CA . ARG A 1 755 ? -15.090 -29.459 4.773 1.00 97.62 755 ARG A CA 1
ATOM 5899 C C . ARG A 1 755 ? -15.660 -28.192 4.143 1.00 97.62 755 ARG A C 1
ATOM 5901 O O . ARG A 1 755 ? -16.822 -28.180 3.743 1.00 97.62 755 ARG A O 1
ATOM 5908 N N . THR A 1 756 ? -14.829 -27.164 4.013 1.00 98.12 756 THR A N 1
ATOM 5909 C CA . THR A 1 756 ? -15.209 -25.891 3.397 1.00 98.12 756 THR A CA 1
ATOM 5910 C C . THR A 1 756 ? -15.543 -26.052 1.915 1.00 98.12 756 THR A C 1
ATOM 5912 O O . THR A 1 756 ? -16.569 -25.548 1.466 1.00 98.12 756 THR A O 1
ATOM 5915 N N . ILE A 1 757 ? -14.729 -26.798 1.162 1.00 98.62 757 ILE A N 1
ATOM 5916 C CA . ILE A 1 757 ? -14.977 -27.070 -0.262 1.00 98.62 757 ILE A CA 1
ATOM 5917 C C . ILE A 1 757 ? -16.320 -27.783 -0.437 1.00 98.62 757 ILE A C 1
ATOM 5919 O O . ILE A 1 757 ? -17.150 -27.324 -1.217 1.00 98.62 757 ILE A O 1
ATOM 5923 N N . ARG A 1 758 ? -16.576 -28.852 0.333 1.00 98.50 758 ARG A N 1
ATOM 5924 C CA . ARG A 1 758 ? -17.844 -29.598 0.254 1.00 98.50 758 ARG A CA 1
ATOM 5925 C C . ARG A 1 758 ? -19.049 -28.718 0.572 1.00 98.50 758 ARG A C 1
ATOM 5927 O O . ARG A 1 758 ? -20.038 -28.779 -0.146 1.00 98.50 758 ARG A O 1
ATOM 5934 N N . LEU A 1 759 ? -18.954 -27.875 1.604 1.00 98.00 759 LEU A N 1
ATOM 5935 C CA . LEU A 1 759 ? -20.008 -26.916 1.949 1.00 98.00 759 LEU A CA 1
ATOM 5936 C C . LEU A 1 759 ? -20.296 -25.948 0.793 1.00 98.00 759 LEU A C 1
ATOM 5938 O O . LEU A 1 759 ? -21.453 -25.711 0.451 1.00 98.00 759 LEU A O 1
ATOM 5942 N N . LEU A 1 760 ? -19.250 -25.380 0.191 1.00 98.38 760 LEU A N 1
ATOM 5943 C CA . LEU A 1 760 ? -19.410 -24.430 -0.905 1.00 98.38 760 LEU A CA 1
ATOM 5944 C C . LEU A 1 760 ? -19.924 -25.095 -2.181 1.00 98.38 760 LEU A C 1
ATOM 5946 O O . LEU A 1 760 ? -20.764 -24.501 -2.845 1.00 98.38 760 LEU A O 1
ATOM 5950 N N . LYS A 1 761 ? -19.481 -26.315 -2.503 1.00 98.19 761 LYS A N 1
ATOM 5951 C CA . LYS A 1 761 ? -19.974 -27.078 -3.660 1.00 98.19 761 LYS A CA 1
ATOM 5952 C C . LYS A 1 761 ? -21.411 -27.560 -3.489 1.00 98.19 761 LYS A C 1
ATOM 5954 O O . LYS A 1 761 ? -22.147 -27.564 -4.468 1.00 98.19 761 LYS A O 1
ATOM 5959 N N . ASP A 1 762 ? -21.824 -27.917 -2.274 1.00 97.94 762 ASP A N 1
ATOM 5960 C CA . ASP A 1 762 ? -23.224 -28.238 -1.970 1.00 97.94 762 ASP A CA 1
ATOM 5961 C C . ASP A 1 762 ? -24.131 -27.025 -2.224 1.00 97.94 762 ASP A C 1
ATOM 5963 O O . ASP A 1 762 ? -25.158 -27.127 -2.895 1.00 97.94 762 ASP A O 1
ATOM 5967 N N . LYS A 1 763 ? -23.708 -25.841 -1.764 1.00 97.50 763 LYS A N 1
ATOM 5968 C CA . LYS A 1 763 ? -24.500 -24.615 -1.910 1.00 97.50 763 LYS A CA 1
ATOM 5969 C C . LYS A 1 763 ? -24.421 -23.991 -3.308 1.00 97.50 763 LYS A C 1
ATOM 5971 O O . LYS A 1 763 ? -25.414 -23.459 -3.805 1.00 97.50 763 LYS A O 1
ATOM 5976 N N . TYR A 1 764 ? -23.244 -24.017 -3.925 1.00 97.56 764 TYR A N 1
ATOM 5977 C CA . TYR A 1 764 ? -22.929 -23.374 -5.200 1.00 97.56 764 TYR A CA 1
ATOM 5978 C C . TYR A 1 764 ? -22.143 -24.343 -6.107 1.00 97.56 764 TYR A C 1
ATOM 5980 O O . TYR A 1 764 ? -20.925 -24.210 -6.248 1.00 97.56 764 TYR A O 1
ATOM 5988 N N . PRO A 1 765 ? -22.815 -25.321 -6.746 1.00 96.44 765 PRO A N 1
ATOM 5989 C CA . PRO A 1 765 ? -22.140 -26.352 -7.543 1.00 96.44 765 PRO A CA 1
ATOM 5990 C C . PRO A 1 765 ? -21.309 -25.810 -8.716 1.00 96.44 765 PRO A C 1
ATOM 5992 O O . PRO A 1 765 ? -20.339 -26.440 -9.131 1.00 96.44 765 PRO A O 1
ATOM 5995 N N . ASP A 1 766 ? -21.684 -24.642 -9.243 1.00 95.50 766 ASP A N 1
ATOM 5996 C CA . ASP A 1 766 ? -21.039 -23.957 -10.365 1.00 95.50 766 ASP A CA 1
ATOM 5997 C C . ASP A 1 766 ? -19.906 -22.999 -9.953 1.00 95.50 766 ASP A C 1
ATOM 5999 O O . ASP A 1 766 ? -19.271 -22.394 -10.816 1.00 95.50 766 ASP A O 1
ATOM 6003 N N . LEU A 1 767 ? -19.634 -22.849 -8.650 1.00 98.25 767 LEU A N 1
ATOM 6004 C CA . LEU A 1 767 ? -18.511 -22.057 -8.152 1.00 98.25 767 LEU A CA 1
ATOM 6005 C C . LEU A 1 767 ? -17.188 -22.759 -8.470 1.00 98.25 767 LEU A C 1
ATOM 6007 O O . LEU A 1 767 ? -17.009 -23.916 -8.095 1.00 98.25 767 LEU A O 1
ATOM 6011 N N . VAL A 1 768 ? -16.244 -22.045 -9.085 1.00 98.62 768 VAL A N 1
ATOM 6012 C CA . VAL A 1 768 ? -14.890 -22.561 -9.327 1.00 98.62 768 VAL A CA 1
ATOM 6013 C C . VAL A 1 768 ? -14.032 -22.332 -8.084 1.00 98.62 768 VAL A C 1
ATOM 6015 O O . VAL A 1 768 ? -13.814 -21.192 -7.664 1.00 98.62 768 VAL A O 1
ATOM 6018 N N . ILE A 1 769 ? -13.538 -23.414 -7.492 1.00 98.81 769 ILE A N 1
ATOM 6019 C CA . ILE A 1 769 ? -12.745 -23.390 -6.266 1.00 98.81 769 ILE A CA 1
ATOM 6020 C C . ILE A 1 769 ? -11.303 -23.766 -6.588 1.00 98.81 769 ILE A C 1
ATOM 6022 O O . ILE A 1 769 ? -10.997 -24.907 -6.940 1.00 98.81 769 ILE A O 1
ATOM 6026 N N . TYR A 1 770 ? -10.426 -22.785 -6.406 1.00 98.75 770 TYR A N 1
ATOM 6027 C CA . TYR A 1 770 ? -8.985 -22.957 -6.379 1.00 98.75 770 TYR A CA 1
ATOM 6028 C C . TYR A 1 770 ? -8.537 -23.268 -4.948 1.00 98.75 770 TYR A C 1
ATOM 6030 O O . TYR A 1 770 ? -9.043 -22.692 -3.978 1.00 98.75 770 TYR A O 1
ATOM 6038 N N . THR A 1 771 ? -7.540 -24.130 -4.803 1.00 98.12 771 THR A N 1
ATOM 6039 C CA . THR A 1 771 ? -6.913 -24.416 -3.511 1.00 98.12 771 THR A CA 1
ATOM 6040 C C . THR A 1 771 ? -5.415 -24.173 -3.555 1.00 98.12 771 THR A C 1
ATOM 6042 O O . THR A 1 771 ? -4.768 -24.388 -4.579 1.00 98.12 771 THR A O 1
ATOM 6045 N N . ASP A 1 772 ? -4.870 -23.708 -2.435 1.00 96.75 772 ASP A N 1
ATOM 6046 C CA . ASP A 1 772 ? -3.430 -23.585 -2.227 1.00 96.75 772 ASP A CA 1
ATOM 6047 C C . ASP A 1 772 ? -2.873 -24.923 -1.716 1.00 96.75 772 ASP A C 1
ATOM 6049 O O . ASP A 1 772 ? -3.371 -25.481 -0.729 1.00 96.75 772 ASP A O 1
ATOM 6053 N N . VAL A 1 773 ? -1.873 -25.458 -2.417 1.00 98.06 773 VAL A N 1
ATOM 6054 C CA . VAL A 1 773 ? -1.178 -26.701 -2.061 1.00 98.06 773 VAL A CA 1
ATOM 6055 C C . VAL A 1 773 ? 0.228 -26.330 -1.598 1.00 98.06 773 VAL A C 1
ATOM 6057 O O . VAL A 1 773 ? 1.127 -26.098 -2.401 1.00 98.06 773 VAL A O 1
ATOM 6060 N N . ALA A 1 774 ? 0.365 -26.197 -0.281 1.00 96.75 774 ALA A N 1
ATOM 6061 C CA . ALA A 1 774 ? 1.598 -25.933 0.453 1.00 96.75 774 ALA A CA 1
ATOM 6062 C C . ALA A 1 774 ? 1.410 -26.348 1.922 1.00 96.75 774 ALA A C 1
ATOM 6064 O O . ALA A 1 774 ? 0.275 -26.403 2.422 1.00 96.75 774 ALA A O 1
ATOM 6065 N N . LEU A 1 775 ? 2.512 -26.619 2.631 1.00 96.25 775 LEU A N 1
ATOM 6066 C CA . LEU A 1 775 ? 2.459 -27.054 4.030 1.00 96.25 775 LEU A CA 1
ATOM 6067 C C . LEU A 1 775 ? 2.506 -25.909 5.047 1.00 96.25 775 LEU A C 1
ATOM 6069 O O . LEU A 1 775 ? 2.245 -26.165 6.218 1.00 96.25 775 LEU A O 1
ATOM 6073 N N . ASP A 1 776 ? 2.772 -24.654 4.672 1.00 92.00 776 ASP A N 1
ATOM 6074 C CA . ASP A 1 776 ? 2.966 -23.572 5.652 1.00 92.00 776 ASP A CA 1
ATOM 6075 C C . ASP A 1 776 ? 1.767 -23.286 6.584 1.00 92.00 776 ASP A C 1
ATOM 6077 O O . ASP A 1 776 ? 2.011 -22.907 7.735 1.00 92.00 776 ASP A O 1
ATOM 6081 N N . PRO A 1 777 ? 0.491 -23.531 6.209 1.00 92.62 777 PRO A N 1
ATOM 6082 C CA . PRO A 1 777 ? -0.624 -23.396 7.142 1.00 92.62 777 PRO A CA 1
ATOM 6083 C C . PRO A 1 777 ? -0.747 -24.576 8.116 1.00 92.62 777 PRO A C 1
ATOM 6085 O O . PRO A 1 777 ? -1.409 -24.448 9.145 1.00 92.62 777 PRO A O 1
ATOM 6088 N N . TYR A 1 778 ? -0.127 -25.712 7.795 1.00 95.19 778 TYR A N 1
ATOM 6089 C CA . TYR A 1 778 ? -0.247 -26.996 8.497 1.00 95.19 778 TYR A CA 1
ATOM 6090 C C . TYR A 1 778 ? 1.038 -27.386 9.238 1.00 95.19 778 TYR A C 1
ATOM 6092 O O . TYR A 1 778 ? 1.013 -28.223 10.139 1.00 95.19 778 TYR A O 1
ATOM 6100 N N . SER A 1 779 ? 2.161 -26.776 8.868 1.00 92.25 779 SER A N 1
ATOM 6101 C CA . SER A 1 779 ? 3.477 -27.027 9.432 1.00 92.25 779 SER A CA 1
ATOM 6102 C C . SER A 1 779 ? 3.663 -26.266 10.738 1.00 92.25 779 SER A C 1
ATOM 6104 O O . SER A 1 779 ? 3.358 -25.074 10.840 1.00 92.25 779 SER A O 1
ATOM 6106 N N . SER A 1 780 ? 4.231 -26.931 11.743 1.00 89.94 780 SER A N 1
ATOM 6107 C CA . SER A 1 780 ? 4.669 -26.261 12.968 1.00 89.94 780 SER A CA 1
ATOM 6108 C C . SER A 1 780 ? 5.840 -25.299 12.743 1.00 89.94 780 SER A C 1
ATOM 6110 O O . SER A 1 780 ? 6.078 -24.457 13.604 1.00 89.94 780 SER A O 1
ATOM 6112 N N . ASP A 1 781 ? 6.545 -25.388 11.611 1.00 87.88 781 ASP A N 1
ATOM 6113 C CA . ASP A 1 781 ? 7.755 -24.607 11.313 1.00 87.88 781 ASP A CA 1
ATOM 6114 C C . ASP A 1 781 ? 7.495 -23.396 10.399 1.00 87.88 781 ASP A C 1
ATOM 6116 O O . ASP A 1 781 ? 8.330 -22.490 10.314 1.00 87.88 781 ASP A O 1
ATOM 6120 N N . GLY A 1 782 ? 6.323 -23.340 9.752 1.00 84.69 782 GLY A N 1
ATOM 6121 C CA . GLY A 1 782 ? 5.896 -22.228 8.886 1.00 84.69 782 GLY A CA 1
ATOM 6122 C C . GLY A 1 782 ? 6.553 -22.194 7.496 1.00 84.69 782 GLY A C 1
ATOM 6123 O O . GLY A 1 782 ? 6.407 -21.215 6.755 1.00 84.69 782 GLY A O 1
ATOM 6124 N N . HIS A 1 783 ? 7.287 -23.245 7.126 1.00 90.94 783 HIS A N 1
ATOM 6125 C CA . HIS A 1 783 ? 7.828 -23.438 5.776 1.00 90.94 783 HIS A CA 1
ATOM 6126 C C . HIS A 1 783 ? 6.825 -24.151 4.872 1.00 90.94 783 HIS A C 1
ATOM 6128 O O . HIS A 1 783 ? 5.975 -24.896 5.352 1.00 90.94 783 HIS A O 1
ATOM 6134 N N . ASP A 1 784 ? 6.931 -23.918 3.561 1.00 90.88 784 ASP A N 1
ATOM 6135 C CA . ASP A 1 784 ? 6.046 -24.551 2.577 1.00 90.88 784 ASP A CA 1
ATOM 6136 C C . ASP A 1 784 ? 6.319 -26.066 2.437 1.00 90.88 784 ASP A C 1
ATOM 6138 O O . ASP A 1 784 ? 5.458 -26.790 1.938 1.00 90.88 784 ASP A O 1
ATOM 6142 N N . GLY A 1 785 ? 7.475 -26.540 2.926 1.00 93.69 785 GLY A N 1
ATOM 6143 C CA . GLY A 1 785 ? 7.863 -27.949 2.983 1.00 93.69 785 GLY A CA 1
ATOM 6144 C C . GLY A 1 785 ? 8.344 -28.422 4.356 1.00 93.69 785 GLY A C 1
ATOM 6145 O O . GLY A 1 785 ? 8.492 -27.637 5.296 1.00 93.69 785 GLY A O 1
ATOM 6146 N N . ILE A 1 786 ? 8.585 -29.729 4.457 1.00 95.62 786 ILE A N 1
ATOM 6147 C CA . ILE A 1 786 ? 9.098 -30.409 5.651 1.00 95.62 786 ILE A CA 1
ATOM 6148 C C . ILE A 1 786 ? 10.526 -29.944 5.918 1.00 95.62 786 ILE A C 1
ATOM 6150 O O . ILE A 1 786 ? 11.360 -29.930 5.008 1.00 95.62 786 ILE A O 1
ATOM 6154 N N . VAL A 1 787 ? 10.822 -29.613 7.176 1.00 93.50 787 VAL A N 1
ATOM 6155 C CA . VAL A 1 787 ? 12.150 -29.141 7.565 1.00 93.50 787 VAL A CA 1
ATOM 6156 C C . VAL A 1 787 ? 12.894 -30.180 8.390 1.00 93.50 787 VAL A C 1
ATOM 6158 O O . VAL A 1 787 ? 12.382 -30.706 9.377 1.00 93.50 787 VAL A O 1
ATOM 6161 N N . ARG A 1 788 ? 14.128 -30.470 7.980 1.00 92.50 788 ARG A N 1
ATOM 6162 C CA . ARG A 1 788 ? 15.059 -31.321 8.722 1.00 92.50 788 ARG A CA 1
ATOM 6163 C C . ARG A 1 788 ? 15.673 -30.556 9.897 1.00 92.50 788 ARG A C 1
ATOM 6165 O O . ARG A 1 788 ? 15.716 -29.329 9.900 1.00 92.50 788 ARG A O 1
ATOM 6172 N N . GLU A 1 789 ? 16.205 -31.282 10.880 1.00 87.94 789 GLU A N 1
ATOM 6173 C CA . GLU A 1 789 ? 16.822 -30.718 12.093 1.00 87.94 789 GLU A CA 1
ATOM 6174 C C . GLU A 1 789 ? 17.939 -29.688 11.827 1.00 87.94 789 GLU A C 1
ATOM 6176 O O . GLU A 1 789 ? 18.138 -28.780 12.629 1.00 87.94 789 GLU A O 1
ATOM 6181 N N . ASP A 1 790 ? 18.657 -29.795 10.705 1.00 88.00 790 ASP A N 1
ATOM 6182 C CA . ASP A 1 790 ? 19.716 -28.859 10.297 1.00 88.00 790 ASP A CA 1
ATOM 6183 C C . ASP A 1 790 ? 19.210 -27.666 9.463 1.00 88.00 790 ASP A C 1
ATOM 6185 O O . ASP A 1 790 ? 20.003 -26.853 8.988 1.00 88.00 790 ASP A O 1
ATOM 6189 N N . GLY A 1 791 ? 17.893 -27.551 9.291 1.00 86.06 791 GLY A N 1
ATOM 6190 C CA . GLY A 1 791 ? 17.227 -26.467 8.577 1.00 86.06 791 GLY A CA 1
ATOM 6191 C C . GLY A 1 791 ? 17.100 -26.661 7.065 1.00 86.06 791 GLY A C 1
ATOM 6192 O O . GLY A 1 791 ? 16.648 -25.745 6.379 1.00 86.06 791 GLY A O 1
ATOM 6193 N N . VAL A 1 792 ? 17.477 -27.829 6.535 1.00 91.69 792 VAL A N 1
ATOM 6194 C CA . VAL A 1 792 ? 17.286 -28.170 5.118 1.00 91.69 792 VAL A CA 1
ATOM 6195 C C . VAL A 1 792 ? 15.821 -28.514 4.844 1.00 91.69 792 VAL A C 1
ATOM 6197 O O . VAL A 1 792 ? 15.203 -29.268 5.595 1.00 91.69 792 VAL A O 1
ATOM 6200 N N . ILE A 1 793 ? 15.276 -27.972 3.753 1.00 94.38 793 ILE A N 1
ATOM 6201 C CA . ILE A 1 793 ? 13.932 -28.302 3.270 1.00 94.38 793 ILE A CA 1
ATOM 6202 C C . ILE A 1 793 ? 13.997 -29.606 2.472 1.00 94.38 793 ILE A C 1
ATOM 6204 O O . ILE A 1 793 ? 14.817 -29.741 1.565 1.00 94.38 793 ILE A O 1
ATOM 6208 N N . MET A 1 794 ? 13.162 -30.573 2.839 1.00 96.50 794 MET A N 1
ATOM 6209 C CA . MET A 1 794 ? 13.171 -31.922 2.274 1.00 96.50 794 MET A CA 1
ATOM 6210 C C . MET A 1 794 ? 12.260 -31.989 1.044 1.00 96.50 794 MET A C 1
ATOM 6212 O O . MET A 1 794 ? 11.041 -32.018 1.200 1.00 96.50 794 MET A O 1
ATOM 6216 N N . ASN A 1 795 ? 12.836 -31.992 -0.162 1.00 97.62 795 ASN A N 1
ATOM 6217 C CA . ASN A 1 795 ? 12.085 -31.925 -1.423 1.00 97.62 795 ASN A CA 1
ATOM 6218 C C . ASN A 1 795 ? 11.096 -33.091 -1.592 1.00 97.62 795 ASN A C 1
ATOM 6220 O O . ASN A 1 795 ? 9.882 -32.891 -1.586 1.00 97.62 795 ASN A O 1
ATOM 6224 N N . ASP A 1 796 ? 11.609 -34.316 -1.690 1.00 97.88 796 ASP A N 1
ATOM 6225 C CA . ASP A 1 796 ? 10.826 -35.480 -2.117 1.00 97.88 796 ASP A CA 1
ATOM 6226 C C . ASP A 1 796 ? 9.768 -35.875 -1.076 1.00 97.88 796 ASP A C 1
ATOM 6228 O O . ASP A 1 796 ? 8.621 -36.181 -1.409 1.00 97.88 796 ASP A O 1
ATOM 6232 N N . GLU A 1 797 ? 10.116 -35.812 0.212 1.00 97.81 797 GLU A N 1
ATOM 6233 C CA . GLU A 1 797 ? 9.183 -36.062 1.309 1.00 97.81 797 GLU A CA 1
ATOM 6234 C C . GLU A 1 797 ? 8.083 -34.998 1.381 1.00 97.81 797 GLU A C 1
ATOM 6236 O O . GLU A 1 797 ? 6.937 -35.320 1.712 1.00 97.81 797 GLU A O 1
ATOM 6241 N N . THR A 1 798 ? 8.404 -33.743 1.044 1.00 98.25 798 THR A N 1
ATOM 6242 C CA . THR A 1 798 ? 7.396 -32.685 0.920 1.00 98.25 798 THR A CA 1
ATOM 6243 C C . THR A 1 798 ? 6.463 -32.986 -0.244 1.00 98.25 798 THR A C 1
ATOM 6245 O O . THR A 1 798 ? 5.251 -33.030 -0.036 1.00 98.25 798 THR A O 1
ATOM 6248 N N . VAL A 1 799 ? 6.997 -33.274 -1.438 1.00 98.69 799 VAL A N 1
ATOM 6249 C CA . VAL A 1 799 ? 6.199 -33.612 -2.631 1.00 98.69 799 VAL A CA 1
ATOM 6250 C C . VAL A 1 799 ? 5.240 -34.772 -2.349 1.00 98.69 799 VAL A C 1
ATOM 6252 O O . VAL A 1 799 ? 4.070 -34.714 -2.732 1.00 98.69 799 VAL A O 1
ATOM 6255 N N . HIS A 1 800 ? 5.676 -35.784 -1.594 1.00 98.25 800 HIS A N 1
ATOM 6256 C CA . HIS A 1 800 ? 4.809 -36.886 -1.163 1.00 98.25 800 HIS A CA 1
ATOM 6257 C C . HIS A 1 800 ? 3.598 -36.420 -0.338 1.00 98.25 800 HIS A C 1
ATOM 6259 O O . HIS A 1 800 ? 2.481 -36.897 -0.554 1.00 98.25 800 HIS A O 1
ATOM 6265 N N . GLN A 1 801 ? 3.778 -35.478 0.594 1.00 98.25 801 GLN A N 1
ATOM 6266 C CA . GLN A 1 801 ? 2.661 -34.914 1.366 1.00 98.25 801 GLN A CA 1
ATOM 6267 C C . GLN A 1 801 ? 1.763 -34.018 0.508 1.00 98.25 801 GLN A C 1
ATOM 6269 O O . GLN A 1 801 ? 0.539 -34.090 0.633 1.00 98.25 801 GLN A O 1
ATOM 6274 N N . LEU A 1 802 ? 2.343 -33.221 -0.394 1.00 98.62 802 LEU A N 1
ATOM 6275 C CA . LEU A 1 802 ? 1.592 -32.348 -1.300 1.00 98.62 802 LEU A CA 1
ATOM 6276 C C . LEU A 1 802 ? 0.692 -33.152 -2.247 1.00 98.62 802 LEU A C 1
ATOM 6278 O O . LEU A 1 802 ? -0.450 -32.761 -2.481 1.00 98.62 802 LEU A O 1
ATOM 6282 N N . CYS A 1 803 ? 1.145 -34.320 -2.715 1.00 98.81 803 CYS A N 1
ATOM 6283 C CA . CYS A 1 803 ? 0.314 -35.241 -3.495 1.00 98.81 803 CYS A CA 1
ATOM 6284 C C . CYS A 1 803 ? -0.929 -35.684 -2.707 1.00 98.81 803 CYS A C 1
ATOM 6286 O O . CYS A 1 803 ? -2.044 -35.643 -3.228 1.00 98.81 803 CYS A O 1
ATOM 6288 N N . LYS A 1 804 ? -0.769 -36.051 -1.427 1.00 98.69 804 LYS A N 1
ATOM 6289 C CA . LYS A 1 804 ? -1.909 -36.408 -0.565 1.00 98.69 804 LYS A CA 1
ATOM 6290 C C . LYS A 1 804 ? -2.844 -35.223 -0.338 1.00 98.69 804 LYS A C 1
ATOM 6292 O O . LYS A 1 804 ? -4.059 -35.401 -0.369 1.00 98.69 804 LYS A O 1
ATOM 6297 N N . GLN A 1 805 ? -2.293 -34.028 -0.119 1.00 98.62 805 GLN A N 1
ATOM 6298 C CA . GLN A 1 805 ? -3.064 -32.796 0.060 1.00 98.62 805 GLN A CA 1
ATOM 6299 C C . GLN A 1 805 ? -3.901 -32.488 -1.188 1.00 98.62 805 GLN A C 1
ATOM 6301 O O . GLN A 1 805 ? -5.108 -32.280 -1.071 1.00 98.62 805 GLN A O 1
ATOM 6306 N N . ALA A 1 806 ? -3.291 -32.522 -2.375 1.00 98.75 806 ALA A N 1
ATOM 6307 C CA . ALA A 1 806 ? -3.973 -32.282 -3.644 1.00 98.75 806 ALA A CA 1
ATOM 6308 C C . ALA A 1 806 ? -5.111 -33.288 -3.876 1.00 98.75 806 ALA A C 1
ATOM 6310 O O . ALA A 1 806 ? -6.233 -32.884 -4.180 1.00 98.75 806 ALA A O 1
ATOM 6311 N N . VAL A 1 807 ? -4.867 -34.584 -3.646 1.00 98.75 807 VAL A N 1
ATOM 6312 C CA . VAL A 1 807 ? -5.900 -35.629 -3.761 1.00 98.75 807 VAL A CA 1
ATOM 6313 C C . VAL A 1 807 ? -7.028 -35.424 -2.744 1.00 98.75 807 VAL A C 1
ATOM 6315 O O . VAL A 1 807 ? -8.200 -35.536 -3.101 1.00 98.75 807 VAL A O 1
ATOM 6318 N N . ALA A 1 808 ? -6.719 -35.086 -1.488 1.00 98.62 808 ALA A N 1
ATOM 6319 C CA . ALA A 1 808 ? -7.735 -34.832 -0.464 1.00 98.62 808 ALA A CA 1
ATOM 6320 C C . ALA A 1 808 ? -8.626 -33.625 -0.817 1.00 98.62 808 ALA A C 1
ATOM 6322 O O . ALA A 1 808 ? -9.843 -33.665 -0.619 1.00 98.62 808 ALA A O 1
ATOM 6323 N N . GLN A 1 809 ? -8.036 -32.564 -1.374 1.00 98.62 809 GLN A N 1
ATOM 6324 C CA . GLN A 1 809 ? -8.760 -31.384 -1.851 1.00 98.62 809 GLN A CA 1
ATOM 6325 C C . GLN A 1 809 ? -9.593 -31.692 -3.110 1.00 98.62 809 GLN A C 1
ATOM 6327 O O . GLN A 1 809 ? -10.754 -31.285 -3.182 1.00 98.62 809 GLN A O 1
ATOM 6332 N N . ALA A 1 810 ? -9.063 -32.475 -4.055 1.00 98.62 810 ALA A N 1
ATOM 6333 C CA . ALA A 1 810 ? -9.791 -32.936 -5.240 1.00 98.62 810 ALA A CA 1
ATOM 6334 C C . ALA A 1 810 ? -11.002 -33.812 -4.869 1.00 98.62 810 ALA A C 1
ATOM 6336 O O . ALA A 1 810 ? -12.115 -33.547 -5.320 1.00 98.62 810 ALA A O 1
ATOM 6337 N N . ARG A 1 811 ? -10.837 -34.772 -3.945 1.00 98.50 811 ARG A N 1
ATOM 6338 C CA . ARG A 1 811 ? -11.941 -35.579 -3.381 1.00 98.50 811 ARG A CA 1
ATOM 6339 C C . ARG A 1 811 ? -13.030 -34.731 -2.726 1.00 98.50 811 ARG A C 1
ATOM 6341 O O . ARG A 1 811 ? -14.186 -35.145 -2.680 1.00 98.50 811 ARG A O 1
ATOM 6348 N N . ALA A 1 812 ? -12.672 -33.571 -2.181 1.00 98.50 812 ALA A N 1
ATOM 6349 C CA . ALA A 1 812 ? -13.629 -32.642 -1.593 1.00 98.50 812 ALA A CA 1
ATOM 6350 C C . ALA A 1 812 ? -14.400 -31.819 -2.639 1.00 98.50 812 ALA A C 1
ATOM 6352 O O . ALA A 1 812 ? -15.436 -31.251 -2.294 1.00 98.50 812 ALA A O 1
ATOM 6353 N N . GLY A 1 813 ? -13.922 -31.777 -3.888 1.00 98.25 813 GLY A N 1
ATOM 6354 C CA . GLY A 1 813 ? -14.530 -31.053 -5.002 1.00 98.25 813 GLY A CA 1
ATOM 6355 C C . GLY A 1 813 ? -13.768 -29.802 -5.445 1.00 98.25 813 GLY A C 1
ATOM 6356 O O . GLY A 1 813 ? -14.394 -28.902 -5.995 1.00 98.25 813 GLY A O 1
ATOM 6357 N N . ALA A 1 814 ? -12.462 -29.689 -5.178 1.00 98.56 814 ALA A N 1
ATOM 6358 C CA . ALA A 1 814 ? -11.652 -28.619 -5.766 1.00 98.56 814 ALA A CA 1
ATOM 6359 C C . ALA A 1 814 ? -11.602 -28.764 -7.297 1.00 98.56 814 ALA A C 1
ATOM 6361 O O . ALA A 1 814 ? -11.377 -29.862 -7.802 1.00 98.56 814 ALA A O 1
ATOM 6362 N N . ASP A 1 815 ? -11.784 -27.661 -8.027 1.00 98.75 815 ASP A N 1
ATOM 6363 C CA . ASP A 1 815 ? -11.697 -27.658 -9.496 1.00 98.75 815 ASP A CA 1
ATOM 6364 C C . ASP A 1 815 ? -10.255 -27.443 -9.966 1.00 98.75 815 ASP A C 1
ATOM 6366 O O . ASP A 1 815 ? -9.841 -27.966 -11.002 1.00 98.75 815 ASP A O 1
ATOM 6370 N N . VAL A 1 816 ? -9.490 -26.667 -9.191 1.00 98.81 816 VAL A N 1
ATOM 6371 C CA . VAL A 1 816 ? -8.095 -26.342 -9.482 1.00 98.81 816 VAL A CA 1
ATOM 6372 C C . VAL A 1 816 ? -7.257 -26.476 -8.216 1.00 98.81 816 VAL A C 1
ATOM 6374 O O . VAL A 1 816 ? -7.516 -25.800 -7.219 1.00 98.81 816 VAL A O 1
ATOM 6377 N N . VAL A 1 817 ? -6.217 -27.304 -8.266 1.00 98.69 817 VAL A N 1
ATOM 6378 C CA . VAL A 1 817 ? -5.194 -27.362 -7.214 1.00 98.69 817 VAL A CA 1
ATOM 6379 C C . VAL A 1 817 ? -3.995 -26.518 -7.624 1.00 98.69 817 VAL A C 1
ATOM 6381 O O . VAL A 1 817 ? -3.590 -26.517 -8.788 1.00 98.69 817 VAL A O 1
ATOM 6384 N N . SER A 1 818 ? -3.433 -25.767 -6.681 1.00 98.44 818 SER A N 1
ATOM 6385 C CA . SER A 1 818 ? -2.413 -24.767 -7.000 1.00 98.44 818 SER A CA 1
ATOM 6386 C C . SER A 1 818 ? -1.163 -24.969 -6.139 1.00 98.44 818 SER A C 1
ATOM 6388 O O . SER A 1 818 ? -1.107 -24.425 -5.033 1.00 98.44 818 SER A O 1
ATOM 6390 N N . PRO A 1 819 ? -0.178 -25.771 -6.593 1.00 98.19 819 PRO A N 1
ATOM 6391 C CA . PRO A 1 819 ? 1.050 -26.009 -5.841 1.00 98.19 819 PRO A CA 1
ATOM 6392 C C . PRO A 1 819 ? 1.859 -24.723 -5.738 1.00 98.19 819 PRO A C 1
ATOM 6394 O O . PRO A 1 819 ? 2.320 -24.186 -6.752 1.00 98.19 819 PRO A O 1
ATOM 6397 N N . SER A 1 820 ? 1.991 -24.214 -4.513 1.00 96.38 820 SER A N 1
ATOM 6398 C CA . SER A 1 820 ? 2.667 -22.948 -4.235 1.00 96.38 820 SER A CA 1
ATOM 6399 C C . SER A 1 820 ? 3.992 -23.100 -3.503 1.00 96.38 820 SER A C 1
ATOM 6401 O O . SER A 1 820 ? 4.717 -22.123 -3.353 1.00 96.38 820 SER A O 1
ATOM 6403 N N . ASP A 1 821 ? 4.357 -24.306 -3.103 1.00 95.69 821 ASP A N 1
ATOM 6404 C CA . ASP A 1 821 ? 5.504 -24.634 -2.260 1.00 95.69 821 ASP A CA 1
ATOM 6405 C C . ASP A 1 821 ? 6.888 -24.417 -2.893 1.00 95.69 821 ASP A C 1
ATOM 6407 O O . ASP A 1 821 ? 7.818 -24.075 -2.165 1.00 95.69 821 ASP A O 1
ATOM 6411 N N . MET A 1 822 ? 6.997 -24.522 -4.223 1.00 95.81 822 MET A N 1
ATOM 6412 C CA . MET A 1 822 ? 8.246 -24.453 -5.006 1.00 95.81 822 MET A CA 1
ATOM 6413 C C . MET A 1 822 ? 9.227 -25.624 -4.809 1.00 95.81 822 MET A C 1
ATOM 6415 O O . MET A 1 822 ? 10.428 -25.436 -4.962 1.00 95.81 822 MET A O 1
ATOM 6419 N N . MET A 1 823 ? 8.748 -26.827 -4.485 1.00 97.44 823 MET A N 1
ATOM 6420 C CA . MET A 1 823 ? 9.546 -28.054 -4.583 1.00 97.44 823 MET A CA 1
ATOM 6421 C C . MET A 1 823 ? 9.719 -28.488 -6.047 1.00 97.44 823 MET A C 1
ATOM 6423 O O . MET A 1 823 ? 8.816 -28.309 -6.875 1.00 97.44 823 MET A O 1
ATOM 6427 N N . ASP A 1 824 ? 10.859 -29.104 -6.344 1.00 96.69 824 ASP A N 1
ATOM 6428 C CA . ASP A 1 824 ? 11.219 -29.628 -7.660 1.00 96.69 824 ASP A CA 1
ATOM 6429 C C . ASP A 1 824 ? 10.375 -30.873 -7.993 1.00 96.69 824 ASP A C 1
ATOM 6431 O O . ASP A 1 824 ? 10.178 -31.748 -7.142 1.00 96.69 824 ASP A O 1
ATOM 6435 N N . GLY A 1 825 ? 9.877 -30.979 -9.232 1.00 97.25 825 GLY A N 1
ATOM 6436 C CA . GLY A 1 825 ? 9.104 -32.137 -9.712 1.00 97.25 825 GLY A CA 1
ATOM 6437 C C . GLY A 1 825 ? 7.673 -32.249 -9.167 1.00 97.25 825 GLY A C 1
ATOM 6438 O O . GLY A 1 825 ? 6.982 -33.251 -9.395 1.00 97.25 825 GLY A O 1
ATOM 6439 N N . ARG A 1 826 ? 7.217 -31.250 -8.398 1.00 97.94 826 ARG A N 1
ATOM 6440 C CA . ARG A 1 826 ? 5.925 -31.285 -7.697 1.00 97.94 826 ARG A CA 1
ATOM 6441 C C . ARG A 1 826 ? 4.729 -31.356 -8.647 1.00 97.94 826 ARG A C 1
ATOM 6443 O O . ARG A 1 826 ? 3.733 -31.989 -8.301 1.00 97.94 826 ARG A O 1
ATOM 6450 N N . VAL A 1 827 ? 4.799 -30.720 -9.820 1.00 98.75 827 VAL A N 1
ATOM 6451 C CA . VAL A 1 827 ? 3.668 -30.645 -10.757 1.00 98.75 827 VAL A CA 1
ATOM 6452 C C . VAL A 1 827 ? 3.413 -32.023 -11.350 1.00 98.75 827 VAL A C 1
ATOM 6454 O O . VAL A 1 827 ? 2.283 -32.512 -11.286 1.00 98.75 827 VAL A O 1
ATOM 6457 N N . GLY A 1 828 ? 4.466 -32.691 -11.821 1.00 98.69 828 GLY A N 1
ATOM 6458 C CA . GLY A 1 828 ? 4.363 -34.020 -12.420 1.00 98.69 828 GLY A CA 1
ATOM 6459 C C . GLY A 1 828 ? 3.904 -35.067 -11.408 1.00 98.69 828 GLY A C 1
ATOM 6460 O O . GLY A 1 828 ? 3.049 -35.904 -11.710 1.00 98.69 828 GLY A O 1
ATOM 6461 N N . ALA A 1 829 ? 4.409 -34.981 -10.174 1.00 98.81 829 ALA A N 1
ATOM 6462 C CA . ALA A 1 829 ? 3.994 -35.859 -9.085 1.00 98.81 829 ALA A CA 1
ATOM 6463 C C . ALA A 1 829 ? 2.514 -35.664 -8.710 1.00 98.81 829 ALA A C 1
ATOM 6465 O O . ALA A 1 829 ? 1.774 -36.646 -8.602 1.00 98.81 829 ALA A O 1
ATOM 6466 N N . ILE A 1 830 ? 2.054 -34.413 -8.574 1.00 98.88 830 ILE A N 1
ATOM 6467 C CA . ILE A 1 830 ? 0.646 -34.103 -8.283 1.00 98.88 830 ILE A CA 1
ATOM 6468 C C . ILE A 1 830 ? -0.257 -34.561 -9.432 1.00 98.88 830 ILE A C 1
ATOM 6470 O O . ILE A 1 830 ? -1.286 -35.184 -9.168 1.00 98.88 830 ILE A O 1
ATOM 6474 N N . ARG A 1 831 ? 0.126 -34.318 -10.693 1.00 98.75 831 ARG A N 1
ATOM 6475 C CA . ARG A 1 831 ? -0.622 -34.787 -11.870 1.00 98.75 831 ARG A CA 1
ATOM 6476 C C . ARG A 1 831 ? -0.789 -36.305 -11.845 1.00 98.75 831 ARG A C 1
ATOM 6478 O O . ARG A 1 831 ? -1.913 -36.793 -11.934 1.00 98.75 831 ARG A O 1
ATOM 6485 N N . ALA A 1 832 ? 0.298 -37.047 -11.635 1.00 98.75 832 ALA A N 1
ATOM 6486 C CA . ALA A 1 832 ? 0.250 -38.503 -11.544 1.00 98.75 832 ALA A CA 1
ATOM 6487 C C . ALA A 1 832 ? -0.633 -38.994 -10.380 1.00 98.75 832 ALA A C 1
ATOM 6489 O O . ALA A 1 832 ? -1.398 -39.945 -10.550 1.00 98.75 832 ALA A O 1
ATOM 6490 N N . ALA A 1 833 ? -0.559 -38.345 -9.213 1.00 98.75 833 ALA A N 1
ATOM 6491 C CA . ALA A 1 833 ? -1.367 -38.698 -8.046 1.00 98.75 833 ALA A CA 1
ATOM 6492 C C . ALA A 1 833 ? -2.869 -38.442 -8.267 1.00 98.75 833 ALA A C 1
ATOM 6494 O O . ALA A 1 833 ? -3.693 -39.289 -7.923 1.00 98.75 833 ALA A O 1
ATOM 6495 N N . LEU A 1 834 ? -3.228 -37.304 -8.871 1.00 98.81 834 LEU A N 1
ATOM 6496 C CA . LEU A 1 834 ? -4.611 -36.990 -9.238 1.00 98.81 834 LEU A CA 1
ATOM 6497 C C . LEU A 1 834 ? -5.157 -38.001 -10.249 1.00 98.81 834 LEU A C 1
ATOM 6499 O O . LEU A 1 834 ? -6.247 -38.540 -10.052 1.00 98.81 834 LEU A O 1
ATOM 6503 N N . ASP A 1 835 ? -4.396 -38.297 -11.302 1.00 98.56 835 ASP A N 1
ATOM 6504 C CA . ASP A 1 835 ? -4.821 -39.206 -12.366 1.00 98.56 835 ASP A CA 1
ATOM 6505 C C . ASP A 1 835 ? -4.992 -40.645 -11.859 1.00 98.56 835 ASP A C 1
ATOM 6507 O O . ASP A 1 835 ? -5.957 -41.316 -12.237 1.00 98.56 835 ASP A O 1
ATOM 6511 N N . ALA A 1 836 ? -4.108 -41.106 -10.966 1.00 98.50 836 ALA A N 1
ATOM 6512 C CA . ALA A 1 836 ? -4.202 -42.423 -10.330 1.00 98.50 836 ALA A CA 1
ATOM 6513 C C . ALA A 1 836 ? -5.488 -42.597 -9.502 1.00 98.50 836 ALA A C 1
ATOM 6515 O O . ALA A 1 836 ? -6.005 -43.707 -9.380 1.00 98.50 836 ALA A O 1
ATOM 6516 N N . GLU A 1 837 ? -6.022 -41.498 -8.974 1.00 98.19 837 GLU A N 1
ATOM 6517 C CA . GLU A 1 837 ? -7.251 -41.446 -8.179 1.00 98.19 837 GLU A CA 1
ATOM 6518 C C . GLU A 1 837 ? -8.488 -41.055 -9.015 1.00 98.19 837 GLU A C 1
ATOM 6520 O O . GLU A 1 837 ? -9.589 -40.918 -8.483 1.00 98.19 837 GLU A O 1
ATOM 6525 N N . GLY A 1 838 ? -8.336 -40.904 -10.338 1.00 98.31 838 GLY A N 1
ATOM 6526 C CA . GLY A 1 838 ? -9.430 -40.600 -11.268 1.00 98.31 838 GLY A CA 1
ATOM 6527 C C . GLY A 1 838 ? -9.775 -39.111 -11.410 1.00 98.31 838 GLY A C 1
ATOM 6528 O O . GLY A 1 838 ? -10.785 -38.771 -12.031 1.00 98.31 838 GLY A O 1
ATOM 6529 N N . PHE A 1 839 ? -8.941 -38.204 -10.898 1.00 98.62 839 PHE A N 1
ATOM 6530 C CA . PHE A 1 839 ? -9.138 -36.748 -10.942 1.00 98.62 839 PHE A CA 1
ATOM 6531 C C . PHE A 1 839 ? -8.503 -36.075 -12.171 1.00 98.62 839 PHE A C 1
ATOM 6533 O O . PHE A 1 839 ? -8.029 -34.946 -12.100 1.00 98.62 839 PHE A O 1
ATOM 6540 N N . GLN A 1 840 ? -8.569 -36.731 -13.333 1.00 97.50 840 GLN A N 1
ATOM 6541 C CA . GLN A 1 840 ? -8.019 -36.241 -14.615 1.00 97.50 840 GLN A CA 1
ATOM 6542 C C . GLN A 1 840 ? -8.605 -34.894 -15.074 1.00 97.50 840 GLN A C 1
ATOM 6544 O O . GLN A 1 840 ? -8.046 -34.216 -15.928 1.00 97.50 840 GLN A O 1
ATOM 6549 N N . HIS A 1 841 ? -9.766 -34.523 -14.535 1.00 97.50 841 HIS A N 1
ATOM 6550 C CA . HIS A 1 841 ? -10.480 -33.288 -14.850 1.00 97.50 841 HIS A CA 1
ATOM 6551 C C . HIS A 1 841 ? -10.080 -32.107 -13.953 1.00 97.50 841 HIS A C 1
ATOM 6553 O O . HIS A 1 841 ? -10.482 -30.983 -14.240 1.00 97.50 841 HIS A O 1
ATOM 6559 N N . VAL A 1 842 ? -9.331 -32.348 -12.870 1.00 98.69 842 VAL A N 1
ATOM 6560 C CA . VAL A 1 842 ? -8.864 -31.294 -11.961 1.00 98.69 842 VAL A CA 1
ATOM 6561 C C . VAL A 1 842 ? -7.638 -30.625 -12.574 1.00 98.69 842 VAL A C 1
ATOM 6563 O O . VAL A 1 842 ? -6.660 -31.293 -12.936 1.00 98.69 842 VAL A O 1
ATOM 6566 N N . SER A 1 843 ? -7.694 -29.301 -12.707 1.00 98.69 843 SER A N 1
ATOM 6567 C CA . SER A 1 843 ? -6.599 -28.518 -13.281 1.00 98.69 843 SER A CA 1
ATOM 6568 C C . SER A 1 843 ? -5.497 -28.251 -12.257 1.00 98.69 843 SER A C 1
ATOM 6570 O O . SER A 1 843 ? -5.759 -28.131 -11.058 1.00 98.69 843 SER A O 1
ATOM 6572 N N . ILE A 1 844 ? -4.267 -28.089 -12.739 1.00 98.88 844 ILE A N 1
ATOM 6573 C CA . ILE A 1 844 ? -3.123 -27.649 -11.940 1.00 98.88 844 ILE A CA 1
ATOM 6574 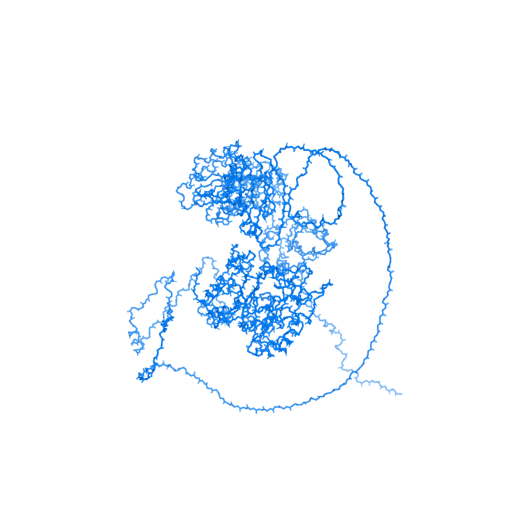C C . ILE A 1 844 ? -2.750 -26.221 -12.340 1.00 98.88 844 ILE A C 1
ATOM 6576 O O . ILE A 1 844 ? -2.330 -25.970 -13.471 1.00 98.88 844 ILE A O 1
ATOM 6580 N N . MET A 1 845 ? -2.874 -25.287 -11.394 1.00 98.75 845 MET A N 1
ATOM 6581 C CA . MET A 1 845 ? -2.343 -23.929 -11.528 1.00 98.75 845 MET A CA 1
ATOM 6582 C C . MET A 1 845 ? -1.033 -23.809 -10.754 1.00 98.75 845 MET A C 1
ATOM 6584 O O . MET A 1 845 ? -1.033 -23.489 -9.564 1.00 98.75 845 MET A O 1
ATOM 6588 N N . SER A 1 846 ? 0.092 -24.072 -11.414 1.00 98.19 846 SER A N 1
ATOM 6589 C CA . SER A 1 846 ? 1.391 -24.013 -10.746 1.00 98.19 846 SER A CA 1
ATOM 6590 C C . SER A 1 846 ? 1.790 -22.572 -10.454 1.00 98.19 846 SER A C 1
ATOM 6592 O O . SER A 1 846 ? 1.645 -21.686 -11.298 1.00 98.19 846 SER A O 1
ATOM 6594 N N . TYR A 1 847 ? 2.336 -22.327 -9.263 1.00 96.88 847 TYR A N 1
ATOM 6595 C CA . TYR A 1 847 ? 2.988 -21.062 -8.922 1.00 96.88 847 TYR A CA 1
ATOM 6596 C C . TYR A 1 847 ? 4.378 -20.978 -9.565 1.00 96.88 847 TYR A C 1
ATOM 6598 O O . TYR A 1 847 ? 5.378 -20.762 -8.891 1.00 96.88 847 TYR A O 1
ATOM 6606 N N . THR A 1 848 ? 4.417 -21.119 -10.885 1.00 97.31 848 THR A N 1
ATOM 6607 C CA . THR A 1 848 ? 5.607 -21.227 -11.732 1.00 97.31 848 THR A CA 1
ATOM 6608 C C . THR A 1 848 ? 6.664 -20.172 -11.446 1.00 97.31 848 THR A C 1
ATOM 6610 O O . THR A 1 848 ? 7.845 -20.479 -11.365 1.00 97.31 848 THR A O 1
ATOM 6613 N N . ALA A 1 849 ? 6.256 -18.914 -11.270 1.00 97.06 849 ALA A N 1
ATOM 6614 C CA . ALA A 1 849 ? 7.171 -17.832 -10.935 1.00 97.06 849 ALA A CA 1
ATOM 6615 C C . ALA A 1 849 ? 6.823 -17.224 -9.572 1.00 97.06 849 ALA A C 1
ATOM 6617 O O . ALA A 1 849 ? 6.289 -16.111 -9.500 1.00 97.06 849 ALA A O 1
ATOM 6618 N N . LYS A 1 850 ? 7.108 -17.957 -8.483 1.00 97.00 850 LYS A N 1
ATOM 6619 C CA . LYS A 1 850 ? 6.996 -17.461 -7.098 1.00 97.00 850 LYS A CA 1
ATOM 6620 C C . LYS A 1 850 ? 8.340 -16.937 -6.602 1.00 97.00 850 LYS A C 1
ATOM 6622 O O . LYS A 1 850 ? 9.232 -17.682 -6.199 1.00 97.00 850 LYS A O 1
ATOM 6627 N N . TYR A 1 851 ? 8.454 -15.617 -6.555 1.00 96.75 851 TYR A N 1
ATOM 6628 C CA . TYR A 1 851 ? 9.660 -14.950 -6.081 1.00 96.75 851 TYR A CA 1
ATOM 6629 C C . TYR A 1 851 ? 9.745 -14.913 -4.555 1.00 96.75 851 TYR A C 1
ATOM 6631 O O . TYR A 1 851 ? 8.730 -14.723 -3.881 1.00 96.75 851 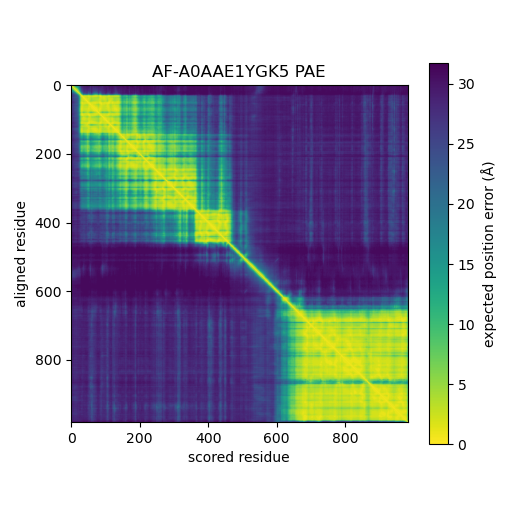TYR A O 1
ATOM 6639 N N . ALA A 1 852 ? 10.963 -14.970 -4.013 1.00 94.31 852 ALA A N 1
ATOM 6640 C CA . ALA A 1 852 ? 11.306 -14.733 -2.612 1.00 94.31 852 ALA A CA 1
ATOM 6641 C C . ALA A 1 852 ? 11.143 -13.245 -2.251 1.00 94.31 852 ALA A C 1
ATOM 6643 O O . ALA A 1 852 ? 12.098 -12.502 -2.013 1.00 94.31 852 ALA A O 1
ATOM 6644 N N . SER A 1 853 ? 9.896 -12.787 -2.288 1.00 92.94 853 SER A N 1
ATOM 6645 C CA . SER A 1 853 ? 9.526 -11.381 -2.290 1.00 92.94 853 SER A CA 1
ATOM 6646 C C . SER A 1 853 ? 9.201 -10.836 -0.899 1.00 92.94 853 SER A C 1
ATOM 6648 O O . SER A 1 853 ? 8.643 -11.525 -0.042 1.00 92.94 853 SER A O 1
ATOM 6650 N N . SER A 1 854 ? 9.477 -9.548 -0.690 1.00 90.44 854 SER A N 1
ATOM 6651 C CA . SER A 1 854 ? 9.092 -8.821 0.528 1.00 90.44 854 SER A CA 1
ATOM 6652 C C . SER A 1 854 ? 7.631 -8.351 0.520 1.00 90.44 854 SER A C 1
ATOM 6654 O O . SER A 1 854 ? 7.121 -7.928 1.554 1.00 90.44 854 SER A O 1
ATOM 6656 N N . PHE A 1 855 ? 6.920 -8.458 -0.611 1.00 92.25 855 PHE A N 1
ATOM 6657 C CA . PHE A 1 855 ? 5.515 -8.040 -0.726 1.00 92.25 855 PHE A CA 1
ATOM 6658 C C . PHE A 1 855 ? 4.525 -8.964 0.015 1.00 92.25 855 PHE A C 1
ATOM 6660 O O . PHE A 1 855 ? 3.341 -8.648 0.114 1.00 92.25 855 PHE A O 1
ATOM 6667 N N . TYR A 1 856 ? 4.979 -10.086 0.583 1.00 86.81 856 TYR A N 1
ATOM 6668 C CA . TYR A 1 856 ? 4.118 -11.032 1.307 1.00 86.81 856 TYR A CA 1
ATOM 6669 C C . TYR A 1 856 ? 3.854 -10.673 2.775 1.00 86.81 856 TYR A C 1
ATOM 6671 O O . TYR A 1 856 ? 3.111 -11.395 3.431 1.00 86.81 856 TYR A O 1
ATOM 6679 N N . GLY A 1 857 ? 4.459 -9.604 3.309 1.00 81.88 857 GLY A N 1
ATOM 6680 C CA . GLY A 1 857 ? 4.382 -9.256 4.738 1.00 81.88 857 GLY A CA 1
ATOM 6681 C C . GLY A 1 857 ? 2.968 -9.363 5.337 1.00 81.88 857 GLY A C 1
ATOM 6682 O O . GLY A 1 857 ? 2.774 -10.180 6.237 1.00 81.88 857 GLY A O 1
ATOM 6683 N N . PRO A 1 858 ? 1.959 -8.646 4.797 1.00 81.19 858 PRO A N 1
ATOM 6684 C CA . PRO A 1 858 ? 0.597 -8.694 5.339 1.00 81.19 858 PRO A CA 1
ATOM 6685 C C . PRO A 1 858 ? -0.085 -10.074 5.259 1.00 81.19 858 PRO A C 1
ATOM 6687 O O . PRO A 1 858 ? -0.864 -10.429 6.137 1.00 81.19 858 PRO A O 1
ATOM 6690 N N . PHE A 1 859 ? 0.229 -10.893 4.248 1.00 76.81 859 PHE A N 1
ATOM 6691 C CA . PHE A 1 859 ? -0.294 -12.258 4.109 1.00 76.81 859 PHE A CA 1
ATOM 6692 C C . PHE A 1 859 ? 0.222 -13.166 5.224 1.00 76.81 859 PHE A C 1
ATOM 6694 O O . PHE A 1 859 ? -0.535 -13.945 5.798 1.00 76.81 859 PHE A O 1
ATOM 6701 N N . ARG A 1 860 ? 1.510 -13.042 5.566 1.00 76.69 860 ARG A N 1
ATOM 6702 C CA . ARG A 1 860 ? 2.108 -13.842 6.640 1.00 76.69 860 ARG A CA 1
ATOM 6703 C C . ARG A 1 860 ? 1.512 -13.498 8.001 1.00 76.69 860 ARG A C 1
ATOM 6705 O O . ARG A 1 860 ? 1.383 -14.385 8.833 1.00 76.69 860 ARG A O 1
ATOM 6712 N N . GLU A 1 861 ? 1.102 -12.249 8.217 1.00 71.75 861 GLU A N 1
ATOM 6713 C CA . GLU A 1 861 ? 0.329 -11.850 9.402 1.00 71.75 861 GLU A CA 1
ATOM 6714 C C . GLU A 1 861 ? -1.098 -12.426 9.382 1.00 71.75 861 GLU A C 1
ATOM 6716 O O . GLU A 1 861 ? -1.611 -12.868 10.412 1.00 71.75 861 GLU A O 1
ATOM 6721 N N . ALA A 1 862 ? -1.737 -12.479 8.208 1.00 62.81 862 ALA A N 1
ATOM 6722 C CA . ALA A 1 862 ? -3.078 -13.038 8.057 1.00 62.81 862 ALA A CA 1
ATOM 6723 C C . ALA A 1 862 ? -3.146 -14.528 8.441 1.00 62.81 862 ALA A C 1
ATOM 6725 O O . ALA A 1 862 ? -4.087 -14.935 9.129 1.00 62.81 862 ALA A O 1
ATOM 6726 N N . LEU A 1 863 ? -2.149 -15.323 8.040 1.00 64.25 863 LEU A N 1
ATOM 6727 C CA . LEU A 1 863 ? -2.082 -16.767 8.308 1.00 64.25 863 LEU A CA 1
ATOM 6728 C C . LEU A 1 863 ? -1.226 -17.146 9.522 1.00 64.25 863 LEU A C 1
ATOM 6730 O O . LEU A 1 863 ? -1.308 -18.276 10.011 1.00 64.25 863 LEU A O 1
ATOM 6734 N N . ASP A 1 864 ? -0.427 -16.211 10.037 1.00 63.72 864 ASP A N 1
ATOM 6735 C CA . ASP A 1 864 ? 0.575 -16.475 11.073 1.00 63.72 864 ASP A CA 1
ATOM 6736 C C . ASP A 1 864 ? 1.410 -17.721 10.696 1.00 63.72 864 ASP A C 1
ATOM 6738 O O . ASP A 1 864 ? 1.475 -18.737 11.391 1.00 63.72 864 ASP A O 1
ATOM 6742 N N . SER A 1 865 ? 1.963 -17.631 9.479 1.00 63.75 865 SER A N 1
ATOM 6743 C CA . SER A 1 865 ? 2.790 -18.638 8.797 1.00 63.75 865 SER A CA 1
ATOM 6744 C C . SER A 1 865 ? 4.201 -18.111 8.499 1.00 63.75 865 SER A C 1
ATOM 6746 O O . SER A 1 865 ? 4.865 -18.511 7.542 1.00 63.75 865 SER A O 1
ATOM 6748 N N . ASN A 1 866 ? 4.683 -17.163 9.311 1.00 73.56 866 ASN A N 1
ATOM 6749 C CA . ASN A 1 866 ? 6.080 -16.746 9.239 1.00 73.56 866 ASN A CA 1
ATOM 6750 C C . ASN A 1 866 ? 6.991 -17.952 9.535 1.00 73.56 866 ASN A C 1
ATOM 6752 O O . ASN A 1 866 ? 6.717 -18.672 10.500 1.00 73.56 866 ASN A O 1
ATOM 6756 N N . PRO A 1 867 ? 8.079 -18.155 8.765 1.00 66.81 867 PRO A N 1
ATOM 6757 C CA . PRO A 1 867 ? 9.083 -19.154 9.106 1.00 66.81 867 PRO A CA 1
ATOM 6758 C C . PRO A 1 867 ? 9.558 -18.930 10.538 1.00 66.81 867 PRO A C 1
ATOM 6760 O O . PRO A 1 867 ? 9.957 -17.816 10.889 1.00 66.81 867 PRO A O 1
ATOM 6763 N N . ARG A 1 868 ? 9.524 -19.975 11.368 1.00 70.44 868 ARG A N 1
ATOM 6764 C CA . ARG A 1 868 ? 10.015 -19.873 12.752 1.00 70.44 868 ARG A CA 1
ATOM 6765 C C . ARG A 1 868 ? 11.536 -19.720 12.816 1.00 70.44 868 ARG A C 1
ATOM 6767 O O . ARG A 1 868 ? 12.057 -19.212 13.805 1.00 70.44 868 ARG A O 1
ATOM 6774 N N . PHE A 1 869 ? 12.234 -20.126 11.757 1.00 57.47 869 PHE A N 1
ATOM 6775 C CA . PHE A 1 869 ? 13.665 -19.930 11.557 1.00 57.47 869 PHE A CA 1
ATOM 6776 C C . PHE A 1 869 ? 13.999 -19.812 10.064 1.00 57.47 869 PHE A C 1
ATOM 6778 O O . PHE A 1 869 ? 13.280 -20.330 9.205 1.00 57.47 869 PHE A O 1
ATOM 6785 N N . GLY A 1 870 ? 15.120 -19.150 9.765 1.00 72.56 870 GLY A N 1
ATOM 6786 C CA . GLY A 1 870 ? 15.592 -18.935 8.397 1.00 72.56 870 GLY A CA 1
ATOM 6787 C C . GLY A 1 870 ? 14.670 -18.036 7.566 1.00 72.56 870 GLY A C 1
ATOM 6788 O O . GLY A 1 870 ? 13.887 -17.247 8.093 1.00 72.56 870 GLY A O 1
ATOM 6789 N N . ASP A 1 871 ? 14.784 -18.145 6.246 1.00 84.19 871 ASP A N 1
ATOM 6790 C CA . ASP A 1 871 ? 13.870 -17.525 5.291 1.00 84.19 871 ASP A CA 1
ATOM 6791 C C . ASP A 1 871 ? 13.510 -18.518 4.172 1.00 84.19 871 ASP A C 1
ATOM 6793 O O . ASP A 1 871 ? 14.013 -19.638 4.136 1.00 84.19 871 ASP A O 1
ATOM 6797 N N . LYS A 1 872 ? 12.591 -18.128 3.283 1.00 87.56 872 LYS A N 1
ATOM 6798 C CA . LYS A 1 872 ? 12.099 -18.986 2.193 1.00 87.56 872 LYS A CA 1
ATOM 6799 C C . LYS A 1 872 ? 12.948 -18.883 0.908 1.00 87.56 872 LYS A C 1
ATOM 6801 O O . LYS A 1 872 ? 12.512 -19.333 -0.145 1.00 87.56 872 LYS A O 1
ATOM 6806 N N . LYS A 1 873 ? 14.136 -18.255 0.952 1.00 90.50 873 LYS A N 1
ATOM 6807 C CA . LYS A 1 873 ? 14.966 -17.981 -0.246 1.00 90.50 873 LYS A CA 1
ATOM 6808 C C . LYS A 1 873 ? 15.716 -19.203 -0.775 1.00 90.50 873 LYS A C 1
ATOM 6810 O O . LYS A 1 873 ? 16.367 -19.097 -1.807 1.00 90.50 873 LYS A O 1
ATOM 6815 N N . THR A 1 874 ? 15.692 -20.323 -0.058 1.00 88.94 874 THR A N 1
ATOM 6816 C CA . THR A 1 874 ? 16.366 -21.557 -0.482 1.00 88.94 874 THR A CA 1
ATOM 6817 C C . THR A 1 874 ? 15.597 -22.318 -1.561 1.00 88.94 874 THR A C 1
ATOM 6819 O O . THR A 1 874 ? 16.212 -23.131 -2.238 1.00 88.94 874 THR A O 1
ATOM 6822 N N . TYR A 1 875 ? 14.299 -22.038 -1.734 1.00 91.88 875 TYR A N 1
ATOM 6823 C CA . TYR A 1 875 ? 13.421 -22.673 -2.732 1.00 91.88 875 TYR A CA 1
ATOM 6824 C C . TYR A 1 875 ? 12.551 -21.673 -3.514 1.00 91.88 875 TYR A C 1
ATOM 6826 O O . TYR A 1 875 ? 12.090 -21.976 -4.605 1.00 91.88 875 TYR A O 1
ATOM 6834 N N . GLN A 1 876 ? 12.321 -20.455 -3.007 1.00 95.12 876 GLN A N 1
ATOM 6835 C CA . GLN A 1 876 ? 11.652 -19.406 -3.788 1.00 95.12 876 GLN A CA 1
ATOM 6836 C C . GLN A 1 876 ? 12.654 -18.641 -4.652 1.00 95.12 876 GLN A C 1
ATOM 6838 O O . GLN A 1 876 ? 13.746 -18.292 -4.197 1.00 95.12 876 GLN A O 1
ATOM 6843 N N . MET A 1 877 ? 12.236 -18.285 -5.865 1.00 95.88 877 MET A N 1
ATOM 6844 C CA . MET A 1 877 ? 13.120 -17.690 -6.866 1.00 95.88 877 MET A CA 1
ATOM 6845 C C . MET A 1 877 ? 13.672 -16.333 -6.433 1.00 95.88 877 MET A C 1
ATOM 6847 O O . MET A 1 877 ? 12.986 -15.522 -5.802 1.00 95.88 877 MET A O 1
ATOM 6851 N N . ASN A 1 878 ? 14.895 -16.006 -6.845 1.00 95.94 878 ASN A N 1
ATOM 6852 C CA . ASN A 1 878 ? 15.468 -14.696 -6.546 1.00 95.94 878 ASN A CA 1
ATOM 6853 C C . ASN A 1 878 ? 14.745 -13.585 -7.343 1.00 95.94 878 ASN A C 1
ATOM 6855 O O . ASN A 1 878 ? 14.720 -13.653 -8.572 1.00 95.94 878 ASN A O 1
ATOM 6859 N N . PRO A 1 879 ? 14.230 -12.514 -6.697 1.00 95.88 879 PRO A N 1
ATOM 6860 C CA . PRO A 1 879 ? 13.623 -11.357 -7.369 1.00 95.88 879 PRO A CA 1
ATOM 6861 C C . PRO A 1 879 ? 14.423 -10.739 -8.524 1.00 95.88 879 PRO A C 1
ATOM 6863 O O . PRO A 1 879 ? 13.839 -10.066 -9.366 1.00 95.88 879 PRO A O 1
ATOM 6866 N N . ALA A 1 880 ? 15.745 -10.926 -8.557 1.00 95.56 880 ALA A N 1
ATOM 6867 C CA . ALA A 1 880 ? 16.618 -10.412 -9.608 1.00 95.56 880 ALA A CA 1
ATOM 6868 C C . ALA A 1 880 ? 16.635 -11.265 -10.896 1.00 95.56 880 ALA A C 1
ATOM 6870 O O . ALA A 1 880 ? 17.238 -10.851 -11.889 1.00 95.56 880 ALA A O 1
ATOM 6871 N N . ASN A 1 881 ? 16.003 -12.443 -10.900 1.00 95.38 881 ASN A N 1
ATOM 6872 C CA . ASN A 1 881 ? 16.146 -13.433 -11.964 1.00 95.38 881 ASN A CA 1
ATOM 6873 C C . ASN A 1 881 ? 14.873 -13.569 -12.813 1.00 95.38 881 ASN A C 1
ATOM 6875 O O . ASN A 1 881 ? 13.864 -14.107 -12.369 1.00 95.38 881 ASN A O 1
ATOM 6879 N N . TYR A 1 882 ? 14.942 -13.185 -14.091 1.00 95.44 882 TYR A N 1
ATOM 6880 C CA . TYR A 1 882 ? 13.868 -13.487 -15.052 1.00 95.44 882 TYR A CA 1
ATOM 6881 C C . TYR A 1 882 ? 14.089 -14.812 -15.802 1.00 95.44 882 TYR A C 1
ATOM 6883 O O . TYR A 1 882 ? 13.135 -15.457 -16.219 1.00 95.44 882 TYR A O 1
ATOM 6891 N N . ARG A 1 883 ? 15.349 -15.232 -16.008 1.00 97.38 883 ARG A N 1
ATOM 6892 C CA . ARG A 1 883 ? 15.667 -16.448 -16.787 1.00 97.38 883 ARG A CA 1
ATOM 6893 C C . ARG A 1 883 ? 15.239 -17.726 -16.079 1.00 97.38 883 ARG A C 1
ATOM 6895 O O . ARG A 1 883 ? 14.853 -18.671 -16.749 1.00 97.38 883 ARG A O 1
ATOM 6902 N N . GLU A 1 884 ? 15.306 -17.724 -14.754 1.00 96.19 884 GLU A N 1
ATOM 6903 C CA . GLU A 1 884 ? 14.827 -18.804 -13.890 1.00 96.19 884 GLU A CA 1
ATOM 6904 C C . GLU A 1 884 ? 13.330 -19.053 -14.120 1.00 96.19 884 GLU A C 1
ATOM 6906 O O . GLU A 1 884 ? 12.936 -20.192 -14.314 1.00 96.19 884 GLU A O 1
ATOM 6911 N N . ALA A 1 885 ? 12.529 -17.992 -14.303 1.00 97.62 885 ALA A N 1
ATOM 6912 C CA . ALA A 1 885 ? 11.101 -18.122 -14.608 1.00 97.62 885 ALA A CA 1
ATOM 6913 C C . ALA A 1 885 ? 10.844 -18.911 -15.901 1.00 97.62 885 ALA A C 1
ATOM 6915 O O . ALA A 1 885 ? 9.871 -19.649 -15.986 1.00 97.62 885 ALA A O 1
ATOM 6916 N N . LEU A 1 886 ? 11.717 -18.779 -16.910 1.00 97.94 886 LEU A N 1
ATOM 6917 C CA . LEU A 1 886 ? 11.624 -19.551 -18.156 1.00 97.94 886 LEU A CA 1
ATOM 6918 C C . LEU A 1 886 ? 12.066 -21.006 -17.996 1.00 97.94 886 LEU A C 1
ATOM 6920 O O . LEU A 1 886 ? 11.718 -21.823 -18.843 1.00 97.94 886 LEU A O 1
ATOM 6924 N N . VAL A 1 887 ? 12.892 -21.314 -16.995 1.00 97.38 887 VAL A N 1
ATOM 6925 C CA . VAL A 1 887 ? 13.248 -22.698 -16.670 1.00 97.38 887 VAL A CA 1
ATOM 6926 C C . VAL A 1 887 ? 12.044 -23.350 -16.002 1.00 97.38 887 VAL A C 1
ATOM 6928 O O . VAL A 1 887 ? 11.495 -24.273 -16.590 1.00 97.38 887 VAL A O 1
ATOM 6931 N N . GLU A 1 888 ? 11.546 -22.767 -14.907 1.00 97.25 888 GLU A N 1
ATOM 6932 C CA . GLU A 1 888 ? 10.340 -23.233 -14.200 1.00 97.25 888 GLU A CA 1
ATOM 6933 C C . GLU A 1 888 ? 9.138 -23.375 -15.139 1.00 97.25 888 GLU A C 1
ATOM 6935 O O . GLU A 1 888 ? 8.433 -24.372 -15.104 1.00 97.25 888 GLU A O 1
ATOM 6940 N N . THR A 1 889 ? 8.939 -22.414 -16.051 1.00 98.00 889 THR A N 1
ATOM 6941 C CA . THR A 1 889 ? 7.866 -22.480 -17.060 1.00 98.00 889 THR A CA 1
ATOM 6942 C C . THR A 1 889 ? 7.955 -23.738 -17.914 1.00 98.00 889 THR A C 1
ATOM 6944 O O . THR A 1 889 ? 6.939 -24.380 -18.144 1.00 98.00 889 THR A O 1
ATOM 6947 N N . ARG A 1 890 ? 9.150 -24.097 -18.398 1.00 97.88 890 ARG A N 1
ATOM 6948 C CA . ARG A 1 890 ? 9.307 -25.276 -19.262 1.00 97.88 890 ARG A CA 1
ATOM 6949 C C . ARG A 1 890 ? 9.116 -26.569 -18.487 1.00 97.88 890 ARG A C 1
ATOM 6951 O O . ARG A 1 890 ? 8.507 -27.487 -19.028 1.00 97.88 890 ARG A O 1
ATOM 6958 N N . GLU A 1 891 ? 9.636 -26.631 -17.264 1.00 97.94 891 GLU A N 1
ATOM 6959 C CA . GLU A 1 891 ? 9.481 -27.806 -16.407 1.00 97.94 891 GLU A CA 1
ATOM 6960 C C . GLU A 1 891 ? 8.000 -27.995 -16.053 1.00 97.94 891 GLU A C 1
ATOM 6962 O O . GLU A 1 891 ? 7.429 -29.011 -16.440 1.00 97.94 891 GLU A O 1
ATOM 6967 N N . ASP A 1 892 ? 7.337 -26.978 -15.487 1.00 98.38 892 ASP A N 1
ATOM 6968 C CA . ASP A 1 892 ? 5.910 -27.014 -15.132 1.00 98.38 892 ASP A CA 1
ATOM 6969 C C . ASP A 1 892 ? 5.014 -27.379 -16.332 1.00 98.38 892 ASP A C 1
ATOM 6971 O O . ASP A 1 892 ? 4.095 -28.189 -16.202 1.00 98.38 892 ASP A O 1
ATOM 6975 N N . GLU A 1 893 ? 5.276 -26.815 -17.519 1.00 98.06 893 GLU A N 1
ATOM 6976 C CA . GLU A 1 893 ? 4.566 -27.177 -18.755 1.00 98.06 893 GLU A CA 1
ATOM 6977 C C . GLU A 1 893 ? 4.763 -28.648 -19.126 1.00 98.06 893 GLU A C 1
ATOM 6979 O O . GLU A 1 893 ? 3.802 -29.342 -19.462 1.00 98.06 893 GLU A O 1
ATOM 6984 N N . SER A 1 894 ? 6.009 -29.127 -19.084 1.00 98.12 894 SER A N 1
ATOM 6985 C CA . SER A 1 894 ? 6.342 -30.510 -19.433 1.00 98.12 894 SER A CA 1
ATOM 6986 C C . SER A 1 894 ? 5.795 -31.522 -18.424 1.00 98.12 894 SER A C 1
ATOM 6988 O O . SER A 1 894 ? 5.484 -32.657 -18.788 1.00 98.12 894 SER A O 1
ATOM 6990 N N . GLU A 1 895 ? 5.632 -31.088 -17.177 1.00 98.38 895 GLU A N 1
ATOM 6991 C CA . GLU A 1 895 ? 5.110 -31.860 -16.057 1.00 98.38 895 GLU A CA 1
ATOM 6992 C C . GLU A 1 895 ? 3.573 -31.883 -15.995 1.00 98.38 895 GLU A C 1
ATOM 6994 O O . GLU A 1 895 ? 2.996 -32.670 -15.243 1.00 98.38 895 GLU A O 1
ATOM 6999 N N . GLY A 1 896 ? 2.895 -31.078 -16.818 1.00 97.69 896 GLY A N 1
ATOM 7000 C CA . GLY A 1 896 ? 1.439 -31.105 -16.959 1.00 97.69 896 GLY A CA 1
ATOM 7001 C C . GLY A 1 896 ? 0.693 -30.048 -16.145 1.00 97.69 896 GLY A C 1
ATOM 7002 O O . GLY A 1 896 ? -0.440 -30.298 -15.725 1.00 97.69 896 GLY A O 1
ATOM 7003 N N . ALA A 1 897 ? 1.301 -28.879 -15.921 1.00 98.50 897 ALA A N 1
ATOM 7004 C CA . ALA A 1 897 ? 0.567 -27.695 -15.488 1.00 98.50 897 ALA A CA 1
ATOM 7005 C C . ALA A 1 897 ? -0.428 -27.253 -16.573 1.00 98.50 897 ALA A C 1
ATOM 7007 O O . ALA A 1 897 ? -0.115 -27.238 -17.762 1.00 98.50 897 ALA A O 1
ATOM 7008 N N . ASP A 1 898 ? -1.622 -26.840 -16.152 1.00 98.75 898 ASP A N 1
ATOM 7009 C CA . ASP A 1 898 ? -2.667 -26.332 -17.048 1.00 98.75 898 ASP A CA 1
ATOM 7010 C C . ASP A 1 898 ? -2.683 -24.799 -17.092 1.00 98.75 898 ASP A C 1
ATOM 7012 O O . ASP A 1 898 ? -3.147 -24.197 -18.060 1.00 98.75 898 ASP A O 1
ATOM 7016 N N . ILE A 1 899 ? -2.210 -24.158 -16.019 1.00 98.81 899 ILE A N 1
ATOM 7017 C CA . ILE A 1 899 ? -2.168 -22.704 -15.840 1.00 98.81 899 ILE A CA 1
ATOM 7018 C C . ILE A 1 899 ? -0.846 -22.349 -15.152 1.00 98.81 899 ILE A C 1
ATOM 7020 O O . ILE A 1 899 ? -0.486 -22.961 -14.145 1.00 98.81 899 ILE A O 1
ATOM 7024 N N . LEU A 1 900 ? -0.157 -21.324 -15.653 1.00 98.75 900 LEU A N 1
ATOM 7025 C CA . LEU A 1 900 ? 1.090 -20.825 -15.065 1.00 98.75 900 LEU A CA 1
ATOM 7026 C C . LEU A 1 900 ? 0.826 -19.542 -14.281 1.00 98.75 900 LEU A C 1
ATOM 7028 O O . LEU A 1 900 ? 0.199 -18.622 -14.808 1.00 98.75 900 LEU A O 1
ATOM 7032 N N . LEU A 1 901 ? 1.313 -19.442 -13.044 1.00 98.69 901 LEU A N 1
ATOM 7033 C CA . LEU A 1 901 ? 1.071 -18.287 -12.178 1.00 98.69 901 LEU A CA 1
ATOM 7034 C C . LEU A 1 901 ? 2.354 -17.520 -11.830 1.00 98.69 901 LEU A C 1
ATOM 7036 O O . LEU A 1 901 ? 3.350 -18.089 -11.385 1.00 98.69 901 LEU A O 1
ATOM 7040 N N . VAL A 1 902 ? 2.288 -16.189 -11.955 1.00 98.69 902 VAL A N 1
ATOM 7041 C CA . VAL A 1 902 ? 3.322 -15.256 -11.473 1.00 98.69 902 VAL A CA 1
ATOM 7042 C C . VAL A 1 902 ? 2.904 -14.637 -10.138 1.00 98.69 902 VAL A C 1
ATOM 7044 O O . VAL A 1 902 ? 1.804 -14.081 -10.007 1.00 98.69 902 VAL A O 1
ATOM 7047 N N . LYS A 1 903 ? 3.795 -14.714 -9.141 1.00 97.25 903 LYS A N 1
ATOM 7048 C CA . LYS A 1 903 ? 3.589 -14.181 -7.789 1.00 97.25 903 LYS A CA 1
ATOM 7049 C C . LYS A 1 903 ? 4.878 -13.560 -7.234 1.00 97.25 903 LYS A C 1
ATOM 7051 O O . LYS A 1 903 ? 5.881 -14.265 -7.109 1.00 97.25 903 LYS A O 1
ATOM 7056 N N . PRO A 1 904 ? 4.868 -12.289 -6.790 1.00 97.94 904 PRO A N 1
ATOM 7057 C CA . PRO A 1 904 ? 3.789 -11.290 -6.860 1.00 97.94 904 PRO A CA 1
ATOM 7058 C C . PRO A 1 904 ? 3.453 -10.804 -8.281 1.00 97.94 904 PRO A C 1
ATOM 7060 O O . PRO A 1 904 ? 4.201 -11.061 -9.214 1.00 97.94 904 PRO A O 1
ATOM 7063 N N . GLY A 1 905 ? 2.344 -10.081 -8.445 1.00 97.56 905 GLY A N 1
ATOM 7064 C CA . GLY A 1 905 ? 1.829 -9.669 -9.753 1.00 97.56 905 GLY A CA 1
ATOM 7065 C C . GLY A 1 905 ? 2.400 -8.338 -10.247 1.00 97.56 905 GLY A C 1
ATOM 7066 O O . GLY A 1 905 ? 3.157 -8.293 -11.215 1.00 97.56 905 GLY A O 1
ATOM 7067 N N . LEU A 1 906 ? 2.034 -7.228 -9.596 1.00 96.12 906 LEU A N 1
ATOM 7068 C CA . LEU A 1 906 ? 2.349 -5.867 -10.051 1.00 96.12 906 LEU A CA 1
ATOM 7069 C C . LEU A 1 906 ? 3.853 -5.567 -10.202 1.00 96.12 906 LEU A C 1
ATOM 7071 O O . LEU A 1 906 ? 4.203 -4.886 -11.166 1.00 96.12 906 LEU A O 1
ATOM 7075 N N . PRO A 1 907 ? 4.763 -6.034 -9.321 1.00 97.31 907 PRO A N 1
ATOM 7076 C CA . PRO A 1 907 ? 6.191 -5.794 -9.519 1.00 97.31 907 PRO A CA 1
ATOM 7077 C C . PRO A 1 907 ? 6.822 -6.650 -10.630 1.00 97.31 907 PRO A C 1
ATOM 7079 O O . PRO A 1 907 ? 7.962 -6.377 -10.988 1.00 97.31 907 PRO A O 1
ATOM 7082 N N . TYR A 1 908 ? 6.098 -7.628 -11.189 1.00 98.19 908 TYR A N 1
ATOM 7083 C CA . TYR A 1 908 ? 6.607 -8.601 -12.165 1.00 98.19 908 TYR A CA 1
ATOM 7084 C C . TYR A 1 908 ? 5.763 -8.640 -13.454 1.00 98.19 908 TYR A C 1
ATOM 7086 O O . TYR A 1 908 ? 5.556 -9.690 -14.065 1.00 98.19 908 TYR A O 1
ATOM 7094 N N . LEU A 1 909 ? 5.262 -7.477 -13.895 1.00 98.56 909 LEU A N 1
ATOM 7095 C CA . LEU A 1 909 ? 4.534 -7.337 -15.169 1.00 98.56 909 LEU A CA 1
ATOM 7096 C C . LEU A 1 909 ? 5.375 -7.766 -16.380 1.00 98.56 909 LEU A C 1
ATOM 7098 O O . LEU A 1 909 ? 4.836 -8.261 -17.369 1.00 98.56 909 LEU A O 1
ATOM 7102 N N . ASP A 1 910 ? 6.687 -7.569 -16.309 1.00 98.44 910 ASP A N 1
ATOM 7103 C CA . ASP A 1 910 ? 7.655 -8.036 -17.296 1.00 98.44 910 ASP A CA 1
ATOM 7104 C C . ASP A 1 910 ? 7.736 -9.566 -17.339 1.00 98.44 910 ASP A C 1
ATOM 7106 O O . ASP A 1 910 ? 7.781 -10.131 -18.428 1.00 98.44 910 ASP A O 1
ATOM 7110 N N . ILE A 1 911 ? 7.664 -10.242 -16.190 1.00 98.62 911 ILE A N 1
ATOM 7111 C CA . ILE A 1 911 ? 7.632 -11.710 -16.114 1.00 98.62 911 ILE A CA 1
ATOM 7112 C C . ILE A 1 911 ? 6.305 -12.261 -16.637 1.00 98.62 911 ILE A C 1
ATOM 7114 O O . ILE A 1 911 ? 6.304 -13.223 -17.398 1.00 98.62 911 ILE A O 1
ATOM 7118 N N . ILE A 1 912 ? 5.175 -11.618 -16.325 1.00 98.75 912 ILE A N 1
ATOM 7119 C CA . ILE A 1 912 ? 3.866 -11.989 -16.897 1.00 98.75 912 ILE A CA 1
ATOM 7120 C C . ILE A 1 912 ? 3.903 -11.886 -18.428 1.00 98.75 912 ILE A C 1
ATOM 7122 O O . ILE A 1 912 ? 3.450 -12.794 -19.126 1.00 98.75 912 ILE A O 1
ATOM 7126 N N . ARG A 1 913 ? 4.471 -10.796 -18.961 1.00 98.56 913 ARG A N 1
ATOM 7127 C CA . ARG A 1 913 ? 4.675 -10.624 -20.406 1.00 98.56 913 ARG A CA 1
ATOM 7128 C C . ARG A 1 913 ? 5.595 -11.705 -20.970 1.00 98.56 913 ARG A C 1
ATOM 7130 O O . ARG A 1 913 ? 5.273 -12.288 -21.999 1.00 98.56 913 ARG A O 1
ATOM 7137 N N . LEU A 1 914 ? 6.698 -11.992 -20.282 1.00 98.44 914 LEU A N 1
ATOM 7138 C CA . LEU A 1 914 ? 7.675 -12.996 -20.684 1.00 98.44 914 LEU A CA 1
ATOM 7139 C C . LEU A 1 914 ? 7.049 -14.390 -20.793 1.00 98.44 914 LEU A C 1
ATOM 7141 O O . LEU A 1 914 ? 7.231 -15.046 -21.816 1.00 98.44 914 LEU A O 1
ATOM 7145 N N . LEU A 1 915 ? 6.284 -14.822 -19.788 1.00 98.38 915 LEU A N 1
ATOM 7146 C CA . LEU A 1 915 ? 5.561 -16.093 -19.829 1.00 98.38 915 LEU A CA 1
ATOM 7147 C C . LEU A 1 915 ? 4.546 -16.096 -20.973 1.00 98.38 915 LEU A C 1
ATOM 7149 O O . LEU A 1 915 ? 4.537 -17.022 -21.774 1.00 98.38 915 LEU A O 1
ATOM 7153 N N . ARG A 1 916 ? 3.771 -15.018 -21.139 1.00 98.19 916 ARG A N 1
ATOM 7154 C CA . ARG A 1 916 ? 2.805 -14.893 -22.241 1.00 98.19 916 ARG A CA 1
ATOM 7155 C C . ARG A 1 916 ? 3.437 -14.958 -23.637 1.00 98.19 916 ARG A C 1
ATOM 7157 O O . ARG A 1 916 ? 2.756 -15.335 -24.583 1.00 98.19 916 ARG A O 1
ATOM 7164 N N . ASP A 1 917 ? 4.696 -14.552 -23.785 1.00 98.25 917 ASP A N 1
ATOM 7165 C CA . ASP A 1 917 ? 5.442 -14.644 -25.048 1.00 98.25 917 ASP A CA 1
ATOM 7166 C C . ASP A 1 917 ? 6.042 -16.033 -25.306 1.00 98.25 917 ASP A C 1
ATOM 7168 O O . ASP A 1 917 ? 6.349 -16.354 -26.453 1.00 98.25 917 ASP A O 1
ATOM 7172 N N . ASN A 1 918 ? 6.243 -16.839 -24.259 1.00 98.06 918 ASN A N 1
ATOM 7173 C CA . ASN A 1 918 ? 6.991 -18.098 -24.335 1.00 98.06 918 ASN A CA 1
ATOM 7174 C C . ASN A 1 918 ? 6.152 -19.342 -24.019 1.00 98.06 918 ASN A C 1
ATOM 7176 O O . ASN A 1 918 ? 6.638 -20.446 -24.241 1.00 98.06 918 ASN A O 1
ATOM 7180 N N . SER A 1 919 ? 4.919 -19.164 -23.549 1.00 97.75 919 SER A N 1
ATOM 7181 C CA . SER A 1 919 ? 3.993 -20.230 -23.186 1.00 97.75 919 SER A CA 1
ATOM 7182 C C . SER A 1 919 ? 2.678 -20.103 -23.960 1.00 97.75 919 SER A C 1
ATOM 7184 O O . SER A 1 919 ? 2.142 -18.994 -24.082 1.00 97.75 919 SER A O 1
ATOM 7186 N N . PRO A 1 920 ? 2.114 -21.215 -24.464 1.00 97.00 920 PRO A N 1
ATOM 7187 C CA . PRO A 1 920 ? 0.754 -21.237 -24.986 1.00 97.00 920 PRO A CA 1
ATOM 7188 C C . PRO A 1 920 ? -0.313 -21.340 -23.881 1.00 97.00 920 PRO A C 1
ATOM 7190 O O . PRO A 1 920 ? -1.499 -21.208 -24.189 1.00 97.00 920 PRO A O 1
ATOM 7193 N N . LEU A 1 921 ? 0.073 -21.607 -22.627 1.00 98.44 921 LEU A N 1
ATOM 7194 C CA . LEU A 1 921 ? -0.863 -21.826 -21.528 1.00 98.44 921 LEU A CA 1
ATOM 7195 C C . LEU A 1 921 ? -1.494 -20.511 -21.033 1.00 98.44 921 LEU A C 1
ATOM 7197 O O . LEU A 1 921 ? -0.919 -19.425 -21.188 1.00 98.44 921 LEU A O 1
ATOM 7201 N N . PRO A 1 922 ? -2.686 -20.580 -20.412 1.00 98.56 922 PRO A N 1
ATOM 7202 C CA . PRO A 1 922 ? -3.246 -19.466 -19.663 1.00 98.56 922 PRO A CA 1
ATOM 7203 C C . PRO A 1 922 ? -2.286 -18.977 -18.575 1.00 98.56 922 PRO A C 1
ATOM 7205 O O . PRO A 1 922 ? -1.699 -19.771 -17.837 1.00 98.56 922 PRO A O 1
ATOM 7208 N N . ILE A 1 923 ? -2.177 -17.653 -18.444 1.00 98.75 923 ILE A N 1
ATOM 7209 C CA . ILE A 1 923 ? -1.310 -17.024 -17.443 1.00 98.75 923 ILE A CA 1
ATOM 7210 C C . ILE A 1 923 ? -2.162 -16.438 -16.321 1.00 98.75 923 ILE A C 1
ATOM 7212 O O . ILE A 1 923 ? -3.032 -15.599 -16.561 1.00 98.75 923 ILE A O 1
ATOM 7216 N N . ALA A 1 924 ? -1.895 -16.839 -15.086 1.00 98.81 924 ALA A N 1
ATOM 7217 C CA . ALA A 1 924 ? -2.449 -16.234 -13.890 1.00 98.81 924 ALA A CA 1
ATOM 7218 C C . ALA A 1 924 ? -1.456 -15.245 -13.262 1.00 98.81 924 ALA A C 1
ATOM 7220 O O . ALA A 1 924 ? -0.237 -15.413 -13.321 1.00 98.81 924 ALA A O 1
ATOM 7221 N N . ALA A 1 925 ? -1.977 -14.205 -12.621 1.00 98.75 925 ALA A N 1
ATOM 7222 C CA . ALA A 1 925 ? -1.183 -13.288 -11.816 1.00 98.75 925 ALA A CA 1
ATOM 7223 C C . ALA A 1 925 ? -1.835 -13.083 -10.454 1.00 98.75 925 ALA A C 1
ATOM 7225 O O . ALA A 1 925 ? -3.050 -12.900 -10.364 1.00 98.75 925 ALA A O 1
ATOM 7226 N N . TYR A 1 926 ? -1.028 -13.066 -9.397 1.00 98.62 926 TYR A N 1
ATOM 7227 C CA . TYR A 1 926 ? -1.525 -12.811 -8.050 1.00 98.62 926 TYR A CA 1
ATOM 7228 C C . TYR A 1 926 ? -1.067 -11.441 -7.552 1.00 98.62 926 TYR A C 1
ATOM 7230 O O . TYR A 1 926 ? 0.088 -11.267 -7.176 1.00 98.62 926 TYR A O 1
ATOM 7238 N N . GLN A 1 927 ? -2.000 -10.484 -7.488 1.00 98.12 927 GLN A N 1
ATOM 7239 C CA . GLN A 1 927 ? -1.817 -9.244 -6.737 1.00 98.12 927 GLN A CA 1
ATOM 7240 C C . GLN A 1 927 ? -1.846 -9.543 -5.235 1.00 98.12 927 GLN A C 1
ATOM 7242 O O . GLN A 1 927 ? -2.911 -9.728 -4.634 1.00 98.12 927 GLN A O 1
ATOM 7247 N N . VAL A 1 928 ? -0.663 -9.632 -4.631 1.00 97.12 928 VAL A N 1
ATOM 7248 C CA . VAL A 1 928 ? -0.533 -10.137 -3.261 1.00 97.12 928 VAL A CA 1
ATOM 7249 C C . VAL A 1 928 ? -0.872 -9.085 -2.214 1.00 97.12 928 VAL A C 1
ATOM 7251 O O . VAL A 1 928 ? -1.108 -7.911 -2.494 1.00 97.12 928 VAL A O 1
ATOM 7254 N N . SER A 1 929 ? -0.873 -9.521 -0.960 1.00 95.31 929 SER A N 1
ATOM 7255 C CA . SER A 1 929 ? -1.312 -8.737 0.186 1.00 95.31 929 SER A CA 1
ATOM 7256 C C . SER A 1 929 ? -0.581 -7.399 0.346 1.00 95.31 929 SER A C 1
ATOM 7258 O O . SER A 1 929 ? -1.213 -6.405 0.671 1.00 95.31 929 SER A O 1
ATOM 7260 N N . GLY A 1 930 ? 0.734 -7.339 0.102 1.00 94.94 930 GLY A N 1
ATOM 7261 C CA . GLY A 1 930 ? 1.491 -6.087 0.173 1.00 94.94 930 GLY A CA 1
ATOM 7262 C C . GLY A 1 930 ? 1.075 -5.091 -0.905 1.00 94.94 930 GLY A C 1
ATOM 7263 O O . GLY A 1 930 ? 0.927 -3.909 -0.612 1.00 94.94 930 GLY A O 1
ATOM 7264 N N . GLU A 1 931 ? 0.812 -5.567 -2.125 1.00 97.56 931 GLU A N 1
ATOM 7265 C CA . GLU A 1 931 ? 0.306 -4.730 -3.219 1.00 97.56 931 GLU A CA 1
ATOM 7266 C C . GLU A 1 931 ? -1.081 -4.164 -2.873 1.00 97.56 931 GLU A C 1
ATOM 7268 O O . GLU A 1 931 ? -1.321 -2.966 -3.028 1.00 97.56 931 GLU A O 1
ATOM 7273 N N . TYR A 1 932 ? -1.967 -5.008 -2.331 1.00 97.69 932 TYR A N 1
ATOM 7274 C CA . TYR A 1 932 ? -3.285 -4.600 -1.839 1.00 97.69 932 TYR A CA 1
ATOM 7275 C C . TYR A 1 932 ? -3.186 -3.532 -0.742 1.00 97.69 932 TYR A C 1
ATOM 7277 O O . TYR A 1 932 ? -3.771 -2.453 -0.865 1.00 97.69 932 TYR A O 1
ATOM 7285 N N . SER A 1 933 ? -2.409 -3.803 0.310 1.00 95.56 933 SER A N 1
ATOM 7286 C CA . SER A 1 933 ? -2.291 -2.912 1.465 1.00 95.56 933 SER A CA 1
ATOM 7287 C C . SER A 1 933 ? -1.638 -1.579 1.107 1.00 95.56 933 SER A C 1
ATOM 7289 O O . SER A 1 933 ? -2.025 -0.555 1.661 1.00 95.56 933 SER A O 1
ATOM 7291 N N . MET A 1 934 ? -0.707 -1.551 0.147 1.00 95.62 934 MET A N 1
ATOM 7292 C CA . MET A 1 934 ? -0.133 -0.302 -0.363 1.00 95.62 934 MET A CA 1
ATOM 7293 C C . MET A 1 934 ? -1.184 0.588 -1.035 1.00 95.62 934 MET A C 1
ATOM 7295 O O . MET A 1 934 ? -1.231 1.788 -0.760 1.00 95.62 934 MET A O 1
ATOM 7299 N N . ILE A 1 935 ? -2.044 0.014 -1.884 1.00 97.31 935 ILE A N 1
ATOM 7300 C CA . ILE A 1 935 ? -3.118 0.767 -2.549 1.00 97.31 935 ILE A CA 1
ATOM 7301 C C . ILE A 1 935 ? -4.149 1.243 -1.515 1.00 97.31 935 ILE A C 1
ATOM 7303 O O . ILE A 1 935 ? -4.511 2.420 -1.519 1.00 97.31 935 ILE A O 1
ATOM 7307 N N . LYS A 1 936 ? -4.559 0.373 -0.580 1.00 95.25 936 LYS A N 1
ATOM 7308 C CA . LYS A 1 936 ? -5.459 0.747 0.526 1.00 95.25 936 LYS A CA 1
ATOM 7309 C C . LYS A 1 936 ? -4.894 1.878 1.380 1.00 95.25 936 LYS A C 1
ATOM 7311 O O . LYS A 1 936 ? -5.592 2.853 1.637 1.00 95.25 936 LYS A O 1
ATOM 7316 N N . ALA A 1 937 ? -3.631 1.784 1.789 1.00 91.56 937 ALA A N 1
ATOM 7317 C CA . ALA A 1 937 ? -2.988 2.809 2.606 1.00 91.56 937 ALA A CA 1
ATOM 7318 C C . ALA A 1 937 ? -2.927 4.158 1.874 1.00 91.56 937 ALA A C 1
ATOM 7320 O O . ALA A 1 937 ? -3.301 5.182 2.444 1.00 91.56 937 ALA A O 1
ATOM 7321 N N . GLY A 1 938 ? -2.525 4.166 0.598 1.00 91.19 938 GLY A N 1
ATOM 7322 C CA . GLY A 1 938 ? -2.509 5.385 -0.213 1.00 91.19 938 GLY A CA 1
ATOM 7323 C C . GLY A 1 938 ? -3.898 6.011 -0.390 1.00 91.19 938 GLY A C 1
ATOM 7324 O O . GLY A 1 938 ? -4.017 7.238 -0.388 1.00 91.19 938 GLY A O 1
ATOM 7325 N N . GLY A 1 939 ? -4.938 5.178 -0.500 1.00 90.31 939 GLY A N 1
ATOM 7326 C CA . GLY A 1 939 ? -6.339 5.595 -0.548 1.00 90.31 939 GLY A CA 1
ATOM 7327 C C . GLY A 1 939 ? -6.822 6.240 0.749 1.00 90.31 939 GLY A C 1
ATOM 7328 O O . GLY A 1 939 ? -7.336 7.357 0.733 1.00 90.31 939 GLY A O 1
ATOM 7329 N N . VAL A 1 940 ? -6.594 5.573 1.885 1.00 86.31 940 VAL A N 1
ATOM 7330 C CA . VAL A 1 940 ? -6.942 6.076 3.228 1.00 86.31 940 VAL A CA 1
ATOM 7331 C C . VAL A 1 940 ? -6.244 7.407 3.523 1.00 86.31 940 VAL A C 1
ATOM 7333 O O . VAL A 1 940 ? -6.872 8.338 4.023 1.00 86.31 940 VAL A O 1
ATOM 7336 N N . LEU A 1 941 ? -4.968 7.534 3.148 1.00 86.81 941 LEU A N 1
ATOM 7337 C CA . LEU A 1 941 ? -4.190 8.769 3.290 1.00 86.81 941 LEU A CA 1
ATOM 7338 C C . LEU A 1 941 ? -4.535 9.839 2.238 1.00 86.81 941 LEU A C 1
ATOM 7340 O O . LEU A 1 941 ? -3.942 10.916 2.251 1.00 86.81 941 LEU A O 1
ATOM 7344 N N . LYS A 1 942 ? -5.463 9.551 1.313 1.00 88.00 942 LYS A N 1
ATOM 7345 C CA . LYS A 1 942 ? -5.857 10.416 0.185 1.00 88.00 942 LYS A CA 1
ATOM 7346 C C . LYS A 1 942 ? -4.676 10.865 -0.689 1.00 88.00 942 LYS A C 1
ATOM 7348 O O . LYS A 1 942 ? -4.750 11.889 -1.364 1.00 88.00 942 LYS A O 1
ATOM 7353 N N . MET A 1 943 ? -3.589 10.090 -0.699 1.00 90.62 943 MET A N 1
ATOM 7354 C CA . MET A 1 943 ? -2.438 10.312 -1.581 1.00 90.62 943 MET A CA 1
ATOM 7355 C C . MET A 1 943 ? -2.744 9.887 -3.018 1.00 90.62 943 MET A C 1
ATOM 7357 O O . MET A 1 943 ? -2.153 10.408 -3.962 1.00 90.62 943 MET A O 1
ATOM 7361 N N . ILE A 1 944 ? -3.657 8.928 -3.173 1.00 95.31 944 ILE A N 1
ATOM 7362 C CA . ILE A 1 944 ? -4.151 8.430 -4.453 1.00 95.31 944 ILE A CA 1
ATOM 7363 C C . ILE A 1 944 ? -5.671 8.263 -4.413 1.00 95.31 944 ILE A C 1
ATOM 7365 O O . ILE A 1 944 ? -6.274 8.114 -3.352 1.00 95.31 944 ILE A O 1
ATOM 7369 N N . ASP A 1 945 ? -6.281 8.242 -5.594 1.00 96.56 945 ASP A N 1
ATOM 7370 C CA . ASP A 1 945 ? -7.654 7.778 -5.779 1.00 96.56 945 ASP A CA 1
ATOM 7371 C C . ASP A 1 945 ? -7.650 6.239 -5.779 1.00 96.56 945 ASP A C 1
ATOM 7373 O O . ASP A 1 945 ? -7.249 5.619 -6.766 1.00 96.56 945 ASP A O 1
ATOM 7377 N N . GLU A 1 946 ? -8.025 5.636 -4.643 1.00 96.19 946 GLU A N 1
ATOM 7378 C CA . GLU A 1 946 ? -7.965 4.182 -4.422 1.00 96.19 946 GLU A CA 1
ATOM 7379 C C . GLU A 1 946 ? -8.666 3.402 -5.535 1.00 96.19 946 GLU A C 1
ATOM 7381 O O . GLU A 1 946 ? -8.087 2.471 -6.087 1.00 96.19 946 GLU A O 1
ATOM 7386 N N . GLU A 1 947 ? -9.897 3.789 -5.878 1.00 96.50 947 GLU A N 1
ATOM 7387 C CA . GLU A 1 947 ? -10.721 3.076 -6.855 1.00 96.50 947 GLU A CA 1
ATOM 7388 C C . GLU A 1 947 ? -10.074 3.121 -8.240 1.00 96.50 947 GLU A C 1
ATOM 7390 O O . GLU A 1 947 ? -9.936 2.088 -8.903 1.00 96.50 947 GLU A O 1
ATOM 7395 N N . ARG A 1 948 ? -9.616 4.304 -8.669 1.00 96.81 948 ARG A N 1
ATOM 7396 C CA . ARG A 1 948 ? -8.969 4.455 -9.978 1.00 96.81 948 ARG A CA 1
ATOM 7397 C C . ARG A 1 948 ? -7.649 3.699 -10.057 1.00 96.81 948 ARG A C 1
ATOM 7399 O O . ARG A 1 948 ? -7.407 3.033 -11.062 1.00 96.81 948 ARG A O 1
ATOM 7406 N N . VAL A 1 949 ? -6.821 3.764 -9.014 1.00 98.12 949 VAL A N 1
ATOM 7407 C CA . VAL A 1 949 ? -5.526 3.068 -8.983 1.00 98.12 949 VAL A CA 1
ATOM 7408 C C . VAL A 1 949 ? -5.708 1.556 -8.874 1.00 98.12 949 VAL A C 1
ATOM 7410 O O . VAL A 1 949 ? -5.009 0.814 -9.559 1.00 98.12 949 VAL A O 1
ATOM 7413 N N . MET A 1 950 ? -6.677 1.084 -8.087 1.00 98.06 950 MET A N 1
ATOM 7414 C CA . MET A 1 950 ? -7.069 -0.325 -8.041 1.00 98.06 950 MET A CA 1
ATOM 7415 C C . MET A 1 950 ? -7.427 -0.820 -9.447 1.00 98.06 950 MET A C 1
ATOM 7417 O O . MET A 1 950 ? -6.801 -1.762 -9.935 1.00 98.06 950 MET A O 1
ATOM 7421 N N . MET A 1 951 ? -8.364 -0.159 -10.134 1.00 97.88 951 MET A N 1
ATOM 7422 C CA . MET A 1 951 ? -8.783 -0.561 -11.482 1.00 97.88 951 MET A CA 1
ATOM 7423 C C . MET A 1 951 ? -7.635 -0.506 -12.498 1.00 97.88 951 MET A C 1
ATOM 7425 O O . MET A 1 951 ? -7.495 -1.410 -13.323 1.00 97.88 951 MET A O 1
ATOM 7429 N N . GLU A 1 952 ? -6.779 0.516 -12.429 1.00 97.75 952 GLU A N 1
ATOM 7430 C CA . GLU A 1 952 ? -5.604 0.630 -13.296 1.00 97.75 952 GLU A CA 1
ATOM 7431 C C . GLU A 1 952 ? -4.571 -0.474 -13.025 1.00 97.75 952 GLU A C 1
ATOM 7433 O O . GLU A 1 952 ? -4.013 -1.032 -13.972 1.00 97.75 952 GLU A O 1
ATOM 7438 N N . SER A 1 953 ? -4.353 -0.850 -11.761 1.00 98.44 953 SER A N 1
ATOM 7439 C CA . SER A 1 953 ? -3.423 -1.923 -11.389 1.00 98.44 953 SER A CA 1
ATOM 7440 C C . SER A 1 953 ? -3.857 -3.282 -11.953 1.00 98.44 953 SER A C 1
ATOM 7442 O O . SER A 1 953 ? -3.045 -3.986 -12.556 1.00 98.44 953 SER A O 1
ATOM 7444 N N . LEU A 1 954 ? -5.152 -3.611 -11.871 1.00 98.62 954 LEU A N 1
ATOM 7445 C CA . LEU A 1 954 ? -5.708 -4.845 -12.435 1.00 98.62 954 LEU A CA 1
ATOM 7446 C C . LEU A 1 954 ? -5.664 -4.828 -13.969 1.00 98.62 954 LEU A C 1
ATOM 7448 O O . LEU A 1 954 ? -5.323 -5.830 -14.600 1.00 98.62 954 LEU A O 1
ATOM 7452 N N . MET A 1 955 ? -5.928 -3.669 -14.583 1.00 97.94 955 MET A N 1
ATOM 7453 C CA . MET A 1 955 ? -5.777 -3.486 -16.028 1.00 97.94 955 MET A CA 1
ATOM 7454 C C . MET A 1 955 ? -4.322 -3.682 -16.479 1.00 97.94 955 MET A C 1
ATOM 7456 O O . MET A 1 955 ? -4.085 -4.224 -17.557 1.00 97.94 955 MET A O 1
ATOM 7460 N N . CYS A 1 956 ? -3.337 -3.279 -15.668 1.00 98.50 956 CYS A N 1
ATOM 7461 C CA . CYS A 1 956 ? -1.924 -3.494 -15.975 1.00 98.50 956 CYS A CA 1
ATOM 7462 C C . CYS A 1 956 ? -1.561 -4.984 -16.000 1.00 98.50 956 CYS A C 1
ATOM 7464 O O . CYS A 1 956 ? -0.891 -5.406 -16.942 1.00 98.50 956 CYS A O 1
ATOM 7466 N N . LEU A 1 957 ? -2.048 -5.777 -15.038 1.00 98.75 957 LEU A N 1
ATOM 7467 C CA . LEU A 1 957 ? -1.867 -7.237 -15.018 1.00 98.75 957 LEU A CA 1
ATOM 7468 C C . LEU A 1 957 ? -2.490 -7.888 -16.262 1.00 98.75 957 LEU A C 1
ATOM 7470 O O . LEU A 1 957 ? -1.822 -8.641 -16.976 1.00 98.75 957 LEU A O 1
ATOM 7474 N N . ARG A 1 958 ? -3.740 -7.523 -16.581 1.00 98.19 958 ARG A N 1
ATOM 7475 C CA . ARG A 1 958 ? -4.439 -8.009 -17.781 1.00 98.19 958 ARG A CA 1
ATOM 7476 C C . ARG A 1 958 ? -3.682 -7.649 -19.062 1.00 98.19 958 ARG A C 1
ATOM 7478 O O . ARG A 1 958 ? -3.516 -8.493 -19.937 1.00 98.19 958 ARG A O 1
ATOM 7485 N N . ARG A 1 959 ? -3.197 -6.406 -19.167 1.00 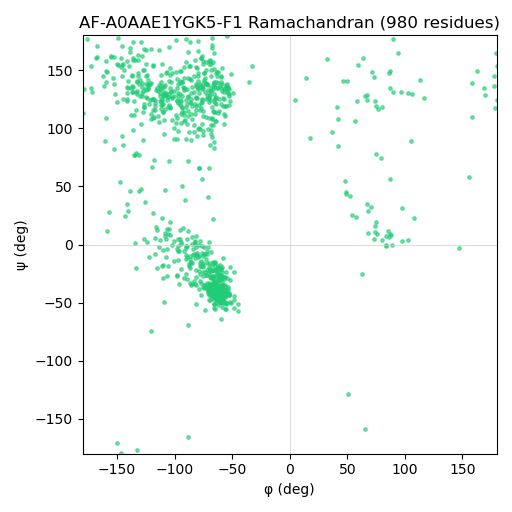98.19 959 ARG A N 1
ATOM 7486 C CA . ARG A 1 959 ? -2.442 -5.907 -20.329 1.00 98.19 959 ARG A CA 1
ATOM 7487 C C . ARG A 1 959 ? -1.093 -6.607 -20.486 1.00 98.19 959 ARG A C 1
ATOM 7489 O O . ARG A 1 959 ? -0.664 -6.824 -21.615 1.00 98.19 959 ARG A O 1
ATOM 7496 N N . ALA A 1 960 ? -0.419 -6.943 -19.386 1.00 98.44 960 ALA A N 1
ATOM 7497 C CA . ALA A 1 960 ? 0.853 -7.662 -19.436 1.00 98.44 960 ALA A CA 1
ATOM 7498 C C . ALA A 1 960 ? 0.692 -9.053 -20.068 1.00 98.44 960 ALA A C 1
ATOM 7500 O O . ALA A 1 960 ? 1.541 -9.476 -20.853 1.00 98.44 960 ALA A O 1
ATOM 7501 N N . GLY A 1 961 ? -0.436 -9.717 -19.813 1.00 97.88 961 GLY A N 1
ATOM 7502 C CA . GLY A 1 961 ? -0.748 -11.009 -20.418 1.00 97.88 961 GLY A CA 1
ATOM 7503 C C . GLY A 1 961 ? -1.549 -11.954 -19.535 1.00 97.88 961 GLY A C 1
ATOM 7504 O O . GLY A 1 961 ? -1.910 -13.020 -20.022 1.00 97.88 961 GLY A O 1
ATOM 7505 N N . ALA A 1 962 ? -1.844 -11.580 -18.285 1.00 98.50 962 ALA A N 1
ATOM 7506 C CA . ALA A 1 962 ? -2.616 -12.422 -17.381 1.00 98.50 962 ALA A CA 1
ATOM 7507 C C . ALA A 1 962 ? -4.050 -12.591 -17.896 1.00 98.50 962 ALA A C 1
ATOM 7509 O O . ALA A 1 962 ? -4.717 -11.606 -18.209 1.00 98.50 962 ALA A O 1
ATOM 7510 N N . ASP A 1 963 ? -4.532 -13.823 -17.982 1.00 98.38 963 ASP A N 1
ATOM 7511 C CA . ASP A 1 963 ? -5.925 -14.175 -18.263 1.00 98.38 963 ASP A CA 1
ATOM 7512 C C . ASP A 1 963 ? -6.755 -14.288 -16.983 1.00 98.38 963 ASP A C 1
ATOM 7514 O O . ASP A 1 963 ? -7.952 -13.985 -16.995 1.00 98.38 963 ASP A O 1
ATOM 7518 N N . ILE A 1 964 ? -6.090 -14.664 -15.887 1.00 98.62 964 ILE A N 1
ATOM 7519 C CA . ILE A 1 964 ? -6.666 -14.873 -14.559 1.00 98.62 964 ILE A CA 1
ATOM 7520 C C . ILE A 1 964 ? -5.931 -13.969 -13.565 1.00 98.62 964 ILE A C 1
ATOM 7522 O O . ILE A 1 964 ? -4.703 -13.880 -13.577 1.00 98.62 964 ILE A O 1
ATOM 7526 N N . ILE A 1 965 ? -6.671 -13.278 -12.702 1.00 98.81 965 ILE A N 1
ATOM 7527 C CA . ILE A 1 965 ? -6.112 -12.366 -11.704 1.00 98.81 965 ILE A CA 1
ATOM 7528 C C . ILE A 1 965 ? -6.649 -12.732 -10.324 1.00 98.81 965 ILE A C 1
ATOM 7530 O O . ILE A 1 965 ? -7.831 -12.554 -10.036 1.00 98.81 965 ILE A O 1
ATOM 7534 N N . LEU A 1 966 ? -5.756 -13.188 -9.450 1.00 98.75 966 LEU A N 1
ATOM 7535 C CA . LEU A 1 966 ? -6.038 -13.348 -8.029 1.00 98.75 966 LEU A CA 1
ATOM 7536 C C . LEU A 1 966 ? -5.847 -11.986 -7.357 1.00 98.75 966 LEU A C 1
ATOM 7538 O O . LEU A 1 966 ? -4.761 -11.403 -7.423 1.00 98.75 966 LEU A O 1
ATOM 7542 N N . THR A 1 967 ? -6.891 -11.458 -6.719 1.00 98.62 967 THR A N 1
ATOM 7543 C CA . THR A 1 967 ? -6.813 -10.164 -6.025 1.00 98.62 967 THR A CA 1
ATOM 7544 C C . THR A 1 967 ? -7.805 -10.052 -4.872 1.00 98.62 967 THR A C 1
ATOM 7546 O O . THR A 1 967 ? -8.978 -10.400 -4.991 1.00 98.62 967 THR A O 1
ATOM 7549 N N . TYR A 1 968 ? -7.353 -9.481 -3.757 1.00 98.19 968 TYR A N 1
ATOM 7550 C CA . TYR A 1 968 ? -8.215 -9.123 -2.624 1.00 98.19 968 TYR A CA 1
ATOM 7551 C C . TYR A 1 968 ? -9.206 -7.996 -2.957 1.00 98.19 968 TYR A C 1
ATOM 7553 O O . TYR A 1 968 ? -10.183 -7.799 -2.242 1.00 98.19 968 TYR A O 1
ATOM 7561 N N . PHE A 1 969 ? -8.995 -7.278 -4.064 1.00 98.06 969 PHE A N 1
ATOM 7562 C CA . PHE A 1 969 ? -9.943 -6.298 -4.583 1.00 98.06 969 PHE A CA 1
ATOM 7563 C C . PHE A 1 969 ? -11.067 -6.918 -5.425 1.00 98.06 969 PHE A C 1
ATOM 7565 O O . PHE A 1 969 ? -11.876 -6.158 -5.947 1.00 98.06 969 PHE A O 1
ATOM 7572 N N . ALA A 1 970 ? -11.152 -8.247 -5.581 1.00 98.12 970 ALA A N 1
ATOM 7573 C CA . ALA A 1 970 ? -12.044 -8.881 -6.560 1.00 98.12 970 ALA A CA 1
ATOM 7574 C C . ALA A 1 970 ? -13.496 -8.381 -6.472 1.00 98.12 970 ALA A C 1
ATOM 7576 O O . ALA A 1 970 ? -14.047 -7.911 -7.468 1.00 98.12 970 ALA A O 1
ATOM 7577 N N . LEU A 1 971 ? -14.076 -8.377 -5.267 1.00 96.00 971 LEU A N 1
ATOM 7578 C CA . LEU A 1 971 ? -15.432 -7.879 -5.028 1.00 96.00 971 LEU A CA 1
ATOM 7579 C C . LEU A 1 971 ? -15.574 -6.375 -5.339 1.00 96.00 971 LEU A C 1
ATOM 7581 O O . LEU A 1 971 ? -16.532 -5.950 -5.983 1.00 96.00 971 LEU A O 1
ATOM 7585 N N . GLN A 1 972 ? -14.612 -5.555 -4.904 1.00 96.25 972 GLN A N 1
ATOM 7586 C CA . GLN A 1 972 ? -14.631 -4.102 -5.115 1.00 96.25 972 GLN A CA 1
ATOM 7587 C C . GLN A 1 972 ? -14.478 -3.739 -6.600 1.00 96.25 972 GLN A C 1
ATOM 7589 O O . GLN A 1 972 ? -15.204 -2.885 -7.105 1.00 96.25 972 GLN A O 1
ATOM 7594 N N . ALA A 1 973 ? -13.568 -4.404 -7.308 1.00 97.69 973 ALA A N 1
ATOM 7595 C CA . ALA A 1 973 ? -13.332 -4.207 -8.731 1.00 97.69 973 ALA A CA 1
ATOM 7596 C C . ALA A 1 973 ? -14.537 -4.648 -9.569 1.00 97.69 973 ALA A C 1
ATOM 7598 O O . ALA A 1 973 ? -14.944 -3.930 -10.482 1.00 97.69 973 ALA A O 1
ATOM 7599 N N . ALA A 1 974 ? -15.156 -5.783 -9.232 1.00 97.06 974 ALA A N 1
ATOM 7600 C CA . ALA A 1 974 ? -16.348 -6.261 -9.920 1.00 97.06 974 ALA A CA 1
ATOM 7601 C C . ALA A 1 974 ? -17.530 -5.284 -9.793 1.00 97.06 974 ALA A C 1
ATOM 7603 O O . ALA A 1 974 ? -18.147 -4.954 -10.802 1.00 97.06 974 ALA A O 1
ATOM 7604 N N . ARG A 1 975 ? -17.775 -4.712 -8.604 1.00 95.19 975 ARG A N 1
ATOM 7605 C CA . ARG A 1 975 ? -18.790 -3.652 -8.414 1.00 95.19 975 ARG A CA 1
ATOM 7606 C C . ARG A 1 975 ? -18.553 -2.443 -9.324 1.00 95.19 975 ARG A C 1
ATOM 7608 O O . ARG A 1 975 ? -19.475 -1.983 -9.999 1.00 95.19 975 ARG A O 1
ATOM 7615 N N . CYS A 1 976 ? -17.298 -1.997 -9.430 1.00 94.56 976 CYS A N 1
ATOM 7616 C CA . CYS A 1 976 ? -16.918 -0.900 -10.326 1.00 94.56 976 CYS A CA 1
ATOM 7617 C C . CYS A 1 976 ? -17.201 -1.230 -11.801 1.00 94.56 976 CYS A C 1
ATOM 7619 O O . CYS A 1 976 ? -17.652 -0.365 -12.553 1.00 94.56 976 CYS A O 1
ATOM 7621 N N . LEU A 1 977 ? -16.952 -2.476 -12.218 1.00 93.00 977 LEU A N 1
ATOM 7622 C CA . LEU A 1 977 ? -17.202 -2.949 -13.584 1.00 93.00 977 LEU A CA 1
ATOM 7623 C C . LEU A 1 977 ? -18.702 -3.078 -13.897 1.00 93.00 977 LEU A C 1
ATOM 7625 O O . LEU A 1 977 ? -19.107 -2.805 -15.026 1.00 93.00 977 LEU A O 1
ATOM 7629 N N . CYS A 1 978 ? -19.521 -3.440 -12.908 1.00 87.38 978 CYS A N 1
ATOM 7630 C CA . CYS A 1 978 ? -20.974 -3.582 -13.046 1.00 87.38 97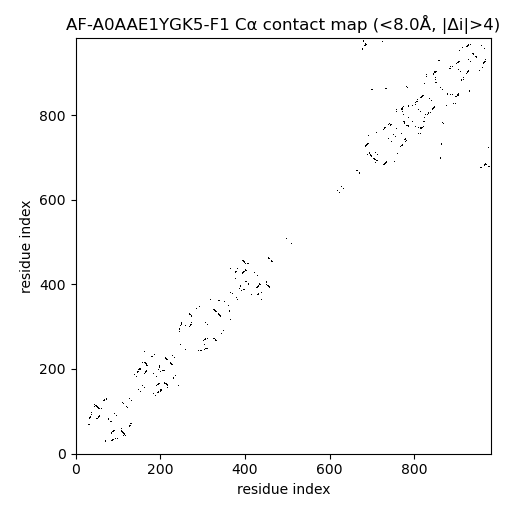8 CYS A CA 1
ATOM 7631 C C . CYS A 1 978 ? -21.741 -2.248 -12.958 1.00 87.38 978 CYS A C 1
ATOM 7633 O O . CYS A 1 978 ? -22.936 -2.209 -13.242 1.00 87.38 978 CYS A O 1
ATOM 7635 N N . GLY A 1 979 ? -21.073 -1.142 -12.611 1.00 71.81 979 GLY A N 1
ATOM 7636 C CA . GLY A 1 979 ? -21.694 0.182 -12.493 1.00 71.81 979 GLY A CA 1
ATOM 7637 C C . GLY A 1 979 ? -22.386 0.443 -11.150 1.00 71.81 979 GLY A C 1
ATOM 7638 O O . GLY A 1 979 ? -23.013 1.491 -10.990 1.00 71.81 979 GLY A O 1
ATOM 7639 N N . GLU A 1 980 ? -22.235 -0.458 -10.180 1.00 58.19 980 GLU A N 1
ATOM 7640 C CA . GLU A 1 980 ? -22.616 -0.235 -8.787 1.00 58.19 980 GLU A CA 1
ATOM 7641 C C . GLU A 1 980 ? -21.509 0.575 -8.109 1.00 58.19 980 GLU A C 1
ATOM 7643 O O . GLU A 1 980 ? -20.494 0.043 -7.654 1.00 58.19 980 GLU A O 1
ATOM 7648 N N . LYS A 1 981 ? -21.665 1.901 -8.099 1.00 40.66 981 LYS A N 1
ATOM 7649 C CA . LYS A 1 981 ? -20.807 2.771 -7.288 1.00 40.66 981 LYS A CA 1
ATOM 7650 C C . LYS A 1 981 ? -21.246 2.671 -5.828 1.00 40.66 981 LYS A C 1
ATOM 7652 O O . LYS A 1 981 ? -22.447 2.658 -5.572 1.00 40.66 981 LYS A O 1
ATOM 7657 N N . ARG A 1 982 ? -20.260 2.558 -4.932 1.00 37.56 982 ARG A N 1
ATOM 7658 C CA . ARG A 1 982 ? -20.440 2.454 -3.475 1.00 37.56 982 ARG A CA 1
ATOM 7659 C C . ARG A 1 982 ? -21.348 3.531 -2.900 1.00 37.56 982 ARG A C 1
ATOM 7661 O O . ARG A 1 982 ? -21.232 4.690 -3.360 1.00 37.56 982 ARG A O 1
#

Nearest PDB structures (foldseek):
  3obk-assembly1_H  TM=9.839E-01  e=3.904E-43  Toxoplasma gondii ME49
  2c1h-assembly1_A  TM=9.800E-01  e=1.003E-38  Prosthecochloris vibrioformis
  1b4e-assembly1_A  TM=9.690E-01  e=2.261E-39  Escherichia coli
  5lzl-assembly1_G  TM=9.644E-01  e=1.221E-36  Pyrobaculum calidifontis JCM 11548
  1e51-assembly1_A  TM=9.666E-01  e=1.414E-30  Homo sapiens

Sequence (982 aa):
MALCRIWTSLFLVVFAVIGSISAEESESKEFVVTLDHTNFTDFVTKYKFIVVEFYAPWCGHCKKLAPEYEKAASILSKNDPPVVLAKIDANTEKNKAIANEFEVRGYPTLKILRYGGSVVQEYKGPREADGMVTYIKKQSGPASIQIKSPEDASSLIGDDKILVVGVFPEFSGEKFENFMTLAERLRADYEFAHTFDAKFLPRGDSSAAGPLVRLFKPFDELFVDFQEFDVDALVKFVEEASTPTVTIFNKDPRHHPFVIKYFGSSNAKAMLFLNFTAEEKFDAFKSKYHEVAVLYKGKDLSFLMGDIEASQGAFQYFGIKEEQIPLIIIQTSDGQKYLKPNVEPDQIASWVKDFKDGIVKPYMKSEPIPEVNDEPVKVVVADNLDDMVFNSGKNVLLEFYAPWCGHCKKLAPILDEVALSFENDADVIIAKIDATTNDIPQQSFDVKGYPTLYFRSATGKFLNRIHPEMMNSKACRASSSSFSESFTLKDKGIMISALARNHGREQTILVLLPPPTLPCFSLSTVFSNFNYCRASSIHRYPRCSDHCRSVVMASMMLNSVNCSGRRAVKFDYVGLKPLKVHENVLSVRPHSVKVSPCMLTVRAGETRENGPIKKMGMSDAECEAAVVAGNIPEAPPVPPKPAAPAGTPVGSSLPLSRRPRRNRRTPALRAAFQETTLSPANLVYPLFIHEGEEDTPIGAMPGCYRLGWRHGLVEEVSKARDVGVNSIVLFPKVPDALKSSTGDEAYNENGLVPRTIRLLKDKYPDLVIYTDVALDPYSSDGHDGIVREDGVIMNDETVHQLCKQAVAQARAGADVVSPSDMMDGRVGAIRAALDAEGFQHVSIMSYTAKYASSFYGPFREALDSNPRFGDKKTYQMNPANYREALVETREDESEGADILLVKPGLPYLDIIRLLRDNSPLPIAAYQVSGEYSMIKAGGVLKMIDEERVMMESLMCLRRAGADIILTYFALQAARCLCGEKR

Mean predicted aligned error: 21.94 Å

Solvent-accessible surface area (backbone atoms only — not comparable to full-atom values): 58742 Å² total; per-residue (Å²): 130,87,69,92,79,78,94,76,84,88,87,81,85,80,84,84,73,87,80,80,88,65,86,80,75,81,76,78,84,78,53,51,42,84,43,46,76,89,46,41,69,77,51,44,50,75,32,64,52,37,37,39,36,36,28,36,98,83,38,67,60,29,64,65,32,49,66,27,51,39,53,25,18,57,58,32,54,71,39,91,77,59,41,51,33,32,35,31,59,40,70,41,82,77,23,36,65,58,29,57,75,71,66,61,87,62,67,58,38,48,36,37,29,29,68,36,54,82,42,78,40,78,63,84,63,52,75,48,30,72,44,36,46,54,46,48,55,62,69,70,46,72,48,50,46,79,43,88,40,50,67,52,34,59,74,69,61,48,82,83,43,56,36,38,33,38,26,26,80,53,98,59,58,72,58,42,53,29,51,51,51,42,25,60,74,42,48,90,85,41,50,36,31,32,29,65,52,34,64,34,48,97,70,75,70,50,81,53,77,48,68,35,38,38,37,37,37,68,54,90,82,39,55,48,79,45,72,70,57,49,50,67,61,41,50,51,47,52,61,58,71,74,49,66,69,60,30,54,42,54,88,55,74,87,34,50,68,52,48,54,52,62,71,69,46,80,45,21,43,35,39,38,38,38,49,85,87,78,43,92,56,46,68,54,40,54,52,41,53,45,55,43,32,63,76,36,59,90,63,60,50,41,39,34,42,32,25,53,91,62,35,58,70,55,30,65,75,65,69,56,59,79,88,36,54,34,27,39,35,39,35,42,77,89,66,52,34,30,69,43,61,62,52,51,53,83,52,49,57,57,50,57,46,36,46,75,73,64,69,56,69,74,52,66,40,45,50,80,78,68,96,72,68,83,55,60,50,28,78,41,35,47,82,45,35,53,56,67,60,72,64,54,68,30,31,27,42,38,36,37,26,37,98,85,36,69,58,25,63,64,42,46,64,56,48,40,54,53,16,57,76,40,67,87,41,91,56,54,42,38,32,37,29,54,59,81,65,19,51,73,64,64,93,82,46,87,79,88,58,63,55,36,69,44,42,34,42,49,87,71,52,75,59,84,72,88,62,80,67,81,81,72,74,94,78,87,88,81,81,91,85,82,89,78,90,85,86,89,78,91,79,90,77,90,80,80,77,85,86,84,90,69,91,91,72,94,80,84,78,83,88,88,84,85,87,90,87,89,88,91,87,87,89,83,87,91,86,85,90,85,86,88,87,82,88,84,91,89,90,85,87,88,86,88,81,89,84,89,80,88,89,81,91,83,88,87,83,88,82,90,81,89,84,87,81,90,79,91,74,90,79,81,92,76,89,85,81,89,83,86,82,81,89,85,87,89,87,87,87,89,82,93,75,91,74,77,80,81,71,84,71,81,72,79,75,92,76,66,103,69,71,85,80,81,71,74,94,62,54,75,68,56,53,51,51,33,47,74,71,69,53,65,76,76,76,76,76,78,74,76,76,78,78,72,63,90,89,60,80,93,71,80,86,79,95,66,93,75,65,78,63,68,56,58,70,44,73,68,42,38,64,72,66,53,91,68,87,85,55,34,80,30,30,26,33,61,42,38,29,33,92,49,76,65,67,40,78,30,80,66,36,81,96,42,48,38,16,3,55,84,49,47,38,54,52,52,52,48,59,25,41,78,48,48,29,50,30,36,31,55,45,59,40,57,62,72,90,60,33,30,68,75,17,63,48,57,42,37,70,82,27,74,65,24,48,39,41,38,54,48,42,72,76,38,72,84,53,43,34,36,38,70,36,55,26,22,55,19,21,66,49,17,36,42,48,28,64,44,97,89,69,50,71,41,49,68,70,26,41,56,48,46,28,45,23,46,42,33,36,42,75,28,61,38,46,26,44,21,49,62,46,56,54,83,68,38,50,36,50,34,48,53,46,27,45,76,73,68,41,74,83,46,40,33,38,31,42,46,35,38,41,53,58,79,48,45,57,35,47,33,65,68,48,69,31,57,49,76,64,83,74,66,63,88,56,27,42,61,78,90,52,68,70,59,39,59,49,38,45,53,51,37,51,76,33,59,40,58,26,43,23,32,32,59,22,81,94,33,40,68,56,39,30,50,47,51,76,75,43,93,56,53,30,32,27,28,46,38,43,32,60,52,32,52,47,51,51,33,28,78,70,64,76,44,61,39,70,62,50,52,54,50,54,56,49,48,45,44,64,34,41,28,61,34,36,36,25,80,54,34,59,63,53,18,29,59,74,73,66,52,75,132

Organism: NCBI:txid300844

pLDDT: mean 77.65, std 25.46, range [19.95, 98.88]

Foldseek 3Di:
DDDDDPPPDDPPDPPPDDDDPDPPPPPPDFLAAEDFLVCLQVVLQVDQKAKEWAAAPPDPVCVVLVVQQRLLSVVQCPDVVRYHYYYYDCVDPRRVVVCVVLPPPDPGWMWMAGNSRPDIDTDPWDSGSVRSNVSVVLLPDQLAAEDDALVSQVVVQDLLFKEKEFAACDCDDDLNVLVSVLSNNCVVPHYYYYYPFLCSHPDDDRPDRDRWMKIADN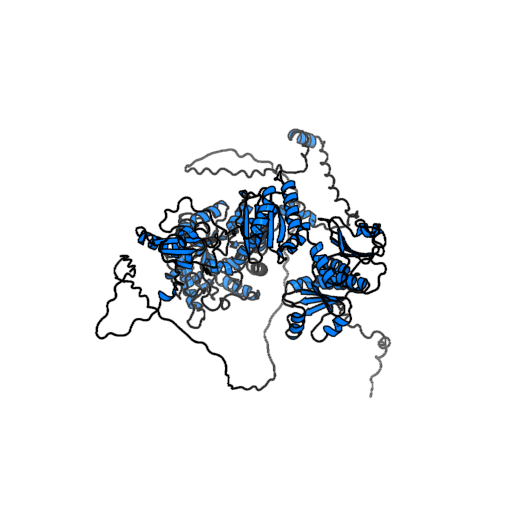DDPRIDIDHDRHNVVVNVCCLLVHAHLEQEADPDPSRVVNVVSQVVDLAKEKEFEAACPPDPCNVLLVVLQSVLSVVCRVVRYGHYYYHPVRCPVVCVVQVHDPQQPRKIWIAHSVGFIFIHGPDDSVCPNVVVVCVVVVNGDTDKQWDPQDPDQPALAGEDIQVCCCVQPVVVLAKEKEWAAAPQDPVQVVCVVVLSVVSVVCVVPPRYHHYYYDCVRTPDDCVVDDPPDPTDIWIAHSVGDTDDDPDPCVVDDPDDDDDDDDDDDDDDDDDDDDDDWDDDDDDDDDDTDDDDDDDDDDDDDDDDDDDDDDDDDDDDDDDDDDYDDYDDDDDDDDDDDDDDDDDDDDDDDDDDDDDDDDDDDDDDDDDDDDDDDDDDPPPPPPDPDPDDPDDDDDDPPDDPVRQVVCVVVVNNPPDPPDPPDPDDPPPPDDDDDDPDPDDPCVQVVDPVSCVVPDPFDDALQQEAEEAAEECDQDWRDQPLFPPHTHHHLQPRVLVVCVLSVVLPNQHYEYDYQYDLVQAELQLQLLLPLPHDLLVSLLNCCVVPVSRAYEYEQFRLNRHNQLARARADPVGDGDQPSRLVVSLSNLCSNVVSPHQEYEYPRQRPLSLLSNCVSCVVVVNNRRAYAYQLQFAQDPLQVSVCSSNVSAGPDDGRPVRHHHPVDLVSSVVSLVRNVVSHHQEYEHPAQQVVLVSLLVCQVRDPHAYEHENHSSNSSVLVVCCVVVVDVSLVVVLVSVSSSRVSRHSHYYDNCSSVNSCVVVVNDD

Radius of gyration: 40.26 Å; Cα contacts (8 Å, |Δi|>4): 1406; chains: 1; bounding box: 118×103×128 Å

InterPro domains:
  IPR001731 Delta-aminolevulinic acid dehydratase [NF006762] (657-977)
  IPR001731 Delta-aminolevulinic acid dehydratase [PF00490] (658-975)
  IPR001731 Delta-aminolevulinic acid dehydratase [PR00144] (775-789)
  IPR001731 Delta-aminolevulinic acid dehydratase [PR00144] (806-825)
  IPR001731 Delta-aminolevulinic acid dehydratase [PR00144] (844-863)
  IPR001731 Delta-aminolevulinic acid dehydratase [PR00144] (896-912)
  IPR001731 Delta-aminolevulinic acid dehydratase [PR00144] (921-936)
  IPR001731 Delta-aminolevulinic acid dehydratase [PR00144] (951-970)
  IPR001731 Delta-aminolevulinic acid dehydratase [SM01004] (655-977)
  IPR005788 Protein disulfide-isomerase, thioredoxin-like domain [TIGR01126] (37-139)
  IPR005792 Protein disulphide isomerase [TIGR01130] (32-460)
  IPR013766 Thioredoxin domain [PF00085] (32-138)
  IPR013766 Thioredoxin domain [PF00085] (377-457)
  IPR013766 Thioredoxin domain [PS51352] (12-141)
  IPR013766 Thioredoxin domain [PS51352] (355-485)
  IPR013785 Aldolase-type TIM barrel [G3DSA:3.20.20.70] (647-982)
  IPR017937 Thioredoxin, conserved site [PS00194] (51-69)
  IPR017937 Thioredoxin, conserved site [PS00194] (397-415)
  IPR030656 Delta-aminolevulinic acid dehydratase, active site [PS00169] (896-908)
  IPR036249 Thioredoxin-like superfamily [SSF52833] (32-142)

Secondary structure (DSSP, 8-state):
-----SS-SSS-SS-SS--------------SEEE-TTTHHHHHTT-SEEEEEEE-TT-HHHHHHHHHHHHHHHHHTTSSSPPEEEEEETTSGGGHHHHHHTT--SSSEEEEEEGGGTEEEE--S-SSHHHHHHHHHHHHS-SSEEP-SHHHHHHH--TT--EEEEE-SSS-SHHHHHHHHHHHHHTTTSEEEEES-GGGSSSS-TT--S-EEEEE-SSTTSEEEE----HHHHHHHHHHHTS-SEEEESS-GGGHHHHHHHHHSSSEEEEEEE-TTT-TTHHHHHHHHHHHHHHTTTTTEEEEEEEGGG-HHHHHHHT--GGG-SEEEEE-TTS-EEEESS--TTHHHHHHHHHHTT-SPPB---PPPPS---SSSEE--GGGHIIIIISS-SEEEEEEE-TT-HHHHHHHHHHHHHHHHTTT-TTEEEEEEETTTS---TTT----SSSEEEEE-TTSPEEP---GGGG-------------------------------SS--------PPPP----------------------------------------------------------PPPPPP----------------------------SS------S--HHHHHHHHHTT-PPPPPPPPPPPPPPTT----PPP--S--GGGGGSSHHHHHHH-S----GGGEEEEEEEESSSS-EE-TTSTT-EEEETTTHHHHHHHHHHHTT--EEEEEEE--GGG-BTT-GGGG-TTSHHHHHHHHHHHH-TT-EEEEEE-STTTBSS-SSS-B-TTS-B-HHHHHHHHHHHHHHHHHHT-SEEEE-S--TTHHHHHHHHHHHTT-TT-EEEEEEEEB--GGGHHHHHHHT---SSS-STTTSBPTT-SHHHHHHHHHHHHHT-SEEEEESSGGGHHHHHHHHHH-SS-EEEEE-HHHHHHHHHHHHTTSS-HHHHHHHHHHHHHHHT-SEEEETTHHHHHHHHHT---